Protein AF-A0A9X2G2I6-F1 (afdb_monomer)

Sequence (1192 aa):
MQPGVAALAVATLLAAPLLAAPSAAAADGDVVPGGAVDPVPTPVYAAQGSGDVAALTFDDGPNPGTTPALLDFLAEHDLTAVFCVIGQNIEADGGAEILRRIVDDGHVLCNHSTSYADMGSWTAEQVRADLVENLGIIRDALGDPGYPVPFWRAPNGSWGMTPQVAVELGMQPLAVRNTIADWETQDVPTLTANLRAAMVPGELVLAHDGGGDRAGTLAAVRTVVTERLAAGWQFTLPVGTPAPSTGAVISTDFEDGTLGGWVPRYGSGSSGFSLAVTDADAHESTYSAALTGRETTGDGIGRDVTGVLRAGVTYDVSAWIRFPAGQTPGDVWLSLASTVGDAQTFSTLAQFTGLTSTGWTRVQGSFTMPEHDSALLYLETAYNGGNTSDLLVDDVVVSEPEPPLIEDLPPLRDTVDFPVGVAIDSRETTGAAAQLLDRHFGRITPENHMKPEAWYDEDRTLRRHPEATALMDFAQENDLGVYGHVLVWHSQTPEWFFQDDAGEPLTADEASRTVLRERLRDHVFGVAENLAADYGPFGSDTNPLVAFDVVNEVVSDGGENPDGLRRSEWFRILGEEFIDLAFAYADEAFNETYAAPGSARPVTLFINDYNTEQGGKQDRYRALVERLLERGVPVDGVGHQFHVSLAMPVNALEGALERFADLPVTQAVTELDVTTGTPVTQARLIDQGYYYRDAFEVFRAHAEDLFSVTVWGLTDGRSWRVDSGAPLLFDDRFQAKPAYFGAAGAELPARLRTANVFAGDVPLDGPATSSPVWDRLPLHAFAAPDGGEAGFQLRWAPDHLTAYVTVDDAAAGAGDGVTLALDDAELTVDRAGGAEGALVTEREGGYDVVAHLPATLEQGATADLDVRVTSGGETTGWNSPGALGTLTLVEELSYVEVAQAGEAPVVDGAVDDVWETAGPAVTTEKEVEGSGGAVATVRTLWADDTLYVLADVADPVVDVSGSDPWIQDSLEVYVDGGNAKNGGYRADDTQIRVSAQNAVSFGTGDEAAQRARVTSAATPTDGGYRVELAVDLLEYGGQGTFHGLDFQVNDATDGARTAVRNWADPTGAGYQSTARWGVGQLVGPTAPPVPAWSASTVYTAGDQVSHAGAVFSAMWWTRGQVPGASPWGPWAEVGAPQVCAAGTYPAWTASAVYEGGETVVHEGRRWTAQWYSRNQEPSGAPWGPWRDLGVC

Organism: NCBI:txid765201

pLDDT: mean 89.29, std 12.25, range [27.47, 98.88]

InterPro domains:
  IPR001000 Glycoside hydrolase family 10 domain [PF00331] (418-743)
  IPR001000 Glycoside hydrolase family 10 domain [PR00134] (482-494)
  IPR001000 Glycoside hydrolase family 10 domain [PR00134] (545-556)
  IPR001000 Glycoside hydrolase family 10 domain [PR00134] (603-614)
  IPR001000 Glycoside hydrolase family 10 domain [PR00134] (631-643)
  IPR001000 Glycoside hydrolase family 10 domain [PS51760] (406-746)
  IPR001000 Glycoside hydrolase family 10 domain [SM00633] (450-747)
  IPR002509 NodB homology domain [PF01522] (50-172)
  IPR002509 NodB homology domain [PS51677] (52-236)
  IPR003305 Carbohydrate-binding, CenC-like [PF02018] (249-381)
  IPR003610 Carbohydrate binding module family 5/12 [PF02839] (1092-1128)
  IPR003610 Carbohydrate binding module family 5/12 [SM00495] (1090-1134)
  IPR003610 Carbohydrate binding module family 5/12 [SM00495] (1145-1189)
  IPR008979 Galactose-binding-like domain superfamily [SSF49785] (246-403)
  IPR010502 Carbohydrate-binding domain, family 9 [PF06452] (907-1084)
  IPR011330 Glycoside hydrolase/deacetylase, beta/alpha-barrel [SSF88713] (53-235)
  IPR017853 Glycoside hydrolase superfamily [SSF51445] (417-743)
  IPR036573 Carbohydrate-binding module superfamily 5/12 [SSF51055] (1087-1135)
  IPR036573 Carbohydrate-binding module superfamily 5/12 [SSF51055] (1142-1192)
  IPR044846 Glycoside hydrolase family 10 [PTHR31490] (417-736)

Nearest PDB structures (foldseek):
  3w29-assembly1_A  TM=9.344E-01  e=1.073E-29  Thermoanaerobacterium saccharolyticum JW/SL-YS485
  3w24-assembly1_A  TM=9.362E-01  e=2.747E-29  Thermoanaerobacterium saccharolyticum JW/SL-YS485
  3w26-assembly1_A  TM=9.236E-01  e=1.322E-29  Thermoanaerobacterium saccharolyticum JW/SL-YS485
  2wze-assembly2_B  TM=6.034E-01  e=9.426E-38  Acetivibrio thermocellus
  4xx6-assembly1_A  TM=8.892E-01  e=1.741E-18  Gloeophyllum trabeum ATCC 11539

Secondary structure (DSSP, 8-state):
----------------------------TT------SS--SSPB-BBSSSSSEEEEEEEEE--TTTHHHHHHHHHHTT---EEEE-HHHHSSTTHHHHHHHHHHTTPEEEE--SSS---TT--HHHHHHHHHHHHHHHHHHHT-TT----EE--GGG--TTHHHHHHHTT-EEBP--SB--TTT---HHHHHHHHHHH--TTEEEEEESSSS--HHHHHHHHHHHHHHHHTT-EEEPBTTPPPSGGGEEEEE--TTSS-TTEEEE-SSS----EEEEESSS-SSSS-EEEEES--STT-EEEEE-TTTSPTT-EEEEEEEEEPPTTSPPEEEEEEEEEEETTEEEEEEEEEEEEE-SSS-EEEEEEEEPPP-SEEEEEEEE-TTS-----EEEEEEEEEPPPPPPPP-PPPGGGSSSS-EEEEE-GGGGSHHHHHHHHHH-SEEEESSTTSGGGGB-TT--B---HHHHHHHHHHHHTTPEEEEEEEE-SSSS-GGGGB-TTSPBP-SSHHHHHHHHHHHHHHHHHHHHHHHHHH-SBTSTT--EEEEEEEES-B-SSS-STT-B---HHHHHHTTHHHHHHHHHHIIIIIIISBPTT-SS-SEEEEEES-TTSHHHHHHHHHHHHHHHHHT----EEEE--EEETTS-HHHHHHHHHHHTTSS-EEEEEEEEEE--SS--HHHHHHHHHHHHHHHHHHHHTGGGEEEEEES-SBGGGSTTGGG---SSB-TTSPBPHHHHHHHT-PPPPPPPEEEEEE----SSTTGGG-TTGGGS--EEEE-TTS-EEEEEEEEETTEEEEEEEEE-SS--TT-EEEEEETTEEEEEETT---TTEEEEEETTEEEEEEEEE----TT-EEEEEEEEEETTEEEESSPTT--EEEEEEEE--EEEEEEPSS----SSS--GGGGGS---EE--EEEESSS--EEEEEEEEETTEEEEEEEEE-SS----SSSGGGSSEEEEEEETT----SSPPTT-EEEEEETT--EEE-SS-HHHHHHTEEEEEEEETTEEEEEEEEE-GGG-STT-EEEEEEEEEEEETTEEEEEEESS-TTS-TTT-GGG-EEEEEEPPPPPPPPBP-TTSEE-TT-EEEETTEEEEESS-EESPPTTS-TTSSEEEEPPEEEETTEEEEBP-SS--B-SS-EEEETTEEEEE-S-BSS------TTSSEEEEEE-

Foldseek 3Di:
DDDDDDDDDDDDDDDDDPPPDPPPPDDPPPAQFQAFDQADLDAFWFFPDFDQEEAEEAEADDDPVFLVVLLVLCLVVVHEHEYAYALCRCPPDCRLVSLLSNVVSPYAYEHAWNDLDQCLPPDLVVLLVGSRVSLVSSCVSNVHNNDHRAAYEYRVNRPHCNSVSSVVRNHHYHDPALEQPVVVDLAQVSSLVSNLVSSDTRTYHYDYNHDDDCPSVSSSCSVNVVVSVVVVYHYGHTPRPPCSVLPLLDWFQCQVQDPSQKDWFAPDPDDDWDWGWDQPDGDVGRIWIKTPRFDAQRTWIKHKCQVSADAQAKKKKKKKKAFAPPADWWKKFKKKWFDDDHDIDIDTQDIGTGHYNPDIDMDMGMDGHHDHNIMMIIMGGDHVPPRRGMMIMGGITMGRDDQQDADPDQALCVLFLAFEEAEDWLVLLDGPSVVLDLRHHQAYEDLQCLAQLNQADPVRDGDRHVRVVSVFVSCLVSVHAYEYDALAELPPHPQCLQADPVRHGQAQDPVSLVSNLVVSLCSLQSSLCVQCVPQNFFPDSRRRYQEYQLYEAQAFPWPPDVLRGFPGSQCRRHNPCSQLSSQVSNCCRRQNPRHDPPDHRRYAYEHEYEPCLFPVRVVSVLSSVVVCVVVVRRHAAYEYQAPEELQRDLVSVLVSLVSCVVPNHAYEHAEHWYFLFPPADLLSLLSLLQSLLSNLVSCNVCNVRYNYHYYHHQELVPDPCVNRHGTGQAHPSRHGTSNSCSSSVHDGDDRFAEAEAAADDQDQDPCRLVDCVCVQADWLWDAAPVRWIKTKHWHDDQFWIKIKIWDQAQDDDDPWWKWKDKAPDIDIAHLVGDGDQKDKDDDHRTIMMIGIDTDRDDAQDKIWIKMWTDDPNDIDISDDPPGTHMYHYHYHFAEDEAEEFPDDDDFAQDDDPSLLQFDQWFKLAFFAFADDFKMWTWTWHDYDQKIKIKIDIQAQDQAPQARHQLFGWWKKKWKAQQNNQPWHDDQLTWIWIQHLQRDITTFGHDGVVQVVQKDKDKAADDRGIMIIMMGGSDPRDDAFGKIFIKMKTFGHDPNGTRTITIRWDNHPCSSGGSNTGHMYHHHYGHDRDQAADDQADWAAAQRWHDDPRWIWGFNGIDHNDHPPPDLQDRIATFADWDQDPVGIAGADDQNHWDAWQHWHDDPQWIKTFHGIDHNFDDDPPPPDRIDTPGGD

Solvent-accessible surface area (backbone atoms only — not comparable to full-atom values): 62397 Å² total; per-residue (Å²): 133,89,88,89,89,87,85,85,87,83,83,91,74,93,74,79,86,81,79,73,72,80,77,80,72,80,77,70,93,83,71,78,54,17,56,23,60,87,42,47,60,67,53,44,49,41,15,49,72,75,62,59,20,28,9,49,34,31,34,50,16,44,23,89,90,38,34,64,66,45,51,55,52,30,60,76,66,78,45,47,38,37,41,25,32,19,29,59,32,33,75,35,94,65,12,34,62,47,49,41,46,45,48,75,67,63,33,45,46,20,44,24,36,40,52,92,60,79,46,40,84,47,53,63,68,62,45,44,53,38,49,54,49,22,52,47,48,54,21,64,52,65,73,35,86,75,62,65,30,29,26,28,40,52,39,95,67,31,48,59,49,48,33,58,46,33,28,77,41,24,10,26,27,47,47,89,45,40,60,39,61,60,91,82,47,57,54,42,73,59,33,34,54,32,43,58,69,22,65,41,66,28,22,34,29,34,50,53,38,24,89,64,89,30,68,23,46,51,54,17,50,60,53,46,53,54,54,36,49,76,71,68,37,48,68,31,51,46,57,65,56,54,66,70,70,49,54,52,80,39,72,38,53,30,72,89,70,42,60,80,72,51,40,77,31,68,54,53,104,78,69,86,47,45,70,45,61,37,71,86,65,43,78,98,56,65,22,11,39,34,39,44,66,38,79,40,22,45,35,32,50,24,32,80,34,56,92,70,62,54,60,78,42,55,34,38,38,36,32,33,36,29,26,49,79,91,42,72,57,46,39,40,26,38,33,36,41,35,25,49,90,94,47,76,47,77,46,81,62,37,78,45,73,76,41,37,42,87,50,78,38,82,46,75,43,61,47,66,37,62,82,58,77,38,35,36,40,31,42,26,31,38,76,90,66,76,52,35,53,39,41,37,42,28,55,37,35,31,24,48,65,77,81,57,70,69,70,97,62,82,36,48,42,76,58,50,89,39,50,25,29,32,26,45,62,50,77,45,69,43,74,58,51,25,54,47,44,66,53,31,36,50,27,39,26,47,70,59,42,47,25,50,44,31,37,40,47,99,85,70,45,82,41,80,32,70,50,39,50,48,46,53,52,49,23,51,76,68,77,22,38,31,40,42,37,31,69,36,52,82,60,69,48,57,69,65,72,51,27,48,99,86,67,48,74,54,46,66,47,72,67,41,33,50,54,42,52,49,51,52,45,53,49,48,41,48,55,41,50,58,51,27,72,79,31,39,34,28,53,35,102,56,23,37,52,45,30,30,30,41,38,39,60,55,56,26,81,41,82,86,39,95,83,24,50,42,86,35,73,63,36,65,33,55,34,80,55,50,58,50,49,46,33,50,42,42,46,46,25,38,40,55,72,37,29,26,93,88,48,78,61,33,44,44,35,24,42,31,33,65,59,39,50,30,57,66,32,26,53,37,46,49,56,46,52,53,53,38,53,76,70,65,38,67,62,40,25,44,33,34,25,51,77,43,37,80,41,57,62,61,67,33,55,48,50,37,54,62,71,47,66,90,48,94,46,42,32,27,39,57,32,36,34,41,26,49,35,74,79,76,43,76,40,41,45,38,51,39,7,52,47,32,25,56,44,40,51,47,49,60,76,39,27,94,50,35,71,27,45,16,31,51,29,68,24,17,82,70,26,96,54,34,92,41,20,55,31,43,39,18,38,83,63,58,41,78,36,43,25,36,30,13,50,46,71,48,88,68,78,80,81,42,52,74,44,82,26,32,34,44,83,78,65,94,50,95,56,46,81,72,41,75,74,61,75,71,51,68,63,59,70,36,64,28,59,87,76,36,51,25,31,33,46,60,25,33,40,59,61,26,38,37,38,39,39,40,38,43,50,73,71,92,53,87,75,24,28,41,38,42,33,49,67,96,45,76,49,68,38,43,68,90,44,85,39,88,59,49,47,61,46,83,51,93,51,20,40,32,36,34,34,57,46,81,40,87,48,56,77,72,40,71,49,39,37,35,48,33,39,30,37,87,87,36,74,28,41,72,38,60,94,94,49,62,18,45,35,37,31,38,63,61,72,39,72,45,61,26,12,33,47,96,57,79,83,72,70,68,37,66,87,60,78,64,67,69,40,33,40,84,66,48,53,20,74,39,67,50,34,61,79,78,67,33,35,33,44,34,36,37,32,27,43,81,39,31,44,34,40,41,32,46,34,45,28,88,61,89,30,68,73,18,87,39,72,82,28,13,23,22,46,33,44,36,41,28,64,58,28,68,57,71,32,32,74,54,95,72,36,42,42,41,36,36,28,62,83,48,52,77,49,66,58,70,54,63,54,70,66,55,52,75,38,52,49,71,21,38,32,78,49,100,48,29,31,27,42,20,37,39,36,60,38,62,93,45,44,43,79,74,34,46,25,24,30,34,41,33,25,33,18,19,54,97,43,34,59,55,16,30,17,15,50,34,39,58,76,71,49,62,82,47,26,45,62,52,42,13,32,34,35,31,37,68,62,51,78,67,75,62,47,70,70,54,62,87,47,80,42,41,61,68,45,58,25,27,54,97,93,41,43,28,29,23,72,36,77,45,61,59,72,66,73,85,77,38,55,83,51,58,30,23,41,58,37,60,78,40,82,26,92,93,49,74,30,31,30,68,46,49,28,24,80,39,74,42,69,53,58,27,33,54,94,65,23,30,32,30,30,73,32,72,40,59,63,66,79,84,49,92,47,96,85,48,53,32,42,81,74,47,80,70

Structure (mmCIF, N/CA/C/O backbone):
data_AF-A0A9X2G2I6-F1
#
_entry.id   AF-A0A9X2G2I6-F1
#
loop_
_atom_site.group_PDB
_atom_site.id
_atom_site.type_symbol
_atom_site.label_atom_id
_atom_site.label_alt_id
_atom_site.label_comp_id
_atom_site.label_asym_id
_atom_site.label_entity_id
_atom_site.label_seq_id
_atom_site.pdbx_PDB_ins_code
_atom_site.Cartn_x
_atom_site.Cartn_y
_atom_site.Cartn_z
_atom_site.occupancy
_atom_site.B_iso_or_equiv
_atom_site.auth_seq_id
_atom_site.auth_comp_id
_atom_site.auth_asym_id
_atom_site.auth_atom_id
_atom_site.pdbx_PDB_model_num
ATOM 1 N N . MET A 1 1 ? -34.660 -64.743 -18.675 1.00 32.78 1 MET A N 1
ATOM 2 C CA . MET A 1 1 ? -33.408 -65.139 -19.355 1.00 32.78 1 MET A CA 1
ATOM 3 C C . MET A 1 1 ? -32.428 -63.985 -19.175 1.00 32.78 1 MET A C 1
ATOM 5 O O . MET A 1 1 ? -32.859 -62.854 -19.329 1.00 32.78 1 MET A O 1
ATOM 9 N N . GLN A 1 2 ? -31.208 -64.301 -18.725 1.00 29.88 2 GLN A N 1
ATOM 10 C CA . GLN A 1 2 ? -30.022 -63.449 -18.449 1.00 29.88 2 GLN A CA 1
ATOM 11 C C . GLN A 1 2 ? -29.591 -62.512 -19.606 1.00 29.88 2 GLN A C 1
ATOM 13 O O . GLN A 1 2 ? -30.124 -62.710 -20.700 1.00 29.88 2 GLN A O 1
ATOM 18 N N . PRO A 1 3 ? -28.507 -61.690 -19.485 1.00 50.88 3 PRO A N 1
ATOM 19 C CA . PRO A 1 3 ? -27.774 -61.075 -18.330 1.00 50.88 3 PRO A CA 1
ATOM 20 C C . PRO A 1 3 ? -27.571 -59.533 -18.544 1.00 50.88 3 PRO A C 1
ATOM 22 O O . PRO A 1 3 ? -28.019 -59.023 -19.560 1.00 50.88 3 PRO A O 1
ATOM 25 N N . GLY A 1 4 ? -26.936 -58.667 -17.733 1.00 27.47 4 GLY A N 1
ATOM 26 C CA . GLY A 1 4 ? -26.185 -58.709 -16.467 1.00 27.47 4 GLY A CA 1
ATOM 27 C C . GLY A 1 4 ? -24.984 -57.734 -16.521 1.00 27.47 4 GLY A C 1
ATOM 28 O O . GLY A 1 4 ? -24.166 -57.931 -17.403 1.00 27.47 4 GLY A O 1
ATOM 29 N N . VAL A 1 5 ? -24.872 -56.748 -15.608 1.00 30.56 5 VAL A N 1
ATOM 30 C CA . VAL A 1 5 ? -23.635 -56.208 -14.965 1.00 30.56 5 VAL A CA 1
ATOM 31 C C . VAL A 1 5 ? -24.074 -55.470 -13.684 1.00 30.56 5 VAL A C 1
ATOM 33 O O . VAL A 1 5 ? -25.059 -54.737 -13.707 1.00 30.56 5 VAL A O 1
ATOM 36 N N . ALA A 1 6 ? -23.386 -55.713 -12.566 1.00 30.20 6 ALA A N 1
ATOM 37 C CA . ALA A 1 6 ? -23.692 -55.204 -11.230 1.00 30.20 6 ALA A CA 1
ATOM 38 C C . ALA A 1 6 ? -22.758 -54.046 -10.835 1.00 30.20 6 ALA A C 1
ATOM 40 O O . ALA A 1 6 ? -21.548 -54.163 -11.009 1.00 30.20 6 ALA A O 1
ATOM 41 N N . ALA A 1 7 ? -23.315 -52.984 -10.246 1.00 29.38 7 ALA A N 1
ATOM 42 C CA . ALA A 1 7 ? -22.596 -51.989 -9.451 1.00 29.38 7 ALA A CA 1
ATOM 43 C C . ALA A 1 7 ? -23.057 -52.140 -7.992 1.00 29.38 7 ALA A C 1
ATOM 45 O O . ALA A 1 7 ? -24.260 -52.182 -7.724 1.00 29.38 7 ALA A O 1
ATOM 46 N N . LEU A 1 8 ? -22.106 -52.326 -7.075 1.00 28.69 8 LEU A N 1
ATOM 47 C CA . LEU A 1 8 ? -22.362 -52.605 -5.664 1.00 28.69 8 LEU A CA 1
ATOM 48 C C . LEU A 1 8 ? -22.384 -51.302 -4.856 1.00 28.69 8 LEU A C 1
ATOM 50 O O . LEU A 1 8 ? -21.482 -50.479 -4.969 1.00 28.69 8 LEU A O 1
ATOM 54 N N . ALA A 1 9 ? -23.419 -51.169 -4.031 1.00 28.55 9 ALA A N 1
ATOM 55 C CA . ALA A 1 9 ? -23.618 -50.114 -3.051 1.00 28.55 9 ALA A CA 1
ATOM 56 C C . ALA A 1 9 ? -22.670 -50.255 -1.847 1.00 28.55 9 ALA A C 1
ATOM 58 O O . ALA A 1 9 ? -22.435 -51.369 -1.374 1.00 28.55 9 ALA A O 1
ATOM 59 N N . VAL A 1 10 ? -22.217 -49.124 -1.300 1.00 28.05 10 VAL A N 1
ATOM 60 C CA . VAL A 1 10 ? -21.641 -49.027 0.048 1.00 28.05 10 VAL A CA 1
ATOM 61 C C . VAL A 1 10 ? -22.595 -48.195 0.897 1.00 28.05 10 VAL A C 1
ATOM 63 O O . VAL A 1 10 ? -22.953 -47.076 0.538 1.00 28.05 10 VAL A O 1
ATOM 66 N N . ALA A 1 11 ? -23.061 -48.806 1.983 1.00 29.92 11 ALA A N 1
ATOM 67 C CA . ALA A 1 11 ? -23.980 -48.232 2.946 1.00 29.92 11 ALA A CA 1
ATOM 68 C C . ALA A 1 11 ? -23.220 -47.426 4.006 1.00 29.92 11 ALA A C 1
ATOM 70 O O . ALA A 1 11 ? -22.232 -47.890 4.573 1.00 29.92 11 ALA A O 1
ATOM 71 N N . THR A 1 12 ? -23.747 -46.240 4.272 1.00 31.75 12 THR A N 1
ATOM 72 C CA . THR A 1 12 ? -23.424 -45.314 5.353 1.00 31.75 12 THR A CA 1
ATOM 73 C C . THR A 1 12 ? -23.688 -45.949 6.719 1.00 31.75 12 THR A C 1
ATOM 75 O O . THR A 1 12 ? -24.797 -46.404 7.003 1.00 31.75 12 THR A O 1
ATOM 78 N N . LEU A 1 13 ? -22.676 -45.939 7.588 1.00 27.59 13 LEU A N 1
ATOM 79 C CA . LEU A 1 13 ? -22.808 -46.235 9.012 1.00 27.59 13 LEU A CA 1
ATOM 80 C C . LEU A 1 13 ? -22.096 -45.129 9.795 1.00 27.59 13 LEU A C 1
ATOM 82 O O . LEU 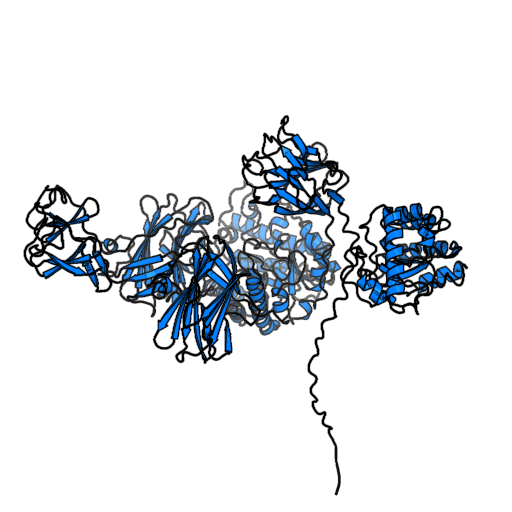A 1 13 ? -20.914 -44.872 9.595 1.00 27.59 13 LEU A O 1
ATOM 86 N N . LEU A 1 14 ? -22.888 -44.462 10.631 1.00 36.06 14 LEU A N 1
ATOM 87 C CA . LEU A 1 14 ? -22.534 -43.380 11.543 1.00 36.06 14 LEU A CA 1
ATOM 88 C C . LEU A 1 14 ? -21.298 -43.717 12.391 1.00 36.06 14 LEU A C 1
ATOM 90 O O . LEU A 1 14 ? -21.312 -44.702 13.130 1.00 36.06 14 LEU A O 1
ATOM 94 N N . ALA A 1 15 ? -20.294 -42.843 12.358 1.00 27.66 15 ALA A N 1
ATOM 95 C CA . ALA A 1 15 ? -19.270 -42.733 13.389 1.00 27.66 15 ALA A CA 1
ATOM 96 C C . ALA A 1 15 ? -19.232 -41.271 13.852 1.00 27.66 15 ALA A C 1
ATOM 98 O O . ALA A 1 15 ? -18.863 -40.379 13.095 1.00 27.66 15 ALA A O 1
ATOM 99 N N . ALA A 1 16 ? -19.687 -41.032 15.081 1.00 30.44 16 ALA A N 1
ATOM 100 C CA . ALA A 1 16 ? -19.456 -39.781 15.788 1.00 30.44 16 ALA A CA 1
ATOM 101 C C . ALA A 1 16 ? -17.945 -39.613 16.040 1.00 30.44 16 ALA A C 1
ATOM 103 O O . ALA A 1 16 ? -17.292 -40.617 16.350 1.00 30.44 16 ALA A O 1
ATOM 104 N N . PRO A 1 17 ? -17.375 -38.398 15.971 1.00 32.31 17 PRO A N 1
ATOM 105 C CA . PRO A 1 17 ? -16.013 -38.194 16.423 1.00 32.31 17 PRO A CA 1
ATOM 106 C C . PRO A 1 17 ? -16.026 -38.190 17.956 1.00 32.31 17 PRO A C 1
ATOM 108 O O . PRO A 1 17 ? -16.465 -37.236 18.594 1.00 32.31 17 PRO A O 1
ATOM 111 N N . LEU A 1 18 ? -15.567 -39.285 18.568 1.00 28.94 18 LEU A N 1
ATOM 112 C CA . LEU A 1 18 ? -15.053 -39.232 19.934 1.00 28.94 18 LEU A CA 1
ATOM 113 C C . LEU A 1 18 ? -13.739 -38.442 19.893 1.00 28.94 18 LEU A C 1
ATOM 115 O O . LEU A 1 18 ? -12.669 -39.019 19.721 1.00 28.94 18 LEU A O 1
ATOM 119 N N . LEU A 1 19 ? -13.821 -37.125 20.064 1.00 31.62 19 LEU A N 1
ATOM 120 C CA . LEU A 1 19 ? -12.707 -36.332 20.576 1.00 31.62 19 LEU A CA 1
ATOM 121 C C . LEU A 1 19 ? -12.653 -36.562 22.089 1.00 31.62 19 LEU A C 1
ATOM 123 O O . LEU A 1 19 ? -13.204 -35.804 22.883 1.00 31.62 19 LEU A O 1
ATOM 127 N N . ALA A 1 20 ? -12.039 -37.673 22.493 1.00 29.33 20 ALA A N 1
ATOM 128 C CA . ALA A 1 20 ? -11.466 -37.751 23.825 1.00 29.33 20 ALA A CA 1
ATOM 129 C C . ALA A 1 20 ? -10.162 -36.952 23.767 1.00 29.33 20 ALA A C 1
ATOM 131 O O . ALA A 1 20 ? -9.204 -37.387 23.129 1.00 29.33 20 ALA A O 1
ATOM 132 N N . ALA A 1 21 ? -10.155 -35.774 24.392 1.00 31.09 21 ALA A N 1
ATOM 133 C CA . ALA A 1 21 ? -8.928 -35.053 24.695 1.00 31.09 21 ALA A CA 1
ATOM 134 C C . ALA A 1 21 ? -7.912 -36.027 25.324 1.00 31.09 21 ALA A C 1
ATOM 136 O O . ALA A 1 21 ? -8.318 -36.859 26.150 1.00 31.09 21 ALA A O 1
ATOM 137 N N . PRO A 1 22 ? -6.617 -35.964 24.967 1.00 31.75 22 PRO A N 1
ATOM 138 C CA . PRO A 1 22 ? -5.616 -36.684 25.728 1.00 31.75 22 PRO A CA 1
ATOM 139 C C . PRO A 1 22 ? -5.694 -36.156 27.160 1.00 31.75 22 PRO A C 1
ATOM 141 O O . PRO A 1 22 ? -5.549 -34.965 27.421 1.00 31.75 22 PRO A O 1
ATOM 144 N N . SER A 1 23 ? -6.015 -37.054 28.087 1.00 28.05 23 SER A N 1
ATOM 145 C CA . SER A 1 23 ? -5.884 -36.812 29.516 1.00 28.05 23 SER A CA 1
ATOM 146 C C . SER A 1 23 ? -4.467 -36.308 29.760 1.00 28.05 23 SER A C 1
ATOM 148 O O . SER A 1 23 ? -3.531 -37.096 29.640 1.00 28.05 23 SER A O 1
ATOM 150 N N . ALA A 1 24 ? -4.325 -35.031 30.114 1.00 34.59 24 ALA A N 1
ATOM 151 C CA . ALA A 1 24 ? -3.117 -34.489 30.710 1.00 34.59 24 ALA A CA 1
ATOM 152 C C . ALA A 1 24 ? -2.786 -35.333 31.950 1.00 34.59 24 ALA A C 1
ATOM 154 O O . ALA A 1 24 ? -3.367 -35.160 33.024 1.00 34.59 24 ALA A O 1
ATOM 155 N N . ALA A 1 25 ? -1.901 -36.315 31.781 1.00 32.19 25 ALA A N 1
ATOM 156 C CA . ALA A 1 25 ? -1.144 -36.844 32.895 1.00 32.19 25 ALA A CA 1
ATOM 157 C C . ALA A 1 25 ? -0.290 -35.673 33.385 1.00 32.19 25 ALA A C 1
ATOM 159 O O . ALA A 1 25 ? 0.420 -35.056 32.596 1.00 32.19 25 ALA A O 1
ATOM 160 N N . ALA A 1 26 ? -0.478 -35.311 34.652 1.00 31.06 26 ALA A N 1
ATOM 161 C CA . ALA A 1 26 ? 0.146 -34.162 35.283 1.00 31.06 26 ALA A CA 1
ATOM 162 C C . ALA A 1 26 ? 1.643 -34.091 34.945 1.00 31.06 26 ALA A C 1
ATOM 164 O O . ALA A 1 26 ? 2.389 -35.025 35.238 1.00 31.06 26 ALA A O 1
ATOM 165 N N . ALA A 1 27 ? 2.061 -32.987 34.328 1.00 35.72 27 ALA A N 1
ATOM 166 C CA . ALA A 1 27 ? 3.461 -32.618 34.281 1.00 35.72 27 ALA A CA 1
ATOM 167 C C . ALA A 1 27 ? 3.921 -32.401 35.730 1.00 35.72 27 ALA A C 1
ATOM 169 O O . ALA A 1 27 ? 3.407 -31.519 36.420 1.00 35.72 27 ALA A O 1
ATOM 170 N N . ASP A 1 28 ? 4.846 -33.231 36.210 1.00 42.06 28 ASP A N 1
ATOM 171 C CA . ASP A 1 28 ? 5.681 -32.855 37.349 1.00 42.06 28 ASP A CA 1
ATOM 172 C C . ASP A 1 28 ? 6.414 -31.570 36.943 1.00 42.06 28 ASP A C 1
ATOM 174 O O . ASP A 1 28 ? 7.209 -31.585 36.004 1.00 42.06 28 ASP A O 1
ATOM 178 N N . GLY A 1 29 ? 6.121 -30.456 37.616 1.00 43.88 29 GLY A N 1
ATOM 179 C CA . GLY A 1 29 ? 6.652 -29.122 37.304 1.00 43.88 29 GLY A CA 1
ATOM 180 C C . GLY A 1 29 ? 8.154 -28.929 37.556 1.00 43.88 29 GLY A C 1
ATOM 181 O O . GLY A 1 29 ? 8.604 -27.792 37.577 1.00 43.88 29 GLY A O 1
ATOM 182 N N . ASP A 1 30 ? 8.913 -30.013 37.742 1.00 61.09 30 ASP A N 1
ATOM 183 C CA . ASP A 1 30 ? 10.327 -30.001 38.141 1.00 61.09 30 ASP A CA 1
ATOM 184 C C . ASP A 1 30 ? 11.298 -30.428 37.011 1.00 61.09 30 ASP A C 1
ATOM 186 O O . ASP A 1 30 ? 12.511 -30.419 37.219 1.00 61.09 30 ASP A O 1
ATOM 190 N N . VAL A 1 31 ? 10.821 -30.821 35.816 1.00 78.06 31 VAL A N 1
ATOM 191 C CA . VAL A 1 31 ? 11.689 -31.288 34.708 1.00 78.06 31 VAL A CA 1
ATOM 192 C C . VAL A 1 31 ? 11.793 -30.244 33.595 1.00 78.06 31 VAL A C 1
ATOM 194 O O . VAL A 1 31 ? 10.814 -29.977 32.903 1.00 78.06 31 VAL A O 1
ATOM 197 N N . VAL A 1 32 ? 13.000 -29.714 33.372 1.00 82.94 32 VAL A N 1
ATOM 198 C CA . VAL A 1 32 ? 13.308 -28.805 32.254 1.00 82.94 32 VAL A CA 1
ATOM 199 C C . VAL A 1 32 ? 13.330 -29.593 30.928 1.00 82.94 32 VAL A C 1
ATOM 201 O O . VAL A 1 32 ? 14.137 -30.525 30.812 1.00 82.94 32 VAL A O 1
ATOM 204 N N . PRO A 1 33 ? 12.493 -29.250 29.926 1.00 86.81 33 PRO A N 1
ATOM 205 C CA . PRO A 1 33 ? 12.449 -29.939 28.631 1.00 86.81 33 PRO A CA 1
ATOM 206 C C . PRO A 1 33 ? 13.780 -29.901 27.862 1.00 86.81 33 PRO A C 1
ATOM 208 O O . PRO A 1 33 ? 14.630 -29.054 28.117 1.00 86.81 33 PRO A O 1
ATOM 211 N N . GLY A 1 34 ? 13.964 -30.813 26.905 1.00 77.31 34 GLY A N 1
ATOM 212 C CA . GLY A 1 34 ? 15.165 -30.933 26.069 1.00 77.31 34 GLY A CA 1
ATOM 213 C C . GLY A 1 34 ? 15.338 -29.830 25.019 1.00 77.31 34 GLY A C 1
ATOM 214 O O . GLY A 1 34 ? 16.429 -29.682 24.483 1.00 77.31 34 GLY A O 1
ATOM 215 N N . GLY A 1 35 ? 14.312 -29.016 24.757 1.00 79.25 35 GLY A N 1
ATOM 216 C CA . GLY A 1 35 ? 14.417 -27.836 23.891 1.00 79.25 35 GLY A CA 1
ATOM 217 C C . GLY A 1 35 ? 14.197 -28.082 22.394 1.00 79.25 35 GLY A C 1
ATOM 218 O O . GLY A 1 35 ? 14.535 -27.216 21.598 1.00 79.25 35 GLY A O 1
ATOM 219 N N . ALA A 1 36 ? 13.644 -29.230 21.986 1.00 76.44 36 ALA A N 1
ATOM 220 C CA . ALA A 1 36 ? 13.186 -29.444 20.611 1.00 76.44 36 ALA A CA 1
ATOM 221 C C . ALA A 1 36 ? 11.945 -28.596 20.280 1.00 76.44 36 ALA A C 1
ATOM 223 O O . ALA A 1 36 ? 11.052 -28.459 21.118 1.00 76.44 36 ALA A O 1
ATOM 224 N N . VAL A 1 37 ? 11.857 -28.105 19.041 1.00 67.38 37 VAL A N 1
ATOM 225 C CA . VAL A 1 37 ? 10.676 -27.403 18.510 1.00 67.38 37 VAL A CA 1
ATOM 226 C C . VAL A 1 37 ? 9.703 -28.431 17.930 1.00 67.38 37 VAL A C 1
ATOM 228 O O . VAL A 1 37 ? 10.102 -29.240 17.094 1.00 67.38 37 VAL A O 1
ATOM 231 N N . ASP A 1 38 ? 8.456 -28.426 18.409 1.00 67.44 38 ASP A N 1
ATOM 232 C CA . ASP A 1 38 ? 7.363 -29.320 17.987 1.00 67.44 38 ASP A CA 1
ATOM 233 C C . ASP A 1 38 ? 7.767 -30.795 17.768 1.00 67.44 38 ASP A C 1
ATOM 235 O O . ASP A 1 38 ? 7.520 -31.368 16.700 1.00 67.44 38 ASP A O 1
ATOM 239 N N . PRO A 1 39 ? 8.395 -31.453 18.765 1.00 81.19 39 PRO A N 1
ATOM 240 C CA . PRO A 1 39 ? 8.918 -32.795 18.574 1.00 81.19 39 PRO A CA 1
ATOM 241 C C . PRO A 1 39 ? 7.793 -33.799 18.302 1.00 81.19 39 PRO A C 1
ATOM 243 O O . PRO A 1 39 ? 6.770 -33.836 18.989 1.00 81.19 39 PRO A O 1
ATOM 246 N N . VAL A 1 40 ? 8.013 -34.685 17.330 1.00 83.38 40 VAL A N 1
ATOM 247 C CA . VAL A 1 40 ? 7.081 -35.767 16.981 1.00 83.38 40 VAL A CA 1
ATOM 248 C C . VAL A 1 40 ? 7.700 -37.145 17.225 1.00 83.38 40 VAL A C 1
ATOM 250 O O . VAL A 1 40 ? 8.907 -37.317 17.055 1.00 83.38 40 VAL A O 1
ATOM 253 N N . PRO A 1 41 ? 6.906 -38.191 17.541 1.00 87.19 41 PRO A N 1
ATOM 254 C CA . PRO A 1 41 ? 7.452 -39.526 17.818 1.00 87.19 41 PRO A CA 1
ATOM 255 C C . PRO A 1 41 ? 8.116 -40.211 16.612 1.00 87.19 41 PRO A C 1
ATOM 257 O O . PRO A 1 41 ? 8.683 -41.293 16.755 1.00 87.19 41 PRO A O 1
ATOM 260 N N . THR A 1 42 ? 8.009 -39.635 15.413 1.00 88.69 42 THR A N 1
ATOM 261 C CA . THR A 1 42 ? 8.632 -40.159 14.194 1.00 88.69 42 THR A CA 1
ATOM 262 C C . THR A 1 42 ? 10.113 -39.775 14.163 1.00 88.69 42 THR A C 1
ATOM 264 O O . THR A 1 42 ? 10.406 -38.582 14.146 1.00 88.69 42 THR A O 1
ATOM 267 N N . PRO A 1 43 ? 11.056 -40.737 14.104 1.00 90.25 43 PRO A N 1
ATOM 268 C CA . PRO A 1 43 ? 12.475 -40.405 14.055 1.00 90.25 43 PRO A CA 1
ATOM 269 C C . PRO A 1 43 ? 12.876 -39.653 12.781 1.00 90.25 43 PRO A C 1
ATOM 271 O O . PRO A 1 43 ? 12.618 -40.123 11.669 1.00 90.25 43 PRO A O 1
ATOM 274 N N . VAL A 1 44 ? 13.551 -38.514 12.944 1.00 90.00 44 VAL A N 1
ATOM 275 C CA . VAL A 1 44 ? 14.059 -37.697 11.833 1.00 90.00 44 VAL A CA 1
ATOM 276 C C . VAL A 1 44 ? 15.288 -38.356 11.223 1.00 90.00 44 VAL A C 1
ATOM 278 O O . VAL A 1 44 ? 16.180 -38.811 11.936 1.00 90.00 44 VAL A O 1
ATOM 281 N N . TYR A 1 45 ? 15.347 -38.390 9.893 1.00 91.38 45 TYR A N 1
ATOM 282 C CA . TYR A 1 45 ? 16.509 -38.861 9.136 1.00 91.38 45 TYR A CA 1
ATOM 283 C C . TYR A 1 45 ? 17.028 -37.852 8.102 1.00 91.38 45 TYR A C 1
ATOM 285 O O . TYR A 1 45 ? 18.038 -38.128 7.460 1.00 91.38 45 TYR A O 1
ATOM 293 N N . ALA A 1 46 ? 16.340 -36.724 7.916 1.00 84.81 46 ALA A N 1
ATOM 294 C CA . ALA A 1 46 ? 16.701 -35.701 6.941 1.00 84.81 46 ALA A CA 1
ATOM 295 C C . ALA A 1 46 ? 17.697 -34.692 7.535 1.00 84.81 46 ALA A C 1
ATOM 297 O O . ALA A 1 46 ? 17.605 -34.358 8.719 1.00 84.81 46 ALA A O 1
ATOM 298 N N . ALA A 1 47 ? 18.623 -34.211 6.708 1.00 86.75 47 ALA A N 1
ATOM 299 C CA . ALA A 1 47 ? 19.484 -33.065 6.986 1.00 86.75 47 ALA A CA 1
ATOM 300 C C . ALA A 1 47 ? 18.792 -31.760 6.547 1.00 86.75 47 ALA A C 1
ATOM 302 O O . ALA A 1 47 ? 17.924 -31.785 5.677 1.00 86.75 47 ALA A O 1
ATOM 303 N N . GLN A 1 48 ? 19.156 -30.626 7.145 1.00 79.75 48 GLN A N 1
ATOM 304 C CA . GLN A 1 48 ? 18.703 -29.300 6.716 1.00 79.75 48 GLN A CA 1
ATOM 305 C C . GLN A 1 48 ? 19.328 -28.935 5.364 1.00 79.75 48 GLN A C 1
ATOM 307 O O . GLN A 1 48 ? 20.519 -29.158 5.170 1.00 79.75 48 GLN A O 1
ATOM 312 N N . GLY A 1 49 ? 18.557 -28.333 4.456 1.00 72.12 49 GLY A N 1
ATOM 313 C CA . GLY A 1 49 ? 19.014 -27.949 3.115 1.00 72.12 49 GLY A CA 1
ATOM 314 C C . GLY A 1 49 ? 18.670 -28.970 2.023 1.00 72.12 49 GLY A C 1
ATOM 315 O O . GLY A 1 49 ? 18.078 -30.018 2.277 1.00 72.12 49 GLY A O 1
ATOM 316 N N . SER A 1 50 ? 19.018 -28.643 0.778 1.00 72.56 50 SER A N 1
ATOM 317 C CA . SER A 1 50 ? 18.777 -29.483 -0.402 1.00 72.56 50 SER A CA 1
ATOM 318 C C . SER A 1 50 ? 20.041 -29.594 -1.264 1.00 72.56 50 SER A C 1
ATOM 320 O O . SER A 1 50 ? 20.966 -28.798 -1.125 1.00 72.56 50 SER A O 1
ATOM 322 N N . GLY A 1 51 ? 20.109 -30.605 -2.135 1.00 81.06 51 GLY A N 1
ATOM 323 C CA . GLY A 1 51 ? 21.309 -30.909 -2.924 1.00 81.06 51 GLY A CA 1
ATOM 324 C C . GLY A 1 51 ? 22.273 -31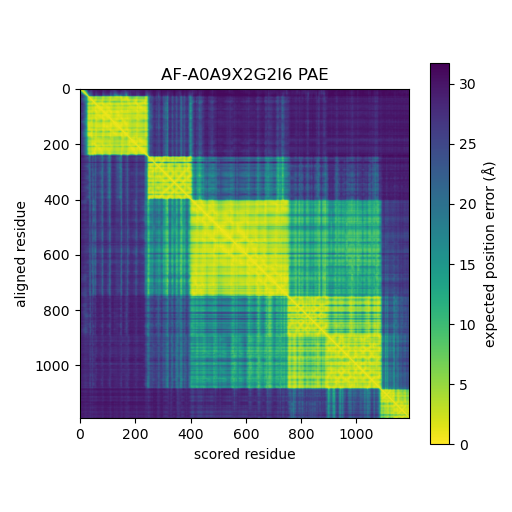.856 -2.202 1.00 81.06 51 GLY A C 1
ATOM 325 O O . GLY A 1 51 ? 21.840 -32.696 -1.414 1.00 81.06 51 GLY A O 1
ATOM 326 N N . ASP A 1 52 ? 23.572 -31.739 -2.489 1.00 89.94 52 ASP A N 1
ATOM 327 C CA . ASP A 1 52 ? 24.654 -32.567 -1.928 1.00 89.94 52 ASP A CA 1
ATOM 328 C C . ASP A 1 52 ? 24.956 -32.192 -0.458 1.00 89.94 52 ASP A C 1
ATOM 330 O O . ASP A 1 52 ? 26.044 -31.747 -0.096 1.00 89.94 52 ASP A O 1
ATOM 334 N N . VAL A 1 53 ? 23.953 -32.357 0.403 1.00 88.88 53 VAL A N 1
ATOM 335 C CA . VAL A 1 53 ? 23.991 -32.005 1.828 1.00 88.88 53 VAL A CA 1
ATOM 336 C C . VAL A 1 53 ? 23.924 -33.262 2.699 1.00 88.88 53 VAL A C 1
ATOM 338 O O . VAL A 1 53 ? 23.247 -34.219 2.333 1.00 88.88 53 VAL A O 1
ATOM 341 N N . ALA A 1 54 ? 24.589 -33.295 3.855 1.00 92.00 54 ALA A N 1
ATOM 342 C CA . ALA A 1 54 ? 24.432 -34.380 4.832 1.00 92.00 54 ALA A CA 1
ATOM 343 C C . ALA A 1 54 ? 24.610 -33.906 6.279 1.00 92.00 54 ALA A C 1
ATOM 345 O O . ALA A 1 54 ? 25.383 -32.991 6.537 1.00 92.00 54 ALA A O 1
ATOM 346 N N . ALA A 1 55 ? 23.970 -34.582 7.239 1.00 94.56 55 ALA A N 1
ATOM 347 C CA . ALA A 1 55 ? 24.157 -34.300 8.666 1.00 94.56 55 ALA A CA 1
ATOM 348 C C . ALA A 1 55 ? 25.022 -35.363 9.353 1.00 94.56 55 ALA A C 1
ATOM 350 O O . ALA A 1 55 ? 24.693 -36.551 9.329 1.00 94.56 55 ALA A O 1
ATOM 351 N N . LEU A 1 56 ? 26.126 -34.953 9.983 1.00 96.88 56 LEU A N 1
ATOM 352 C CA . LEU A 1 56 ? 27.006 -35.863 10.723 1.00 96.88 56 LEU A CA 1
ATOM 353 C C . LEU A 1 56 ? 26.462 -36.096 12.134 1.00 96.88 56 LEU A C 1
ATOM 355 O O . LEU A 1 56 ? 26.234 -35.147 12.883 1.00 96.88 56 LEU A O 1
ATOM 359 N N . THR A 1 57 ? 26.280 -37.363 12.509 1.00 96.94 57 THR A N 1
ATOM 360 C CA . THR A 1 57 ? 25.854 -37.742 13.861 1.00 96.94 57 THR A CA 1
ATOM 361 C C . THR A 1 57 ? 26.765 -38.821 14.447 1.00 96.94 57 THR A C 1
ATOM 363 O O . THR A 1 57 ? 27.121 -39.778 13.749 1.00 96.94 57 THR A O 1
ATOM 366 N N . PHE A 1 58 ? 27.136 -38.657 15.717 1.00 97.38 58 PHE A N 1
ATOM 367 C CA . PHE A 1 58 ? 28.084 -39.512 16.429 1.00 97.38 58 PHE A CA 1
ATOM 368 C C . PHE A 1 58 ? 27.476 -40.088 17.706 1.00 97.38 58 PHE A C 1
ATOM 370 O O . PHE A 1 58 ? 27.034 -39.328 18.564 1.00 97.38 58 PHE A O 1
ATOM 377 N N . ASP A 1 59 ? 27.468 -41.416 17.824 1.00 95.94 59 ASP A N 1
ATOM 378 C CA . ASP A 1 59 ? 26.903 -42.136 18.971 1.00 95.94 59 ASP A CA 1
ATOM 379 C C . ASP A 1 59 ? 27.977 -42.638 19.944 1.00 95.94 59 ASP A C 1
ATOM 381 O O . ASP A 1 59 ? 29.130 -42.896 19.577 1.00 95.94 59 ASP A O 1
ATOM 385 N N . ASP A 1 60 ? 27.531 -42.867 21.179 1.00 94.25 60 ASP A N 1
ATOM 386 C CA . ASP A 1 60 ? 28.254 -43.467 22.302 1.00 94.25 60 ASP A CA 1
ATOM 387 C C . ASP A 1 60 ? 29.325 -42.582 22.961 1.00 94.25 60 ASP A C 1
ATOM 389 O O . ASP A 1 60 ? 30.004 -43.045 23.875 1.00 94.25 60 ASP A O 1
ATOM 393 N N . GLY A 1 61 ? 29.525 -41.334 22.543 1.00 91.62 61 GLY A N 1
ATOM 394 C CA . GLY A 1 61 ? 30.493 -40.417 23.156 1.00 91.62 61 GLY A CA 1
ATOM 395 C C . GLY A 1 61 ? 30.113 -39.941 24.573 1.00 91.62 61 GLY A C 1
ATOM 396 O O . GLY A 1 61 ? 29.042 -40.278 25.089 1.00 91.62 61 GLY A O 1
ATOM 397 N N . PRO A 1 62 ? 30.967 -39.137 25.236 1.00 95.25 62 PRO A N 1
ATOM 398 C CA . PRO A 1 62 ? 32.322 -38.753 24.825 1.00 95.25 62 PRO A CA 1
ATOM 399 C C . PRO A 1 62 ? 33.385 -39.829 25.139 1.00 95.25 62 PRO A C 1
ATOM 401 O O . PRO A 1 62 ? 33.403 -40.420 26.215 1.00 95.25 62 PRO A O 1
ATOM 404 N N . ASN A 1 63 ? 34.333 -40.054 24.223 1.00 92.50 63 ASN A N 1
ATOM 405 C CA . ASN A 1 63 ? 35.434 -41.017 24.353 1.00 92.50 63 ASN A CA 1
ATOM 406 C C . ASN A 1 63 ? 36.807 -40.316 24.401 1.00 92.50 63 ASN A C 1
ATOM 408 O O . ASN A 1 63 ? 37.251 -39.774 23.382 1.00 92.50 63 ASN A O 1
ATOM 412 N N . PRO A 1 64 ? 37.557 -40.397 25.520 1.00 88.50 64 PRO A N 1
ATOM 413 C CA . PRO A 1 64 ? 38.862 -39.742 25.654 1.00 88.50 64 PRO A CA 1
ATOM 414 C C . PRO A 1 64 ? 39.923 -40.153 24.627 1.00 88.50 64 PRO A C 1
ATOM 416 O O . PRO A 1 64 ? 40.872 -39.407 24.398 1.00 88.50 64 PRO A O 1
ATOM 419 N N . GLY A 1 65 ? 39.798 -41.335 24.015 1.00 86.69 65 GLY A N 1
ATOM 420 C CA . GLY A 1 65 ? 40.761 -41.820 23.027 1.00 86.69 65 GLY A CA 1
ATOM 421 C C . GLY A 1 65 ? 40.593 -41.210 21.634 1.00 86.69 65 GLY A C 1
ATOM 422 O O . GLY A 1 65 ? 41.583 -41.076 20.914 1.00 86.69 65 GLY A O 1
ATOM 423 N N . THR A 1 66 ? 39.364 -40.866 21.237 1.00 91.12 66 THR A N 1
ATOM 424 C CA . THR A 1 66 ? 39.023 -40.559 19.834 1.00 91.12 66 THR A CA 1
ATOM 425 C C . THR A 1 66 ? 38.186 -39.302 19.648 1.00 91.12 66 THR A C 1
ATOM 427 O O . THR A 1 66 ? 38.418 -38.603 18.663 1.00 91.12 66 THR A O 1
ATOM 430 N N . THR A 1 67 ? 37.284 -38.962 20.575 1.00 96.25 67 THR A N 1
ATOM 431 C CA . THR A 1 67 ? 36.420 -37.774 20.460 1.00 96.25 67 THR A CA 1
ATOM 432 C C . THR A 1 67 ? 37.230 -36.475 20.349 1.00 96.25 67 THR A C 1
ATOM 434 O O . THR A 1 67 ? 36.969 -35.730 19.412 1.00 96.25 67 THR A O 1
ATOM 437 N N . PRO A 1 68 ? 38.289 -36.210 21.148 1.00 96.50 68 PRO A N 1
ATOM 438 C CA . PRO A 1 68 ? 39.081 -34.983 20.984 1.00 96.50 68 PRO A CA 1
ATOM 439 C C . PRO A 1 68 ? 39.709 -34.830 19.593 1.00 96.50 68 PRO A C 1
ATOM 441 O O . PRO A 1 68 ? 39.709 -33.743 19.030 1.00 96.50 68 PRO A O 1
ATOM 444 N N . ALA A 1 69 ? 40.206 -35.925 19.010 1.00 95.62 69 ALA A N 1
ATOM 445 C CA . ALA A 1 69 ? 40.815 -35.905 17.681 1.00 95.62 69 ALA A CA 1
ATOM 446 C C . ALA A 1 69 ? 39.775 -35.828 16.546 1.00 95.62 69 ALA A C 1
ATOM 448 O O . ALA A 1 69 ? 40.124 -35.460 15.420 1.00 95.62 69 ALA A O 1
ATOM 449 N N . LEU A 1 70 ? 38.526 -36.218 16.816 1.00 97.69 70 LEU A N 1
ATOM 450 C CA . LEU A 1 70 ? 37.390 -35.970 15.933 1.00 97.69 70 LEU A CA 1
ATOM 451 C C . LEU A 1 70 ? 37.001 -34.490 15.973 1.00 97.69 70 LEU A C 1
ATOM 453 O O . LEU A 1 70 ? 36.906 -33.888 14.912 1.00 97.69 70 LEU A O 1
ATOM 457 N N . LEU A 1 71 ? 36.878 -33.903 17.167 1.00 96.69 71 LEU A N 1
ATOM 458 C CA . LEU A 1 71 ? 36.606 -32.473 17.359 1.00 96.69 71 LEU A CA 1
ATOM 459 C C . LEU A 1 71 ? 37.667 -31.598 16.683 1.00 96.69 71 LEU A C 1
ATOM 461 O O . LEU A 1 71 ? 37.319 -30.702 15.926 1.00 96.69 71 LEU A O 1
ATOM 465 N N . ASP A 1 72 ? 38.958 -31.925 16.845 1.00 95.44 72 ASP A N 1
ATOM 466 C CA . ASP A 1 72 ? 40.051 -31.232 16.142 1.00 95.44 72 ASP A CA 1
ATOM 467 C C . ASP A 1 72 ? 39.845 -31.224 14.614 1.00 95.44 72 ASP A C 1
ATOM 469 O O . ASP A 1 72 ? 40.122 -30.229 13.953 1.00 95.44 72 ASP A O 1
ATOM 473 N N . PHE A 1 73 ? 39.371 -32.340 14.048 1.00 97.25 73 PHE A N 1
ATOM 474 C CA . PHE A 1 73 ? 39.131 -32.463 12.609 1.00 97.25 73 PHE A CA 1
ATOM 475 C C . PHE A 1 73 ? 37.883 -31.697 12.156 1.00 97.25 73 PHE A C 1
ATOM 477 O O . PHE A 1 73 ? 37.906 -31.093 11.089 1.00 97.25 73 PHE A O 1
ATOM 484 N N . LEU A 1 74 ? 36.801 -31.729 12.939 1.00 95.75 74 LEU A N 1
ATOM 485 C CA . LEU A 1 74 ? 35.589 -30.969 12.631 1.00 95.75 74 LEU A CA 1
ATOM 486 C C . LEU A 1 74 ? 35.874 -29.462 12.674 1.00 95.75 74 LEU A C 1
ATOM 488 O O . LEU A 1 74 ? 35.525 -28.760 11.730 1.00 95.75 74 LEU A O 1
ATOM 492 N N . ALA A 1 75 ? 36.603 -29.000 13.692 1.00 88.19 75 ALA A N 1
ATOM 493 C CA . ALA A 1 75 ? 37.025 -27.609 13.825 1.00 88.19 75 ALA A CA 1
ATOM 494 C C . ALA A 1 75 ? 37.976 -27.159 12.698 1.00 88.19 75 ALA A C 1
ATOM 496 O O . ALA A 1 75 ? 37.841 -26.050 12.199 1.00 88.19 75 ALA A O 1
ATOM 497 N N . GLU A 1 76 ? 38.910 -28.009 12.244 1.00 89.62 76 GLU A N 1
ATOM 498 C CA . GLU A 1 76 ? 39.799 -27.702 11.101 1.00 89.62 76 GLU A CA 1
ATOM 499 C C . GLU A 1 76 ? 39.029 -27.441 9.791 1.00 89.62 76 GLU A C 1
ATOM 501 O O . GLU A 1 76 ? 39.546 -26.786 8.885 1.00 89.62 76 GLU A O 1
ATOM 506 N N . HIS A 1 77 ? 37.805 -27.956 9.688 1.00 87.56 77 HIS A N 1
ATOM 507 C CA . HIS A 1 77 ? 36.963 -27.862 8.501 1.00 87.56 77 HIS A CA 1
ATOM 508 C C . HIS A 1 77 ? 35.695 -27.022 8.706 1.00 87.56 77 HIS A C 1
ATOM 510 O O . HIS A 1 77 ? 34.817 -27.073 7.846 1.00 87.56 77 HIS A O 1
ATOM 516 N N . ASP A 1 78 ? 35.599 -26.274 9.811 1.00 84.19 78 ASP A N 1
ATOM 517 C CA . ASP A 1 78 ? 34.436 -25.449 10.163 1.00 84.19 78 ASP A CA 1
ATOM 518 C C . ASP A 1 78 ? 33.107 -26.241 10.141 1.00 84.19 78 ASP A C 1
ATOM 520 O O . ASP A 1 78 ? 32.077 -25.763 9.667 1.00 84.19 78 ASP A O 1
ATOM 524 N N . LEU A 1 79 ? 33.130 -27.494 10.616 1.00 87.75 79 LEU A N 1
ATOM 525 C CA . LEU A 1 79 ? 31.974 -28.396 10.589 1.00 87.75 79 LEU A CA 1
ATOM 526 C C . LEU A 1 79 ? 31.306 -28.515 11.953 1.00 87.75 79 LEU A C 1
ATOM 528 O O . LEU A 1 79 ? 31.971 -28.747 12.961 1.00 87.75 79 LEU A O 1
ATOM 532 N N . THR A 1 80 ? 29.976 -28.507 11.960 1.00 89.69 80 THR A N 1
ATOM 533 C CA . THR A 1 80 ? 29.161 -28.865 13.125 1.00 89.69 80 THR A CA 1
ATOM 534 C C . THR A 1 80 ? 28.522 -30.246 12.954 1.00 89.69 80 THR A C 1
ATOM 536 O O . THR A 1 80 ? 28.316 -30.736 11.843 1.00 89.69 80 THR A O 1
ATOM 539 N N . ALA A 1 81 ? 28.261 -30.927 14.072 1.00 95.31 81 ALA A N 1
ATOM 540 C CA . ALA A 1 81 ? 27.694 -32.274 14.099 1.00 95.31 81 ALA A CA 1
ATOM 541 C C . ALA A 1 81 ? 26.782 -32.461 15.322 1.00 95.31 81 ALA A C 1
ATOM 543 O O . ALA A 1 81 ? 26.768 -31.628 16.229 1.00 95.31 81 ALA A O 1
ATOM 544 N N . VAL A 1 82 ? 26.041 -33.572 15.358 1.00 96.69 82 VAL A N 1
ATOM 545 C CA . VAL A 1 82 ? 25.263 -33.984 16.537 1.00 96.69 82 VAL A CA 1
ATOM 546 C C . VAL A 1 82 ? 25.990 -35.094 17.290 1.00 96.69 82 VAL A C 1
ATOM 548 O O . VAL A 1 82 ? 26.325 -36.118 16.695 1.00 96.69 82 VAL A O 1
ATOM 551 N N . PHE A 1 83 ? 26.176 -34.934 18.598 1.00 97.81 83 PHE A N 1
ATOM 552 C CA . PHE A 1 83 ? 26.767 -35.950 19.473 1.00 97.81 83 PHE A CA 1
ATOM 553 C C . PHE A 1 83 ? 25.704 -36.541 20.402 1.00 97.81 83 PHE A C 1
ATOM 555 O O . PHE A 1 83 ? 25.198 -35.865 21.298 1.00 97.81 83 PHE A O 1
ATOM 562 N N . CYS A 1 84 ? 25.367 -37.811 20.188 1.00 97.12 84 CYS A N 1
ATOM 563 C CA . CYS A 1 84 ? 24.483 -38.599 21.037 1.00 97.12 84 CYS A CA 1
ATOM 564 C C . CYS A 1 84 ? 25.289 -39.215 22.189 1.00 97.12 84 CYS A C 1
ATOM 566 O O . CYS A 1 84 ? 25.967 -40.232 22.030 1.00 97.12 84 CYS A O 1
ATOM 568 N N . VAL A 1 85 ? 25.222 -38.568 23.356 1.00 97.81 85 VAL A N 1
ATOM 569 C CA . VAL A 1 85 ? 26.110 -38.819 24.499 1.00 97.81 85 VAL A CA 1
ATOM 570 C C . VAL A 1 85 ? 25.477 -39.702 25.576 1.00 97.81 85 VAL A C 1
ATOM 572 O O . VAL A 1 85 ? 24.291 -39.578 25.903 1.00 97.81 85 VAL A O 1
ATOM 575 N N . ILE A 1 86 ? 26.299 -40.578 26.158 1.00 97.12 86 ILE A N 1
ATOM 576 C CA . ILE A 1 86 ? 25.914 -41.510 27.226 1.00 97.12 86 ILE A CA 1
ATOM 577 C C . ILE A 1 86 ? 26.395 -40.992 28.584 1.00 97.12 86 ILE A C 1
ATOM 579 O O . ILE A 1 86 ? 27.582 -40.701 28.754 1.00 97.12 86 ILE A O 1
ATOM 583 N N . GLY A 1 87 ? 25.507 -40.981 29.582 1.00 96.94 87 GLY A N 1
ATOM 584 C CA . GLY A 1 87 ? 25.791 -40.489 30.939 1.00 96.94 87 GLY A CA 1
ATOM 585 C C . GLY A 1 87 ? 27.033 -41.107 31.579 1.00 96.94 87 GLY A C 1
ATOM 586 O O . GLY A 1 87 ? 27.939 -40.390 31.998 1.00 96.94 87 GLY A O 1
ATOM 587 N N . GLN A 1 88 ? 27.154 -42.438 31.544 1.00 97.12 88 GLN A N 1
ATOM 588 C CA . GLN A 1 88 ? 28.332 -43.161 32.048 1.00 97.12 88 GLN A CA 1
ATOM 589 C C . GLN A 1 88 ? 29.664 -42.704 31.430 1.00 97.12 88 GLN A C 1
ATOM 591 O O . GLN A 1 88 ? 30.700 -42.799 32.088 1.00 97.12 88 GLN A O 1
ATOM 596 N N . ASN A 1 89 ? 29.663 -42.233 30.179 1.00 96.75 89 ASN A N 1
ATOM 597 C CA . ASN A 1 89 ? 30.872 -41.740 29.519 1.00 96.75 89 ASN A CA 1
ATOM 598 C C . ASN A 1 89 ? 31.164 -40.279 29.882 1.00 96.75 89 ASN A C 1
ATOM 600 O O . ASN A 1 89 ? 32.330 -39.908 29.979 1.00 96.75 89 ASN A O 1
ATOM 604 N N . ILE A 1 90 ? 30.131 -39.468 30.134 1.00 97.62 90 ILE A N 1
ATOM 605 C CA . ILE A 1 90 ? 30.273 -38.101 30.658 1.00 97.62 90 ILE A CA 1
ATOM 606 C C . ILE A 1 90 ? 30.883 -38.135 32.069 1.00 97.62 90 ILE A C 1
ATOM 608 O O . ILE A 1 90 ? 31.792 -37.362 32.373 1.00 97.62 90 ILE A O 1
ATOM 612 N N . GLU A 1 91 ? 30.424 -39.060 32.915 1.00 96.38 91 GLU A N 1
ATOM 613 C CA . GLU A 1 91 ? 30.900 -39.228 34.295 1.00 96.38 91 GLU A CA 1
ATOM 614 C C . GLU A 1 91 ? 32.276 -39.909 34.404 1.00 96.38 91 GLU A C 1
ATOM 616 O O . GLU A 1 91 ? 32.906 -39.877 35.466 1.00 96.38 91 GLU A O 1
ATOM 621 N N . ALA A 1 92 ? 32.759 -40.536 33.329 1.00 93.44 92 ALA A N 1
ATOM 622 C CA . ALA A 1 92 ? 34.088 -41.134 33.293 1.00 93.44 92 ALA A CA 1
ATOM 623 C C . ALA A 1 92 ? 35.196 -40.063 33.343 1.00 93.44 92 ALA A C 1
ATOM 625 O O . ALA A 1 92 ? 34.994 -38.904 32.976 1.00 93.44 92 ALA A O 1
ATOM 626 N N . ASP A 1 93 ? 36.403 -40.455 33.768 1.00 92.38 93 ASP A N 1
ATOM 627 C CA . ASP A 1 93 ? 37.555 -39.548 33.862 1.00 92.38 93 ASP A CA 1
ATOM 628 C C . ASP A 1 93 ? 37.801 -38.811 32.526 1.00 92.38 93 ASP A C 1
ATOM 630 O O . ASP A 1 93 ? 38.153 -39.422 31.515 1.00 92.38 93 ASP A O 1
ATOM 634 N N . GLY A 1 94 ? 37.633 -37.483 32.533 1.00 90.94 94 GLY A N 1
ATOM 635 C CA . GLY A 1 94 ? 37.795 -36.607 31.363 1.00 90.94 94 GLY A CA 1
ATOM 636 C C . GLY A 1 94 ? 36.542 -36.431 30.491 1.00 90.94 94 GLY A C 1
ATOM 637 O O . GLY A 1 94 ? 36.536 -35.553 29.633 1.00 90.94 94 GLY A O 1
ATOM 638 N N . GLY A 1 95 ? 35.469 -37.191 30.724 1.00 94.38 95 GLY A N 1
ATOM 639 C CA . GLY A 1 95 ? 34.230 -37.138 29.939 1.00 94.38 95 GLY A CA 1
ATOM 640 C C . GLY A 1 95 ? 33.549 -35.771 29.967 1.00 94.38 95 GLY A C 1
ATOM 641 O O . GLY A 1 95 ? 33.279 -35.196 28.916 1.00 94.38 95 GLY A O 1
ATOM 642 N N . ALA A 1 96 ? 33.356 -35.197 31.157 1.00 95.44 96 ALA A N 1
ATOM 643 C CA . ALA A 1 96 ? 32.754 -33.872 31.320 1.00 95.44 96 ALA A CA 1
ATOM 644 C C . ALA A 1 96 ? 33.569 -32.736 30.667 1.00 95.44 96 ALA A C 1
ATOM 646 O O . ALA A 1 96 ? 32.995 -31.756 30.205 1.00 95.44 96 ALA A O 1
ATOM 647 N N . GLU A 1 97 ? 34.903 -32.843 30.616 1.00 93.69 97 GLU A N 1
ATOM 648 C CA . GLU A 1 97 ? 35.753 -31.867 29.910 1.00 93.69 97 GLU A CA 1
ATOM 649 C C . GLU A 1 97 ? 35.547 -31.954 28.395 1.00 93.69 97 GLU A C 1
ATOM 651 O O . GLU A 1 97 ? 35.421 -30.932 27.727 1.00 93.69 97 GLU A O 1
ATOM 656 N N . ILE A 1 98 ? 35.434 -33.172 27.863 1.00 96.69 98 ILE A N 1
ATOM 657 C CA . ILE A 1 98 ? 35.167 -33.396 26.442 1.00 96.69 98 ILE A CA 1
ATOM 658 C C . ILE A 1 98 ? 33.745 -32.960 26.082 1.00 96.69 98 ILE A C 1
ATOM 660 O O . ILE A 1 98 ? 33.566 -32.368 25.028 1.00 96.69 98 ILE A O 1
ATOM 664 N N . LEU A 1 99 ? 32.750 -33.190 26.945 1.00 96.19 99 LEU A N 1
ATOM 665 C CA . LEU A 1 99 ? 31.381 -32.717 26.719 1.00 96.19 99 LEU A CA 1
ATOM 666 C C . LEU A 1 99 ? 31.310 -31.188 26.623 1.00 96.19 99 LEU A C 1
ATOM 668 O O . LEU A 1 99 ? 30.685 -30.677 25.700 1.00 96.19 99 LEU A O 1
ATOM 672 N N . ARG A 1 100 ? 31.980 -30.461 27.530 1.00 92.06 100 ARG A N 1
ATOM 673 C CA . ARG A 1 100 ? 32.081 -28.993 27.429 1.00 92.06 100 ARG A CA 1
ATOM 674 C C . ARG A 1 100 ? 32.728 -28.582 26.120 1.00 92.06 100 ARG A C 1
ATOM 676 O O . ARG A 1 100 ? 32.200 -27.722 25.441 1.00 92.06 100 ARG A O 1
ATOM 683 N N . ARG A 1 101 ? 33.793 -29.273 25.714 1.00 93.06 101 ARG A N 1
ATOM 684 C CA . ARG A 1 101 ? 34.441 -29.011 24.431 1.00 93.06 101 ARG A CA 1
ATOM 685 C C . ARG A 1 101 ? 33.524 -29.274 23.226 1.00 93.06 101 ARG A C 1
ATOM 687 O O . ARG A 1 101 ? 33.545 -28.488 22.295 1.00 93.06 101 ARG A O 1
ATOM 694 N N . ILE A 1 102 ? 32.719 -30.344 23.238 1.00 93.12 102 ILE A N 1
ATOM 695 C CA . ILE A 1 102 ? 31.712 -30.606 22.190 1.00 93.12 102 ILE A CA 1
ATOM 696 C C . ILE A 1 102 ? 30.794 -29.383 22.036 1.00 93.12 102 ILE A C 1
ATOM 698 O O . ILE A 1 102 ? 30.527 -28.956 20.917 1.00 93.12 102 ILE A O 1
ATOM 702 N N . VAL A 1 103 ? 30.346 -28.814 23.158 1.00 89.06 103 VAL A N 1
ATOM 703 C CA . VAL A 1 103 ? 29.493 -27.619 23.190 1.00 89.06 103 VAL A CA 1
ATOM 704 C C . VAL A 1 103 ? 30.245 -26.352 22.767 1.00 89.06 103 VAL A C 1
ATOM 706 O O . VAL A 1 103 ? 29.742 -25.613 21.925 1.00 89.06 103 VAL A O 1
ATOM 709 N N . ASP A 1 104 ? 31.444 -26.117 23.302 1.00 78.00 104 ASP A N 1
ATOM 710 C CA . ASP A 1 104 ? 32.274 -24.940 23.009 1.00 78.00 104 ASP A CA 1
ATOM 711 C C . ASP A 1 104 ? 32.672 -24.872 21.521 1.00 78.00 104 ASP A C 1
ATOM 713 O O . ASP A 1 104 ? 32.749 -23.786 20.951 1.00 78.00 104 ASP A O 1
ATOM 717 N N . ASP A 1 105 ? 32.870 -26.030 20.878 1.00 79.88 105 ASP A N 1
ATOM 718 C CA . ASP A 1 105 ? 33.161 -26.160 19.443 1.00 79.88 105 ASP A CA 1
ATOM 719 C C . ASP A 1 105 ? 31.875 -26.040 18.572 1.00 79.88 105 ASP A C 1
ATOM 721 O O . ASP A 1 105 ? 31.915 -26.215 17.352 1.00 79.88 105 ASP A O 1
ATOM 725 N N . GLY A 1 106 ? 30.719 -25.719 19.174 1.00 78.75 106 GLY A N 1
ATOM 726 C CA . GLY A 1 106 ? 29.468 -25.387 18.478 1.00 78.75 106 GLY A CA 1
ATOM 727 C C . GLY A 1 106 ? 28.638 -26.588 18.012 1.00 78.75 106 GLY A C 1
ATOM 728 O O . GLY A 1 106 ? 27.815 -26.460 17.103 1.00 78.75 106 GLY A O 1
ATOM 729 N N . HIS A 1 107 ? 28.856 -27.777 18.576 1.00 92.12 107 HIS A N 1
ATOM 730 C CA . HIS A 1 107 ? 28.106 -28.980 18.212 1.00 92.12 107 HIS A CA 1
ATOM 731 C C . HIS A 1 107 ? 26.812 -29.140 19.018 1.00 92.12 107 HIS A C 1
ATOM 733 O O . HIS A 1 107 ? 26.677 -28.650 20.136 1.00 92.12 107 HIS A O 1
ATOM 739 N N . VAL A 1 108 ? 25.855 -29.885 18.460 1.00 93.25 108 VAL A N 1
ATOM 740 C CA . VAL A 1 108 ? 24.539 -30.096 19.080 1.00 93.25 108 VAL A CA 1
ATOM 741 C C . VAL A 1 108 ? 24.523 -31.389 19.885 1.00 93.25 108 VAL A C 1
ATOM 743 O O . VAL A 1 108 ? 25.016 -32.428 19.439 1.00 93.25 108 VAL A O 1
ATOM 746 N N . LEU A 1 109 ? 23.913 -31.348 21.070 1.00 95.88 109 LEU A N 1
ATOM 747 C CA . LEU A 1 109 ? 23.792 -32.515 21.935 1.00 95.88 109 LEU A CA 1
ATOM 748 C C . LEU A 1 109 ? 22.531 -33.333 21.650 1.00 95.88 109 LEU A C 1
ATOM 750 O O . LEU A 1 109 ? 21.448 -32.822 21.365 1.00 95.88 109 LEU A O 1
ATOM 754 N N . CYS A 1 110 ? 22.688 -34.639 21.791 1.00 96.31 110 CYS A N 1
ATOM 755 C CA . CYS A 1 110 ? 21.640 -35.636 21.728 1.00 96.31 110 CYS A CA 1
ATOM 756 C C . CYS A 1 110 ? 21.744 -36.515 22.979 1.00 96.31 110 CYS A C 1
ATOM 758 O O . CYS A 1 110 ? 22.821 -36.979 23.353 1.00 96.31 110 CYS A O 1
ATOM 760 N N . ASN A 1 111 ? 20.624 -36.748 23.650 1.00 97.44 111 ASN A N 1
ATOM 761 C CA . ASN A 1 111 ? 20.556 -37.678 24.763 1.00 97.44 111 ASN A CA 1
ATOM 762 C C . ASN A 1 111 ? 20.601 -39.115 24.214 1.00 97.44 111 ASN A C 1
ATOM 764 O O . ASN A 1 111 ? 19.788 -39.487 23.362 1.00 97.44 111 ASN A O 1
ATOM 768 N N . HIS A 1 112 ? 21.552 -39.916 24.701 1.00 96.88 112 HIS A N 1
ATOM 769 C CA . HIS A 1 112 ? 21.717 -41.322 24.330 1.00 96.88 112 HIS A CA 1
ATOM 770 C C . HIS A 1 112 ? 21.663 -42.259 25.540 1.00 96.88 112 HIS A C 1
ATOM 772 O O . HIS A 1 112 ? 22.323 -43.293 25.547 1.00 96.88 112 HIS A O 1
ATOM 778 N N . SER A 1 113 ? 20.843 -41.913 26.541 1.00 96.00 113 SER A N 1
ATOM 779 C CA . SER A 1 113 ? 20.601 -42.628 27.809 1.00 96.00 113 SER A CA 1
ATOM 780 C C . SER A 1 113 ? 21.751 -42.566 28.817 1.00 96.00 113 SER A C 1
ATOM 782 O O . SER A 1 113 ? 22.873 -42.165 28.503 1.00 96.00 113 SER A O 1
ATOM 784 N N . THR A 1 114 ? 21.492 -42.999 30.051 1.00 96.62 114 THR A N 1
ATOM 785 C CA . THR A 1 114 ? 22.547 -43.074 31.075 1.00 96.62 114 THR A CA 1
ATOM 786 C C . THR A 1 114 ? 23.592 -44.158 30.775 1.00 96.62 114 THR A C 1
ATOM 788 O O . THR A 1 114 ? 24.729 -44.061 31.239 1.00 96.62 114 THR A O 1
ATOM 791 N N . SER A 1 115 ? 23.249 -45.205 30.008 1.00 93.31 115 SER A N 1
ATOM 792 C CA . SER A 1 115 ? 24.092 -46.392 29.786 1.00 93.31 115 SER A CA 1
ATOM 793 C C . SER A 1 115 ? 23.723 -47.167 28.515 1.00 93.31 115 SER A C 1
ATOM 795 O O . SER A 1 115 ? 22.632 -47.034 28.000 1.00 93.31 115 SER A O 1
ATOM 797 N N . TYR A 1 116 ? 24.545 -48.114 28.059 1.00 90.56 116 TYR A N 1
ATOM 798 C CA . TYR A 1 116 ? 24.275 -48.924 26.849 1.00 90.56 116 TYR A CA 1
ATOM 799 C C . TYR A 1 116 ? 23.092 -49.927 26.943 1.00 90.56 116 TYR A C 1
ATOM 801 O O . TYR A 1 116 ? 23.043 -50.914 26.201 1.00 90.56 116 TYR A O 1
ATOM 809 N N . ALA A 1 117 ? 22.170 -49.760 27.893 1.00 89.88 117 ALA A N 1
ATOM 810 C CA . ALA A 1 117 ? 21.075 -50.689 28.133 1.00 89.88 117 ALA A CA 1
ATOM 811 C C . ALA A 1 117 ? 20.084 -50.759 26.953 1.00 89.88 117 ALA A C 1
ATOM 813 O O . ALA A 1 117 ? 19.752 -49.761 26.321 1.00 89.88 117 ALA A O 1
ATOM 814 N N . ASP A 1 118 ? 19.564 -51.958 26.677 1.00 89.06 118 ASP A N 1
ATOM 815 C CA . ASP A 1 118 ? 18.480 -52.148 25.708 1.00 89.06 118 ASP A CA 1
ATOM 816 C C . ASP A 1 118 ? 17.136 -51.758 26.346 1.00 89.06 118 ASP A C 1
ATOM 818 O O . ASP A 1 118 ? 16.637 -52.442 27.250 1.00 89.06 118 ASP A O 1
ATOM 822 N N . MET A 1 119 ? 16.566 -50.647 25.870 1.00 90.38 119 MET A N 1
ATOM 823 C CA . MET A 1 119 ? 15.334 -50.044 26.389 1.00 90.38 119 MET A CA 1
ATOM 824 C C . MET A 1 119 ? 14.066 -50.496 25.647 1.00 90.38 119 MET A C 1
ATOM 826 O O . MET A 1 119 ? 12.961 -50.088 26.007 1.00 90.38 119 MET A O 1
ATOM 830 N N . GLY A 1 120 ? 14.172 -51.366 24.635 1.00 86.88 120 GLY A N 1
ATOM 831 C CA . GLY A 1 120 ? 13.046 -51.700 23.752 1.00 86.88 120 GLY A CA 1
ATOM 832 C C . GLY A 1 120 ? 11.864 -52.383 24.444 1.00 86.88 120 GLY A C 1
ATOM 833 O O . GLY A 1 120 ? 10.742 -52.340 23.939 1.00 86.88 120 GLY A O 1
ATOM 834 N N . SER A 1 121 ? 12.099 -53.000 25.606 1.00 90.69 121 SER A N 1
ATOM 835 C CA . SER A 1 121 ? 11.066 -53.635 26.436 1.00 90.69 121 SER A CA 1
ATOM 836 C C . SER A 1 121 ? 10.764 -52.891 27.741 1.00 90.69 121 SER A C 1
ATOM 838 O O . SER A 1 121 ? 10.095 -53.459 28.608 1.00 90.69 121 SER A O 1
ATOM 840 N N . TRP A 1 122 ? 11.308 -51.689 27.937 1.00 94.56 122 TRP A N 1
ATOM 841 C CA . TRP A 1 122 ? 11.109 -50.906 29.159 1.00 94.56 122 TRP A CA 1
ATOM 842 C C . TRP A 1 122 ? 9.717 -50.263 29.184 1.00 94.56 122 TRP A C 1
ATOM 844 O O . TRP A 1 122 ? 9.118 -50.000 28.139 1.00 94.56 122 TRP A O 1
ATOM 854 N N . THR A 1 123 ? 9.185 -50.017 30.385 1.00 93.75 123 THR A N 1
ATOM 855 C CA . THR A 1 123 ? 7.950 -49.230 30.549 1.00 93.75 123 THR A CA 1
ATOM 856 C C . THR A 1 123 ? 8.228 -47.739 30.358 1.00 93.75 123 THR A C 1
ATOM 858 O O . THR A 1 123 ? 9.369 -47.298 30.494 1.00 93.75 123 THR A O 1
ATOM 861 N N . ALA A 1 124 ? 7.190 -46.944 30.080 1.00 90.44 124 ALA A N 1
ATOM 862 C CA . ALA A 1 124 ? 7.326 -45.497 29.905 1.00 90.44 124 ALA A CA 1
ATOM 863 C C . ALA A 1 124 ? 7.967 -44.818 31.131 1.00 90.44 124 ALA A C 1
ATOM 865 O O . ALA A 1 124 ? 8.816 -43.950 30.968 1.00 90.44 124 ALA A O 1
ATOM 866 N N . GLU A 1 125 ? 7.650 -45.264 32.352 1.00 91.94 125 GLU A N 1
ATOM 867 C CA . GLU A 1 125 ? 8.252 -44.731 33.581 1.00 91.94 125 GLU A CA 1
ATOM 868 C C . GLU A 1 125 ? 9.746 -45.053 33.694 1.00 91.94 125 GLU A C 1
ATOM 870 O O . GLU A 1 125 ? 10.520 -44.212 34.142 1.00 91.94 125 GLU A O 1
ATOM 875 N N . GLN A 1 126 ? 10.161 -46.257 33.285 1.00 93.69 126 GLN A N 1
ATOM 876 C CA . GLN A 1 126 ? 11.574 -46.650 33.291 1.00 93.69 126 GLN A CA 1
ATOM 877 C C . GLN A 1 126 ? 12.376 -45.841 32.273 1.00 93.69 126 GLN A C 1
ATOM 879 O O . GLN A 1 126 ? 13.478 -45.399 32.576 1.00 93.69 126 GLN A O 1
ATOM 884 N N . VAL A 1 127 ? 11.805 -45.630 31.084 1.00 95.75 127 VAL A N 1
ATOM 885 C CA . VAL A 1 127 ? 12.404 -44.772 30.060 1.00 95.75 127 VAL A CA 1
ATOM 886 C C . VAL A 1 127 ? 12.490 -43.334 30.571 1.00 95.75 127 VAL A C 1
ATOM 888 O O . VAL A 1 127 ? 13.563 -42.748 30.554 1.00 95.75 127 VAL A O 1
ATOM 891 N N . ARG A 1 128 ? 11.393 -42.770 31.090 1.00 95.62 128 ARG A N 1
ATOM 892 C CA . ARG A 1 128 ? 11.359 -41.380 31.569 1.00 95.62 128 ARG A CA 1
ATOM 893 C C . ARG A 1 128 ? 12.399 -41.131 32.657 1.00 95.62 128 ARG A C 1
ATOM 895 O O . ARG A 1 128 ? 13.081 -40.117 32.599 1.00 95.62 128 ARG A O 1
ATOM 902 N N . ALA A 1 129 ? 12.531 -42.051 33.614 1.00 95.06 129 ALA A N 1
ATOM 903 C CA . ALA A 1 129 ? 13.517 -41.938 34.685 1.00 95.06 129 ALA A CA 1
ATOM 904 C C . ALA A 1 129 ? 14.953 -41.840 34.143 1.00 95.06 129 ALA A C 1
ATOM 906 O O . ALA A 1 129 ? 15.691 -40.958 34.564 1.00 95.06 129 ALA A O 1
ATOM 907 N N . ASP A 1 130 ? 15.316 -42.689 33.179 1.00 97.31 130 ASP A N 1
ATOM 908 C CA . ASP A 1 130 ? 16.657 -42.703 32.585 1.00 97.31 130 ASP A CA 1
ATOM 909 C C . ASP A 1 130 ? 16.940 -41.455 31.735 1.00 97.31 130 ASP A C 1
ATOM 911 O O . ASP A 1 130 ? 17.976 -40.813 31.890 1.00 97.31 130 ASP A O 1
ATOM 915 N N . LEU A 1 131 ? 15.992 -41.055 30.881 1.00 96.81 131 LEU A N 1
ATOM 916 C CA . LEU A 1 131 ? 16.156 -39.879 30.024 1.00 96.81 131 LEU A CA 1
ATOM 917 C C . LEU A 1 131 ? 16.312 -38.600 30.857 1.00 96.81 131 LEU A C 1
ATOM 919 O O . LEU A 1 131 ? 17.165 -37.773 30.539 1.00 96.81 131 LEU A O 1
ATOM 923 N N . VAL A 1 132 ? 15.519 -38.454 31.925 1.00 96.62 132 VAL A N 1
ATOM 924 C CA . VAL A 1 132 ? 15.619 -37.326 32.865 1.00 96.62 132 VAL A CA 1
ATOM 925 C C . VAL A 1 132 ? 16.942 -37.358 33.631 1.00 96.62 132 VAL A C 1
ATOM 927 O O . VAL A 1 132 ? 17.578 -36.316 33.771 1.00 96.62 132 VAL A O 1
ATOM 930 N N . GLU A 1 133 ? 17.385 -38.531 34.088 1.00 97.06 133 GLU A N 1
ATOM 931 C CA . GLU A 1 133 ? 18.682 -38.689 34.756 1.00 97.06 133 GLU A CA 1
ATOM 932 C C . GLU A 1 133 ? 19.834 -38.269 33.834 1.00 97.06 133 GLU A C 1
ATOM 934 O O . GLU A 1 133 ? 20.686 -37.481 34.240 1.00 97.06 133 GLU A O 1
ATOM 939 N N . ASN A 1 134 ? 19.823 -38.697 32.568 1.00 97.75 134 ASN A N 1
ATOM 940 C CA . ASN A 1 134 ? 20.878 -38.329 31.628 1.00 97.75 134 ASN A CA 1
ATOM 941 C C . ASN A 1 134 ? 20.847 -36.841 31.233 1.00 97.75 134 ASN A C 1
ATOM 943 O O . ASN A 1 134 ? 21.906 -36.236 31.078 1.00 97.75 134 ASN A O 1
ATOM 947 N N . LEU A 1 135 ? 19.663 -36.220 31.122 1.00 96.69 135 LEU A N 1
ATOM 948 C CA . LEU A 1 135 ? 19.555 -34.761 30.966 1.00 96.69 135 LEU A CA 1
ATOM 949 C C . LEU A 1 135 ? 20.214 -34.031 32.144 1.00 96.69 135 LEU A C 1
ATOM 951 O O . LEU A 1 135 ? 20.936 -33.060 31.929 1.00 96.69 135 LEU A O 1
ATOM 955 N N . GLY A 1 136 ? 20.004 -34.521 33.371 1.00 92.56 136 GLY A N 1
ATOM 956 C CA . GLY A 1 136 ? 20.670 -34.011 34.570 1.00 92.56 136 GLY A CA 1
ATOM 957 C C . GLY A 1 136 ? 22.192 -34.138 34.490 1.00 92.56 136 GLY A C 1
ATOM 958 O O . GLY A 1 136 ? 22.888 -33.145 34.664 1.00 92.56 136 GLY A O 1
ATOM 959 N N . ILE A 1 137 ? 22.709 -35.319 34.133 1.00 97.50 137 ILE A N 1
ATOM 960 C CA . ILE A 1 137 ? 24.157 -35.564 33.987 1.00 97.50 137 ILE A CA 1
ATOM 961 C C . ILE A 1 137 ? 24.790 -34.613 32.959 1.00 97.50 137 ILE A C 1
ATOM 963 O O . ILE A 1 137 ? 25.849 -34.039 33.221 1.00 97.50 137 ILE A O 1
ATOM 967 N N . ILE A 1 138 ? 24.151 -34.428 31.797 1.00 97.25 138 ILE A N 1
ATOM 968 C CA . ILE A 1 138 ? 24.625 -33.514 30.746 1.00 97.25 138 ILE A CA 1
ATOM 969 C C . ILE A 1 138 ? 24.706 -32.080 31.285 1.00 97.25 138 ILE A C 1
ATOM 971 O O . ILE A 1 138 ? 25.750 -31.437 31.190 1.00 97.25 138 ILE A O 1
ATOM 975 N N . ARG A 1 139 ? 23.620 -31.592 31.885 1.00 93.75 139 ARG A N 1
ATOM 976 C CA . ARG A 1 139 ? 23.495 -30.213 32.376 1.00 93.75 139 ARG A CA 1
ATOM 977 C C . ARG A 1 139 ? 24.421 -29.916 33.550 1.00 93.75 139 ARG A C 1
ATOM 979 O O . ARG A 1 139 ? 25.079 -28.878 33.561 1.00 93.75 139 ARG A O 1
ATOM 986 N N . ASP A 1 140 ? 24.564 -30.857 34.478 1.00 91.88 140 ASP A N 1
ATOM 987 C CA . ASP A 1 140 ? 25.510 -30.762 35.593 1.00 91.88 140 ASP A CA 1
ATOM 988 C C . ASP A 1 140 ? 26.960 -30.709 35.095 1.00 91.88 140 ASP A C 1
ATOM 990 O O . ASP A 1 140 ? 27.782 -29.947 35.613 1.00 91.88 140 ASP A O 1
ATOM 994 N N . ALA A 1 141 ? 27.290 -31.493 34.064 1.00 90.62 141 ALA A N 1
ATOM 995 C CA . ALA A 1 141 ? 28.609 -31.450 33.451 1.00 90.62 141 ALA A CA 1
ATOM 996 C C . ALA A 1 141 ? 28.871 -30.104 32.755 1.00 90.62 141 ALA A C 1
ATOM 998 O O . ALA A 1 141 ? 29.990 -29.596 32.852 1.00 90.62 141 ALA A O 1
ATOM 999 N N . LEU A 1 142 ? 27.871 -29.490 32.123 1.00 87.12 142 LEU A N 1
ATOM 1000 C CA . LEU A 1 142 ? 27.996 -28.169 31.495 1.00 87.12 142 LEU A CA 1
ATOM 1001 C C . LEU A 1 142 ? 27.962 -27.009 32.502 1.00 87.12 142 LEU A C 1
ATOM 1003 O O . LEU A 1 142 ? 28.552 -25.965 32.243 1.00 87.12 142 LEU A O 1
ATOM 1007 N N . GLY A 1 143 ? 27.355 -27.205 33.674 1.00 82.62 143 GLY A N 1
ATOM 1008 C CA . GLY A 1 143 ? 27.103 -26.133 34.638 1.00 82.62 143 GLY A CA 1
ATOM 1009 C C . GLY A 1 143 ? 25.922 -25.237 34.252 1.00 82.62 143 GLY A C 1
ATOM 1010 O O . GLY A 1 143 ? 25.807 -24.139 34.790 1.00 82.62 143 GLY A O 1
ATOM 1011 N N . ASP A 1 144 ? 25.061 -25.708 33.348 1.00 79.81 144 ASP A N 1
ATOM 1012 C CA . ASP A 1 144 ? 23.887 -24.994 32.846 1.00 79.81 144 ASP A CA 1
ATOM 1013 C C . ASP A 1 144 ? 22.638 -25.896 32.964 1.00 79.81 144 ASP A C 1
ATOM 1015 O O . ASP A 1 144 ? 22.487 -26.847 32.190 1.00 79.81 144 ASP A O 1
ATOM 1019 N N . PRO A 1 145 ? 21.728 -25.625 33.924 1.00 75.62 145 PRO A N 1
ATOM 1020 C CA . PRO A 1 145 ? 20.516 -26.417 34.136 1.00 75.62 145 PRO A CA 1
ATOM 1021 C C . PRO A 1 145 ? 19.468 -26.252 33.021 1.00 75.62 145 PRO A C 1
ATOM 1023 O O . PRO A 1 145 ? 18.532 -27.052 32.952 1.00 75.62 145 PRO A O 1
ATOM 1026 N N . GLY A 1 146 ? 19.604 -25.230 32.172 1.00 78.50 146 GLY A N 1
ATOM 1027 C CA . GLY A 1 146 ? 18.714 -24.928 31.054 1.00 78.50 146 GLY A CA 1
ATOM 1028 C C . GLY A 1 146 ? 19.224 -25.419 29.701 1.00 78.50 146 GLY A C 1
ATOM 1029 O O . GLY A 1 146 ? 18.477 -25.336 28.728 1.00 78.50 146 GLY A O 1
ATOM 1030 N N . TYR A 1 147 ? 20.449 -25.957 29.630 1.00 82.50 147 TYR A N 1
ATOM 1031 C CA . TYR A 1 147 ? 21.103 -26.226 28.349 1.00 82.50 147 TYR A CA 1
ATOM 1032 C C . TYR A 1 147 ? 20.241 -27.118 27.429 1.00 82.50 147 TYR A C 1
ATOM 1034 O O . TYR A 1 147 ? 19.727 -28.158 27.890 1.00 82.50 147 TYR A O 1
ATOM 1042 N N . PRO A 1 148 ? 20.067 -26.739 26.145 1.00 84.81 148 PRO A N 1
ATOM 1043 C CA . PRO A 1 148 ? 19.247 -27.486 25.202 1.00 84.81 148 PRO A CA 1
ATOM 1044 C C . PRO A 1 148 ? 19.925 -28.798 24.786 1.00 84.81 148 PRO A C 1
ATOM 1046 O O . PRO A 1 148 ? 21.076 -28.843 24.358 1.00 84.81 148 PRO A O 1
ATOM 1049 N N . VAL A 1 149 ? 19.170 -29.889 24.870 1.00 94.19 149 VAL A N 1
ATOM 1050 C CA . VAL A 1 149 ? 19.541 -31.226 24.389 1.00 94.19 149 VAL A CA 1
ATOM 1051 C C . VAL A 1 149 ? 18.393 -31.711 23.500 1.00 94.19 149 VAL A C 1
ATOM 1053 O O . VAL A 1 149 ? 17.587 -32.540 23.922 1.00 94.19 149 VAL A O 1
ATOM 1056 N N . PRO A 1 150 ? 18.243 -31.144 22.291 1.00 92.50 150 PRO A N 1
ATOM 1057 C CA . PRO A 1 150 ? 16.999 -31.235 21.530 1.00 92.50 150 PRO A CA 1
ATOM 1058 C C . PRO A 1 150 ? 16.752 -32.604 20.912 1.00 92.50 150 PRO A C 1
ATOM 1060 O O . PRO A 1 150 ? 15.660 -32.873 20.422 1.00 92.50 150 PRO A O 1
ATOM 1063 N N . PHE A 1 151 ? 17.742 -33.488 20.915 1.00 95.75 151 PHE A N 1
ATOM 1064 C CA . PHE A 1 151 ? 17.634 -34.783 20.269 1.00 95.75 151 PHE A CA 1
ATOM 1065 C C . PHE A 1 151 ? 17.687 -35.938 21.254 1.00 95.75 151 PHE A C 1
ATOM 1067 O O . PHE A 1 151 ? 18.354 -35.887 22.284 1.00 95.75 151 PHE A O 1
ATOM 1074 N N . TRP A 1 152 ? 17.016 -37.021 20.881 1.00 95.69 152 TRP A N 1
ATOM 1075 C CA . TRP A 1 152 ? 17.117 -38.321 21.529 1.00 95.69 152 TRP A CA 1
ATOM 1076 C C . TRP A 1 152 ? 17.432 -39.389 20.485 1.00 95.69 152 TRP A C 1
ATOM 1078 O O . TRP A 1 152 ? 16.826 -39.421 19.412 1.00 95.69 152 TRP A O 1
ATOM 1088 N N . ARG A 1 153 ? 18.315 -40.332 20.814 1.00 94.94 153 ARG A N 1
ATOM 1089 C CA . ARG A 1 153 ? 18.506 -41.545 20.011 1.00 94.94 153 ARG A CA 1
ATOM 1090 C C . ARG A 1 153 ? 18.490 -42.766 20.913 1.00 94.94 153 ARG A C 1
ATOM 1092 O O . ARG A 1 153 ? 19.175 -42.790 21.926 1.00 94.94 153 ARG A O 1
ATOM 1099 N N . ALA A 1 154 ? 17.730 -43.793 20.537 1.00 91.38 154 ALA A N 1
ATOM 1100 C CA . ALA A 1 154 ? 17.645 -45.020 21.322 1.00 91.38 154 ALA A CA 1
ATOM 1101 C C . ALA A 1 154 ? 18.932 -45.860 21.188 1.00 91.38 154 ALA A C 1
ATOM 1103 O O . ALA A 1 154 ? 19.280 -46.236 20.059 1.00 91.38 154 ALA A O 1
ATOM 1104 N N . PRO A 1 155 ? 19.602 -46.233 22.298 1.00 87.94 155 PRO A N 1
ATOM 1105 C CA . PRO A 1 155 ? 20.704 -47.190 22.266 1.00 87.94 155 PRO A CA 1
ATOM 1106 C C . PRO A 1 155 ? 20.309 -48.488 21.555 1.00 87.94 155 PRO A C 1
ATOM 1108 O O . PRO A 1 155 ? 19.179 -48.976 21.681 1.00 87.94 155 PRO A O 1
ATOM 1111 N N . ASN A 1 156 ? 21.242 -49.067 20.797 1.00 83.25 156 ASN A N 1
ATOM 1112 C CA . ASN A 1 156 ? 21.039 -50.283 19.994 1.00 83.25 156 ASN A CA 1
ATOM 1113 C C . ASN A 1 156 ? 19.944 -50.176 18.902 1.00 83.25 156 ASN A C 1
ATOM 1115 O O . ASN A 1 156 ? 19.568 -51.192 18.314 1.00 83.25 156 ASN A O 1
ATOM 1119 N N . GLY A 1 157 ? 19.385 -48.985 18.645 1.00 82.25 157 GLY A N 1
ATOM 1120 C CA . GLY A 1 157 ? 18.214 -48.811 17.776 1.00 82.25 157 GLY A CA 1
ATOM 1121 C C . GLY A 1 157 ? 16.941 -49.480 18.315 1.00 82.25 157 GLY A C 1
ATOM 1122 O O . GLY A 1 157 ? 16.033 -49.806 17.546 1.00 82.25 157 GLY A O 1
ATOM 1123 N N . SER A 1 158 ? 16.876 -49.720 19.628 1.00 85.38 158 SER A N 1
ATOM 1124 C CA . SER A 1 158 ? 15.790 -50.453 20.280 1.00 85.38 158 SER A CA 1
ATOM 1125 C C . SER A 1 158 ? 14.707 -49.498 20.791 1.00 85.38 158 SER A C 1
ATOM 1127 O O . SER A 1 158 ? 14.732 -49.028 21.926 1.00 85.38 158 SER A O 1
ATOM 1129 N N . TRP A 1 159 ? 13.760 -49.168 19.911 1.00 84.19 159 TRP A N 1
ATOM 1130 C CA . TRP A 1 159 ? 12.881 -48.010 20.092 1.00 84.19 159 TRP A CA 1
ATOM 1131 C C . TRP A 1 159 ? 11.811 -48.148 21.184 1.00 84.19 159 TRP A C 1
ATOM 1133 O O . TRP A 1 159 ? 11.610 -47.192 21.922 1.00 84.19 159 TRP A O 1
ATOM 1143 N N . GLY A 1 160 ? 11.131 -49.290 21.334 1.00 88.81 160 GLY A N 1
ATOM 1144 C CA . GLY A 1 160 ? 10.105 -49.472 22.380 1.00 88.81 160 GLY A CA 1
ATOM 1145 C C . GLY A 1 160 ? 9.118 -48.292 22.497 1.00 88.81 160 GLY A C 1
ATOM 1146 O O . GLY A 1 160 ? 8.578 -47.837 21.492 1.00 88.81 160 GLY A O 1
ATOM 1147 N N . MET A 1 161 ? 8.919 -47.789 23.723 1.00 89.19 161 MET A N 1
ATOM 1148 C CA . MET A 1 161 ? 8.150 -46.562 24.022 1.00 89.19 161 MET A CA 1
ATOM 1149 C C . MET A 1 161 ? 9.022 -45.287 24.064 1.00 89.19 161 MET A C 1
ATOM 1151 O O . MET A 1 161 ? 8.552 -44.224 24.467 1.00 89.19 161 MET A O 1
ATOM 1155 N N . THR A 1 162 ? 10.307 -45.379 23.703 1.00 92.00 162 THR A N 1
ATOM 1156 C CA . THR A 1 162 ? 11.258 -44.265 23.847 1.00 92.00 162 THR A CA 1
ATOM 1157 C C . THR A 1 162 ? 10.944 -43.042 22.984 1.00 92.00 162 THR A C 1
ATOM 1159 O O . THR A 1 162 ? 11.128 -41.944 23.502 1.00 92.00 162 THR A O 1
ATOM 1162 N N . PRO A 1 163 ? 10.401 -43.148 21.749 1.00 92.31 163 PRO A N 1
ATOM 1163 C CA . PRO A 1 163 ? 10.043 -41.958 20.985 1.00 92.31 163 PRO A CA 1
ATOM 1164 C C . PRO A 1 163 ? 8.947 -41.121 21.647 1.00 92.31 163 PRO A C 1
ATOM 1166 O O . PRO A 1 163 ? 9.031 -39.900 21.643 1.00 92.31 163 PRO A O 1
ATOM 1169 N N . GLN A 1 164 ? 7.932 -41.765 22.235 1.00 91.00 164 GLN A N 1
ATOM 1170 C CA . GLN A 1 164 ? 6.838 -41.058 22.907 1.00 91.00 164 GLN A CA 1
ATOM 1171 C C . GLN A 1 164 ? 7.344 -40.329 24.154 1.00 91.00 164 GLN A C 1
ATOM 1173 O O . GLN A 1 164 ? 7.032 -39.161 24.350 1.00 91.00 164 GLN A O 1
ATOM 1178 N N . VAL A 1 165 ? 8.175 -40.996 24.957 1.00 94.75 165 VAL A N 1
ATOM 1179 C CA . VAL A 1 165 ? 8.735 -40.400 26.178 1.00 94.75 165 VAL A CA 1
ATOM 1180 C C . VAL A 1 165 ? 9.740 -39.289 25.861 1.00 94.75 165 VAL A C 1
ATOM 1182 O O . VAL A 1 165 ? 9.778 -38.288 26.567 1.00 94.75 165 VAL A O 1
ATOM 1185 N N . ALA A 1 166 ? 10.535 -39.424 24.797 1.00 92.38 166 ALA A N 1
ATOM 1186 C CA . ALA A 1 166 ? 11.439 -38.366 24.353 1.00 92.38 166 ALA A CA 1
ATOM 1187 C C . ALA A 1 166 ? 10.674 -37.090 23.970 1.00 92.38 166 ALA A C 1
ATOM 1189 O O . ALA A 1 166 ? 11.033 -36.008 24.428 1.00 92.38 166 ALA A O 1
ATOM 1190 N N . VAL A 1 167 ? 9.572 -37.228 23.226 1.00 88.75 167 VAL A N 1
ATOM 1191 C CA . VAL A 1 167 ? 8.684 -36.110 22.864 1.00 88.75 167 VAL A CA 1
ATOM 1192 C C . VAL A 1 167 ? 8.063 -35.462 24.102 1.00 88.75 167 VAL A C 1
ATOM 1194 O O . VAL A 1 167 ? 8.088 -34.242 24.224 1.00 88.75 167 VAL A O 1
ATOM 1197 N N . GLU A 1 168 ? 7.580 -36.257 25.064 1.00 89.31 168 GLU A N 1
ATOM 1198 C CA . GLU A 1 168 ? 7.067 -35.750 26.352 1.00 89.31 168 GLU A CA 1
ATOM 1199 C C . GLU A 1 168 ? 8.116 -34.974 27.163 1.00 89.31 168 GLU A C 1
ATOM 1201 O O . GLU A 1 168 ? 7.764 -34.163 28.019 1.00 89.31 168 GLU A O 1
ATOM 1206 N N . LEU A 1 169 ? 9.400 -35.248 26.933 1.00 90.25 169 LEU A N 1
ATOM 1207 C CA . LEU A 1 169 ? 10.529 -34.566 27.560 1.00 90.25 169 LEU A CA 1
ATOM 1208 C C . LEU A 1 169 ? 11.112 -33.457 26.673 1.00 90.25 169 LEU A C 1
ATOM 1210 O O . LEU A 1 169 ? 12.155 -32.910 27.014 1.00 90.25 169 LEU A O 1
ATOM 1214 N N . GLY A 1 170 ? 10.460 -33.102 25.562 1.00 86.94 170 GLY A N 1
ATOM 1215 C CA . GLY A 1 170 ? 10.897 -32.028 24.669 1.00 86.94 170 GLY A CA 1
ATOM 1216 C C . GLY A 1 170 ? 12.127 -32.377 23.829 1.00 86.94 170 GLY A C 1
ATOM 1217 O O . GLY A 1 170 ? 12.961 -31.507 23.606 1.00 86.94 170 GLY A O 1
ATOM 1218 N N . MET A 1 171 ? 12.276 -33.635 23.405 1.00 94.06 171 MET A N 1
ATOM 1219 C CA . MET A 1 171 ? 13.366 -34.106 22.542 1.00 94.06 171 MET A CA 1
ATOM 1220 C C . MET A 1 171 ? 12.817 -34.769 21.273 1.00 94.06 171 MET A C 1
ATOM 1222 O O . MET A 1 171 ? 11.914 -35.604 21.342 1.00 94.06 171 MET A O 1
ATOM 1226 N N . GLN A 1 172 ? 13.402 -34.459 20.118 1.00 94.62 172 GLN A N 1
ATOM 1227 C CA . GLN A 1 172 ? 13.086 -35.065 18.827 1.00 94.62 172 GLN A CA 1
ATOM 1228 C C . GLN A 1 172 ? 13.869 -36.383 18.645 1.00 94.62 172 GLN A C 1
ATOM 1230 O O . GLN A 1 172 ? 15.101 -36.392 18.706 1.00 94.62 172 GLN A O 1
ATOM 1235 N N . PRO A 1 173 ? 13.205 -37.527 18.398 1.00 94.94 173 PRO A N 1
ATOM 1236 C CA . PRO A 1 173 ? 13.897 -38.768 18.060 1.00 94.94 173 PRO A CA 1
ATOM 1237 C C . PRO A 1 173 ? 14.706 -38.664 16.750 1.00 94.94 173 PRO A C 1
ATOM 1239 O O . PRO A 1 173 ? 14.182 -38.199 15.735 1.00 94.94 173 PRO A O 1
ATOM 1242 N N . LEU A 1 174 ? 15.952 -39.156 16.743 1.00 93.75 174 LEU A N 1
ATOM 1243 C CA . LEU A 1 174 ? 16.834 -39.256 15.567 1.00 93.75 174 LEU A CA 1
ATOM 1244 C C . LEU A 1 174 ? 16.918 -40.687 15.035 1.00 93.75 174 LEU A C 1
ATOM 1246 O O . LEU A 1 174 ? 17.302 -41.604 15.755 1.00 93.75 174 LEU A O 1
ATOM 1250 N N . ALA A 1 175 ? 16.645 -40.892 13.751 1.00 88.81 175 ALA A N 1
ATOM 1251 C CA . ALA A 1 175 ? 16.665 -42.214 13.141 1.00 88.81 175 ALA A CA 1
ATOM 1252 C C . ALA A 1 175 ? 18.054 -42.875 13.198 1.00 88.81 175 ALA A C 1
ATOM 1254 O O . ALA A 1 175 ? 19.078 -42.242 12.945 1.00 88.81 175 ALA A O 1
ATOM 1255 N N . VAL A 1 176 ? 18.075 -44.189 13.435 1.00 86.56 176 VAL A N 1
ATOM 1256 C CA . VAL A 1 176 ? 19.259 -45.033 13.214 1.00 86.56 176 VAL A CA 1
ATOM 1257 C C . VAL A 1 176 ? 19.258 -45.444 11.743 1.00 86.56 176 VAL A C 1
ATOM 1259 O O . VAL A 1 176 ? 18.639 -46.437 11.355 1.00 86.56 176 VAL A O 1
ATOM 1262 N N . ARG A 1 177 ? 19.887 -44.622 10.900 1.00 82.06 177 ARG A N 1
ATOM 1263 C CA . ARG A 1 177 ? 19.937 -44.791 9.442 1.00 82.06 177 ARG A CA 1
ATOM 1264 C C . ARG A 1 177 ? 21.330 -44.436 8.924 1.00 82.06 177 ARG A C 1
ATOM 1266 O O . ARG A 1 177 ? 22.079 -43.749 9.608 1.00 82.06 177 ARG A O 1
ATOM 1273 N N . ASN A 1 178 ? 21.678 -44.937 7.735 1.00 88.75 178 ASN A N 1
ATOM 1274 C CA . ASN A 1 178 ? 22.948 -44.636 7.064 1.00 88.75 178 ASN A CA 1
ATOM 1275 C C . ASN A 1 178 ? 24.162 -44.892 7.976 1.00 88.75 178 ASN A C 1
ATOM 1277 O O . ASN A 1 178 ? 25.034 -44.049 8.168 1.00 88.75 178 ASN A O 1
ATOM 1281 N N . THR A 1 179 ? 24.174 -46.079 8.583 1.00 88.50 179 THR A N 1
ATOM 1282 C CA . THR A 1 179 ? 25.199 -46.509 9.535 1.00 88.50 179 THR A CA 1
ATOM 1283 C C . THR A 1 179 ? 26.395 -47.137 8.829 1.00 88.50 179 THR A C 1
ATOM 1285 O O . THR A 1 179 ? 26.214 -47.864 7.849 1.00 88.50 179 THR A O 1
ATOM 1288 N N . ILE A 1 180 ? 27.598 -46.996 9.388 1.00 94.25 180 ILE A N 1
ATOM 1289 C CA . ILE A 1 180 ? 28.821 -47.557 8.784 1.00 94.25 180 ILE A CA 1
ATOM 1290 C C . ILE A 1 180 ? 29.243 -48.943 9.308 1.00 94.25 180 ILE A C 1
ATOM 1292 O O . ILE A 1 180 ? 30.252 -49.481 8.845 1.00 94.25 180 ILE A O 1
ATOM 1296 N N . ALA A 1 181 ? 28.463 -49.533 10.223 1.00 90.12 181 ALA A N 1
ATOM 1297 C CA . ALA A 1 181 ? 28.727 -50.825 10.874 1.00 90.12 181 ALA A CA 1
ATOM 1298 C C . ALA A 1 181 ? 30.079 -50.894 11.618 1.00 90.12 181 ALA A C 1
ATOM 1300 O O . ALA A 1 181 ? 30.725 -51.940 11.705 1.00 90.12 181 ALA A O 1
ATOM 1301 N N . ASP A 1 182 ? 30.514 -49.772 12.183 1.00 90.06 182 ASP A N 1
ATOM 1302 C CA . ASP A 1 182 ? 31.766 -49.635 12.931 1.00 90.06 182 ASP A CA 1
ATOM 1303 C C . ASP A 1 182 ? 31.762 -50.304 14.314 1.00 90.06 182 ASP A C 1
ATOM 1305 O O . ASP A 1 182 ? 32.817 -50.502 14.925 1.00 90.06 182 ASP A O 1
ATOM 1309 N N . TRP A 1 183 ? 30.600 -50.761 14.777 1.00 87.44 183 TRP A N 1
ATOM 1310 C CA . TRP A 1 183 ? 30.491 -51.685 15.907 1.00 87.44 183 TRP A CA 1
ATOM 1311 C C . TRP A 1 183 ? 30.902 -53.128 15.556 1.00 87.44 183 TRP A C 1
ATOM 1313 O O . TRP A 1 183 ? 31.244 -53.892 16.457 1.00 87.44 183 TRP A O 1
ATOM 1323 N N . GLU A 1 184 ? 30.910 -53.520 14.273 1.00 90.00 184 GLU A N 1
ATOM 1324 C CA . GLU A 1 184 ? 31.312 -54.870 13.836 1.00 90.00 184 GLU A CA 1
ATOM 1325 C C . GLU A 1 184 ? 32.798 -54.960 13.463 1.00 90.00 184 GLU A C 1
ATOM 1327 O O . GLU A 1 184 ? 33.416 -56.021 13.590 1.00 90.00 184 GLU A O 1
ATOM 1332 N N . THR A 1 185 ? 33.384 -53.860 12.982 1.00 91.75 185 THR A N 1
ATOM 1333 C CA . THR A 1 185 ? 34.766 -53.810 12.494 1.00 91.75 185 THR A CA 1
ATOM 1334 C C . THR A 1 185 ? 35.380 -52.421 12.645 1.00 91.75 185 THR A C 1
ATOM 1336 O O . THR A 1 185 ? 34.689 -51.412 12.598 1.00 91.75 185 THR A O 1
ATOM 1339 N N . GLN A 1 186 ? 36.706 -52.372 12.772 1.00 94.81 186 GLN A N 1
ATOM 1340 C CA . GLN A 1 186 ? 37.511 -51.144 12.717 1.00 94.81 186 GLN A CA 1
ATOM 1341 C C . GLN A 1 186 ? 38.501 -51.164 11.530 1.00 94.81 186 GLN A C 1
ATOM 1343 O O . GLN A 1 186 ? 39.498 -50.444 11.515 1.00 94.81 186 GLN A O 1
ATOM 1348 N N . ASP A 1 187 ? 38.245 -52.009 10.521 1.00 96.12 187 ASP A N 1
ATOM 1349 C CA . ASP A 1 187 ? 39.015 -52.058 9.272 1.00 96.12 187 ASP A CA 1
ATOM 1350 C C . ASP A 1 187 ? 38.744 -50.816 8.404 1.00 96.12 187 ASP A C 1
ATOM 1352 O O . ASP A 1 187 ? 37.670 -50.672 7.819 1.00 96.12 187 ASP A O 1
ATOM 1356 N N . VAL A 1 188 ? 39.736 -49.922 8.309 1.00 96.50 188 VAL A N 1
ATOM 1357 C CA . VAL A 1 188 ? 39.609 -48.611 7.642 1.00 96.50 188 VAL A CA 1
ATOM 1358 C C . VAL A 1 188 ? 39.097 -48.712 6.197 1.00 96.50 188 VAL A C 1
ATOM 1360 O O . VAL A 1 188 ? 38.149 -47.999 5.883 1.00 96.50 188 VAL A O 1
ATOM 1363 N N . PRO A 1 189 ? 39.623 -49.583 5.307 1.00 96.38 189 PRO A N 1
ATOM 1364 C CA . PRO A 1 189 ? 39.097 -49.694 3.944 1.00 96.38 189 PRO A CA 1
ATOM 1365 C C . PRO A 1 189 ? 37.605 -50.039 3.888 1.00 96.38 189 PRO A C 1
ATOM 1367 O O . PRO A 1 189 ? 36.880 -49.480 3.062 1.00 96.38 189 PRO A O 1
ATOM 1370 N N . THR A 1 190 ? 37.148 -50.934 4.768 1.00 96.31 190 THR A N 1
ATOM 1371 C CA . THR A 1 190 ? 35.734 -51.310 4.872 1.00 96.31 190 THR A CA 1
ATOM 1372 C C . THR A 1 190 ? 34.891 -50.137 5.371 1.00 96.31 190 THR A C 1
ATOM 1374 O O . THR A 1 190 ? 33.891 -49.797 4.743 1.00 96.31 190 THR A O 1
ATOM 1377 N N . LEU A 1 191 ? 35.320 -49.459 6.440 1.00 97.44 191 LEU A N 1
ATOM 1378 C CA . LEU A 1 191 ? 34.592 -48.318 7.005 1.00 97.44 191 LEU A CA 1
ATOM 1379 C C . LEU A 1 191 ? 34.536 -47.121 6.054 1.00 97.44 191 LEU A C 1
ATOM 1381 O O . LEU A 1 191 ? 33.482 -46.517 5.895 1.00 97.44 191 LEU A O 1
ATOM 1385 N N . THR A 1 192 ? 35.627 -46.813 5.354 1.00 97.62 192 THR A N 1
ATOM 1386 C CA . THR A 1 192 ? 35.656 -45.773 4.319 1.00 97.62 192 THR A CA 1
ATOM 1387 C C . THR A 1 192 ? 34.685 -46.096 3.176 1.00 97.62 192 THR A C 1
ATOM 1389 O O . THR A 1 192 ? 34.001 -45.204 2.677 1.00 97.62 192 THR A O 1
ATOM 1392 N N . ALA A 1 193 ? 34.590 -47.362 2.751 1.00 96.19 193 ALA A N 1
ATOM 1393 C CA . ALA A 1 193 ? 33.627 -47.769 1.727 1.00 96.19 193 ALA A CA 1
ATOM 1394 C C . ALA A 1 193 ? 32.175 -47.647 2.218 1.00 96.19 193 ALA A C 1
ATOM 1396 O O . ALA A 1 193 ? 31.333 -47.115 1.494 1.00 96.19 193 ALA A O 1
ATOM 1397 N N . ASN A 1 194 ? 31.904 -48.080 3.451 1.00 97.31 194 ASN A N 1
ATOM 1398 C CA . ASN A 1 194 ? 30.582 -47.975 4.062 1.00 97.31 194 ASN A CA 1
ATOM 1399 C C . ASN A 1 194 ? 30.165 -46.513 4.250 1.00 97.31 194 ASN A C 1
ATOM 1401 O O . ASN A 1 194 ? 29.047 -46.159 3.899 1.00 97.31 194 ASN A O 1
ATOM 1405 N N . LEU A 1 195 ? 31.068 -45.648 4.721 1.00 97.06 195 LEU A N 1
ATOM 1406 C CA . LEU A 1 195 ? 30.782 -44.230 4.935 1.00 97.06 195 LEU A CA 1
ATOM 1407 C C . LEU A 1 195 ? 30.471 -43.494 3.625 1.00 97.06 195 LEU A C 1
ATOM 1409 O O . LEU A 1 195 ? 29.525 -42.713 3.573 1.00 97.06 195 LEU A O 1
ATOM 1413 N N . ARG A 1 196 ? 31.186 -43.795 2.531 1.00 97.00 196 ARG A N 1
ATOM 1414 C CA . ARG A 1 196 ? 30.844 -43.240 1.207 1.00 97.00 196 ARG A CA 1
ATOM 1415 C C . ARG A 1 196 ? 29.443 -43.629 0.750 1.00 97.00 196 ARG A C 1
ATOM 1417 O O . ARG A 1 196 ? 28.793 -42.809 0.110 1.00 97.00 196 ARG A O 1
ATOM 1424 N N . ALA A 1 197 ? 29.029 -44.865 1.029 1.00 95.25 197 ALA A N 1
ATOM 1425 C CA . ALA A 1 197 ? 27.706 -45.375 0.679 1.00 95.25 197 ALA A CA 1
ATOM 1426 C C . ALA A 1 197 ? 26.607 -44.843 1.611 1.00 95.25 197 ALA A C 1
ATOM 1428 O O . ALA A 1 197 ? 25.471 -44.691 1.178 1.00 95.25 197 ALA A O 1
ATOM 1429 N N . ALA A 1 198 ? 26.951 -44.566 2.869 1.00 93.56 198 ALA A N 1
ATOM 1430 C CA . ALA A 1 198 ? 26.052 -44.007 3.867 1.00 93.56 198 ALA A CA 1
ATOM 1431 C C . ALA A 1 198 ? 25.738 -42.522 3.624 1.00 93.56 198 ALA A C 1
ATOM 1433 O O . ALA A 1 198 ? 24.646 -42.081 3.954 1.00 93.56 198 ALA A O 1
ATOM 1434 N N . MET A 1 199 ? 26.655 -41.753 3.027 1.00 94.12 199 MET A N 1
ATOM 1435 C CA . MET A 1 199 ? 26.409 -40.356 2.648 1.00 94.12 199 MET A CA 1
ATOM 1436 C C . MET A 1 199 ? 25.443 -40.265 1.460 1.00 94.12 199 MET A C 1
ATOM 1438 O O . MET A 1 199 ? 25.859 -40.270 0.299 1.00 94.12 199 MET A O 1
ATOM 1442 N N . VAL A 1 200 ? 24.151 -40.205 1.781 1.00 93.50 200 VAL A N 1
ATOM 1443 C CA . VAL A 1 200 ? 23.038 -39.965 0.858 1.00 93.50 200 VAL A CA 1
ATOM 1444 C C . VAL A 1 200 ? 22.681 -38.471 0.907 1.00 93.50 200 VAL A C 1
ATOM 1446 O O . VAL A 1 200 ? 22.509 -37.956 2.013 1.00 93.50 200 VAL A O 1
ATOM 1449 N N . PRO A 1 201 ? 22.565 -37.773 -0.242 1.00 92.38 201 PRO A N 1
ATOM 1450 C CA . PRO A 1 201 ? 22.189 -36.358 -0.271 1.00 92.38 201 PRO A CA 1
ATOM 1451 C C . PRO A 1 201 ? 20.867 -36.090 0.466 1.00 92.38 201 PRO A C 1
ATOM 1453 O O . PRO A 1 201 ? 19.880 -36.794 0.248 1.00 92.38 201 PRO A O 1
ATOM 1456 N N . GLY A 1 202 ? 20.859 -35.085 1.338 1.00 86.31 202 GLY A N 1
ATOM 1457 C CA . GLY A 1 202 ? 19.724 -34.669 2.162 1.00 86.31 202 GLY A CA 1
ATOM 1458 C C . GLY A 1 202 ? 19.456 -35.528 3.404 1.00 86.31 202 GLY A C 1
ATOM 1459 O O . GLY A 1 202 ? 18.454 -35.303 4.079 1.00 86.31 202 GLY A O 1
ATOM 1460 N N . GLU A 1 203 ? 20.299 -36.511 3.739 1.00 93.38 203 GLU A N 1
ATOM 1461 C CA . GLU A 1 203 ? 20.075 -37.409 4.885 1.00 93.38 203 GLU A CA 1
ATOM 1462 C C . GLU A 1 203 ? 21.179 -37.311 5.956 1.00 93.38 203 GLU A C 1
ATOM 1464 O O . GLU A 1 203 ? 22.306 -36.876 5.708 1.00 93.38 203 GLU A O 1
ATOM 1469 N N . LEU A 1 204 ? 20.861 -37.745 7.181 1.00 93.69 204 LEU A N 1
ATOM 1470 C CA . LEU A 1 204 ? 21.853 -37.919 8.241 1.00 93.69 204 LEU A CA 1
ATOM 1471 C C . LEU A 1 204 ? 22.723 -39.156 8.002 1.00 93.69 204 LEU A C 1
ATOM 1473 O O . LEU A 1 204 ? 22.304 -40.120 7.357 1.00 93.69 204 LEU A O 1
ATOM 1477 N N . VAL A 1 205 ? 23.921 -39.141 8.578 1.00 95.38 205 VAL A N 1
ATOM 1478 C CA . VAL A 1 205 ? 24.881 -40.246 8.602 1.00 95.38 205 VAL A CA 1
ATOM 1479 C C . VAL A 1 205 ? 25.250 -40.552 10.044 1.00 95.38 205 VAL A C 1
ATOM 1481 O O . VAL A 1 205 ? 25.484 -39.641 10.842 1.00 95.38 205 VAL A O 1
ATOM 1484 N N . LEU A 1 206 ? 25.311 -41.841 10.376 1.00 95.12 206 LEU A N 1
ATOM 1485 C CA . LEU A 1 206 ? 25.605 -42.313 11.726 1.00 95.12 206 LEU A CA 1
ATOM 1486 C C . LEU A 1 206 ? 26.943 -43.056 11.767 1.00 95.12 206 LEU A C 1
ATOM 1488 O O . LEU A 1 206 ? 27.138 -44.078 11.096 1.00 95.12 206 LEU A O 1
ATOM 1492 N N . ALA A 1 207 ? 27.842 -42.553 12.609 1.00 96.44 207 ALA A N 1
ATOM 1493 C CA . ALA A 1 207 ? 29.075 -43.211 13.032 1.00 96.44 207 ALA A CA 1
ATOM 1494 C C . ALA A 1 207 ? 29.173 -43.198 14.568 1.00 96.44 207 ALA A C 1
ATOM 1496 O O . ALA A 1 207 ? 28.404 -42.506 15.224 1.00 96.44 207 ALA A O 1
ATOM 1497 N N . HIS A 1 208 ? 30.105 -43.946 15.154 1.00 96.12 208 HIS A N 1
ATOM 1498 C CA . HIS A 1 208 ? 30.309 -43.960 16.605 1.00 96.12 208 HIS A CA 1
ATOM 1499 C C . HIS A 1 208 ? 31.630 -43.287 16.976 1.00 96.12 208 HIS A C 1
ATOM 1501 O O . HIS A 1 208 ? 32.687 -43.637 16.440 1.00 96.12 208 HIS A O 1
ATOM 1507 N N . ASP A 1 209 ? 31.597 -42.361 17.933 1.00 94.06 209 ASP A N 1
ATOM 1508 C CA . ASP A 1 209 ? 32.806 -41.801 18.544 1.00 94.06 209 ASP A CA 1
ATOM 1509 C C . ASP A 1 209 ? 33.156 -42.495 19.876 1.00 94.06 209 ASP A C 1
ATOM 1511 O O . ASP A 1 209 ? 34.328 -42.498 20.270 1.00 94.06 209 ASP A O 1
ATOM 1515 N N . GLY A 1 210 ? 32.198 -43.191 20.506 1.00 87.44 210 GLY A N 1
ATOM 1516 C CA . GLY A 1 210 ? 32.390 -44.023 21.703 1.00 87.44 210 GLY A CA 1
ATOM 1517 C C . GLY A 1 210 ? 32.054 -45.512 21.542 1.00 87.44 210 GLY A C 1
ATOM 1518 O O . GLY A 1 210 ? 31.947 -46.029 20.432 1.00 87.44 210 GLY A O 1
ATOM 1519 N N . GLY A 1 211 ? 31.977 -46.257 22.653 1.00 82.38 211 GLY A N 1
ATOM 1520 C CA . GLY A 1 211 ? 31.666 -47.699 22.640 1.00 82.38 211 GLY A CA 1
ATOM 1521 C C . GLY A 1 211 ? 32.843 -48.647 22.327 1.00 82.38 211 GLY A C 1
ATOM 1522 O O . GLY A 1 211 ? 32.631 -49.813 21.983 1.00 82.38 211 GLY A O 1
ATOM 1523 N N . GLY A 1 212 ? 34.095 -48.182 22.432 1.00 86.00 212 GLY A N 1
ATOM 1524 C CA . GLY A 1 212 ? 35.304 -48.993 22.217 1.00 86.00 212 GLY A CA 1
ATOM 1525 C C . GLY A 1 212 ? 36.441 -48.230 21.531 1.00 86.00 212 GLY A C 1
ATOM 1526 O O . GLY A 1 212 ? 36.502 -47.004 21.584 1.00 86.00 212 GLY A O 1
ATOM 1527 N N . ASP A 1 213 ? 37.359 -48.958 20.887 1.00 89.00 213 ASP A N 1
ATOM 1528 C CA . ASP A 1 213 ? 38.362 -48.356 19.996 1.00 89.00 213 ASP A CA 1
ATOM 1529 C C . ASP A 1 213 ? 37.682 -47.877 18.701 1.00 89.00 213 ASP A C 1
ATOM 1531 O O . ASP A 1 213 ? 37.092 -48.684 17.979 1.00 89.00 213 ASP A O 1
ATOM 1535 N N . ARG A 1 214 ? 37.761 -46.567 18.430 1.00 95.19 214 ARG A N 1
ATOM 1536 C CA . ARG A 1 214 ? 37.175 -45.896 17.255 1.00 95.19 214 ARG A CA 1
ATOM 1537 C C . ARG A 1 214 ? 38.213 -45.277 16.323 1.00 95.19 214 ARG A C 1
ATOM 1539 O O . ARG A 1 214 ? 37.886 -44.427 15.495 1.00 95.19 214 ARG A O 1
ATOM 1546 N N . ALA A 1 215 ? 39.477 -45.699 16.419 1.00 93.88 215 ALA A N 1
ATOM 1547 C CA . ALA A 1 215 ? 40.532 -45.189 15.544 1.00 93.88 215 ALA A CA 1
ATOM 1548 C C . ALA A 1 215 ? 40.238 -45.453 14.053 1.00 93.88 215 ALA A C 1
ATOM 1550 O O . ALA A 1 215 ? 40.569 -44.627 13.199 1.00 93.88 215 ALA A O 1
ATOM 1551 N N . GLY A 1 216 ? 39.589 -46.582 13.738 1.00 95.62 216 GLY A N 1
ATOM 1552 C CA . GLY A 1 216 ? 39.157 -46.919 12.384 1.00 95.62 216 GLY A CA 1
ATOM 1553 C C . GLY A 1 216 ? 38.039 -46.004 11.881 1.00 95.62 216 GLY A C 1
ATOM 1554 O O . GLY A 1 216 ? 38.129 -45.496 10.761 1.00 95.62 216 GLY A O 1
ATOM 1555 N N . THR A 1 217 ? 37.034 -45.743 12.723 1.00 97.00 217 THR A N 1
ATOM 1556 C CA . THR A 1 217 ? 35.943 -44.795 12.440 1.00 97.00 217 THR A CA 1
ATOM 1557 C C . THR A 1 217 ? 36.480 -43.393 12.165 1.00 97.00 217 THR A C 1
ATOM 1559 O O . THR A 1 217 ? 36.181 -42.822 11.117 1.00 97.00 217 THR A O 1
ATOM 1562 N N . LEU A 1 218 ? 37.345 -42.864 13.037 1.00 97.19 218 LEU A N 1
ATOM 1563 C CA . LEU A 1 218 ? 37.952 -41.541 12.861 1.00 97.19 218 LEU A CA 1
ATOM 1564 C C . LEU A 1 218 ? 38.731 -41.436 11.540 1.00 97.19 218 LEU A C 1
ATOM 1566 O O . LEU A 1 218 ? 38.602 -40.450 10.818 1.00 97.19 218 LEU A O 1
ATOM 1570 N N . ALA A 1 219 ? 39.519 -42.458 11.188 1.00 96.94 219 ALA A N 1
ATOM 1571 C CA . ALA A 1 219 ? 40.255 -42.474 9.924 1.00 96.94 219 ALA A CA 1
ATOM 1572 C C . ALA A 1 219 ? 39.322 -42.487 8.698 1.00 96.94 219 ALA A C 1
ATOM 1574 O O . ALA A 1 219 ? 39.608 -41.824 7.695 1.00 96.94 219 ALA A O 1
ATOM 1575 N N . ALA A 1 220 ? 38.201 -43.212 8.776 1.00 97.75 220 ALA A N 1
ATOM 1576 C CA . ALA A 1 220 ? 37.193 -43.228 7.724 1.00 97.75 220 ALA A CA 1
ATOM 1577 C C . ALA A 1 220 ? 36.498 -41.866 7.578 1.00 97.75 220 ALA A C 1
ATOM 1579 O O . ALA A 1 220 ? 36.431 -41.362 6.457 1.00 97.75 220 ALA A O 1
ATOM 1580 N N . VAL A 1 221 ? 36.066 -41.250 8.688 1.00 97.94 221 VAL A N 1
ATOM 1581 C CA . VAL A 1 221 ? 35.452 -39.909 8.719 1.00 97.94 221 VAL A CA 1
ATOM 1582 C C . VAL A 1 221 ? 36.382 -38.879 8.090 1.00 97.94 221 VAL A C 1
ATOM 1584 O O . VAL A 1 221 ? 35.990 -38.235 7.121 1.00 97.94 221 VAL A O 1
ATOM 1587 N N . ARG A 1 222 ? 37.643 -38.817 8.538 1.00 97.88 222 ARG A N 1
ATOM 1588 C CA . ARG A 1 222 ? 38.657 -37.912 7.972 1.00 97.88 222 ARG A CA 1
ATOM 1589 C C . ARG A 1 222 ? 38.823 -38.078 6.466 1.00 97.88 222 ARG A C 1
ATOM 1591 O O . ARG A 1 222 ? 38.950 -37.105 5.743 1.00 97.88 222 ARG A O 1
ATOM 1598 N N . THR A 1 223 ? 38.816 -39.316 5.979 1.00 97.62 223 THR A N 1
ATOM 1599 C CA . THR A 1 223 ? 38.989 -39.578 4.546 1.00 97.62 223 THR A CA 1
ATOM 1600 C C . THR A 1 223 ? 37.768 -39.130 3.746 1.00 97.62 223 THR A C 1
ATOM 1602 O O . THR A 1 223 ? 37.901 -38.405 2.766 1.00 97.62 223 THR A O 1
ATOM 1605 N N . VAL A 1 224 ? 36.573 -39.574 4.141 1.00 97.81 224 VAL A N 1
ATOM 1606 C CA . VAL A 1 224 ? 35.371 -39.389 3.319 1.00 97.81 224 VAL A CA 1
ATOM 1607 C C . VAL A 1 224 ? 34.824 -37.970 3.425 1.00 97.81 224 VAL A C 1
ATOM 1609 O O . VAL A 1 224 ? 34.425 -37.414 2.409 1.00 97.81 224 VAL A O 1
ATOM 1612 N N . VAL A 1 225 ? 34.832 -37.358 4.611 1.00 97.31 225 VAL A N 1
ATOM 1613 C CA . VAL A 1 225 ? 34.352 -35.977 4.782 1.00 97.31 225 VAL A CA 1
ATOM 1614 C C . VAL A 1 225 ? 35.201 -35.012 3.953 1.00 97.31 225 VAL A C 1
ATOM 1616 O O . VAL A 1 225 ? 34.644 -34.231 3.190 1.00 97.31 225 VAL A O 1
ATOM 1619 N N . THR A 1 226 ? 36.534 -35.134 3.977 1.00 97.00 226 THR A N 1
ATOM 1620 C CA . THR A 1 226 ? 37.414 -34.314 3.126 1.00 97.00 226 THR A CA 1
ATOM 1621 C C . THR A 1 226 ? 37.164 -34.548 1.629 1.00 97.00 226 THR A C 1
ATOM 1623 O O . THR A 1 226 ? 37.167 -33.593 0.854 1.00 97.00 226 THR A O 1
ATOM 1626 N N . GLU A 1 227 ? 36.910 -35.792 1.201 1.00 97.19 227 GLU A N 1
ATOM 1627 C CA . GLU A 1 227 ? 36.532 -36.092 -0.192 1.00 97.19 227 GLU A CA 1
ATOM 1628 C C . GLU A 1 227 ? 35.215 -35.415 -0.599 1.00 97.19 227 GLU A C 1
ATOM 1630 O O . GLU A 1 227 ? 35.109 -34.914 -1.718 1.00 97.19 227 GLU A O 1
ATOM 1635 N N . ARG A 1 228 ? 34.217 -35.396 0.292 1.00 96.38 228 ARG A N 1
ATOM 1636 C CA . ARG A 1 228 ? 32.910 -34.777 0.038 1.00 96.38 228 ARG A CA 1
ATOM 1637 C C . ARG A 1 228 ? 32.977 -33.256 0.025 1.00 96.38 228 ARG A C 1
ATOM 1639 O O . ARG A 1 228 ? 32.453 -32.660 -0.910 1.00 96.38 228 ARG A O 1
ATOM 1646 N N . LEU A 1 229 ? 33.696 -32.645 0.965 1.00 91.81 229 LEU A N 1
ATOM 1647 C CA . LEU A 1 229 ? 33.958 -31.202 0.950 1.00 91.81 229 LEU A CA 1
ATOM 1648 C C . LEU A 1 229 ? 34.630 -30.772 -0.361 1.00 91.81 229 LEU A C 1
ATOM 1650 O O . LEU A 1 229 ? 34.200 -29.817 -1.000 1.00 91.81 229 LEU A O 1
ATOM 1654 N N . ALA A 1 230 ? 35.631 -31.526 -0.831 1.00 91.88 230 ALA A N 1
ATOM 1655 C CA . ALA A 1 230 ? 36.283 -31.258 -2.115 1.00 91.88 230 ALA A CA 1
ATOM 1656 C C . ALA A 1 230 ? 35.352 -31.436 -3.332 1.00 91.88 230 ALA A C 1
ATOM 1658 O O . ALA A 1 230 ? 35.635 -30.899 -4.403 1.00 91.88 230 ALA A O 1
ATOM 1659 N N . ALA A 1 231 ? 34.261 -32.190 -3.178 1.00 89.06 231 ALA A N 1
ATOM 1660 C CA . ALA A 1 231 ? 33.217 -32.368 -4.182 1.00 89.06 231 ALA A CA 1
ATOM 1661 C C . ALA A 1 231 ? 32.071 -31.343 -4.057 1.00 89.06 231 ALA A C 1
ATOM 1663 O O . ALA A 1 231 ? 31.095 -31.460 -4.791 1.00 89.06 231 ALA A O 1
ATOM 1664 N N . GLY A 1 232 ? 32.183 -30.358 -3.158 1.00 88.75 232 GLY A N 1
ATOM 1665 C CA . GLY A 1 232 ? 31.177 -29.313 -2.956 1.00 88.75 232 GLY A CA 1
ATOM 1666 C C . GLY A 1 232 ? 30.027 -29.707 -2.031 1.00 88.75 232 GLY A C 1
ATOM 1667 O O . GLY A 1 232 ? 29.027 -28.997 -1.991 1.00 88.75 232 GLY A O 1
ATOM 1668 N N . TRP A 1 233 ? 30.146 -30.817 -1.294 1.00 94.31 233 TRP A N 1
ATOM 1669 C CA . TRP A 1 233 ? 29.127 -31.184 -0.313 1.00 94.31 233 TRP A CA 1
ATOM 1670 C C . TRP A 1 233 ? 29.121 -30.201 0.851 1.00 94.31 233 TRP A C 1
ATOM 1672 O O . TRP A 1 233 ? 30.183 -29.782 1.317 1.00 94.31 233 TRP A O 1
ATOM 1682 N N . GLN A 1 234 ? 27.933 -29.916 1.368 1.00 88.50 234 GLN A N 1
ATOM 1683 C CA . GLN A 1 234 ? 27.759 -29.160 2.603 1.00 88.50 234 GLN A CA 1
ATOM 1684 C C . GLN A 1 234 ? 27.371 -30.111 3.734 1.00 88.50 234 GLN A C 1
ATOM 1686 O O . GLN A 1 234 ? 26.603 -31.054 3.536 1.00 88.50 234 GLN A O 1
ATOM 1691 N N . PHE A 1 235 ? 27.899 -29.873 4.932 1.00 89.62 235 PHE A N 1
ATOM 1692 C CA . PHE A 1 235 ? 27.485 -30.610 6.120 1.00 89.62 235 PHE A CA 1
ATOM 1693 C C . PHE A 1 235 ? 26.651 -29.698 7.013 1.00 89.62 235 PHE A C 1
ATOM 1695 O O . PHE A 1 235 ? 27.121 -28.641 7.422 1.00 89.62 235 PHE A O 1
ATOM 1702 N N . THR A 1 236 ? 25.410 -30.100 7.270 1.00 86.94 236 THR A N 1
ATOM 1703 C CA . THR A 1 236 ? 24.418 -29.341 8.047 1.00 86.94 236 THR A CA 1
ATOM 1704 C C . THR A 1 236 ? 23.943 -30.168 9.247 1.00 86.94 236 THR A C 1
ATOM 1706 O O . THR A 1 236 ? 24.505 -31.221 9.555 1.00 86.94 236 THR A O 1
ATOM 1709 N N . LEU A 1 237 ? 22.913 -29.708 9.958 1.00 89.94 237 LEU A N 1
ATOM 1710 C CA . LEU A 1 237 ? 22.324 -30.410 11.100 1.00 89.94 237 LEU A CA 1
ATOM 1711 C C . LEU A 1 237 ? 21.013 -31.118 10.692 1.00 89.94 237 LEU A C 1
ATOM 1713 O O . LEU A 1 237 ? 20.464 -30.832 9.626 1.00 89.94 237 LEU A O 1
ATOM 1717 N N . PRO A 1 238 ? 20.492 -32.080 11.477 1.00 88.88 238 PRO A N 1
ATOM 1718 C CA . PRO A 1 238 ? 19.207 -32.721 11.187 1.00 88.88 238 PRO A CA 1
ATOM 1719 C C . PRO A 1 238 ? 18.026 -31.733 11.130 1.00 88.88 238 PRO A C 1
ATOM 1721 O O . PRO A 1 238 ? 18.024 -30.702 11.800 1.00 88.88 238 PRO A O 1
ATOM 1724 N N . VAL A 1 239 ? 16.974 -32.058 10.376 1.00 74.56 239 VAL A N 1
ATOM 1725 C CA . VAL A 1 239 ? 15.712 -31.290 10.398 1.00 74.56 239 VAL A CA 1
ATOM 1726 C C . VAL A 1 239 ? 15.119 -31.285 11.813 1.00 74.56 239 VAL A C 1
ATOM 1728 O O . VAL A 1 239 ? 15.170 -32.290 12.520 1.00 74.56 239 VAL A O 1
ATOM 1731 N N . GLY A 1 240 ? 14.567 -30.150 12.242 1.00 63.16 240 GLY A N 1
ATOM 1732 C CA . GLY A 1 240 ? 14.073 -29.990 13.612 1.00 63.16 240 GLY A CA 1
ATOM 1733 C C . GLY A 1 240 ? 15.182 -29.827 14.654 1.00 63.16 240 GLY A C 1
ATOM 1734 O O . GLY A 1 240 ? 14.884 -29.828 15.845 1.00 63.16 240 GLY A O 1
ATOM 1735 N N . THR A 1 241 ? 16.446 -29.662 14.232 1.00 65.19 241 THR A N 1
ATOM 1736 C CA . THR A 1 241 ? 17.448 -29.031 15.098 1.00 65.19 241 THR A CA 1
ATOM 1737 C C . THR A 1 241 ? 16.912 -27.637 15.383 1.00 65.19 241 THR A C 1
ATOM 1739 O O . THR A 1 241 ? 16.724 -26.898 14.412 1.00 65.19 241 THR A O 1
ATOM 1742 N N . PRO A 1 242 ? 16.620 -27.275 16.650 1.00 52.12 242 PRO A N 1
ATOM 1743 C CA . PRO A 1 242 ? 16.419 -25.874 16.983 1.00 52.12 242 PRO A CA 1
ATOM 1744 C C . PRO A 1 242 ? 17.616 -25.151 16.399 1.00 52.12 242 PRO A C 1
ATOM 1746 O O . PRO A 1 242 ? 18.739 -25.650 16.563 1.00 52.12 242 PRO A O 1
ATOM 1749 N N . ALA A 1 243 ? 17.403 -24.057 15.666 1.00 43.16 243 ALA A N 1
ATOM 1750 C CA . ALA A 1 243 ? 18.547 -23.283 15.221 1.00 43.16 243 ALA A CA 1
ATOM 1751 C C . ALA A 1 243 ? 19.444 -23.059 16.440 1.00 43.16 243 ALA A C 1
ATOM 1753 O O . ALA A 1 243 ? 18.901 -22.831 17.526 1.00 43.16 243 ALA A O 1
ATOM 1754 N N . PRO A 1 244 ? 20.767 -23.260 16.311 1.00 38.69 244 PRO A N 1
ATOM 1755 C CA . PRO A 1 244 ? 21.687 -23.202 17.438 1.00 38.69 244 PRO A CA 1
ATOM 1756 C C . PRO A 1 244 ? 21.477 -21.870 18.133 1.00 38.69 244 PRO A C 1
ATOM 1758 O O . PRO A 1 244 ? 21.958 -20.883 17.593 1.00 38.69 244 PRO A O 1
ATOM 1761 N N . SER A 1 245 ? 20.694 -21.871 19.225 1.00 40.22 245 SER A N 1
ATOM 1762 C CA . SER A 1 245 ? 19.988 -20.719 19.809 1.00 40.22 245 SER A CA 1
ATOM 1763 C C . SER A 1 245 ? 20.383 -19.419 19.123 1.00 40.22 245 SER A C 1
ATOM 1765 O O . SER A 1 245 ? 21.287 -18.806 19.673 1.00 40.22 245 SER A O 1
ATOM 1767 N N . THR A 1 246 ? 19.877 -19.122 17.908 1.00 43.00 246 THR A N 1
ATOM 1768 C CA . THR A 1 246 ? 20.549 -18.262 16.897 1.00 43.00 246 THR A CA 1
ATOM 1769 C C . THR A 1 246 ? 21.463 -17.255 17.561 1.00 43.00 246 THR A C 1
ATOM 1771 O O . THR A 1 246 ? 20.980 -16.240 18.062 1.00 43.00 246 THR A O 1
ATOM 1774 N N . GLY A 1 247 ? 22.736 -17.673 17.704 1.00 46.97 247 GLY A N 1
ATOM 1775 C CA . GLY A 1 247 ? 23.607 -17.295 18.822 1.00 46.97 247 GLY A CA 1
ATOM 1776 C C . GLY A 1 247 ? 23.346 -15.869 19.232 1.00 46.97 247 GLY A C 1
ATOM 1777 O O . GLY A 1 247 ? 23.709 -14.984 18.463 1.00 46.97 247 GLY A O 1
ATOM 1778 N N . ALA A 1 248 ? 22.687 -15.637 20.371 1.00 50.62 248 ALA A N 1
ATOM 1779 C CA . ALA A 1 248 ? 22.652 -14.303 20.938 1.00 50.62 248 ALA A CA 1
ATOM 1780 C C . ALA A 1 248 ? 24.117 -13.871 21.056 1.00 50.62 248 ALA A C 1
ATOM 1782 O O . ALA A 1 248 ? 24.855 -14.328 21.928 1.00 50.62 248 ALA A O 1
ATOM 1783 N N . VAL A 1 249 ? 24.571 -13.067 20.098 1.00 72.88 249 VAL A N 1
ATOM 1784 C CA . VAL A 1 249 ? 25.945 -12.589 20.002 1.00 72.88 249 VAL A CA 1
ATOM 1785 C C . VAL A 1 249 ? 26.206 -11.689 21.204 1.00 72.88 249 VAL A C 1
ATOM 1787 O O . VAL A 1 249 ? 27.313 -11.628 21.739 1.00 72.88 249 VAL A O 1
ATOM 1790 N N . ILE A 1 250 ? 25.140 -11.037 21.674 1.00 80.19 250 ILE A N 1
ATOM 1791 C CA . ILE A 1 250 ? 25.041 -10.413 22.983 1.00 80.19 250 ILE A CA 1
ATOM 1792 C C . ILE A 1 250 ? 23.738 -10.896 23.623 1.00 80.19 250 ILE A C 1
ATOM 1794 O O . ILE A 1 250 ? 22.678 -10.764 23.025 1.00 80.19 250 ILE A O 1
ATOM 1798 N N . SER A 1 251 ? 23.818 -11.415 24.846 1.00 86.88 251 SER A N 1
ATOM 1799 C CA . SER A 1 251 ? 22.670 -11.625 25.734 1.00 86.88 251 SER A CA 1
ATOM 1800 C C . SER A 1 251 ? 23.037 -11.058 27.096 1.00 86.88 251 SER A C 1
ATOM 1802 O O . SER A 1 251 ? 24.104 -11.373 27.630 1.00 86.88 251 SER A O 1
ATOM 1804 N N . THR A 1 252 ? 22.228 -10.158 27.642 1.00 87.25 252 THR A N 1
ATOM 1805 C CA . THR A 1 252 ? 22.470 -9.561 28.958 1.00 87.25 252 THR A CA 1
ATOM 1806 C C . THR A 1 252 ? 21.152 -9.324 29.681 1.00 87.25 252 THR A C 1
ATOM 1808 O O . THR A 1 252 ? 20.410 -8.420 29.314 1.00 87.25 252 THR A O 1
ATOM 1811 N N . ASP A 1 253 ? 20.921 -10.116 30.724 1.00 86.00 253 ASP A N 1
ATOM 1812 C CA . ASP A 1 253 ? 19.789 -10.045 31.661 1.00 86.00 253 ASP A CA 1
ATOM 1813 C C . ASP A 1 253 ? 20.172 -9.377 32.999 1.00 86.00 253 ASP A C 1
ATOM 1815 O O . ASP A 1 253 ? 19.349 -9.219 33.884 1.00 86.00 253 ASP A O 1
ATOM 1819 N N . PHE A 1 254 ? 21.450 -9.012 33.178 1.00 90.12 254 PHE A N 1
ATOM 1820 C CA . PHE A 1 254 ? 22.015 -8.383 34.383 1.00 90.12 254 PHE A CA 1
ATOM 1821 C C . PHE A 1 254 ? 21.895 -9.202 35.689 1.00 90.12 254 PHE A C 1
ATOM 1823 O O . PHE A 1 254 ? 22.336 -8.732 36.746 1.00 90.12 254 PHE A O 1
ATOM 1830 N N . GLU A 1 255 ? 21.408 -10.447 35.632 1.00 88.12 255 GLU A N 1
ATOM 1831 C CA . GLU A 1 255 ? 21.118 -11.281 36.809 1.00 88.12 255 GLU A CA 1
ATOM 1832 C C . GLU A 1 255 ? 22.381 -11.745 37.554 1.00 88.12 255 GLU A C 1
ATOM 1834 O O . GLU A 1 255 ? 22.344 -12.058 38.748 1.00 88.12 255 GLU A O 1
ATOM 1839 N N . ASP A 1 256 ? 23.537 -11.731 36.886 1.00 83.19 256 ASP A N 1
ATOM 1840 C CA . ASP A 1 256 ? 24.838 -11.998 37.510 1.00 83.19 256 ASP A CA 1
ATOM 1841 C C . ASP A 1 256 ? 25.358 -10.827 38.374 1.00 83.19 256 ASP A C 1
ATOM 1843 O O . ASP A 1 256 ? 26.422 -10.921 39.003 1.00 83.19 256 ASP A O 1
ATOM 1847 N N . GLY A 1 257 ? 24.601 -9.725 38.438 1.00 85.50 257 GLY A N 1
ATOM 1848 C CA . GLY A 1 257 ? 24.932 -8.513 39.181 1.00 85.50 257 GLY A CA 1
ATOM 1849 C C . GLY A 1 257 ? 25.987 -7.641 38.496 1.00 85.50 257 GLY A C 1
ATOM 1850 O O . GLY A 1 257 ? 26.552 -6.740 39.130 1.00 85.50 257 GLY A O 1
ATOM 1851 N N . THR A 1 258 ? 26.294 -7.899 37.224 1.00 89.94 258 THR A N 1
ATOM 1852 C CA . THR A 1 258 ? 27.259 -7.145 36.423 1.00 89.94 258 THR A CA 1
ATOM 1853 C C . THR A 1 258 ? 26.586 -6.473 35.230 1.00 89.94 258 THR A C 1
ATOM 1855 O O . THR A 1 258 ? 25.511 -6.853 34.790 1.00 89.94 258 THR A O 1
ATOM 1858 N N . LEU A 1 259 ? 27.234 -5.451 34.664 1.00 90.62 259 LEU A N 1
ATOM 1859 C CA . LEU A 1 259 ? 26.726 -4.777 33.465 1.00 90.62 259 LEU A CA 1
ATOM 1860 C C . LEU A 1 259 ? 26.917 -5.605 32.184 1.00 90.62 259 LEU A C 1
ATOM 1862 O O . LEU A 1 259 ? 26.765 -5.044 31.110 1.00 90.62 259 LEU A O 1
ATOM 1866 N N . GLY A 1 260 ? 27.370 -6.865 32.236 1.00 82.25 260 GLY A N 1
ATOM 1867 C CA . GLY A 1 260 ? 27.599 -7.678 31.029 1.00 82.25 260 GLY A CA 1
ATOM 1868 C C . GLY A 1 260 ? 28.586 -7.065 30.021 1.00 82.25 260 GLY A C 1
ATOM 1869 O O . GLY A 1 260 ? 28.619 -7.451 28.857 1.00 82.25 260 GLY A O 1
ATOM 1870 N N . GLY A 1 261 ? 29.394 -6.082 30.448 1.00 87.56 261 GLY A N 1
ATOM 1871 C CA . GLY A 1 261 ? 30.295 -5.250 29.639 1.00 87.56 261 GLY A CA 1
ATOM 1872 C C . GLY A 1 261 ? 29.608 -4.161 28.797 1.00 87.56 261 GLY A C 1
ATOM 1873 O O . GLY A 1 261 ? 30.193 -3.683 27.823 1.00 87.56 261 GLY A O 1
ATOM 1874 N N . TRP A 1 262 ? 28.390 -3.773 29.165 1.00 95.38 262 TRP A N 1
ATOM 1875 C CA . TRP A 1 262 ? 27.815 -2.478 28.825 1.00 95.38 262 TRP A CA 1
ATOM 1876 C C . TRP A 1 262 ? 28.500 -1.363 29.631 1.00 95.38 262 TRP A C 1
ATOM 1878 O O . TRP A 1 262 ? 28.893 -1.544 30.787 1.00 95.38 262 TRP A O 1
ATOM 1888 N N . VAL A 1 263 ? 28.679 -0.201 29.008 1.00 95.12 263 VAL A N 1
ATOM 1889 C CA . VAL A 1 263 ? 29.433 0.945 29.527 1.00 95.12 263 VAL A CA 1
ATOM 1890 C C . VAL A 1 263 ? 28.639 2.246 29.373 1.00 95.12 263 VAL A C 1
ATOM 1892 O O . VAL A 1 263 ? 27.779 2.342 28.496 1.00 95.12 263 VAL A O 1
ATOM 1895 N N . PRO A 1 264 ? 28.920 3.281 30.187 1.00 93.81 264 PRO A N 1
ATOM 1896 C CA . PRO A 1 264 ? 28.336 4.599 29.975 1.00 93.81 264 PRO A CA 1
ATOM 1897 C C . PRO A 1 264 ? 28.715 5.162 28.600 1.00 93.81 264 PRO A C 1
ATOM 1899 O O . PRO A 1 264 ? 29.896 5.223 28.244 1.00 93.81 264 PRO A O 1
ATOM 1902 N N . ARG A 1 265 ? 27.719 5.639 27.856 1.00 92.81 265 ARG A N 1
ATOM 1903 C CA . ARG A 1 265 ? 27.895 6.423 26.632 1.00 92.81 265 ARG A CA 1
ATOM 1904 C C . ARG A 1 265 ? 27.604 7.892 26.947 1.00 92.81 265 ARG A C 1
ATOM 1906 O O . ARG A 1 265 ? 26.537 8.203 27.450 1.00 92.81 265 ARG A O 1
ATOM 1913 N N . TYR A 1 266 ? 28.541 8.798 26.667 1.00 90.25 266 TYR A N 1
ATOM 1914 C CA . TYR A 1 266 ? 28.433 10.225 27.012 1.00 90.25 266 TYR A CA 1
ATOM 1915 C C . TYR A 1 266 ? 28.113 11.090 25.787 1.00 90.25 266 TYR A C 1
ATOM 1917 O O . TYR A 1 266 ? 28.885 11.088 24.828 1.00 90.25 266 TYR A O 1
ATOM 1925 N N . GLY A 1 267 ? 27.016 11.858 25.829 1.00 77.56 267 GLY A N 1
ATOM 1926 C CA . GLY A 1 267 ? 26.531 12.664 24.695 1.00 77.56 267 GLY A CA 1
ATOM 1927 C C . GLY A 1 267 ? 27.423 13.850 24.324 1.00 77.56 267 GLY A C 1
ATOM 1928 O O . GLY A 1 267 ? 27.513 14.235 23.160 1.00 77.56 267 GLY A O 1
ATOM 1929 N N . SER A 1 268 ? 28.119 14.417 25.309 1.00 66.69 268 SER A N 1
ATOM 1930 C CA . SER A 1 268 ? 29.144 15.448 25.127 1.00 66.69 268 SER A CA 1
ATOM 1931 C C . SER A 1 268 ? 30.288 15.218 26.121 1.00 66.69 268 SER A C 1
ATOM 1933 O O . SER A 1 268 ? 30.112 14.506 27.106 1.00 66.69 268 SER A O 1
ATOM 1935 N N . GLY A 1 269 ? 31.475 15.782 25.861 1.00 70.75 269 GLY A N 1
ATOM 1936 C CA . GLY A 1 269 ? 32.754 15.403 26.493 1.00 70.75 269 GLY A CA 1
ATOM 1937 C C . GLY A 1 269 ? 32.862 15.402 28.033 1.00 70.75 269 GLY A C 1
ATOM 1938 O O . GLY A 1 269 ? 33.904 14.997 28.541 1.00 70.75 269 GLY A O 1
ATOM 1939 N N . SER A 1 270 ? 31.844 15.807 28.795 1.00 62.91 270 SER A N 1
ATOM 1940 C CA . SER A 1 270 ? 31.727 15.469 30.221 1.00 62.91 270 SER A CA 1
ATOM 1941 C C . SER A 1 270 ? 30.263 15.490 30.676 1.00 62.91 270 SER A C 1
ATOM 1943 O O . SER A 1 270 ? 29.646 16.550 30.605 1.00 62.91 270 SER A O 1
ATOM 1945 N N . SER A 1 271 ? 29.757 14.367 31.194 1.00 78.75 271 SER A N 1
ATOM 1946 C CA . SER A 1 271 ? 28.483 14.254 31.925 1.00 78.75 271 SER A CA 1
ATOM 1947 C C . SER A 1 271 ? 28.704 13.459 33.218 1.00 78.75 271 SER A C 1
ATOM 1949 O O . SER A 1 271 ? 29.566 12.575 33.272 1.00 78.75 271 SER A O 1
ATOM 1951 N N . GLY A 1 272 ? 27.983 13.826 34.280 1.00 83.00 272 GLY A N 1
ATOM 1952 C CA . GLY A 1 272 ? 28.088 13.228 35.613 1.00 83.00 272 GLY A CA 1
ATOM 1953 C C . GLY A 1 272 ? 27.189 12.014 35.874 1.00 83.00 272 GLY A C 1
ATOM 1954 O O . GLY A 1 272 ? 27.185 11.533 37.010 1.00 83.00 272 GLY A O 1
ATOM 1955 N N . PHE A 1 273 ? 26.428 11.537 34.883 1.00 93.81 273 PHE A N 1
ATOM 1956 C CA . PHE A 1 273 ? 25.460 10.453 35.084 1.00 93.81 273 PHE A CA 1
ATOM 1957 C C . PHE A 1 273 ? 26.128 9.115 35.443 1.00 93.81 273 PHE A C 1
ATOM 1959 O O . PHE A 1 273 ? 27.282 8.846 35.091 1.00 93.81 273 PHE A O 1
ATOM 1966 N N . SER A 1 274 ? 25.391 8.261 36.152 1.00 93.12 274 SER A N 1
ATOM 1967 C CA . SER A 1 274 ? 25.854 6.934 36.565 1.00 93.12 274 SER A CA 1
ATOM 1968 C C . SER A 1 274 ? 25.105 5.824 35.837 1.00 93.12 274 SER A C 1
ATOM 1970 O O . SER A 1 274 ? 23.878 5.858 35.802 1.00 93.12 274 SER A O 1
ATOM 1972 N N . LEU A 1 275 ? 25.840 4.816 35.359 1.00 96.50 275 LEU A N 1
ATOM 1973 C CA . LEU A 1 275 ? 25.307 3.529 34.905 1.00 96.50 275 LEU A CA 1
ATOM 1974 C C . LEU A 1 275 ? 25.671 2.449 35.933 1.00 96.50 275 LEU A C 1
ATOM 1976 O O . LEU A 1 275 ? 26.854 2.287 36.248 1.00 96.50 275 LEU A O 1
ATOM 1980 N N . ALA A 1 276 ? 24.684 1.722 36.451 1.00 96.38 276 ALA A N 1
ATOM 1981 C CA . ALA A 1 276 ? 24.900 0.626 37.395 1.00 96.38 276 ALA A CA 1
ATOM 1982 C C . ALA A 1 276 ? 23.766 -0.404 37.335 1.00 96.38 276 ALA A C 1
ATOM 1984 O O . ALA A 1 276 ? 22.644 -0.060 36.980 1.00 96.38 276 ALA A O 1
ATOM 1985 N N . VAL A 1 277 ? 24.055 -1.642 37.740 1.00 96.25 277 VAL A N 1
ATOM 1986 C CA . VAL A 1 277 ? 23.016 -2.654 37.982 1.00 96.25 277 VAL A CA 1
ATOM 1987 C C . VAL A 1 277 ? 22.212 -2.275 39.230 1.00 96.25 277 VAL A C 1
ATOM 1989 O O . VAL A 1 277 ? 22.789 -1.819 40.225 1.00 96.25 277 VAL A O 1
ATOM 1992 N N . THR A 1 278 ? 20.892 -2.446 39.189 1.00 95.06 278 THR A N 1
ATOM 1993 C CA . THR A 1 278 ? 19.969 -2.142 40.287 1.00 95.06 278 THR A CA 1
ATOM 1994 C C . THR A 1 278 ? 18.953 -3.260 40.495 1.00 95.06 278 THR A C 1
ATOM 1996 O O . THR A 1 278 ? 18.543 -3.898 39.540 1.00 95.06 278 THR A O 1
ATOM 1999 N N . ASP A 1 279 ? 18.529 -3.459 41.742 1.00 93.44 279 ASP A N 1
ATOM 2000 C CA . ASP A 1 279 ? 17.412 -4.323 42.156 1.00 93.44 279 ASP A CA 1
ATOM 2001 C C . ASP A 1 279 ? 16.129 -3.523 42.462 1.00 93.44 279 ASP A C 1
ATOM 2003 O O . ASP A 1 279 ? 15.209 -4.013 43.119 1.00 93.44 279 ASP A O 1
ATOM 2007 N N . ALA A 1 280 ? 16.083 -2.245 42.065 1.00 88.69 280 ALA A N 1
ATOM 2008 C CA . ALA A 1 280 ? 14.963 -1.364 42.381 1.00 88.69 280 ALA A CA 1
ATOM 2009 C C . ALA A 1 280 ? 13.713 -1.667 41.540 1.00 88.69 280 ALA A C 1
ATOM 2011 O O . ALA A 1 280 ? 12.597 -1.486 42.031 1.00 88.69 280 ALA A O 1
ATOM 2012 N N . ASP A 1 281 ? 13.910 -2.072 40.284 1.00 91.50 281 ASP A N 1
ATOM 2013 C CA . ASP A 1 281 ? 12.875 -2.399 39.300 1.00 91.50 281 ASP A CA 1
ATOM 2014 C C . ASP A 1 281 ? 13.550 -3.148 38.134 1.00 91.50 281 ASP A C 1
ATOM 2016 O O . ASP A 1 281 ? 14.604 -2.710 37.666 1.00 91.50 281 ASP A O 1
ATOM 2020 N N . ALA A 1 282 ? 12.980 -4.269 37.697 1.00 91.56 282 ALA A N 1
ATOM 2021 C CA . ALA A 1 282 ? 13.525 -5.162 36.669 1.00 91.56 282 ALA A CA 1
ATOM 2022 C C . ALA A 1 282 ? 12.373 -5.853 35.917 1.00 91.56 282 ALA A C 1
ATOM 2024 O O . ALA A 1 282 ? 11.245 -5.911 36.428 1.00 91.56 282 ALA A O 1
ATOM 2025 N N . HIS A 1 283 ? 12.621 -6.318 34.696 1.00 90.31 283 HIS A N 1
ATOM 2026 C CA . HIS A 1 283 ? 11.609 -6.942 33.849 1.00 90.31 283 HIS A CA 1
ATOM 2027 C C . HIS A 1 283 ? 11.544 -8.452 34.111 1.00 90.31 283 HIS A C 1
ATOM 2029 O O . HIS A 1 283 ? 12.401 -9.203 33.676 1.00 90.31 283 HIS A O 1
ATOM 2035 N N . GLU A 1 284 ? 10.530 -8.906 34.858 1.00 83.75 284 GLU A N 1
ATOM 2036 C CA . GLU A 1 284 ? 10.314 -10.333 35.194 1.00 83.75 284 GLU A CA 1
ATOM 2037 C C . GLU A 1 284 ? 11.518 -11.047 35.863 1.00 83.75 284 GLU A C 1
ATOM 2039 O O . GLU A 1 284 ? 11.491 -12.260 36.079 1.00 83.75 284 GLU A O 1
ATOM 2044 N N . SER A 1 285 ? 12.524 -10.275 36.280 1.00 83.19 285 SER A N 1
ATOM 2045 C CA . SER A 1 285 ? 13.820 -10.693 36.813 1.00 83.19 285 SER A CA 1
ATOM 2046 C C . SER A 1 285 ? 14.150 -9.933 38.117 1.00 83.19 285 SER A C 1
ATOM 2048 O O . SER A 1 285 ? 13.267 -9.325 38.740 1.00 83.19 285 SER A O 1
ATOM 2050 N N . THR A 1 286 ? 15.394 -10.012 38.603 1.00 90.25 286 THR A N 1
ATOM 2051 C CA . THR A 1 286 ? 15.832 -9.373 39.859 1.00 90.25 286 THR A CA 1
ATOM 2052 C C . THR A 1 286 ? 16.572 -8.062 39.621 1.00 90.25 286 THR A C 1
ATOM 2054 O O . THR A 1 286 ? 16.465 -7.142 40.436 1.00 90.25 286 THR A O 1
ATOM 2057 N N . TYR A 1 287 ? 17.360 -7.988 38.557 1.00 93.12 287 TYR A N 1
ATOM 2058 C CA . TYR A 1 287 ? 18.333 -6.946 38.297 1.00 93.12 287 TYR A CA 1
ATOM 2059 C C . TYR A 1 287 ? 18.120 -6.337 36.912 1.00 93.12 287 TYR A C 1
ATOM 2061 O O . TYR A 1 287 ? 17.872 -7.039 35.952 1.00 93.12 287 TYR A O 1
ATOM 2069 N N . SER A 1 288 ? 18.291 -5.020 36.803 1.00 96.94 288 SER A N 1
ATOM 2070 C CA . SER A 1 288 ? 18.328 -4.306 35.520 1.00 96.94 288 SER A CA 1
ATOM 2071 C C . SER A 1 288 ? 19.452 -3.266 35.508 1.00 96.94 288 SER A C 1
ATOM 2073 O O . SER A 1 288 ? 20.049 -2.955 36.548 1.00 96.94 288 SER A O 1
ATOM 2075 N N . ALA A 1 289 ? 19.767 -2.689 34.348 1.00 97.62 289 ALA A N 1
ATOM 2076 C CA . ALA A 1 289 ? 20.709 -1.579 34.242 1.00 97.62 289 ALA A CA 1
ATOM 2077 C C . ALA A 1 289 ? 20.002 -0.222 34.388 1.00 97.62 289 ALA A C 1
ATOM 2079 O O . ALA A 1 289 ? 19.122 0.126 33.604 1.00 97.62 289 ALA A O 1
ATOM 2080 N N . ALA A 1 290 ? 20.447 0.596 35.345 1.00 97.44 290 ALA A N 1
ATOM 2081 C CA . ALA A 1 290 ? 19.926 1.938 35.589 1.00 97.44 290 ALA A CA 1
ATO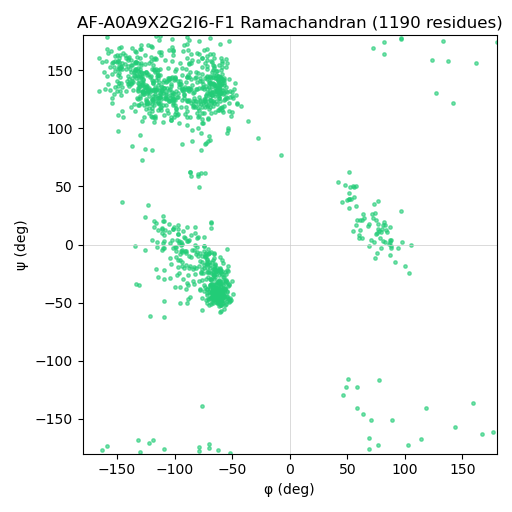M 2082 C C . ALA A 1 290 ? 20.896 3.038 35.151 1.00 97.44 290 ALA A C 1
ATOM 2084 O O . ALA A 1 290 ? 22.059 3.067 35.568 1.00 97.44 290 ALA A O 1
ATOM 2085 N N . LEU A 1 291 ? 20.382 3.988 34.369 1.00 97.25 291 LEU A N 1
ATOM 2086 C CA . LEU A 1 291 ? 21.039 5.234 33.993 1.00 97.25 291 LEU A CA 1
ATOM 2087 C C . LEU A 1 291 ? 20.432 6.370 34.820 1.00 97.25 291 LEU A C 1
ATOM 2089 O O . LEU A 1 291 ? 19.310 6.797 34.552 1.00 97.25 291 LEU A O 1
ATOM 2093 N N . THR A 1 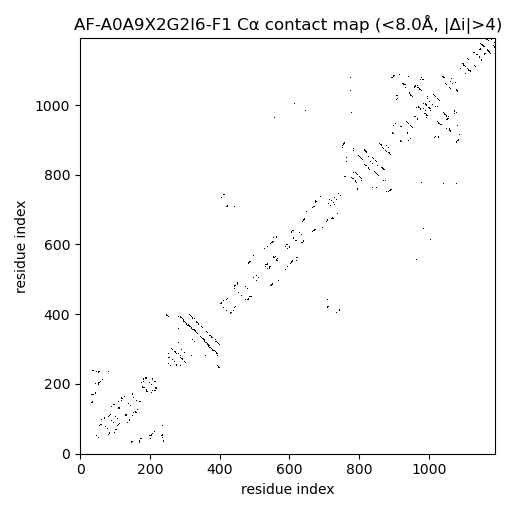292 ? 21.184 6.879 35.793 1.00 95.88 292 THR A N 1
ATOM 2094 C CA . THR A 1 292 ? 20.694 7.861 36.774 1.00 95.88 292 THR A CA 1
ATOM 2095 C C . THR A 1 292 ? 21.443 9.185 36.669 1.00 95.88 292 THR A C 1
ATOM 2097 O O . THR A 1 292 ? 22.676 9.209 36.646 1.00 95.88 292 THR A O 1
ATOM 2100 N N . GLY A 1 293 ? 20.705 10.295 36.674 1.00 93.88 293 GLY A N 1
ATOM 2101 C CA . GLY A 1 293 ? 21.242 11.654 36.649 1.00 93.88 293 GLY A CA 1
ATOM 2102 C C . GLY A 1 293 ? 21.740 12.086 35.271 1.00 93.88 293 GLY A C 1
ATOM 2103 O O . GLY A 1 293 ? 22.777 12.741 35.192 1.00 93.88 293 GLY A O 1
ATOM 2104 N N . ARG A 1 294 ? 21.044 11.690 34.197 1.00 94.12 294 ARG A N 1
ATOM 2105 C CA . ARG A 1 294 ? 21.406 12.051 32.814 1.00 94.12 294 ARG A CA 1
ATOM 2106 C C . ARG A 1 294 ? 21.358 13.574 32.614 1.00 94.12 294 ARG A C 1
ATOM 2108 O O . ARG A 1 294 ? 20.423 14.242 33.054 1.00 94.12 294 ARG A O 1
ATOM 2115 N N . GLU A 1 295 ? 22.378 14.132 31.958 1.00 92.56 295 GLU A N 1
ATOM 2116 C CA . GLU A 1 295 ? 22.543 15.584 31.754 1.00 92.56 295 GLU A CA 1
ATOM 2117 C C . GLU A 1 295 ? 22.314 15.999 30.294 1.00 92.56 295 GLU A C 1
ATOM 2119 O O . GLU A 1 295 ? 22.005 17.159 30.016 1.00 92.56 295 GLU A O 1
ATOM 2124 N N . THR A 1 296 ? 22.455 15.062 29.353 1.00 91.12 296 THR A N 1
ATOM 2125 C CA . THR A 1 296 ? 22.224 15.289 27.921 1.00 91.12 296 THR A CA 1
ATOM 2126 C C . THR A 1 296 ? 21.385 14.170 27.313 1.00 91.12 296 THR A C 1
ATOM 2128 O O . THR A 1 296 ? 21.379 13.050 27.821 1.00 91.12 296 THR A O 1
ATOM 2131 N N . THR A 1 297 ? 20.699 14.437 26.196 1.00 91.44 297 THR A N 1
ATOM 2132 C CA . THR A 1 297 ? 19.933 13.396 25.481 1.00 91.44 297 THR A CA 1
ATOM 2133 C C . THR A 1 297 ? 20.829 12.264 24.981 1.00 91.44 297 THR A C 1
ATOM 2135 O O . THR A 1 297 ? 20.362 11.144 24.860 1.00 91.44 297 THR A O 1
ATOM 2138 N N . GLY A 1 298 ? 22.118 12.542 24.739 1.00 88.31 298 GLY A N 1
ATOM 2139 C CA . GLY A 1 298 ? 23.083 11.543 24.278 1.00 88.31 298 GLY A CA 1
ATOM 2140 C C . GLY A 1 298 ? 23.785 10.751 25.386 1.00 88.31 298 GLY A C 1
ATOM 2141 O O . GLY A 1 298 ? 24.709 9.985 25.099 1.00 88.31 298 GLY A O 1
ATOM 2142 N N . ASP A 1 299 ? 23.420 10.973 26.653 1.00 93.88 299 ASP A N 1
ATOM 2143 C CA . ASP A 1 299 ? 23.865 10.110 27.746 1.00 93.88 299 ASP A CA 1
ATOM 2144 C C . ASP A 1 299 ? 23.113 8.779 27.653 1.00 93.88 299 ASP A C 1
ATOM 2146 O O . ASP A 1 299 ? 21.889 8.774 27.575 1.00 93.88 299 ASP A O 1
ATOM 2150 N N . GLY A 1 300 ? 23.806 7.650 27.651 1.00 95.00 300 GLY A N 1
ATOM 2151 C CA . GLY A 1 300 ? 23.210 6.366 27.294 1.00 95.00 300 GLY A CA 1
ATOM 2152 C C . GLY A 1 300 ? 23.979 5.164 27.827 1.00 95.00 300 GLY A C 1
ATOM 2153 O O . GLY A 1 300 ? 24.955 5.295 28.569 1.00 95.00 300 GLY A O 1
ATOM 2154 N N . ILE A 1 301 ? 23.547 3.977 27.418 1.00 97.06 301 ILE A N 1
ATOM 2155 C CA . ILE A 1 301 ? 24.206 2.701 27.714 1.00 97.06 301 ILE A CA 1
ATOM 2156 C C . ILE A 1 301 ? 24.723 2.120 26.400 1.00 97.06 301 ILE A C 1
ATOM 2158 O O . ILE A 1 301 ? 23.973 2.024 25.434 1.00 97.06 301 ILE A O 1
ATOM 2162 N N . GLY A 1 302 ? 26.015 1.798 26.335 1.00 96.50 302 GLY A N 1
ATOM 2163 C CA . GLY A 1 302 ? 26.672 1.343 25.110 1.00 96.50 302 GLY A CA 1
ATOM 2164 C C . GLY A 1 302 ? 27.466 0.054 25.277 1.00 96.50 302 GLY A C 1
ATOM 2165 O O . GLY A 1 302 ? 27.917 -0.270 26.370 1.00 96.50 302 GLY A O 1
ATOM 2166 N N . ARG A 1 303 ? 27.663 -0.670 24.182 1.00 96.25 303 ARG A N 1
ATOM 2167 C CA . ARG A 1 303 ? 28.403 -1.925 24.087 1.00 96.25 303 ARG A CA 1
ATOM 2168 C C . ARG A 1 303 ? 29.398 -1.822 22.941 1.00 96.25 303 ARG A C 1
ATOM 2170 O O . ARG A 1 303 ? 29.021 -1.490 21.819 1.00 96.25 303 ARG A O 1
ATOM 2177 N N . ASP A 1 304 ? 30.671 -2.084 23.230 1.00 95.00 304 ASP A N 1
ATOM 2178 C CA . ASP A 1 304 ? 31.680 -2.233 22.179 1.00 95.00 304 ASP A CA 1
ATOM 2179 C C . ASP A 1 304 ? 31.390 -3.530 21.425 1.00 95.00 304 ASP A C 1
ATOM 2181 O O . ASP A 1 304 ? 31.352 -4.610 22.020 1.00 95.00 304 ASP A O 1
ATOM 2185 N N . VAL A 1 305 ? 31.117 -3.392 20.132 1.00 93.75 305 VAL A N 1
ATOM 2186 C CA . VAL A 1 305 ? 30.765 -4.494 19.233 1.00 93.75 305 VAL A CA 1
ATOM 2187 C C . VAL A 1 305 ? 31.870 -4.770 18.213 1.00 93.75 305 VAL A C 1
ATOM 2189 O O . VAL A 1 305 ? 31.685 -5.563 17.290 1.00 93.75 305 VAL A O 1
ATOM 2192 N N . THR A 1 306 ? 33.039 -4.148 18.389 1.00 87.62 306 THR A N 1
ATOM 2193 C CA . THR A 1 306 ? 34.206 -4.325 17.523 1.00 87.62 306 THR A CA 1
ATOM 2194 C C . THR A 1 306 ? 34.657 -5.783 17.523 1.00 87.62 306 THR A C 1
ATOM 2196 O O . THR A 1 306 ? 35.047 -6.328 18.555 1.00 87.62 306 THR A O 1
ATOM 2199 N N . GLY A 1 307 ? 34.610 -6.425 16.353 1.00 74.44 307 GLY A N 1
ATOM 2200 C CA . GLY A 1 307 ? 34.950 -7.845 16.205 1.00 74.44 307 GLY A CA 1
ATOM 2201 C C . GLY A 1 307 ? 33.930 -8.814 16.814 1.00 74.44 307 GLY A C 1
ATOM 2202 O O . GLY A 1 307 ? 34.172 -10.017 16.796 1.00 74.44 307 GLY A O 1
ATOM 2203 N N . VAL A 1 308 ? 32.811 -8.300 17.334 1.00 79.19 308 VAL A N 1
ATOM 2204 C CA . VAL A 1 308 ? 31.662 -9.076 17.820 1.00 79.19 308 VAL A CA 1
ATOM 2205 C C . VAL A 1 308 ? 30.616 -9.172 16.713 1.00 79.19 308 VAL A C 1
ATOM 2207 O O . VAL A 1 308 ? 30.199 -10.268 16.359 1.00 79.19 308 VAL A O 1
ATOM 2210 N N . LEU A 1 309 ? 30.246 -8.033 16.117 1.00 83.19 309 LEU A N 1
ATOM 2211 C CA . LEU A 1 309 ? 29.311 -7.973 14.994 1.00 83.19 309 LEU A CA 1
ATOM 2212 C C . LEU A 1 309 ? 30.077 -7.790 13.682 1.00 83.19 309 LEU A C 1
ATOM 2214 O O . LEU A 1 309 ? 30.856 -6.852 13.518 1.00 83.19 309 LEU A O 1
ATOM 2218 N N . ARG A 1 310 ? 29.868 -8.704 12.737 1.00 79.69 310 ARG A N 1
ATOM 2219 C CA . ARG A 1 310 ? 30.559 -8.747 11.439 1.00 79.69 310 ARG A CA 1
ATOM 2220 C C . ARG A 1 310 ? 29.934 -7.775 10.442 1.00 79.69 310 ARG A C 1
ATOM 2222 O O . ARG A 1 310 ? 28.718 -7.769 10.284 1.00 79.69 310 ARG A O 1
ATOM 2229 N N . ALA A 1 311 ? 30.766 -7.002 9.740 1.00 67.00 311 ALA A N 1
ATOM 2230 C CA . ALA A 1 311 ? 30.317 -6.125 8.658 1.00 67.00 311 ALA A CA 1
ATOM 2231 C C . ALA A 1 311 ? 29.582 -6.921 7.562 1.00 67.00 311 ALA A C 1
ATOM 2233 O O . ALA A 1 311 ? 29.997 -8.026 7.212 1.00 67.00 311 ALA A O 1
ATOM 2234 N N . GLY A 1 312 ? 28.494 -6.357 7.038 1.00 53.59 312 GLY A N 1
ATOM 2235 C CA . GLY A 1 312 ? 27.640 -6.980 6.023 1.00 53.59 312 GLY A CA 1
ATOM 2236 C C . GLY A 1 312 ? 26.643 -8.016 6.555 1.00 53.59 312 GLY A C 1
ATOM 2237 O O . GLY A 1 312 ? 25.843 -8.516 5.773 1.00 53.59 312 GLY A O 1
ATOM 2238 N N . VAL A 1 313 ? 26.655 -8.327 7.856 1.00 64.31 313 VAL A N 1
ATOM 2239 C CA . VAL A 1 313 ? 25.682 -9.233 8.489 1.00 64.31 313 VAL A CA 1
ATOM 2240 C C . VAL A 1 313 ? 24.551 -8.425 9.128 1.00 64.31 313 VAL A C 1
ATOM 2242 O O . VAL A 1 313 ? 24.797 -7.385 9.747 1.00 64.31 313 VAL A O 1
ATOM 2245 N N . THR A 1 314 ? 23.316 -8.899 8.962 1.00 72.81 314 THR A N 1
ATOM 2246 C CA . THR A 1 314 ? 22.123 -8.358 9.624 1.00 72.81 314 THR A CA 1
ATOM 2247 C C . THR A 1 314 ? 21.970 -8.971 11.010 1.00 72.81 314 THR A C 1
ATOM 2249 O O . THR A 1 314 ? 22.161 -10.171 11.171 1.00 72.81 314 THR A O 1
ATOM 2252 N N . TYR A 1 315 ? 21.627 -8.151 12.000 1.00 80.12 315 TYR A N 1
ATOM 2253 C CA . TYR A 1 315 ? 21.350 -8.576 13.369 1.00 80.12 315 TYR A CA 1
ATOM 2254 C C . TYR A 1 315 ? 19.998 -8.036 13.825 1.00 80.12 315 TYR A C 1
ATOM 2256 O O . TYR A 1 315 ? 19.664 -6.884 13.540 1.00 80.12 315 TYR A O 1
ATOM 2264 N N . ASP A 1 316 ? 19.277 -8.848 14.586 1.00 82.12 316 ASP A N 1
ATOM 2265 C CA . ASP A 1 316 ? 18.109 -8.448 15.359 1.00 82.12 316 ASP A CA 1
ATOM 2266 C C . ASP A 1 316 ? 18.547 -8.016 16.755 1.00 82.12 316 ASP A C 1
ATOM 2268 O O . ASP A 1 316 ? 19.411 -8.639 17.371 1.00 82.12 316 ASP A O 1
ATOM 2272 N N . VAL A 1 317 ? 17.935 -6.955 17.268 1.00 90.12 317 VAL A N 1
ATOM 2273 C CA . VAL A 1 317 ? 18.112 -6.456 18.631 1.00 90.12 317 VAL A CA 1
ATOM 2274 C C . VAL A 1 317 ? 16.766 -6.429 19.322 1.00 90.12 317 VAL A C 1
ATOM 2276 O O . VAL A 1 317 ? 15.799 -5.900 18.776 1.00 90.12 317 VAL A O 1
ATOM 2279 N N . SER A 1 318 ? 16.714 -6.918 20.556 1.00 90.19 318 SER A N 1
ATOM 2280 C CA . SER A 1 318 ? 15.612 -6.647 21.472 1.00 90.19 318 SER A CA 1
ATOM 2281 C C . SER A 1 318 ? 16.115 -6.203 22.836 1.00 90.19 318 SER A C 1
ATOM 2283 O O . SER A 1 318 ? 17.169 -6.648 23.277 1.00 90.19 318 SER A O 1
ATOM 2285 N N . ALA A 1 319 ? 15.352 -5.349 23.507 1.00 94.88 319 ALA A N 1
ATOM 2286 C CA . ALA A 1 319 ? 15.581 -4.972 24.898 1.00 94.88 319 ALA A CA 1
ATOM 2287 C C . ALA A 1 319 ? 14.248 -4.645 25.569 1.00 94.88 319 ALA A C 1
ATOM 2289 O O . ALA A 1 319 ? 13.285 -4.270 24.897 1.00 94.88 319 ALA A O 1
ATOM 2290 N N . TRP A 1 320 ? 14.199 -4.720 26.890 1.00 96.69 320 TRP A N 1
ATOM 2291 C CA . TRP A 1 320 ? 13.114 -4.150 27.676 1.00 96.69 320 TRP A CA 1
ATOM 2292 C C . TRP A 1 320 ? 13.571 -2.824 28.263 1.00 96.69 320 TRP A C 1
ATOM 2294 O O . TRP A 1 320 ? 14.657 -2.714 28.823 1.00 96.69 320 TRP A O 1
ATOM 2304 N N . ILE A 1 321 ? 12.767 -1.778 28.082 1.00 97.56 321 ILE A N 1
ATOM 2305 C CA . ILE A 1 321 ? 13.129 -0.418 28.491 1.00 97.56 321 ILE A CA 1
ATOM 2306 C C . ILE A 1 321 ? 11.966 0.226 29.235 1.00 97.56 321 ILE A C 1
ATOM 2308 O O . ILE A 1 321 ? 10.794 0.024 28.902 1.00 97.56 321 ILE A O 1
ATOM 2312 N N . ARG A 1 322 ? 12.292 1.027 30.250 1.00 94.44 322 ARG A N 1
ATOM 2313 C CA . ARG A 1 322 ? 11.313 1.781 31.030 1.00 94.44 322 ARG A CA 1
ATOM 2314 C C . ARG A 1 322 ? 11.885 3.093 31.559 1.00 94.44 322 ARG A C 1
ATOM 2316 O O . ARG A 1 322 ? 13.042 3.162 31.971 1.00 94.44 322 ARG A O 1
ATOM 2323 N N . PHE A 1 323 ? 11.043 4.122 31.648 1.00 96.62 323 PHE A N 1
ATOM 2324 C CA . PHE A 1 323 ? 11.344 5.304 32.461 1.00 96.62 323 PHE A CA 1
ATOM 2325 C C . PHE A 1 323 ? 10.977 5.057 33.939 1.00 96.62 323 PHE A C 1
ATOM 2327 O O . PHE A 1 323 ? 9.852 4.638 34.223 1.00 96.62 323 PHE A O 1
ATOM 2334 N N . PRO A 1 324 ? 11.853 5.348 34.919 1.00 94.44 324 PRO A N 1
ATOM 2335 C CA . PRO A 1 324 ? 11.502 5.242 36.334 1.00 94.44 324 PRO A CA 1
ATOM 2336 C C . PRO A 1 324 ? 10.264 6.068 36.716 1.00 94.44 324 PRO A C 1
ATOM 2338 O O . PRO A 1 324 ? 9.978 7.116 36.133 1.00 94.44 324 PRO A O 1
ATOM 2341 N N . ALA A 1 325 ? 9.541 5.639 37.753 1.00 89.12 325 ALA A N 1
ATOM 2342 C CA . ALA A 1 325 ? 8.374 6.370 38.242 1.00 89.12 325 ALA A CA 1
ATOM 2343 C C . ALA A 1 325 ? 8.719 7.836 38.587 1.00 89.12 325 ALA A C 1
ATOM 2345 O O . ALA A 1 325 ? 9.634 8.112 39.363 1.00 89.12 325 ALA A O 1
ATOM 2346 N N . GLY A 1 326 ? 7.957 8.781 38.027 1.00 88.06 326 GLY A N 1
ATOM 2347 C CA . GLY A 1 326 ? 8.172 10.223 38.206 1.00 88.06 326 GLY A CA 1
ATOM 2348 C C . GLY A 1 326 ? 9.132 10.871 37.201 1.00 88.06 326 GLY A C 1
ATOM 2349 O O . GLY A 1 326 ? 9.295 12.089 37.246 1.00 88.06 326 GLY A O 1
ATOM 2350 N N . GLN A 1 327 ? 9.730 10.093 36.295 1.00 92.56 327 GLN A N 1
ATOM 2351 C CA . GLN A 1 327 ? 10.460 10.595 35.130 1.00 92.56 327 GLN A CA 1
ATOM 2352 C C . GLN A 1 327 ? 9.513 10.865 33.950 1.00 92.56 327 GLN A C 1
ATOM 2354 O O . GLN A 1 327 ? 8.406 10.325 33.903 1.00 92.56 327 GLN A O 1
ATOM 2359 N N . THR A 1 328 ? 9.942 11.713 33.011 1.00 92.88 328 THR A N 1
ATOM 2360 C CA . THR A 1 328 ? 9.157 12.106 31.833 1.00 92.88 328 THR A CA 1
ATOM 2361 C C . THR A 1 328 ? 9.241 11.008 30.763 1.00 92.88 328 THR A C 1
ATOM 2363 O O . THR A 1 328 ? 10.344 10.767 30.265 1.00 92.88 328 THR A O 1
ATOM 2366 N N . PRO A 1 329 ? 8.116 10.364 30.389 1.00 92.19 329 PRO A N 1
ATOM 2367 C CA . PRO A 1 329 ? 8.053 9.430 29.261 1.00 92.19 329 PRO A CA 1
ATOM 2368 C C . PRO A 1 329 ? 8.545 10.056 27.952 1.00 92.19 329 PRO A C 1
ATOM 2370 O O . PRO A 1 329 ? 8.549 11.280 27.802 1.00 92.19 329 PRO A O 1
ATOM 2373 N N . GLY A 1 330 ? 8.931 9.229 26.988 1.00 91.06 330 GLY A N 1
ATOM 2374 C CA . GLY A 1 330 ? 9.353 9.708 25.677 1.00 91.06 330 GLY A CA 1
ATOM 2375 C C . GLY A 1 330 ? 10.039 8.635 24.850 1.00 91.06 330 GLY A C 1
ATOM 2376 O O . GLY A 1 330 ? 9.940 7.449 25.144 1.00 91.06 330 GLY A O 1
ATOM 2377 N N . ASP A 1 331 ? 10.751 9.072 23.821 1.00 94.38 331 ASP A N 1
ATOM 2378 C CA . ASP A 1 331 ? 11.301 8.167 22.818 1.00 94.38 331 ASP A CA 1
ATOM 2379 C C . ASP A 1 331 ? 12.740 7.756 23.152 1.00 94.38 331 ASP A C 1
ATOM 2381 O O . ASP A 1 331 ? 13.534 8.550 23.681 1.00 94.38 331 ASP A O 1
ATOM 2385 N N . VAL A 1 332 ? 13.085 6.517 22.805 1.00 95.62 332 VAL A N 1
ATOM 2386 C CA . VAL A 1 332 ? 14.419 5.926 22.972 1.00 95.62 332 VAL A CA 1
ATOM 2387 C C . VAL A 1 332 ? 14.900 5.401 21.628 1.00 95.62 332 VAL A C 1
ATOM 2389 O O . VAL A 1 332 ? 14.141 4.795 20.880 1.00 95.62 332 VAL A O 1
ATOM 2392 N N . TRP A 1 333 ? 16.156 5.660 21.293 1.00 95.56 333 TRP A N 1
ATOM 2393 C CA . TRP A 1 333 ? 16.766 5.280 20.025 1.00 95.56 333 TRP A CA 1
ATOM 2394 C C . TRP A 1 333 ? 17.855 4.235 20.249 1.00 95.56 333 TRP A C 1
ATOM 2396 O O . TRP A 1 333 ? 18.648 4.345 21.187 1.00 95.56 333 TRP A O 1
ATOM 2406 N N . LEU A 1 334 ? 17.908 3.251 19.353 1.00 96.12 334 LEU A N 1
ATOM 2407 C CA . LEU A 1 334 ? 19.060 2.381 19.153 1.00 96.12 334 LEU A CA 1
ATOM 2408 C C . LEU A 1 334 ? 19.975 3.039 18.122 1.00 96.12 334 LEU A C 1
ATOM 2410 O O . LEU A 1 334 ? 19.547 3.329 17.005 1.00 96.12 334 LEU A O 1
ATOM 2414 N N . SER A 1 335 ? 21.233 3.249 18.480 1.00 95.94 335 SER A N 1
ATOM 2415 C CA . SER A 1 335 ? 22.201 3.984 17.671 1.00 95.94 335 SER A CA 1
ATOM 2416 C C . SER A 1 335 ? 23.540 3.247 17.591 1.00 95.94 335 SER A C 1
ATOM 2418 O O . SER A 1 335 ? 23.894 2.448 18.460 1.00 95.94 335 SER A O 1
ATOM 2420 N N . LEU A 1 336 ? 24.311 3.542 16.546 1.00 96.31 336 LEU A N 1
ATOM 2421 C CA . LEU A 1 336 ? 25.643 2.997 16.298 1.00 96.31 336 LEU A CA 1
ATOM 2422 C C . LEU A 1 336 ? 26.638 4.128 16.050 1.00 96.31 336 LEU A C 1
ATOM 2424 O O . LEU A 1 336 ? 26.396 5.004 15.221 1.00 96.31 336 LEU A O 1
ATOM 2428 N N . ALA A 1 337 ? 27.782 4.077 16.726 1.00 95.12 337 ALA A N 1
ATOM 2429 C CA . ALA A 1 337 ? 28.953 4.876 16.388 1.00 95.12 337 ALA A CA 1
ATOM 2430 C C . ALA A 1 337 ? 29.989 3.957 15.745 1.00 95.12 337 ALA A C 1
ATOM 2432 O O . ALA A 1 337 ? 30.528 3.089 16.428 1.00 95.12 337 ALA A O 1
ATOM 2433 N N . SER A 1 338 ? 30.277 4.142 14.461 1.00 93.94 338 SER A N 1
ATOM 2434 C CA . SER A 1 338 ? 31.256 3.353 13.704 1.00 93.94 338 SER A CA 1
ATOM 2435 C C . SER A 1 338 ? 32.421 4.232 13.256 1.00 93.94 338 SER A C 1
ATOM 2437 O O . SER A 1 338 ? 32.245 5.417 12.979 1.00 93.94 338 SER A O 1
ATOM 2439 N N . THR A 1 339 ? 33.632 3.678 13.218 1.00 93.06 339 THR A N 1
ATOM 2440 C CA . THR A 1 339 ? 34.839 4.388 12.762 1.00 93.06 339 THR A CA 1
ATOM 2441 C C . THR A 1 339 ? 35.499 3.612 11.634 1.00 93.06 339 THR A C 1
ATOM 2443 O O . THR A 1 339 ? 35.741 2.420 11.801 1.00 93.06 339 THR A O 1
ATOM 2446 N N . VAL A 1 340 ? 35.824 4.280 10.526 1.00 90.06 340 VAL A N 1
ATOM 2447 C CA . VAL A 1 340 ? 36.649 3.745 9.429 1.00 90.06 340 VAL A CA 1
ATOM 2448 C C . VAL A 1 340 ? 37.785 4.731 9.168 1.00 90.06 340 VAL A C 1
ATOM 2450 O O . VAL A 1 340 ? 37.557 5.905 8.858 1.00 90.06 340 VAL A O 1
ATOM 2453 N N . GLY A 1 341 ? 39.028 4.281 9.322 1.00 90.12 341 GLY A N 1
ATOM 2454 C CA . GLY A 1 341 ? 40.194 5.157 9.335 1.00 90.12 341 GLY A CA 1
ATOM 2455 C C . GLY A 1 341 ? 40.094 6.215 10.441 1.00 90.12 341 GLY A C 1
ATOM 2456 O O . GLY A 1 341 ? 39.952 5.887 11.615 1.00 90.12 341 GLY A O 1
ATOM 2457 N N . ASP A 1 342 ? 40.163 7.495 10.062 1.00 88.06 342 ASP A N 1
ATOM 2458 C CA . ASP A 1 342 ? 40.044 8.635 10.988 1.00 88.06 342 ASP A CA 1
ATOM 2459 C C . ASP A 1 342 ? 38.612 9.220 11.055 1.00 88.06 342 ASP A C 1
ATOM 2461 O O . ASP A 1 342 ? 38.384 10.215 11.749 1.00 88.06 342 ASP A O 1
ATOM 2465 N N . ALA A 1 343 ? 37.647 8.652 10.317 1.00 88.06 343 ALA A N 1
ATOM 2466 C CA . ALA A 1 343 ? 36.280 9.164 10.223 1.00 88.06 343 ALA A CA 1
ATOM 2467 C C . ALA A 1 343 ? 35.321 8.359 11.110 1.00 88.06 343 ALA A C 1
ATOM 2469 O O . ALA A 1 343 ? 35.222 7.142 10.973 1.00 88.06 343 ALA A O 1
ATOM 2470 N N . GLN A 1 344 ? 34.596 9.054 11.993 1.00 92.62 344 GLN A N 1
ATOM 2471 C CA . GLN A 1 344 ? 33.551 8.475 12.836 1.00 92.62 344 GLN A CA 1
ATOM 2472 C C . GLN A 1 344 ? 32.166 8.907 12.346 1.00 92.62 344 GLN A C 1
ATOM 2474 O O . GLN A 1 344 ? 31.916 10.100 12.161 1.00 92.62 344 GLN A O 1
ATOM 2479 N N . THR A 1 345 ? 31.268 7.938 12.199 1.00 91.00 345 THR A N 1
ATOM 2480 C CA . THR A 1 345 ? 29.881 8.113 11.764 1.00 91.00 345 THR A CA 1
ATOM 2481 C C . THR A 1 345 ? 28.938 7.692 12.884 1.00 91.00 345 THR A C 1
ATOM 2483 O O . THR A 1 345 ? 29.192 6.713 13.584 1.00 91.00 345 THR A O 1
ATOM 2486 N N . PHE A 1 346 ? 27.838 8.426 13.048 1.00 91.38 346 PHE A N 1
ATOM 2487 C CA . PHE A 1 346 ? 26.760 8.096 13.979 1.00 91.38 346 PHE A CA 1
ATOM 2488 C C . PHE A 1 346 ? 25.498 7.799 13.177 1.00 91.38 346 PHE A C 1
ATOM 2490 O O . PHE A 1 346 ? 25.105 8.610 12.341 1.00 91.38 346 PHE A O 1
ATOM 2497 N N . SER A 1 347 ? 24.893 6.638 13.402 1.00 89.38 347 SER A N 1
ATOM 2498 C CA . SER A 1 347 ? 23.682 6.192 12.708 1.00 89.38 347 SER A CA 1
ATOM 2499 C C . SER A 1 347 ? 22.612 5.831 13.725 1.00 89.38 347 SER A C 1
ATOM 2501 O O . SER A 1 347 ? 22.896 5.112 14.682 1.00 89.38 347 SER A O 1
ATOM 2503 N N . THR A 1 348 ? 21.388 6.305 13.518 1.00 93.19 348 THR A N 1
ATOM 2504 C CA . THR A 1 348 ? 20.220 5.802 14.245 1.00 93.19 348 THR A CA 1
ATOM 2505 C C . THR A 1 348 ? 19.744 4.539 13.540 1.00 93.19 348 THR A C 1
ATOM 2507 O O . THR A 1 348 ? 19.424 4.585 12.357 1.00 93.19 348 THR A O 1
ATOM 2510 N N . LEU A 1 349 ? 19.755 3.417 14.254 1.00 89.38 349 LEU A N 1
ATOM 2511 C CA . LEU A 1 349 ? 19.395 2.099 13.734 1.00 89.38 349 LEU A CA 1
ATOM 2512 C C . LEU A 1 349 ? 17.902 1.809 13.904 1.00 89.38 349 LEU A C 1
ATOM 2514 O O . LEU A 1 349 ? 17.290 1.226 13.020 1.00 89.38 349 LEU A O 1
ATOM 2518 N N . ALA A 1 350 ? 17.319 2.224 15.031 1.00 89.06 350 ALA A N 1
ATOM 2519 C CA . ALA A 1 350 ? 15.889 2.106 15.295 1.00 89.06 350 ALA A CA 1
ATOM 2520 C C . ALA A 1 350 ? 15.420 3.216 16.245 1.00 89.06 350 ALA A C 1
ATOM 2522 O O . ALA A 1 350 ? 16.177 3.671 17.108 1.00 89.06 350 ALA A O 1
ATOM 2523 N N . GLN A 1 351 ? 14.168 3.644 16.092 1.00 92.31 351 GLN A N 1
ATOM 2524 C CA . GLN A 1 351 ? 13.522 4.637 16.948 1.00 92.31 351 GLN A CA 1
ATOM 2525 C C . GLN A 1 351 ? 12.299 4.002 17.600 1.00 92.31 351 GLN A C 1
ATOM 2527 O O . GLN A 1 351 ? 11.423 3.486 16.913 1.00 92.31 351 GLN A O 1
ATOM 2532 N N . PHE A 1 352 ? 12.240 4.048 18.925 1.00 92.00 352 PHE A N 1
ATOM 2533 C CA . PHE A 1 352 ? 11.142 3.498 19.703 1.00 92.00 352 PHE A CA 1
ATOM 2534 C C . PHE A 1 352 ? 10.379 4.653 20.337 1.00 92.00 352 PHE A C 1
ATOM 2536 O O . PHE A 1 352 ? 10.943 5.411 21.133 1.00 92.00 352 PHE A O 1
ATOM 2543 N N . THR A 1 353 ? 9.119 4.814 19.949 1.00 88.31 353 THR A N 1
ATOM 2544 C CA . THR A 1 353 ? 8.289 5.944 20.362 1.00 88.31 353 THR A CA 1
ATOM 2545 C C . THR A 1 353 ? 7.365 5.575 21.518 1.00 88.31 353 THR A C 1
ATOM 2547 O O . THR A 1 353 ? 6.975 4.421 21.682 1.00 88.31 353 THR A O 1
ATOM 2550 N N . GLY A 1 354 ? 7.023 6.559 22.354 1.00 83.31 354 GLY A N 1
ATOM 2551 C CA . GLY A 1 354 ? 5.960 6.405 23.356 1.00 83.31 354 GLY A CA 1
ATOM 2552 C C . GLY A 1 354 ? 6.281 5.500 24.556 1.00 83.31 354 GLY A C 1
ATOM 2553 O O . GLY A 1 354 ? 5.358 5.009 25.208 1.00 83.31 354 GLY A O 1
ATOM 2554 N N . LEU A 1 355 ? 7.558 5.285 24.897 1.00 90.94 355 LEU A N 1
ATOM 2555 C CA . LEU A 1 355 ? 7.923 4.468 26.061 1.00 90.94 355 LEU A CA 1
ATOM 2556 C C . LEU A 1 355 ? 7.444 5.128 27.356 1.00 90.94 355 LEU A C 1
ATOM 2558 O O . LEU A 1 355 ? 7.640 6.325 27.586 1.00 90.94 355 LEU A O 1
ATOM 2562 N N . THR A 1 356 ? 6.845 4.324 28.233 1.00 86.38 356 THR A N 1
ATOM 2563 C CA . THR A 1 356 ? 6.131 4.815 29.418 1.00 86.38 356 THR A CA 1
ATOM 2564 C C . THR A 1 356 ? 6.939 4.670 30.710 1.00 86.38 356 THR A C 1
ATOM 2566 O O . THR A 1 356 ? 7.984 4.018 30.764 1.00 86.38 356 THR A O 1
ATOM 2569 N N . SER A 1 357 ? 6.437 5.283 31.789 1.00 90.25 357 SER A N 1
ATOM 2570 C CA . SER A 1 357 ? 6.923 5.038 33.155 1.00 90.25 357 SER A CA 1
ATOM 2571 C C . SER A 1 357 ? 6.049 4.072 33.962 1.00 90.25 357 SER A C 1
ATOM 2573 O O . SER A 1 357 ? 6.383 3.729 35.101 1.00 90.25 357 SER A O 1
ATOM 2575 N N . THR A 1 358 ? 4.941 3.599 33.384 1.00 85.50 358 THR A N 1
ATOM 2576 C CA . THR A 1 358 ? 3.958 2.722 34.039 1.00 85.50 358 THR A CA 1
ATOM 2577 C C . THR A 1 358 ? 4.233 1.236 33.840 1.00 85.50 358 THR A C 1
ATOM 2579 O O . THR A 1 358 ? 3.767 0.442 34.651 1.00 85.50 358 THR A O 1
ATOM 2582 N N . GLY A 1 359 ? 5.008 0.859 32.822 1.00 85.19 359 GLY A N 1
ATOM 2583 C CA . GLY A 1 359 ? 5.375 -0.530 32.550 1.00 85.19 359 GLY A CA 1
ATOM 2584 C C . GLY A 1 359 ? 6.641 -0.641 31.707 1.00 85.19 359 GLY A C 1
ATOM 2585 O O . GLY A 1 359 ? 7.101 0.342 31.126 1.00 85.19 359 GLY A O 1
ATOM 2586 N N . TRP A 1 360 ? 7.213 -1.842 31.679 1.00 92.50 360 TRP A N 1
ATOM 2587 C CA . TRP A 1 360 ? 8.321 -2.182 30.794 1.00 92.50 360 TRP A CA 1
ATOM 2588 C C . TRP A 1 360 ? 7.814 -2.319 29.362 1.00 92.50 360 TRP A C 1
ATOM 2590 O O . TRP A 1 360 ? 6.749 -2.881 29.126 1.00 92.50 360 TRP A O 1
ATOM 2600 N N . THR A 1 361 ? 8.558 -1.760 28.413 1.00 90.94 361 THR A N 1
ATOM 2601 C CA . THR A 1 361 ? 8.226 -1.810 26.986 1.00 90.94 361 THR A CA 1
ATOM 2602 C C . THR A 1 361 ? 9.292 -2.623 26.273 1.00 90.94 361 THR A C 1
ATOM 2604 O O . THR A 1 361 ? 10.473 -2.280 26.351 1.00 90.94 361 THR A O 1
ATOM 2607 N N . ARG A 1 362 ? 8.887 -3.691 25.583 1.00 92.62 362 ARG A N 1
ATOM 2608 C CA . ARG A 1 362 ? 9.791 -4.435 24.708 1.00 92.62 362 ARG A CA 1
ATOM 2609 C C . ARG A 1 362 ? 10.028 -3.616 23.451 1.00 92.62 362 ARG A C 1
ATOM 2611 O O . ARG A 1 362 ? 9.081 -3.274 22.749 1.00 92.62 362 ARG A O 1
ATOM 2618 N N . VAL A 1 363 ? 11.286 -3.326 23.165 1.00 86.69 363 VAL A N 1
ATOM 2619 C CA . VAL A 1 363 ? 11.712 -2.680 21.927 1.00 86.69 363 VAL A CA 1
ATOM 2620 C C . VAL A 1 363 ? 12.449 -3.687 21.060 1.00 86.69 363 VAL A C 1
ATOM 2622 O O . VAL A 1 363 ? 13.181 -4.533 21.578 1.00 86.69 363 VAL A O 1
ATOM 2625 N N . GLN A 1 364 ? 12.234 -3.624 19.748 1.00 87.31 364 GLN A N 1
ATOM 2626 C CA . GLN A 1 364 ? 12.855 -4.526 18.781 1.00 87.31 364 GLN A CA 1
ATOM 2627 C C . GLN A 1 364 ? 13.234 -3.772 17.510 1.00 87.31 364 GLN A C 1
ATOM 2629 O O . GLN A 1 364 ? 12.467 -2.935 17.043 1.00 87.31 364 GLN A O 1
ATOM 2634 N N . GLY A 1 365 ? 14.390 -4.084 16.936 1.00 79.00 365 GLY A N 1
ATOM 2635 C CA . GLY A 1 365 ? 14.806 -3.550 15.643 1.00 79.00 365 GLY A CA 1
ATOM 2636 C C . GLY A 1 365 ? 15.882 -4.414 15.003 1.00 79.00 365 GLY A C 1
ATOM 2637 O O . GLY A 1 365 ? 16.590 -5.129 15.704 1.00 79.00 365 GLY A O 1
ATOM 2638 N N . SER A 1 366 ? 16.024 -4.319 13.686 1.00 80.88 366 SER A N 1
ATOM 2639 C CA . SER A 1 366 ? 17.030 -5.062 12.924 1.00 80.88 366 SER A CA 1
ATOM 2640 C C . SER A 1 366 ? 17.948 -4.089 12.198 1.00 80.88 366 SER A C 1
ATOM 2642 O O . SER A 1 366 ? 17.509 -3.030 11.750 1.00 80.88 366 SER A O 1
ATOM 2644 N N . PHE A 1 367 ? 19.230 -4.424 12.073 1.00 81.19 367 PHE A N 1
ATOM 2645 C CA . PHE A 1 367 ? 20.181 -3.591 11.344 1.00 81.19 367 PHE A CA 1
ATOM 2646 C C . PHE A 1 367 ? 21.280 -4.414 10.679 1.00 81.19 367 PHE A C 1
ATOM 2648 O O . PHE A 1 367 ? 21.734 -5.423 11.212 1.00 81.19 367 PHE A O 1
ATOM 2655 N N . THR A 1 368 ? 21.753 -3.945 9.526 1.00 78.94 368 THR A N 1
ATOM 2656 C CA . THR A 1 368 ? 22.936 -4.504 8.863 1.00 78.94 368 THR A CA 1
ATOM 2657 C C . THR A 1 368 ? 24.173 -3.752 9.317 1.00 78.94 368 THR A C 1
ATOM 2659 O O . THR A 1 368 ? 24.237 -2.525 9.227 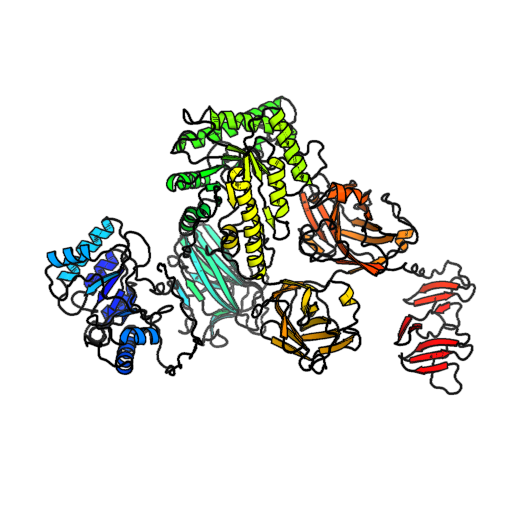1.00 78.94 368 THR A O 1
ATOM 2662 N N . MET A 1 369 ? 25.166 -4.483 9.815 1.00 82.44 369 MET A N 1
ATOM 2663 C CA . MET A 1 369 ? 26.385 -3.883 10.340 1.00 82.44 369 MET A CA 1
ATOM 2664 C C . MET A 1 369 ? 27.210 -3.252 9.199 1.00 82.44 369 MET A C 1
ATOM 2666 O O . MET A 1 369 ? 27.602 -3.970 8.275 1.00 82.44 369 MET A O 1
ATOM 2670 N N . PRO A 1 370 ? 27.516 -1.940 9.237 1.00 79.25 370 PRO A N 1
ATOM 2671 C CA . PRO A 1 370 ? 28.335 -1.297 8.211 1.00 79.25 370 PRO A CA 1
ATOM 2672 C C . PRO A 1 370 ? 29.808 -1.725 8.311 1.00 79.25 370 PRO A C 1
ATOM 2674 O O . PRO A 1 370 ? 30.239 -2.305 9.313 1.00 79.25 370 PRO A O 1
ATOM 2677 N N . GLU A 1 371 ? 30.611 -1.399 7.295 1.00 80.69 371 GLU A N 1
ATOM 2678 C CA . GLU A 1 371 ? 32.073 -1.502 7.396 1.00 80.69 371 GLU A CA 1
ATOM 2679 C C . GLU A 1 371 ? 32.600 -0.656 8.567 1.00 80.69 371 GLU A C 1
ATOM 2681 O O . GLU A 1 371 ? 32.147 0.469 8.795 1.00 80.69 371 GLU A O 1
ATOM 2686 N N . HIS A 1 372 ? 33.543 -1.207 9.336 1.00 89.00 372 HIS A N 1
ATOM 2687 C CA . HIS A 1 372 ? 34.089 -0.556 10.526 1.00 89.00 372 HIS A CA 1
ATOM 2688 C C . HIS A 1 372 ? 35.466 -1.121 10.915 1.00 89.00 372 HIS A C 1
ATOM 2690 O O . HIS A 1 372 ? 35.709 -2.320 10.813 1.00 89.00 372 HIS A O 1
ATOM 2696 N N . ASP A 1 373 ? 36.337 -0.254 11.436 1.00 89.56 373 ASP A N 1
ATOM 2697 C CA . ASP A 1 373 ? 37.532 -0.620 12.211 1.00 89.56 373 ASP A CA 1
ATOM 2698 C C . ASP A 1 373 ? 37.205 -0.736 13.711 1.00 89.56 373 ASP A C 1
ATOM 2700 O O . ASP A 1 373 ? 37.798 -1.539 14.430 1.00 89.56 373 ASP A O 1
ATOM 2704 N N . SER A 1 374 ? 36.265 0.086 14.197 1.00 93.69 374 SER A N 1
ATOM 2705 C CA . SER A 1 374 ? 35.687 -0.012 15.543 1.00 93.69 374 SER A CA 1
ATOM 2706 C C . SER A 1 374 ? 34.229 0.438 15.561 1.00 93.69 374 SER A C 1
ATOM 2708 O O . SER A 1 374 ? 33.827 1.274 14.745 1.00 93.69 374 SER A O 1
ATOM 2710 N N . ALA A 1 375 ? 33.434 -0.116 16.479 1.00 95.25 375 ALA A N 1
ATOM 2711 C CA . ALA A 1 375 ? 32.015 0.196 16.581 1.00 95.25 375 ALA A CA 1
ATOM 2712 C C . ALA A 1 375 ? 31.454 0.080 18.010 1.00 95.25 375 ALA A C 1
ATOM 2714 O O . ALA A 1 375 ? 31.779 -0.842 18.755 1.00 95.25 375 ALA A O 1
ATOM 2715 N N . LEU A 1 376 ? 30.566 1.010 18.369 1.00 96.62 376 LEU A N 1
ATOM 2716 C CA . LEU A 1 376 ? 29.844 1.053 19.642 1.00 96.62 376 LEU A CA 1
ATOM 2717 C C . LEU A 1 376 ? 28.334 1.102 19.373 1.00 96.62 376 LEU A C 1
ATOM 2719 O O . LEU A 1 376 ? 27.853 2.086 18.810 1.00 96.62 376 LEU A O 1
ATOM 2723 N N . LEU A 1 377 ? 27.603 0.072 19.799 1.00 97.00 377 LEU A N 1
ATOM 2724 C CA . LEU A 1 377 ? 26.137 0.005 19.774 1.00 97.00 377 LEU A CA 1
ATOM 2725 C C . LEU A 1 377 ? 25.587 0.603 21.073 1.00 97.00 377 LEU A C 1
ATOM 2727 O O . LEU A 1 377 ? 26.122 0.294 22.134 1.00 97.00 377 LEU A O 1
ATOM 2731 N N . TYR A 1 378 ? 24.568 1.460 21.043 1.00 96.62 378 TYR A N 1
ATOM 2732 C CA . TYR A 1 378 ? 24.073 2.102 22.266 1.00 96.62 378 TYR A CA 1
ATOM 2733 C C . TYR A 1 378 ? 22.600 2.517 22.216 1.00 96.62 378 TYR A C 1
ATOM 2735 O O . TYR A 1 378 ? 22.039 2.736 21.147 1.00 96.62 378 TYR A O 1
ATOM 2743 N N . LEU A 1 379 ? 22.001 2.646 23.404 1.00 97.12 379 LEU A N 1
ATOM 2744 C CA . LEU A 1 379 ? 20.651 3.166 23.630 1.00 97.12 379 LEU A CA 1
ATOM 2745 C C . LEU A 1 379 ? 20.714 4.548 24.292 1.00 97.12 379 LEU A C 1
ATOM 2747 O O . LEU A 1 379 ? 21.454 4.746 25.263 1.00 97.12 379 LEU A O 1
ATOM 2751 N N . GLU A 1 380 ? 19.923 5.491 23.787 1.00 95.00 380 GLU A N 1
ATOM 2752 C CA . GLU A 1 380 ? 19.808 6.866 24.294 1.00 95.00 380 GLU A CA 1
ATOM 2753 C C . GLU A 1 380 ? 18.380 7.408 24.108 1.00 95.00 380 GLU A C 1
ATOM 2755 O O . GLU A 1 380 ? 17.604 6.852 23.338 1.00 95.00 380 GLU A O 1
ATOM 2760 N N . THR A 1 381 ? 17.995 8.490 24.793 1.00 94.38 381 THR A N 1
ATOM 2761 C CA . THR A 1 381 ? 16.725 9.172 24.459 1.00 94.38 381 THR A CA 1
ATOM 2762 C C . THR A 1 381 ? 16.852 9.923 23.139 1.00 94.38 381 THR A C 1
ATOM 2764 O O . THR A 1 381 ? 17.964 10.275 22.745 1.00 94.38 381 THR A O 1
ATOM 2767 N N . ALA A 1 382 ? 15.722 10.215 22.483 1.00 90.56 382 ALA A N 1
ATOM 2768 C CA . ALA A 1 382 ? 15.707 10.916 21.198 1.00 90.56 382 ALA A CA 1
ATOM 2769 C C . ALA A 1 382 ? 16.692 12.093 21.151 1.00 90.56 382 ALA A C 1
ATOM 2771 O O . ALA A 1 382 ? 16.610 13.047 21.942 1.00 90.56 382 ALA A O 1
ATOM 2772 N N . TYR A 1 383 ? 17.643 12.015 20.220 1.00 81.62 383 TYR A N 1
ATOM 2773 C CA . TYR A 1 383 ? 18.710 12.998 20.110 1.00 81.62 383 TYR A CA 1
ATOM 2774 C C . TYR A 1 383 ? 18.115 14.368 19.767 1.00 81.62 383 TYR A C 1
ATOM 2776 O O . TYR A 1 383 ? 17.278 14.483 18.877 1.00 81.62 383 TYR A O 1
ATOM 2784 N N . ASN A 1 384 ? 18.519 15.417 20.490 1.00 78.62 384 ASN A N 1
ATOM 2785 C CA . ASN A 1 384 ? 17.929 16.765 20.419 1.00 78.62 384 ASN A CA 1
ATOM 2786 C C . ASN A 1 384 ? 16.446 16.872 20.836 1.00 78.62 384 ASN A C 1
ATOM 2788 O O . ASN A 1 384 ? 15.894 17.970 20.789 1.00 78.62 384 ASN A O 1
ATOM 2792 N N . GLY A 1 385 ? 15.817 15.800 21.332 1.00 76.38 385 GLY A N 1
ATOM 2793 C CA . GLY A 1 385 ? 14.435 15.819 21.834 1.00 76.38 385 GLY A CA 1
ATOM 2794 C C . GLY A 1 385 ? 14.264 16.492 23.205 1.00 76.38 385 GLY A C 1
ATOM 2795 O O . GLY A 1 385 ? 13.152 16.646 23.696 1.00 76.38 385 GLY A O 1
ATOM 2796 N N . GLY A 1 386 ? 15.363 16.881 23.861 1.00 85.38 386 GLY A N 1
ATOM 2797 C CA . GLY A 1 386 ? 15.368 17.567 25.160 1.00 85.38 386 GLY A CA 1
ATOM 2798 C C . GLY A 1 386 ? 15.078 16.686 26.383 1.00 85.38 386 GLY A C 1
ATOM 2799 O O . GLY A 1 386 ? 15.232 17.162 27.507 1.00 85.38 386 GLY A O 1
ATOM 2800 N N . ASN A 1 387 ? 14.704 15.415 26.203 1.00 91.81 387 ASN A N 1
ATOM 2801 C CA . ASN A 1 387 ? 14.433 14.498 27.308 1.00 91.81 387 ASN A CA 1
ATOM 2802 C C . ASN A 1 387 ? 15.738 13.935 27.904 1.00 91.81 387 ASN A C 1
ATOM 2804 O O . ASN A 1 387 ? 16.406 13.108 27.285 1.00 91.81 387 ASN A O 1
ATOM 2808 N N . THR A 1 388 ? 16.086 14.358 29.119 1.00 93.69 388 THR A N 1
ATOM 2809 C CA . THR A 1 388 ? 17.242 13.861 29.888 1.00 93.69 388 THR A CA 1
ATOM 2810 C C . THR A 1 388 ? 16.817 13.027 31.100 1.00 93.69 388 THR A C 1
ATOM 2812 O O . THR A 1 388 ? 17.535 12.975 32.095 1.00 93.69 388 THR A O 1
ATOM 2815 N N . SER A 1 389 ? 15.627 12.427 31.069 1.00 95.44 389 SER A N 1
ATOM 2816 C CA . SER A 1 389 ? 15.144 11.568 32.150 1.00 95.44 389 SER A CA 1
ATOM 2817 C C . SER A 1 389 ? 15.976 10.295 32.298 1.00 95.44 389 SER A C 1
ATOM 2819 O O . SER A 1 389 ? 16.549 9.802 31.326 1.00 95.44 389 SER A O 1
ATOM 2821 N N . ASP A 1 390 ? 16.022 9.768 33.521 1.00 96.56 390 ASP A N 1
ATOM 2822 C CA . ASP A 1 390 ? 16.651 8.481 33.843 1.00 96.56 390 ASP A CA 1
ATOM 2823 C C . ASP A 1 390 ? 16.006 7.327 33.054 1.00 96.56 390 ASP A C 1
ATOM 2825 O O . ASP A 1 390 ? 14.844 7.418 32.654 1.00 96.56 390 ASP A O 1
ATOM 2829 N N . LEU A 1 391 ? 16.746 6.233 32.862 1.00 96.62 391 LEU A N 1
ATOM 2830 C CA . LEU A 1 391 ? 16.300 5.057 32.105 1.00 96.62 391 LEU A CA 1
ATOM 2831 C C . LEU A 1 391 ? 16.652 3.760 32.832 1.00 96.62 391 LEU A C 1
ATOM 2833 O O . LEU A 1 391 ? 17.712 3.667 33.453 1.00 96.62 391 LEU A O 1
ATOM 2837 N N . LEU A 1 392 ? 15.784 2.761 32.696 1.00 97.75 392 LEU A N 1
ATOM 2838 C CA . LEU A 1 392 ? 16.058 1.366 33.024 1.00 97.75 392 LEU A CA 1
ATOM 2839 C C . LEU A 1 392 ? 16.080 0.547 31.733 1.00 97.75 392 LEU A C 1
ATOM 2841 O O . LEU A 1 392 ? 15.225 0.750 30.867 1.00 97.75 392 LEU A O 1
ATOM 2845 N N . VAL A 1 393 ? 17.058 -0.346 31.614 1.00 97.62 393 VAL A N 1
ATOM 2846 C CA . VAL A 1 393 ? 17.241 -1.250 30.473 1.00 97.62 393 VAL A CA 1
ATOM 2847 C C . VAL A 1 393 ? 17.473 -2.657 31.003 1.00 97.62 393 VAL A C 1
ATOM 2849 O O . VAL A 1 393 ? 18.263 -2.837 31.929 1.00 97.62 393 VAL A O 1
ATOM 2852 N N . ASP A 1 394 ? 16.801 -3.630 30.407 1.00 95.81 394 ASP A N 1
ATOM 2853 C CA . ASP A 1 394 ? 16.842 -5.031 30.805 1.00 95.81 394 ASP A CA 1
ATOM 2854 C C . ASP A 1 394 ? 16.786 -5.960 29.583 1.00 95.81 394 ASP A C 1
ATOM 2856 O O . ASP A 1 394 ? 16.420 -5.513 28.489 1.00 95.81 394 ASP A O 1
ATOM 2860 N N . ASP A 1 395 ? 17.153 -7.231 29.769 1.00 91.75 395 ASP A N 1
ATOM 2861 C CA . ASP A 1 395 ? 16.984 -8.315 28.788 1.00 91.75 395 ASP A CA 1
ATOM 2862 C C . ASP A 1 395 ? 17.460 -7.951 27.364 1.00 91.75 395 ASP A C 1
ATOM 2864 O O . ASP A 1 395 ? 16.731 -8.074 26.371 1.00 91.75 395 ASP A O 1
ATOM 2868 N N . VAL A 1 396 ? 18.695 -7.450 27.248 1.00 92.62 396 VAL A N 1
ATOM 2869 C CA . VAL A 1 396 ? 19.243 -7.021 25.956 1.00 92.62 396 VAL A CA 1
ATOM 2870 C C . VAL A 1 396 ? 19.784 -8.215 25.184 1.00 92.62 396 VAL A C 1
ATOM 2872 O O . VAL A 1 396 ? 20.757 -8.847 25.599 1.00 92.62 396 VAL A O 1
ATOM 2875 N N . VAL A 1 397 ? 19.201 -8.470 24.018 1.00 88.62 397 VAL A N 1
ATOM 2876 C CA . VAL A 1 397 ? 19.574 -9.557 23.111 1.00 88.62 397 VAL A CA 1
ATOM 2877 C C . VAL A 1 397 ? 19.933 -8.979 21.748 1.00 88.62 397 VAL A C 1
ATOM 2879 O O . VAL A 1 397 ? 19.187 -8.170 21.205 1.00 88.62 397 VAL A O 1
ATOM 2882 N N . VAL A 1 398 ? 21.072 -9.396 21.196 1.00 85.06 398 VAL A N 1
ATOM 2883 C CA . VAL A 1 398 ? 21.479 -9.159 19.806 1.00 85.06 398 VAL A CA 1
ATOM 2884 C C . VAL A 1 398 ? 21.756 -10.512 19.168 1.00 85.06 398 VAL A C 1
ATOM 2886 O O . VAL A 1 398 ? 22.624 -11.228 19.658 1.00 85.06 398 VAL A O 1
ATOM 2889 N N . SER A 1 399 ? 21.064 -10.865 18.091 1.00 77.31 399 SER A N 1
ATOM 2890 C CA . SER A 1 399 ? 21.164 -12.177 17.435 1.00 77.31 399 SER A CA 1
ATOM 2891 C C . SER A 1 399 ? 21.275 -12.040 15.922 1.00 77.31 399 SER A C 1
ATOM 2893 O O . SER A 1 399 ? 20.747 -11.098 15.341 1.00 77.31 399 SER A O 1
ATOM 2895 N N . GLU A 1 400 ? 21.937 -12.988 15.263 1.00 70.06 400 GLU A N 1
ATOM 2896 C CA . GLU A 1 400 ? 21.804 -13.135 13.807 1.00 70.06 400 GLU A CA 1
ATOM 2897 C C . GLU A 1 400 ? 20.420 -13.749 13.515 1.00 70.06 400 GLU A C 1
ATOM 2899 O O . GLU A 1 400 ? 20.119 -14.805 14.080 1.00 70.06 400 GLU A O 1
ATOM 2904 N N . PRO A 1 401 ? 19.553 -13.118 12.697 1.00 56.06 401 PRO A N 1
ATOM 2905 C CA . PRO A 1 401 ? 18.263 -13.697 12.355 1.00 56.06 401 PRO A CA 1
ATOM 2906 C C . PRO A 1 401 ? 18.471 -14.993 11.569 1.00 56.06 401 PRO A C 1
ATOM 2908 O O . PRO A 1 401 ? 19.404 -15.112 10.768 1.00 56.06 401 PRO A O 1
ATOM 2911 N N . GLU A 1 402 ? 17.586 -15.971 11.770 1.00 50.53 402 GLU A N 1
ATOM 2912 C CA . GLU A 1 402 ? 17.556 -17.129 10.879 1.00 50.53 402 GLU A CA 1
ATOM 2913 C C . GLU A 1 402 ? 17.295 -16.656 9.443 1.00 50.53 402 GLU A C 1
ATOM 2915 O O . GLU A 1 402 ? 16.447 -15.780 9.235 1.00 50.53 402 GLU A O 1
ATOM 2920 N N . PRO A 1 403 ? 17.980 -17.227 8.435 1.00 51.19 403 PRO A N 1
ATOM 2921 C CA . PRO A 1 403 ? 17.623 -16.973 7.053 1.00 51.19 403 PRO A CA 1
ATOM 2922 C C . PRO A 1 403 ? 16.140 -17.311 6.854 1.00 51.19 403 PRO A C 1
ATOM 2924 O O . PRO A 1 403 ? 15.727 -18.425 7.193 1.00 51.19 403 PRO A O 1
ATOM 2927 N N . PRO A 1 404 ? 15.331 -16.384 6.323 1.00 59.19 404 PRO A N 1
ATOM 2928 C CA . PRO A 1 404 ? 13.913 -16.634 6.134 1.00 59.19 404 PRO A CA 1
ATOM 2929 C C . PRO A 1 404 ? 13.714 -17.819 5.188 1.00 59.19 404 PRO A C 1
ATOM 2931 O O . PRO A 1 404 ? 14.336 -17.908 4.126 1.00 59.19 404 PRO A O 1
ATOM 2934 N N . LEU A 1 405 ? 12.859 -18.753 5.603 1.00 69.12 405 LEU A N 1
ATOM 2935 C CA . LEU A 1 405 ? 12.528 -19.932 4.816 1.00 69.12 405 LEU A CA 1
ATOM 2936 C C . LEU A 1 405 ? 11.531 -19.547 3.725 1.00 69.12 405 LEU A C 1
ATOM 2938 O O . LEU A 1 405 ? 10.453 -19.032 4.017 1.00 69.12 405 LEU A O 1
ATOM 2942 N N . ILE A 1 406 ? 11.884 -19.834 2.473 1.00 80.50 406 ILE A N 1
ATOM 2943 C CA . ILE A 1 406 ? 10.973 -19.659 1.343 1.00 80.50 406 ILE A CA 1
ATOM 2944 C C . ILE A 1 406 ? 9.973 -20.812 1.334 1.00 80.50 406 ILE A C 1
ATOM 2946 O O . ILE A 1 406 ? 10.361 -21.982 1.263 1.00 80.50 406 ILE A O 1
ATOM 2950 N N . GLU A 1 407 ? 8.687 -20.481 1.426 1.00 81.62 407 GLU A N 1
ATOM 2951 C CA . GLU A 1 407 ? 7.613 -21.469 1.458 1.00 81.62 407 GLU A CA 1
ATOM 2952 C C . GLU A 1 407 ? 7.576 -22.298 0.163 1.00 81.62 407 GLU A C 1
ATOM 2954 O O . GLU A 1 407 ? 7.744 -21.791 -0.949 1.00 81.62 407 GLU A O 1
ATOM 2959 N N . ASP A 1 408 ? 7.309 -23.600 0.290 1.00 87.44 408 ASP A N 1
ATOM 2960 C CA . ASP A 1 408 ? 7.207 -24.519 -0.850 1.00 87.44 408 ASP A CA 1
ATOM 2961 C C . ASP A 1 408 ? 5.834 -24.402 -1.545 1.00 87.44 408 ASP A C 1
ATOM 2963 O O . ASP A 1 408 ? 5.059 -25.355 -1.627 1.00 87.44 408 ASP A O 1
ATOM 2967 N N . LEU A 1 409 ? 5.508 -23.203 -2.034 1.00 91.69 409 LEU A N 1
ATOM 2968 C CA . LEU A 1 409 ? 4.244 -22.880 -2.705 1.00 91.69 409 LEU A CA 1
ATOM 2969 C C . LEU A 1 409 ? 4.363 -23.019 -4.229 1.00 91.69 409 LEU A C 1
ATOM 2971 O O . LEU A 1 409 ? 5.457 -22.818 -4.759 1.00 91.69 409 LEU A O 1
ATOM 2975 N N . PRO A 1 410 ? 3.290 -23.333 -4.980 1.00 95.62 410 PRO A N 1
ATOM 2976 C CA . PRO A 1 410 ? 3.353 -23.374 -6.441 1.00 95.62 410 PRO A CA 1
ATOM 2977 C C . PRO A 1 410 ? 3.988 -22.096 -7.037 1.00 95.62 410 PRO A C 1
ATOM 2979 O O . PRO A 1 410 ? 3.561 -20.989 -6.699 1.00 95.62 410 PRO A O 1
ATOM 2982 N N . PRO A 1 411 ? 5.006 -22.199 -7.908 1.00 96.56 411 PRO A N 1
ATOM 2983 C CA . PRO A 1 411 ? 5.534 -21.048 -8.643 1.00 96.56 411 PRO A CA 1
ATOM 2984 C C . PRO A 1 411 ? 4.408 -20.214 -9.256 1.00 96.56 411 PRO A C 1
ATOM 2986 O O . PRO A 1 411 ? 3.555 -20.767 -9.946 1.00 96.56 411 PRO A O 1
ATOM 2989 N N . LEU A 1 412 ? 4.382 -18.895 -9.032 1.00 97.44 412 LEU A N 1
ATOM 2990 C CA . LEU A 1 412 ? 3.279 -18.060 -9.530 1.00 97.44 412 LEU A CA 1
ATOM 2991 C C . LEU A 1 412 ? 3.215 -18.114 -11.063 1.00 97.44 412 LEU A C 1
ATOM 2993 O O . LEU A 1 412 ? 2.135 -18.299 -11.624 1.00 97.44 412 LEU A O 1
ATOM 2997 N N . ARG A 1 413 ? 4.383 -18.077 -11.716 1.00 96.06 413 ARG A N 1
ATOM 2998 C CA . ARG A 1 413 ? 4.564 -18.288 -13.160 1.00 96.06 413 ARG A CA 1
ATOM 2999 C C . ARG A 1 413 ? 3.965 -19.590 -13.709 1.00 96.06 413 ARG A C 1
ATOM 3001 O O . ARG A 1 413 ? 3.656 -19.633 -14.891 1.00 96.06 413 ARG A O 1
ATOM 3008 N N . ASP A 1 414 ? 3.764 -20.614 -12.876 1.00 96.75 414 ASP A N 1
ATOM 3009 C CA . ASP A 1 414 ? 3.175 -21.899 -13.285 1.00 96.75 414 ASP A CA 1
ATOM 3010 C C . ASP A 1 414 ? 1.649 -21.954 -13.059 1.00 96.75 414 ASP A C 1
ATOM 3012 O O . ASP A 1 414 ? 1.000 -22.938 -13.417 1.00 96.75 414 ASP A O 1
ATOM 3016 N N . THR A 1 415 ? 1.056 -20.923 -12.445 1.00 96.62 415 THR A N 1
ATOM 3017 C CA . THR A 1 415 ? -0.391 -20.851 -12.140 1.00 96.62 415 THR A CA 1
ATOM 3018 C C . THR A 1 415 ? -1.199 -20.032 -13.152 1.00 96.62 415 THR A C 1
ATOM 3020 O O . THR A 1 415 ? -2.424 -19.919 -13.029 1.00 96.62 415 THR A O 1
ATOM 3023 N N . VAL A 1 416 ? -0.529 -19.447 -14.144 1.00 95.94 416 VAL A N 1
ATOM 3024 C CA . VAL A 1 416 ? -1.112 -18.568 -15.165 1.00 95.94 416 VAL A CA 1
ATOM 3025 C C . VAL A 1 416 ? -0.539 -18.883 -16.548 1.00 95.94 416 VAL A C 1
ATOM 3027 O O . VAL A 1 416 ? 0.543 -19.450 -16.662 1.00 95.94 416 VAL A O 1
ATOM 3030 N N . ASP A 1 417 ? -1.260 -18.490 -17.600 1.00 95.62 417 ASP A N 1
ATOM 3031 C CA . ASP A 1 417 ? -0.898 -18.764 -19.001 1.00 95.62 417 ASP A CA 1
ATOM 3032 C C . ASP A 1 417 ? -0.168 -17.588 -19.690 1.00 95.62 417 ASP A C 1
ATOM 3034 O O . ASP A 1 417 ? -0.013 -17.571 -20.910 1.00 95.62 417 ASP A O 1
ATOM 3038 N N . PHE A 1 418 ? 0.296 -16.604 -18.916 1.00 96.50 418 PHE A N 1
ATOM 3039 C CA . PHE A 1 418 ? 1.078 -15.452 -19.379 1.00 96.50 418 PHE A CA 1
ATOM 3040 C C . PHE A 1 418 ? 2.359 -15.290 -18.537 1.00 96.50 418 PHE A C 1
ATOM 3042 O O . PHE A 1 418 ? 2.388 -15.709 -17.378 1.00 96.50 418 PHE A O 1
ATOM 3049 N N . PRO A 1 419 ? 3.433 -14.673 -19.068 1.00 97.56 419 PRO A N 1
ATOM 3050 C CA . PRO A 1 419 ? 4.653 -14.434 -18.300 1.00 97.56 419 PRO A CA 1
ATOM 3051 C C . PRO A 1 419 ? 4.416 -13.528 -17.088 1.00 97.56 419 PRO A C 1
ATOM 3053 O O . PRO A 1 419 ? 3.806 -12.465 -17.216 1.00 97.56 419 PRO A O 1
ATOM 3056 N N . VAL A 1 420 ? 4.965 -13.914 -15.935 1.00 98.06 420 VAL A N 1
ATOM 3057 C CA . VAL A 1 420 ? 4.899 -13.120 -14.701 1.00 98.06 420 VAL A CA 1
ATOM 3058 C C . VAL A 1 420 ? 6.264 -12.518 -14.390 1.00 98.06 420 VAL A C 1
ATOM 3060 O O . VAL A 1 420 ? 7.265 -13.244 -14.340 1.00 98.06 420 VAL A O 1
ATOM 3063 N N . GLY A 1 421 ? 6.296 -11.201 -14.202 1.00 98.25 421 GLY A N 1
ATOM 3064 C CA . GLY A 1 421 ? 7.495 -10.440 -13.865 1.00 98.25 421 GLY A CA 1
ATOM 3065 C C . GLY A 1 421 ? 7.476 -9.858 -12.454 1.00 98.25 421 GLY A C 1
ATOM 3066 O O . GLY A 1 421 ? 6.429 -9.789 -11.809 1.00 98.25 421 GLY A O 1
ATOM 3067 N N . VAL A 1 422 ? 8.643 -9.410 -11.995 1.00 98.50 422 VAL A N 1
ATOM 3068 C CA . VAL A 1 422 ? 8.803 -8.653 -10.748 1.00 98.50 422 VAL A CA 1
ATOM 3069 C C . VAL A 1 422 ? 9.828 -7.530 -10.916 1.00 98.50 422 VAL A C 1
ATOM 3071 O O . VAL A 1 422 ? 10.868 -7.730 -11.546 1.00 98.50 422 VAL A O 1
ATOM 3074 N N . ALA A 1 423 ? 9.549 -6.349 -10.369 1.00 98.38 423 ALA A N 1
ATOM 3075 C CA . ALA A 1 423 ? 10.529 -5.267 -10.310 1.00 98.38 423 ALA A CA 1
ATOM 3076 C C . ALA A 1 423 ? 11.506 -5.455 -9.140 1.00 98.38 423 ALA A C 1
ATOM 3078 O O . ALA A 1 423 ? 11.073 -5.773 -8.031 1.00 98.38 423 ALA A O 1
ATOM 3079 N N . ILE A 1 424 ? 12.810 -5.290 -9.389 1.00 96.50 424 ILE A N 1
ATOM 3080 C CA . ILE A 1 424 ? 13.876 -5.516 -8.396 1.00 96.50 424 ILE A CA 1
ATOM 3081 C C . ILE A 1 424 ? 15.105 -4.608 -8.586 1.00 96.50 424 ILE A C 1
ATOM 3083 O O . ILE A 1 424 ? 15.290 -3.995 -9.642 1.00 96.50 424 ILE A O 1
ATOM 3087 N N . ASP A 1 425 ? 15.984 -4.614 -7.578 1.00 90.88 425 ASP A N 1
ATOM 3088 C CA . ASP A 1 425 ? 17.369 -4.131 -7.589 1.00 90.88 425 ASP A CA 1
ATOM 3089 C C . ASP A 1 425 ? 18.362 -5.298 -7.346 1.00 90.88 425 ASP A C 1
ATOM 3091 O O . ASP A 1 425 ? 17.974 -6.452 -7.152 1.00 90.88 425 ASP A O 1
ATOM 3095 N N . SER A 1 426 ? 19.680 -5.035 -7.336 1.00 84.88 426 SER A N 1
ATOM 3096 C CA . SER A 1 426 ? 20.672 -6.109 -7.135 1.00 84.88 426 SER A CA 1
ATOM 3097 C C . SER A 1 426 ? 20.575 -6.796 -5.771 1.00 84.88 426 SER A C 1
ATOM 3099 O O . SER A 1 426 ? 20.996 -7.943 -5.624 1.00 84.88 426 SER A O 1
ATOM 3101 N N . ARG A 1 427 ? 20.000 -6.148 -4.756 1.00 79.94 427 ARG A N 1
ATOM 3102 C CA . ARG A 1 427 ? 19.873 -6.741 -3.417 1.00 79.94 427 ARG A CA 1
ATOM 3103 C C . ARG A 1 427 ? 18.946 -7.958 -3.393 1.00 79.94 427 ARG A C 1
ATOM 3105 O O . ARG A 1 427 ? 19.149 -8.846 -2.571 1.00 79.94 427 ARG A O 1
ATOM 3112 N N . GLU A 1 428 ? 17.987 -8.039 -4.315 1.00 89.38 428 GLU A N 1
ATOM 3113 C CA . GLU A 1 428 ? 17.118 -9.204 -4.475 1.00 89.38 428 GLU A CA 1
ATOM 3114 C C . GLU A 1 428 ? 17.764 -10.338 -5.309 1.00 89.38 428 GLU A C 1
ATOM 3116 O O . GLU A 1 428 ? 17.168 -11.400 -5.459 1.00 89.38 428 GLU A O 1
ATOM 3121 N N . THR A 1 429 ? 19.001 -10.169 -5.804 1.00 82.50 429 THR A N 1
ATOM 3122 C CA . THR A 1 429 ? 19.725 -11.179 -6.618 1.00 82.50 429 THR A CA 1
ATOM 3123 C C . THR A 1 429 ? 20.554 -12.174 -5.800 1.00 82.50 429 THR A C 1
ATOM 3125 O O . THR A 1 429 ? 21.219 -13.049 -6.354 1.00 82.50 429 THR A O 1
ATOM 3128 N N . THR A 1 430 ? 20.504 -12.094 -4.465 1.00 71.19 430 THR A N 1
ATOM 3129 C CA . THR A 1 430 ? 21.202 -13.034 -3.573 1.00 71.19 430 THR A CA 1
ATOM 3130 C C . THR A 1 430 ? 20.308 -13.541 -2.436 1.00 71.19 430 THR A C 1
ATOM 3132 O O . THR A 1 430 ? 19.233 -13.003 -2.167 1.00 71.19 430 THR A O 1
ATOM 3135 N N . GLY A 1 431 ? 20.745 -14.603 -1.751 1.00 70.88 431 GLY A N 1
ATOM 3136 C CA . GLY A 1 431 ? 20.103 -15.091 -0.527 1.00 70.88 431 GLY A CA 1
ATOM 3137 C C . GLY A 1 431 ? 18.665 -15.591 -0.718 1.00 70.88 431 GLY A C 1
ATOM 3138 O O . GLY A 1 431 ? 18.334 -16.197 -1.735 1.00 70.88 431 GLY A O 1
ATOM 3139 N N . ALA A 1 432 ? 17.822 -15.373 0.295 1.00 75.12 432 ALA A N 1
ATOM 3140 C CA . ALA A 1 432 ? 16.422 -15.803 0.292 1.00 75.12 432 ALA A CA 1
ATOM 3141 C C . ALA A 1 432 ? 15.572 -15.036 -0.736 1.00 75.12 432 ALA A C 1
ATOM 3143 O O . ALA A 1 432 ? 14.706 -15.629 -1.374 1.00 75.12 432 ALA A O 1
ATOM 3144 N N . ALA A 1 433 ? 15.868 -13.753 -0.965 1.00 81.62 433 ALA A N 1
ATOM 3145 C CA . ALA A 1 433 ? 15.189 -12.950 -1.978 1.00 81.62 433 ALA A CA 1
ATOM 3146 C C . ALA A 1 433 ? 15.361 -13.551 -3.384 1.00 81.62 433 ALA A C 1
ATOM 3148 O O . ALA A 1 433 ? 14.372 -13.740 -4.089 1.00 81.62 433 ALA A O 1
ATOM 3149 N N . ALA A 1 434 ? 16.585 -13.959 -3.743 1.00 84.50 434 ALA A N 1
ATOM 3150 C CA . ALA A 1 434 ? 16.847 -14.627 -5.020 1.00 84.50 434 ALA A CA 1
ATOM 3151 C C . ALA A 1 434 ? 16.112 -15.963 -5.149 1.00 84.50 434 ALA A C 1
ATOM 3153 O O . ALA A 1 434 ? 15.582 -16.272 -6.211 1.00 84.50 434 ALA A O 1
ATOM 3154 N N . GLN A 1 435 ? 16.054 -16.742 -4.064 1.00 86.62 435 GLN A N 1
ATOM 3155 C CA . GLN A 1 435 ? 15.334 -18.017 -4.043 1.00 86.62 435 GLN A CA 1
ATOM 3156 C C . GLN A 1 435 ? 13.830 -17.821 -4.251 1.00 86.62 435 GLN A C 1
ATOM 3158 O O . GLN A 1 435 ? 13.218 -18.564 -5.016 1.00 86.62 435 GLN A O 1
ATOM 3163 N N . LEU A 1 436 ? 13.231 -16.821 -3.596 1.00 91.50 436 LEU A N 1
ATOM 3164 C CA . LEU A 1 436 ? 11.823 -16.477 -3.788 1.00 91.50 436 LEU A CA 1
ATOM 3165 C C . LEU A 1 436 ? 11.563 -16.010 -5.224 1.00 91.50 436 LEU A C 1
ATOM 3167 O O . LEU A 1 436 ? 10.603 -16.451 -5.861 1.00 91.50 436 LEU A O 1
ATOM 3171 N N . LEU A 1 437 ? 12.433 -15.138 -5.736 1.00 95.06 437 LEU A N 1
ATOM 3172 C CA . LEU A 1 437 ? 12.327 -14.588 -7.078 1.00 95.06 437 LEU A CA 1
ATOM 3173 C C . LEU A 1 437 ? 12.362 -15.692 -8.136 1.00 95.06 437 LEU A C 1
ATOM 3175 O O . LEU A 1 437 ? 11.409 -15.827 -8.906 1.00 95.06 437 LEU A O 1
ATOM 3179 N N . ASP A 1 438 ? 13.425 -16.499 -8.138 1.00 91.81 438 ASP A N 1
ATOM 3180 C CA . ASP A 1 438 ? 13.619 -17.590 -9.099 1.00 91.81 438 ASP A CA 1
ATOM 3181 C C . ASP A 1 438 ? 12.504 -18.639 -9.001 1.00 91.81 438 ASP A C 1
ATOM 3183 O O . ASP A 1 438 ? 12.095 -19.238 -9.999 1.00 91.81 438 ASP A O 1
ATOM 3187 N N . ARG A 1 439 ? 11.937 -18.824 -7.803 1.00 94.31 439 ARG A N 1
ATOM 3188 C CA . ARG A 1 439 ? 10.789 -19.705 -7.617 1.00 94.31 439 ARG A CA 1
ATOM 3189 C C . ARG A 1 439 ? 9.544 -19.181 -8.321 1.00 94.31 439 ARG A C 1
ATOM 3191 O O . ARG A 1 439 ? 8.884 -19.964 -8.997 1.00 94.31 439 ARG A O 1
ATOM 3198 N N . HIS A 1 440 ? 9.169 -17.917 -8.132 1.00 97.44 440 HIS A N 1
ATOM 3199 C CA . HIS A 1 440 ? 7.836 -17.440 -8.519 1.00 97.44 440 HIS A CA 1
ATOM 3200 C C . HIS A 1 440 ? 7.768 -16.733 -9.873 1.00 97.44 440 HIS A C 1
ATOM 3202 O O . HIS A 1 440 ? 6.700 -16.764 -10.491 1.00 97.44 440 HIS A O 1
ATOM 3208 N N . PHE A 1 441 ? 8.859 -16.137 -10.352 1.00 98.31 441 PHE A N 1
ATOM 3209 C CA . PHE A 1 441 ? 8.840 -15.223 -11.495 1.00 98.31 441 PHE A CA 1
ATOM 3210 C C . PHE A 1 441 ? 9.680 -15.742 -12.661 1.00 98.31 441 PHE A C 1
ATOM 3212 O O . PHE A 1 441 ? 10.626 -16.502 -12.483 1.00 98.31 441 PHE A O 1
ATOM 3219 N N . GLY A 1 442 ? 9.296 -15.379 -13.885 1.00 97.38 442 GLY A N 1
ATOM 3220 C CA . GLY A 1 442 ? 10.048 -15.715 -15.104 1.00 97.38 442 GLY A CA 1
ATOM 3221 C C . GLY A 1 442 ? 10.715 -14.504 -15.751 1.00 97.38 442 GLY A C 1
ATOM 3222 O O . GLY A 1 442 ? 11.367 -14.634 -16.789 1.00 97.38 442 GLY A O 1
ATOM 3223 N N . ARG A 1 443 ? 10.494 -13.309 -15.192 1.00 97.56 443 ARG A N 1
ATOM 3224 C CA . ARG A 1 443 ? 11.003 -12.045 -15.717 1.00 97.56 443 ARG A CA 1
ATOM 3225 C C . ARG A 1 443 ? 11.329 -11.067 -14.601 1.00 97.56 443 ARG A C 1
ATOM 3227 O O . ARG A 1 443 ? 10.688 -11.097 -13.552 1.00 97.56 443 ARG A O 1
ATOM 3234 N N . ILE A 1 444 ? 12.271 -10.174 -14.872 1.00 98.56 444 ILE A N 1
ATOM 3235 C CA . ILE A 1 444 ? 12.608 -9.059 -13.991 1.00 98.56 444 ILE A CA 1
ATOM 3236 C C . ILE A 1 444 ? 12.522 -7.724 -14.730 1.00 98.56 444 ILE A C 1
ATOM 3238 O O . ILE A 1 444 ? 12.828 -7.645 -15.923 1.00 98.56 444 ILE A O 1
ATOM 3242 N N . THR A 1 445 ? 12.159 -6.679 -13.995 1.00 98.69 445 THR A N 1
ATOM 3243 C CA . THR A 1 445 ? 12.257 -5.284 -14.438 1.00 98.69 445 THR A CA 1
ATOM 3244 C C . THR A 1 445 ? 13.206 -4.535 -13.499 1.00 98.69 445 THR A C 1
ATOM 3246 O O . THR A 1 445 ? 12.989 -4.556 -12.288 1.00 98.69 445 THR A O 1
ATOM 3249 N N . PRO A 1 446 ? 14.267 -3.878 -13.995 1.00 97.69 446 PRO A N 1
ATOM 3250 C CA . PRO A 1 446 ? 15.091 -3.009 -13.158 1.00 97.69 446 PRO A CA 1
ATOM 3251 C C . PRO A 1 446 ? 14.284 -1.801 -12.666 1.00 97.69 446 PRO A C 1
ATOM 3253 O O . PRO A 1 446 ? 13.913 -0.953 -13.473 1.00 97.69 446 PRO A O 1
ATOM 3256 N N . GLU A 1 447 ? 14.042 -1.701 -11.355 1.00 94.81 447 GLU A N 1
ATOM 3257 C CA . GLU A 1 447 ? 13.146 -0.681 -10.772 1.00 94.81 447 GLU A CA 1
ATOM 3258 C C . GLU A 1 447 ? 13.619 0.755 -11.074 1.00 94.81 447 GLU A C 1
ATOM 3260 O O . GLU A 1 447 ? 12.836 1.647 -11.405 1.00 94.81 447 GLU A O 1
ATOM 3265 N N . ASN A 1 448 ? 14.935 0.984 -10.991 1.00 93.00 448 ASN A N 1
ATOM 3266 C CA . ASN A 1 448 ? 15.537 2.302 -11.218 1.00 93.00 448 ASN A CA 1
ATOM 3267 C C . ASN A 1 448 ? 16.722 2.282 -12.182 1.00 93.00 448 ASN A C 1
ATOM 3269 O O . ASN A 1 448 ? 16.943 3.224 -12.942 1.00 93.00 448 ASN A O 1
ATOM 3273 N N . HIS A 1 449 ? 17.509 1.212 -12.164 1.00 94.38 449 HIS A N 1
ATOM 3274 C CA . HIS A 1 449 ? 18.872 1.244 -12.683 1.00 94.38 449 HIS A CA 1
ATOM 3275 C C . HIS A 1 449 ? 18.996 1.077 -14.209 1.00 94.38 449 HIS A C 1
ATOM 3277 O O . HIS A 1 449 ? 20.111 0.973 -14.716 1.00 94.38 449 HIS A O 1
ATOM 3283 N N . MET A 1 450 ? 17.879 1.115 -14.945 1.00 97.25 450 MET A N 1
ATOM 3284 C CA . MET A 1 450 ? 17.834 1.265 -16.408 1.00 97.25 450 MET A CA 1
ATOM 3285 C C . MET A 1 450 ? 17.175 2.572 -16.888 1.00 97.25 450 MET A C 1
ATOM 3287 O O . MET A 1 450 ? 17.114 2.794 -18.099 1.00 97.25 450 MET A O 1
ATOM 3291 N N . LYS A 1 451 ? 16.747 3.458 -15.976 1.00 98.12 451 LYS A N 1
ATOM 3292 C CA . LYS A 1 451 ? 16.231 4.801 -16.298 1.00 98.12 451 LYS A CA 1
ATOM 3293 C C . LYS A 1 451 ? 17.331 5.695 -16.899 1.00 98.12 451 LYS A C 1
ATOM 3295 O O . LYS A 1 451 ? 18.515 5.408 -16.699 1.00 98.12 451 LYS A O 1
ATOM 3300 N N . PRO A 1 452 ? 17.001 6.794 -17.607 1.00 97.75 452 PRO A N 1
ATOM 3301 C CA . PRO A 1 452 ? 17.987 7.541 -18.395 1.00 97.75 452 PRO A CA 1
ATOM 3302 C C . PRO A 1 452 ? 19.207 8.035 -17.603 1.00 97.75 452 PRO A C 1
ATOM 3304 O O . PRO A 1 452 ? 20.329 7.960 -18.103 1.00 97.75 452 PRO A O 1
ATOM 3307 N N . GLU A 1 453 ? 19.033 8.490 -16.359 1.00 95.38 453 GLU A N 1
ATOM 3308 C CA . GLU A 1 453 ? 20.148 8.933 -15.507 1.00 95.38 453 GLU A CA 1
ATOM 3309 C C . GLU A 1 453 ? 21.132 7.819 -15.115 1.00 95.38 453 GLU A C 1
ATOM 3311 O O . GLU A 1 453 ? 22.319 8.091 -14.943 1.00 95.38 453 GLU A O 1
ATOM 3316 N N . ALA A 1 454 ? 20.688 6.559 -15.070 1.00 96.06 454 ALA A N 1
ATOM 3317 C CA . ALA A 1 454 ? 21.528 5.407 -14.737 1.00 96.06 454 ALA A CA 1
ATOM 3318 C C . ALA A 1 454 ? 22.523 5.028 -15.854 1.00 96.06 454 ALA A C 1
ATOM 3320 O O . ALA A 1 454 ? 23.398 4.181 -15.653 1.00 96.06 454 ALA A O 1
ATOM 3321 N N . TRP A 1 455 ? 22.416 5.656 -17.027 1.00 97.12 455 TRP A N 1
ATOM 3322 C CA . TRP A 1 455 ? 23.287 5.411 -18.176 1.00 97.12 455 TRP A CA 1
ATOM 3323 C C . TRP A 1 455 ? 24.429 6.411 -18.320 1.00 97.12 455 TRP A C 1
ATOM 3325 O O . TRP A 1 455 ? 25.174 6.317 -19.295 1.00 97.12 455 TRP A O 1
ATOM 3335 N N . TYR A 1 456 ? 24.593 7.355 -17.390 1.00 95.81 456 TYR A N 1
ATOM 3336 C CA . TYR A 1 456 ? 25.634 8.379 -17.467 1.00 95.81 456 TYR A CA 1
ATOM 3337 C C . TYR A 1 456 ? 26.390 8.526 -16.147 1.00 95.81 456 TYR A C 1
ATOM 3339 O O . TYR A 1 456 ? 25.830 8.371 -15.066 1.00 95.81 456 TYR A O 1
ATOM 3347 N N . ASP A 1 457 ? 27.684 8.831 -16.231 1.00 91.25 457 ASP A N 1
ATOM 3348 C CA . ASP A 1 457 ? 28.465 9.300 -15.084 1.00 91.25 457 ASP A CA 1
ATOM 3349 C C . ASP A 1 457 ? 28.421 10.834 -14.936 1.00 91.25 457 ASP A C 1
ATOM 3351 O O . ASP A 1 457 ? 27.817 11.548 -15.742 1.00 91.25 457 ASP A O 1
ATOM 3355 N N . GLU A 1 458 ? 29.075 11.352 -13.892 1.00 87.75 458 GLU A N 1
ATOM 3356 C CA . GLU A 1 458 ? 29.162 12.794 -13.611 1.00 87.75 458 GLU A CA 1
ATOM 3357 C C . GLU A 1 458 ? 29.805 13.592 -14.764 1.00 87.75 458 GLU A C 1
ATOM 3359 O O . GLU A 1 458 ? 29.503 14.773 -14.949 1.00 87.75 458 GLU A O 1
ATOM 3364 N N . ASP A 1 459 ? 30.639 12.939 -15.582 1.00 90.75 459 ASP A N 1
ATOM 3365 C CA . ASP A 1 459 ? 31.302 13.517 -16.753 1.00 90.75 459 ASP A CA 1
ATOM 3366 C C . ASP A 1 459 ? 30.427 13.450 -18.025 1.00 90.75 459 ASP A C 1
ATOM 3368 O O . ASP A 1 459 ? 30.890 13.790 -19.119 1.00 90.75 459 ASP A O 1
ATOM 3372 N N . ARG A 1 460 ? 29.150 13.054 -17.898 1.00 92.06 460 ARG A N 1
ATOM 3373 C CA . ARG A 1 460 ? 28.176 12.873 -18.995 1.00 92.06 460 ARG A CA 1
ATOM 3374 C C . ARG A 1 460 ? 28.584 11.785 -19.992 1.00 92.06 460 ARG A C 1
ATOM 3376 O O . ARG A 1 460 ? 28.120 11.782 -21.135 1.00 92.06 460 ARG A O 1
ATOM 3383 N N . THR A 1 461 ? 29.450 10.861 -19.587 1.00 92.31 461 THR A N 1
ATOM 3384 C CA . THR A 1 461 ? 29.880 9.744 -20.430 1.00 92.31 461 THR A CA 1
ATOM 3385 C C . THR A 1 461 ? 28.917 8.580 -20.265 1.00 92.31 461 THR A C 1
ATOM 3387 O O . THR A 1 461 ? 28.546 8.231 -19.145 1.00 92.31 461 THR A O 1
ATOM 3390 N N . LEU A 1 462 ? 28.516 7.967 -21.384 1.00 94.38 462 LEU A N 1
ATOM 3391 C CA . LEU A 1 462 ? 27.620 6.817 -21.352 1.00 94.38 462 LEU A CA 1
ATOM 3392 C C . LEU A 1 462 ? 28.303 5.623 -20.677 1.00 94.38 462 LEU A C 1
ATOM 3394 O O . LEU A 1 462 ? 29.356 5.158 -21.122 1.00 94.38 462 LEU A O 1
ATOM 3398 N N . ARG A 1 463 ? 27.687 5.120 -19.611 1.00 92.19 463 ARG A N 1
ATOM 3399 C CA . ARG A 1 463 ? 28.165 3.996 -18.810 1.00 92.19 463 ARG A CA 1
ATOM 3400 C C . ARG A 1 463 ? 26.984 3.312 -18.128 1.00 92.19 463 ARG A C 1
ATOM 3402 O O . ARG A 1 463 ? 26.263 3.949 -17.371 1.00 92.19 463 ARG A O 1
ATOM 3409 N N . ARG A 1 464 ? 26.849 1.997 -18.317 1.00 93.81 464 ARG A N 1
ATOM 3410 C CA . ARG A 1 464 ? 25.863 1.184 -17.589 1.00 93.81 464 ARG A CA 1
ATOM 3411 C C . ARG A 1 464 ? 26.130 1.213 -16.083 1.00 93.81 464 ARG A C 1
ATOM 3413 O O . ARG A 1 464 ? 27.271 1.010 -15.646 1.00 93.81 464 ARG A O 1
ATOM 3420 N N . HIS A 1 465 ? 25.085 1.450 -15.293 1.00 94.50 465 HIS A N 1
ATOM 3421 C CA . HIS A 1 465 ? 25.161 1.369 -13.837 1.00 94.50 465 HIS A CA 1
ATOM 3422 C C . HIS A 1 465 ? 25.526 -0.060 -13.379 1.00 94.50 465 HIS A C 1
ATOM 3424 O O . HIS A 1 465 ? 25.038 -1.018 -13.981 1.00 94.50 465 HIS A O 1
ATOM 3430 N N . PRO A 1 466 ? 26.346 -0.255 -12.323 1.00 91.75 466 PRO A N 1
ATOM 3431 C CA . PRO A 1 466 ? 26.719 -1.598 -11.866 1.00 91.75 466 PRO A CA 1
ATOM 3432 C C . PRO A 1 466 ? 25.517 -2.447 -11.433 1.00 91.75 466 PRO A C 1
ATOM 3434 O O . PRO A 1 466 ? 25.520 -3.652 -11.649 1.00 91.75 466 PRO A O 1
ATOM 3437 N N . GLU A 1 467 ? 24.469 -1.814 -10.905 1.00 92.88 467 GLU A N 1
ATOM 3438 C CA . GLU A 1 467 ? 23.197 -2.474 -10.570 1.00 92.88 467 GLU A CA 1
ATOM 3439 C C . GLU A 1 467 ? 22.531 -3.098 -11.804 1.00 92.88 467 GLU A C 1
ATOM 3441 O O . GLU A 1 467 ? 22.145 -4.259 -11.769 1.00 92.88 467 GLU A O 1
ATOM 3446 N N . ALA A 1 468 ? 22.472 -2.388 -12.938 1.00 95.00 468 ALA A N 1
ATOM 3447 C CA . ALA A 1 468 ? 21.937 -2.957 -14.177 1.00 95.00 468 ALA A CA 1
ATOM 3448 C C . ALA A 1 468 ? 22.785 -4.124 -14.694 1.00 95.00 468 ALA A C 1
ATOM 3450 O O . ALA A 1 468 ? 22.236 -5.073 -15.245 1.00 95.00 468 ALA A O 1
ATOM 3451 N N . THR A 1 469 ? 24.107 -4.081 -14.501 1.00 95.38 469 THR A N 1
ATOM 3452 C CA . THR A 1 469 ? 24.974 -5.234 -14.785 1.00 95.38 469 THR A CA 1
ATOM 3453 C C . THR A 1 469 ? 24.602 -6.424 -13.904 1.00 95.38 469 THR A C 1
ATOM 3455 O O . THR A 1 469 ? 24.363 -7.497 -14.438 1.00 95.38 469 THR A O 1
ATOM 3458 N N . ALA A 1 470 ? 24.476 -6.233 -12.587 1.00 91.88 470 ALA A N 1
ATOM 3459 C CA . ALA A 1 470 ? 24.114 -7.309 -11.662 1.00 91.88 470 ALA A CA 1
ATOM 3460 C C . ALA A 1 470 ? 22.758 -7.949 -12.010 1.00 91.88 470 ALA A C 1
ATOM 3462 O O . ALA A 1 470 ? 22.626 -9.168 -11.981 1.00 91.88 470 ALA A O 1
ATOM 3463 N N . LEU A 1 471 ? 21.772 -7.136 -12.397 1.00 96.81 471 LEU A N 1
ATOM 3464 C CA . LEU A 1 471 ? 20.452 -7.612 -12.815 1.00 96.81 471 LEU A CA 1
ATOM 3465 C C . LEU A 1 471 ? 20.499 -8.402 -14.130 1.00 96.81 471 LEU A C 1
ATOM 3467 O O . LEU A 1 471 ? 19.896 -9.467 -14.229 1.00 96.81 471 LEU A O 1
ATOM 3471 N N . MET A 1 472 ? 21.225 -7.905 -15.134 1.00 97.88 472 MET A N 1
ATOM 3472 C CA . MET A 1 472 ? 21.385 -8.601 -16.415 1.00 97.88 472 MET A CA 1
ATOM 3473 C C . MET A 1 472 ? 22.177 -9.909 -16.264 1.00 97.88 472 MET A C 1
ATOM 3475 O O . MET A 1 472 ? 21.810 -10.909 -16.881 1.00 97.88 472 MET A O 1
ATOM 3479 N N . ASP A 1 473 ? 23.227 -9.917 -15.435 1.00 95.88 473 ASP A N 1
ATOM 3480 C CA . ASP A 1 473 ? 24.012 -11.114 -15.109 1.00 95.88 473 ASP A CA 1
ATOM 3481 C C . ASP A 1 473 ? 23.124 -12.153 -14.412 1.00 95.88 473 ASP A C 1
ATOM 3483 O O . ASP A 1 473 ? 23.024 -13.288 -14.872 1.00 95.88 473 ASP A O 1
ATOM 3487 N N . PHE A 1 474 ? 22.394 -11.742 -13.371 1.00 94.38 474 PHE A N 1
ATOM 3488 C CA . PHE A 1 474 ? 21.459 -12.608 -12.656 1.00 94.38 474 PHE A CA 1
ATOM 3489 C C . PHE A 1 474 ? 20.380 -13.185 -13.583 1.00 94.38 474 PHE A C 1
ATOM 3491 O O . PHE A 1 474 ? 20.082 -14.378 -13.515 1.00 94.38 474 PHE A O 1
ATOM 3498 N N . ALA A 1 475 ? 19.822 -12.371 -14.485 1.00 97.31 475 ALA A N 1
ATOM 3499 C CA . ALA A 1 475 ? 18.835 -12.837 -15.451 1.00 97.31 475 ALA A CA 1
ATOM 3500 C C . ALA A 1 475 ? 19.414 -13.866 -16.432 1.00 97.31 475 ALA A C 1
ATOM 3502 O O . ALA A 1 475 ? 18.781 -14.890 -16.684 1.00 97.31 475 ALA A O 1
ATOM 3503 N N . GLN A 1 476 ? 20.626 -13.637 -16.948 1.00 95.50 476 GLN A N 1
ATOM 3504 C CA . GLN A 1 476 ? 21.309 -14.596 -17.819 1.00 95.50 476 GLN A CA 1
ATOM 3505 C C . GLN A 1 476 ? 21.625 -15.911 -17.083 1.00 95.50 476 GLN A C 1
ATOM 3507 O O . GLN A 1 476 ? 21.468 -16.987 -17.657 1.00 95.50 476 GLN A O 1
ATOM 3512 N N . GLU A 1 477 ? 22.065 -15.839 -15.825 1.00 93.06 477 GLU A N 1
ATOM 3513 C CA . GLU A 1 477 ? 22.430 -17.009 -15.015 1.00 93.06 477 GLU A CA 1
ATOM 3514 C C . GLU A 1 477 ? 21.225 -17.879 -14.627 1.00 93.06 477 GLU A C 1
ATOM 3516 O O . GLU A 1 477 ? 21.378 -19.096 -14.497 1.00 93.06 477 GLU A O 1
ATOM 3521 N N . ASN A 1 478 ? 20.040 -17.276 -14.481 1.00 92.75 478 ASN A N 1
ATOM 3522 C CA . ASN A 1 478 ? 18.816 -17.944 -14.023 1.00 92.75 478 ASN A CA 1
ATOM 3523 C C . ASN A 1 478 ? 17.744 -18.096 -15.121 1.00 92.75 478 ASN A C 1
ATOM 3525 O O . ASN A 1 478 ? 16.604 -18.431 -14.818 1.00 92.75 478 ASN A O 1
ATOM 3529 N N . ASP A 1 479 ? 18.099 -17.877 -16.394 1.00 94.31 479 ASP A N 1
ATOM 3530 C CA . ASP A 1 479 ? 17.188 -18.013 -17.548 1.00 94.31 479 ASP A CA 1
ATOM 3531 C C . ASP A 1 479 ? 15.910 -17.152 -17.419 1.00 94.31 479 ASP A C 1
ATOM 3533 O O . ASP A 1 479 ? 14.795 -17.577 -17.729 1.00 94.31 479 ASP A O 1
ATOM 3537 N N . LEU A 1 480 ? 16.073 -15.918 -16.928 1.00 96.94 480 LEU A N 1
ATOM 3538 C CA . LEU A 1 480 ? 14.991 -14.948 -16.753 1.00 96.94 480 LEU A CA 1
ATOM 3539 C C . LEU A 1 480 ? 14.971 -13.942 -17.906 1.00 96.94 480 LEU A C 1
ATOM 3541 O O . LEU A 1 480 ? 16.011 -13.476 -18.369 1.00 96.94 480 LEU A O 1
ATOM 3545 N N . GLY A 1 481 ? 13.774 -13.537 -18.332 1.00 98.19 481 GLY A N 1
ATOM 3546 C CA . GLY A 1 481 ? 13.625 -12.419 -19.266 1.00 98.19 481 GLY A CA 1
ATOM 3547 C C . GLY A 1 481 ? 13.781 -11.065 -18.567 1.00 98.19 481 GLY A C 1
ATOM 3548 O O . GLY A 1 481 ? 13.258 -10.869 -17.475 1.00 98.19 481 GLY A O 1
ATOM 3549 N N . VAL A 1 482 ? 14.432 -10.099 -19.211 1.00 98.69 482 VAL A N 1
ATOM 3550 C CA . VAL A 1 482 ? 14.507 -8.710 -18.737 1.00 98.69 482 VAL A CA 1
ATOM 3551 C C . VAL A 1 482 ? 13.525 -7.848 -19.521 1.00 98.69 482 VAL A C 1
ATOM 3553 O O . VAL A 1 482 ? 13.553 -7.809 -20.755 1.00 98.69 482 VAL A O 1
ATOM 3556 N N . TYR A 1 483 ? 12.661 -7.148 -18.793 1.00 98.69 483 TYR A N 1
ATOM 3557 C CA . TYR A 1 483 ? 11.828 -6.075 -19.315 1.00 98.69 483 TYR A CA 1
ATOM 3558 C C . TYR A 1 483 ? 12.540 -4.746 -19.011 1.00 98.69 483 TYR A C 1
ATOM 3560 O O . TYR A 1 483 ? 12.724 -4.382 -17.853 1.00 98.69 483 TYR A O 1
ATOM 3568 N N . GLY A 1 484 ? 13.018 -4.049 -20.041 1.00 98.44 484 GLY A N 1
ATOM 3569 C CA . GLY A 1 484 ? 13.763 -2.800 -19.893 1.00 98.44 484 GLY A CA 1
ATOM 3570 C C . GLY A 1 484 ? 12.856 -1.616 -19.561 1.00 98.44 484 GLY A C 1
ATOM 3571 O O . GLY A 1 484 ? 11.825 -1.421 -20.198 1.00 98.44 484 GLY A O 1
ATOM 3572 N N . HIS A 1 485 ? 13.265 -0.797 -18.597 1.00 98.44 485 HIS A N 1
ATOM 3573 C CA . HIS A 1 485 ? 12.520 0.379 -18.155 1.00 98.44 485 HIS A CA 1
ATOM 3574 C C . HIS A 1 485 ? 13.515 1.480 -17.751 1.00 98.44 485 HIS A C 1
ATOM 3576 O O . HIS A 1 485 ? 14.313 1.290 -16.838 1.00 98.44 485 HIS A O 1
ATOM 3582 N N . VAL A 1 486 ? 13.599 2.632 -18.416 1.00 98.62 486 VAL A N 1
ATOM 3583 C CA . VAL A 1 486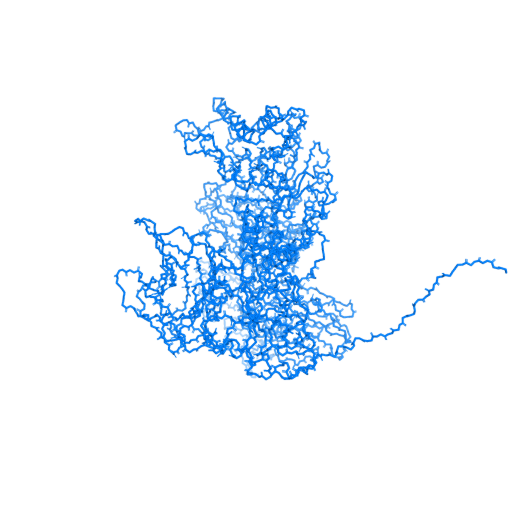 ? 12.878 3.157 -19.596 1.00 98.62 486 VAL A CA 1
ATOM 3584 C C . VAL A 1 486 ? 13.868 4.020 -20.401 1.00 98.62 486 VAL A C 1
ATOM 3586 O O . VAL A 1 486 ? 14.778 4.609 -19.818 1.00 98.62 486 VAL A O 1
ATOM 3589 N N . LEU A 1 487 ? 13.714 4.121 -21.728 1.00 98.69 487 LEU A N 1
ATOM 3590 C CA . LEU A 1 487 ? 14.588 4.951 -22.582 1.00 98.69 487 LEU A CA 1
ATOM 3591 C C . LEU A 1 487 ? 14.282 6.457 -22.526 1.00 98.69 487 LEU A C 1
ATOM 3593 O O . LEU A 1 487 ? 15.193 7.279 -22.596 1.00 98.69 487 LEU A O 1
ATOM 3597 N N . VAL A 1 488 ? 13.006 6.843 -22.453 1.00 98.69 488 VAL A N 1
ATOM 3598 C CA . VAL A 1 488 ? 12.585 8.250 -22.430 1.00 98.69 488 VAL A CA 1
ATOM 3599 C C . VAL A 1 488 ? 11.526 8.453 -21.362 1.00 98.69 488 VAL A C 1
ATOM 3601 O O . VAL A 1 488 ? 10.437 7.887 -21.428 1.00 98.69 488 VAL A O 1
ATOM 3604 N N . TRP A 1 489 ? 11.816 9.334 -20.413 1.00 98.25 489 TRP A N 1
ATOM 3605 C CA . TRP A 1 489 ? 10.868 9.723 -19.381 1.00 98.25 489 TRP A CA 1
ATOM 3606 C C . TRP A 1 489 ? 11.013 11.208 -19.059 1.00 98.25 489 TRP A C 1
ATOM 3608 O O . TRP A 1 489 ? 12.045 11.824 -19.328 1.00 98.25 489 TRP A O 1
ATOM 3618 N N . HIS A 1 490 ? 9.949 11.820 -18.548 1.00 94.94 490 HIS A N 1
ATOM 3619 C CA . HIS A 1 490 ? 9.991 13.216 -18.120 1.00 94.94 490 HIS A CA 1
ATOM 3620 C C . HIS A 1 490 ? 10.696 13.373 -16.762 1.00 94.94 490 HIS A C 1
ATOM 3622 O O . HIS A 1 490 ? 11.215 14.449 -16.475 1.00 94.94 490 HIS A O 1
ATOM 3628 N N . SER A 1 491 ? 10.725 12.302 -15.963 1.00 92.69 491 SER A N 1
ATOM 3629 C CA . SER A 1 491 ? 11.453 12.197 -14.699 1.00 92.69 491 SER A CA 1
ATOM 3630 C C . SER A 1 491 ? 12.756 11.403 -14.879 1.00 92.69 491 SER A C 1
ATOM 3632 O O . SER A 1 491 ? 12.975 10.783 -15.925 1.00 92.69 491 SER A O 1
ATOM 3634 N N . GLN A 1 492 ? 13.648 11.475 -13.883 1.00 92.00 492 GLN A N 1
ATOM 3635 C CA . GLN A 1 492 ? 14.934 10.750 -13.808 1.00 92.00 492 GLN A CA 1
ATOM 3636 C C . GLN A 1 492 ? 15.753 10.775 -15.115 1.00 92.00 492 GLN A C 1
ATOM 3638 O O . GLN A 1 492 ? 16.407 9.806 -15.514 1.00 92.00 492 GLN A O 1
ATOM 3643 N N . THR A 1 493 ? 15.693 11.917 -15.806 1.00 95.50 493 THR A N 1
ATOM 3644 C CA . THR A 1 493 ? 16.499 12.236 -16.984 1.00 95.50 493 THR A CA 1
ATOM 3645 C C . THR A 1 493 ? 17.453 13.366 -16.618 1.00 95.50 493 THR A C 1
ATOM 3647 O O . THR A 1 493 ? 16.985 14.399 -16.134 1.00 95.50 493 THR A O 1
ATOM 3650 N N . PRO A 1 494 ? 18.774 13.226 -16.850 1.00 94.88 494 PRO A N 1
ATOM 3651 C CA . PRO A 1 494 ? 19.730 14.248 -16.449 1.00 94.88 494 PRO A CA 1
ATOM 3652 C C . PRO A 1 494 ? 19.402 15.609 -17.063 1.00 94.88 494 PRO A C 1
ATOM 3654 O O . PRO A 1 494 ? 19.263 15.724 -18.279 1.00 94.88 494 PRO A O 1
ATOM 3657 N N . GLU A 1 495 ? 19.360 16.656 -16.238 1.00 94.00 495 GLU A N 1
ATOM 3658 C CA . GLU A 1 495 ? 18.959 18.010 -16.653 1.00 94.00 495 GLU A CA 1
ATOM 3659 C C . GLU A 1 495 ? 19.748 18.521 -17.873 1.00 94.00 495 GLU A C 1
ATOM 3661 O O . GLU A 1 495 ? 19.207 19.191 -18.756 1.00 94.00 495 GLU A O 1
ATOM 3666 N N . TRP A 1 496 ? 21.026 18.134 -17.982 1.00 95.56 496 TRP A N 1
ATOM 3667 C CA . TRP A 1 496 ? 21.898 18.543 -19.081 1.00 95.56 496 TRP A CA 1
ATOM 3668 C C . TRP A 1 496 ? 21.395 18.100 -20.462 1.00 95.56 496 TRP A C 1
ATOM 3670 O O . TRP A 1 496 ? 21.762 18.740 -21.449 1.00 95.56 496 TRP A O 1
ATOM 3680 N N . PHE A 1 497 ? 20.536 17.073 -20.562 1.00 96.62 497 PHE A N 1
ATOM 3681 C CA . PHE A 1 497 ? 19.881 16.691 -21.823 1.00 96.62 497 PHE A CA 1
ATOM 3682 C C . PHE A 1 497 ? 19.136 17.866 -22.452 1.00 96.62 497 PHE A C 1
ATOM 3684 O O . PHE A 1 497 ? 19.112 17.990 -23.679 1.00 96.62 497 PHE A O 1
ATOM 3691 N N . PHE A 1 498 ? 18.602 18.756 -21.619 1.00 97.56 498 PHE A N 1
ATOM 3692 C CA . PHE A 1 498 ? 17.789 19.896 -22.019 1.00 97.56 498 PHE A CA 1
ATOM 3693 C C . PHE A 1 498 ? 18.538 21.223 -21.926 1.00 97.56 498 PHE A C 1
ATOM 3695 O O . PHE A 1 498 ? 17.919 22.269 -22.089 1.00 97.56 498 PHE A O 1
ATOM 3702 N N . GLN A 1 499 ? 19.857 21.200 -21.716 1.00 96.69 499 GLN A N 1
ATOM 3703 C CA . GLN A 1 499 ? 20.698 22.396 -21.625 1.00 96.69 499 GLN A CA 1
ATOM 3704 C C . GLN A 1 499 ? 21.779 22.436 -22.713 1.00 96.69 499 GLN A C 1
ATOM 3706 O O . GLN A 1 499 ? 22.221 21.404 -23.232 1.00 96.69 499 GLN A O 1
ATOM 3711 N N . ASP A 1 500 ? 22.234 23.635 -23.060 1.00 93.38 500 ASP A N 1
ATOM 3712 C CA . ASP A 1 500 ? 23.421 23.836 -23.889 1.00 93.38 500 ASP A CA 1
ATOM 3713 C C . ASP A 1 500 ? 24.735 23.668 -23.091 1.00 93.38 500 ASP A C 1
ATOM 3715 O O . ASP A 1 500 ? 24.743 23.345 -21.901 1.00 93.38 500 ASP A O 1
ATOM 3719 N N . ASP A 1 501 ? 25.881 23.871 -23.749 1.00 89.44 501 ASP A N 1
ATOM 3720 C CA . ASP A 1 501 ? 27.205 23.745 -23.116 1.00 89.44 501 ASP A CA 1
ATOM 3721 C C . ASP A 1 501 ? 27.464 24.794 -22.016 1.00 89.44 501 ASP A C 1
ATOM 3723 O O . ASP A 1 501 ? 28.393 24.635 -21.221 1.00 89.44 501 ASP A O 1
ATOM 3727 N N . ALA A 1 502 ? 26.677 25.875 -21.971 1.00 91.50 502 ALA A N 1
ATOM 3728 C CA . ALA A 1 502 ? 26.739 26.897 -20.932 1.00 91.50 502 ALA A CA 1
ATOM 3729 C C . ALA A 1 502 ? 25.802 26.599 -19.746 1.00 91.50 502 ALA A C 1
ATOM 3731 O O . ALA A 1 502 ? 25.871 27.314 -18.747 1.00 91.50 502 ALA A O 1
ATOM 3732 N N . GLY A 1 503 ? 24.983 25.543 -19.831 1.00 91.50 503 GLY A N 1
ATOM 3733 C CA . GLY A 1 503 ? 23.972 25.198 -18.831 1.00 91.50 503 GLY A CA 1
ATOM 3734 C C . GLY A 1 503 ? 22.649 25.945 -19.015 1.00 91.50 503 GLY A C 1
ATOM 3735 O O . GLY A 1 503 ? 21.802 25.899 -18.129 1.00 91.50 503 GLY A O 1
ATOM 3736 N N . GLU A 1 504 ? 22.453 26.641 -20.138 1.00 94.62 504 GLU A N 1
ATOM 3737 C CA . GLU A 1 504 ? 21.209 27.361 -20.413 1.00 94.62 504 GLU A CA 1
ATOM 3738 C C . GLU A 1 504 ? 20.170 26.422 -21.052 1.00 94.62 504 GLU A C 1
ATOM 3740 O O . GLU A 1 504 ? 20.540 25.593 -21.891 1.00 94.62 504 GLU A O 1
ATOM 3745 N N . PRO A 1 505 ? 18.868 26.547 -20.724 1.00 95.56 505 PRO A N 1
ATOM 3746 C CA . PRO A 1 505 ? 17.830 25.702 -21.307 1.00 95.56 505 PRO A CA 1
ATOM 3747 C C . PRO A 1 505 ? 17.773 25.791 -22.838 1.00 95.56 505 PRO A C 1
ATOM 3749 O O . PRO A 1 505 ? 17.712 26.873 -23.428 1.00 95.56 505 PRO A O 1
ATOM 3752 N N . LEU A 1 506 ? 17.705 24.634 -23.494 1.00 95.69 506 LEU A N 1
ATOM 3753 C CA . LEU A 1 506 ? 17.458 24.512 -24.926 1.00 95.69 506 LEU A CA 1
ATOM 3754 C C . LEU A 1 506 ? 16.096 25.123 -25.282 1.00 95.69 506 LEU A C 1
ATOM 3756 O O . LEU A 1 506 ? 15.120 25.015 -24.536 1.00 95.69 506 LEU A O 1
ATOM 3760 N N . THR A 1 507 ? 16.001 25.753 -26.451 1.00 94.44 507 THR A N 1
ATOM 3761 C CA . THR A 1 507 ? 14.762 26.394 -26.921 1.00 94.44 507 THR A CA 1
ATOM 3762 C C . THR A 1 507 ? 14.039 25.536 -27.962 1.00 94.44 507 THR A C 1
ATOM 3764 O O . THR A 1 507 ? 14.529 24.489 -28.371 1.00 94.44 507 THR A O 1
ATOM 3767 N N . ALA A 1 508 ? 12.868 25.978 -28.428 1.00 93.75 508 ALA A N 1
ATOM 3768 C CA . ALA A 1 508 ? 12.138 25.320 -29.516 1.00 93.75 508 ALA A CA 1
ATOM 3769 C C . ALA A 1 508 ? 12.641 25.721 -30.924 1.00 93.75 508 ALA A C 1
ATOM 3771 O O . ALA A 1 508 ? 11.941 25.515 -31.918 1.00 93.75 508 ALA A O 1
ATOM 3772 N N . ASP A 1 509 ? 13.822 26.342 -31.033 1.00 95.81 509 ASP A N 1
ATOM 3773 C CA . ASP A 1 509 ? 14.435 26.630 -32.329 1.00 95.81 509 ASP A CA 1
ATOM 3774 C C . ASP A 1 509 ? 15.067 25.376 -32.962 1.00 95.81 509 ASP A C 1
ATOM 3776 O O . ASP A 1 509 ? 15.325 24.368 -32.307 1.00 95.81 509 ASP A O 1
ATOM 3780 N N . GLU A 1 510 ? 15.298 25.408 -34.275 1.00 96.88 510 GLU A N 1
ATOM 3781 C CA . GLU A 1 510 ? 15.767 24.218 -34.997 1.00 96.88 510 GLU A CA 1
ATOM 3782 C C . GLU A 1 510 ? 17.186 23.779 -34.591 1.00 96.88 510 GLU A C 1
ATOM 3784 O O . GLU A 1 510 ? 17.529 22.605 -34.733 1.00 96.88 510 GLU A O 1
ATOM 3789 N N . ALA A 1 511 ? 18.012 24.690 -34.064 1.00 95.44 511 ALA A N 1
ATOM 3790 C CA . ALA A 1 511 ? 19.353 24.348 -33.602 1.00 95.44 511 ALA A CA 1
ATOM 3791 C C . ALA A 1 511 ? 19.281 23.526 -32.308 1.00 95.44 511 ALA A C 1
ATOM 3793 O O . ALA A 1 511 ? 19.846 22.435 -32.247 1.00 95.44 511 ALA A O 1
ATOM 3794 N N . SER A 1 512 ? 18.522 23.997 -31.316 1.00 96.31 512 SER A N 1
ATOM 3795 C CA . SER A 1 512 ? 18.246 23.270 -30.076 1.00 96.31 512 SER A CA 1
ATOM 3796 C C . SER A 1 512 ? 17.524 21.944 -30.332 1.00 96.31 512 SER A C 1
ATOM 3798 O O . SER A 1 512 ? 17.894 20.922 -29.755 1.00 96.31 512 SER A O 1
ATOM 3800 N N . ARG A 1 513 ? 16.551 21.922 -31.253 1.00 97.81 513 ARG A N 1
ATOM 3801 C CA . ARG A 1 513 ? 15.866 20.688 -31.673 1.00 97.81 513 ARG A CA 1
ATOM 3802 C C . ARG A 1 513 ? 16.837 19.677 -32.274 1.00 97.81 513 ARG A C 1
ATOM 3804 O O . ARG A 1 513 ? 16.771 18.504 -31.931 1.00 97.81 513 ARG A O 1
ATOM 3811 N N . THR A 1 514 ? 17.763 20.115 -33.129 1.00 97.75 514 THR A N 1
ATOM 3812 C CA . THR A 1 514 ? 18.793 19.231 -33.704 1.00 97.75 514 THR A CA 1
ATOM 3813 C C . THR A 1 514 ? 19.657 18.603 -32.612 1.00 97.75 514 THR A C 1
ATOM 3815 O O . THR A 1 514 ? 19.817 17.386 -32.611 1.00 97.75 514 THR A O 1
ATOM 3818 N N . VAL A 1 515 ? 20.123 19.401 -31.644 1.00 97.50 515 VAL A N 1
ATOM 3819 C CA . VAL A 1 515 ? 20.910 18.905 -30.501 1.00 97.50 515 VAL A CA 1
ATOM 3820 C C . VAL A 1 515 ? 20.145 17.836 -29.721 1.00 97.50 515 VAL A C 1
ATOM 3822 O O . VAL A 1 515 ? 20.695 16.775 -29.437 1.00 97.50 515 VAL A O 1
ATOM 3825 N N . LEU A 1 516 ? 18.871 18.076 -29.398 1.00 98.06 516 LEU A N 1
ATOM 3826 C CA . LEU A 1 516 ? 18.095 17.108 -28.622 1.00 98.06 516 LEU A CA 1
ATOM 3827 C C . LEU A 1 516 ? 17.777 15.831 -29.419 1.00 98.06 516 LEU A C 1
ATOM 3829 O O . LEU A 1 516 ? 17.798 14.746 -28.846 1.00 98.06 516 LEU A O 1
ATOM 3833 N N . ARG A 1 517 ? 17.551 15.921 -30.739 1.00 98.50 517 ARG A N 1
ATOM 3834 C CA . ARG A 1 517 ? 17.388 14.729 -31.596 1.00 98.50 517 ARG A CA 1
ATOM 3835 C C . ARG A 1 517 ? 18.657 13.883 -31.658 1.00 98.50 517 ARG A C 1
ATOM 3837 O O . ARG A 1 517 ? 18.549 12.659 -31.648 1.00 98.50 517 ARG A O 1
ATOM 3844 N N . GLU A 1 518 ? 19.825 14.520 -31.738 1.00 98.00 518 GLU A N 1
ATOM 3845 C CA . GLU A 1 518 ? 21.123 13.835 -31.704 1.00 98.00 518 GLU A CA 1
ATOM 3846 C C . GLU A 1 518 ? 21.333 13.148 -30.351 1.00 98.00 518 GLU A C 1
ATOM 3848 O O . GLU A 1 518 ? 21.586 11.950 -30.323 1.00 98.00 518 GLU A O 1
ATOM 3853 N N . ARG A 1 519 ? 21.094 13.849 -29.233 1.00 97.81 519 ARG A N 1
ATOM 3854 C CA . ARG A 1 519 ? 21.190 13.267 -27.881 1.00 97.81 519 ARG A CA 1
ATOM 3855 C C . ARG A 1 519 ? 20.237 12.093 -27.668 1.00 97.81 519 ARG A C 1
ATOM 3857 O O . ARG A 1 519 ? 20.652 11.077 -27.125 1.00 97.81 519 ARG A O 1
ATOM 3864 N N . LEU A 1 520 ? 18.985 12.210 -28.117 1.00 98.69 520 LEU A N 1
ATOM 3865 C CA . LEU A 1 520 ? 18.008 11.120 -28.048 1.00 98.69 520 LEU A CA 1
ATOM 3866 C C . LEU A 1 520 ? 18.486 9.898 -28.841 1.00 98.69 520 LEU A C 1
ATOM 3868 O O . LEU A 1 520 ? 18.419 8.776 -28.345 1.00 98.69 520 LEU A O 1
ATOM 3872 N N . ARG A 1 521 ? 18.996 10.108 -30.061 1.00 98.62 521 ARG A N 1
ATOM 3873 C CA . ARG A 1 521 ? 19.524 9.017 -30.886 1.00 98.62 521 ARG A CA 1
ATOM 3874 C C . ARG A 1 521 ? 20.741 8.364 -30.236 1.00 98.62 521 ARG A C 1
ATOM 3876 O O . ARG A 1 521 ? 20.769 7.144 -30.119 1.00 98.62 521 ARG A O 1
ATOM 3883 N N . ASP A 1 522 ? 21.714 9.161 -29.810 1.00 98.44 522 ASP A N 1
ATOM 3884 C CA . ASP A 1 522 ? 22.949 8.677 -29.191 1.00 98.44 522 ASP A CA 1
ATOM 3885 C C . ASP A 1 522 ? 22.665 7.925 -27.885 1.00 98.44 522 ASP A C 1
ATOM 3887 O O . ASP A 1 522 ? 23.290 6.899 -27.625 1.00 98.44 522 ASP A O 1
ATOM 3891 N N . HIS A 1 523 ? 21.688 8.385 -27.096 1.00 98.56 523 HIS A N 1
ATOM 3892 C CA . HIS A 1 523 ? 21.225 7.686 -25.901 1.00 98.56 523 HIS A CA 1
ATOM 3893 C C . HIS A 1 523 ? 20.676 6.296 -26.240 1.00 98.56 523 HIS A C 1
ATOM 3895 O O . HIS A 1 523 ? 21.211 5.296 -25.766 1.00 98.56 523 HIS A O 1
ATOM 3901 N N . VAL A 1 524 ? 19.666 6.216 -27.113 1.00 98.81 524 VAL A N 1
ATOM 3902 C CA . VAL A 1 524 ? 19.006 4.947 -27.465 1.00 98.81 524 VAL A CA 1
ATOM 3903 C C . VAL A 1 524 ? 19.991 3.949 -28.084 1.00 98.81 524 VAL A C 1
ATOM 3905 O O . VAL A 1 524 ? 20.031 2.784 -27.685 1.00 98.81 524 VAL A O 1
ATOM 3908 N N . PHE A 1 525 ? 20.833 4.401 -29.019 1.00 98.81 525 PHE A N 1
ATOM 3909 C CA . PHE A 1 525 ? 21.850 3.543 -29.630 1.00 98.81 525 PHE A CA 1
ATOM 3910 C C . PHE A 1 525 ? 22.930 3.123 -28.638 1.00 98.81 525 PHE A C 1
ATOM 3912 O O . PHE A 1 525 ? 23.356 1.973 -28.672 1.00 98.81 525 PHE A O 1
ATOM 3919 N N . GLY A 1 526 ? 23.359 4.019 -27.752 1.00 98.44 526 GLY A N 1
ATOM 3920 C CA . GLY A 1 526 ? 24.371 3.711 -26.751 1.00 98.44 526 GLY A CA 1
ATOM 3921 C C . GLY A 1 526 ? 23.894 2.695 -25.713 1.00 98.44 526 GLY A C 1
ATOM 3922 O O . GLY A 1 526 ? 24.663 1.809 -25.346 1.00 98.44 526 GLY A O 1
ATOM 3923 N N . VAL A 1 527 ? 22.624 2.759 -25.293 1.00 98.62 527 VAL A N 1
ATOM 3924 C CA . VAL A 1 527 ? 21.998 1.732 -24.438 1.00 98.62 527 VAL A CA 1
ATOM 3925 C C . VAL A 1 527 ? 22.002 0.375 -25.147 1.00 98.62 527 VAL A C 1
ATOM 3927 O O . VAL A 1 527 ? 22.494 -0.613 -24.596 1.00 98.62 527 VAL A O 1
ATOM 3930 N N . ALA A 1 528 ? 21.507 0.331 -26.388 1.00 98.69 528 ALA A N 1
ATOM 3931 C CA . ALA A 1 528 ? 21.437 -0.897 -27.174 1.00 98.69 528 ALA A CA 1
ATOM 3932 C C . ALA A 1 528 ? 22.827 -1.506 -27.431 1.00 98.69 528 ALA A C 1
ATOM 3934 O O . ALA A 1 528 ? 23.026 -2.704 -27.228 1.00 98.69 528 ALA A O 1
ATOM 3935 N N . GLU A 1 529 ? 23.800 -0.680 -27.824 1.00 98.38 529 GLU A N 1
ATOM 3936 C CA . GLU A 1 529 ? 25.185 -1.092 -28.049 1.00 98.38 529 GLU A CA 1
ATOM 3937 C C . GLU A 1 529 ? 25.817 -1.647 -26.774 1.00 98.38 529 GLU A C 1
ATOM 3939 O O . GLU A 1 529 ? 26.438 -2.709 -26.810 1.00 98.38 529 GLU A O 1
ATOM 3944 N N . ASN A 1 530 ? 25.649 -0.947 -25.649 1.00 97.12 530 ASN A N 1
ATOM 3945 C CA . ASN A 1 530 ? 26.242 -1.342 -24.380 1.00 97.12 530 ASN A CA 1
ATOM 3946 C C . ASN A 1 530 ? 25.731 -2.714 -23.915 1.00 97.12 530 ASN A C 1
ATOM 3948 O O . ASN A 1 530 ? 26.532 -3.563 -23.526 1.00 97.12 530 ASN A O 1
ATOM 3952 N N . LEU A 1 531 ? 24.419 -2.953 -23.993 1.00 98.06 531 LEU A N 1
ATOM 3953 C CA . LEU A 1 531 ? 23.833 -4.245 -23.630 1.00 98.06 531 LEU A CA 1
ATOM 3954 C C . LEU A 1 531 ? 24.252 -5.346 -24.611 1.00 98.06 531 LEU A C 1
ATOM 3956 O O . LEU A 1 531 ? 24.661 -6.428 -24.189 1.00 98.06 531 LEU A O 1
ATOM 3960 N N . ALA A 1 532 ? 24.215 -5.074 -25.918 1.00 98.06 532 ALA A N 1
ATOM 3961 C CA . ALA A 1 532 ? 24.576 -6.066 -26.924 1.00 98.06 532 ALA A CA 1
ATOM 3962 C C . ALA A 1 532 ? 26.067 -6.450 -26.900 1.00 98.06 532 ALA A C 1
ATOM 3964 O O . ALA A 1 532 ? 26.423 -7.568 -27.282 1.00 98.06 532 ALA A O 1
ATOM 3965 N N . ALA A 1 533 ? 26.945 -5.542 -26.462 1.00 97.19 533 ALA A N 1
ATOM 3966 C CA . ALA A 1 533 ? 28.380 -5.790 -26.365 1.00 97.19 533 ALA A CA 1
ATOM 3967 C C . ALA A 1 533 ? 28.729 -6.868 -25.326 1.00 97.19 533 ALA A C 1
ATOM 3969 O O . ALA A 1 533 ? 29.590 -7.707 -25.601 1.00 97.19 533 ALA A O 1
ATOM 3970 N N . ASP A 1 534 ? 28.049 -6.866 -24.176 1.00 95.62 534 ASP A N 1
ATOM 3971 C CA . ASP A 1 534 ? 28.350 -7.777 -23.065 1.00 95.62 534 ASP A CA 1
ATOM 3972 C C . ASP A 1 534 ? 27.478 -9.039 -23.082 1.00 95.62 534 ASP A C 1
ATOM 3974 O O . ASP A 1 534 ? 27.971 -10.130 -22.798 1.00 95.62 534 ASP A O 1
ATOM 3978 N N . TYR A 1 535 ? 26.207 -8.913 -23.478 1.00 97.38 535 TYR A N 1
ATOM 3979 C CA . TYR A 1 535 ? 25.233 -10.012 -23.442 1.00 97.38 535 TYR A CA 1
ATOM 3980 C C . TYR A 1 535 ? 24.949 -10.619 -24.823 1.00 97.38 535 TYR A C 1
ATOM 3982 O O . TYR A 1 535 ? 24.173 -11.562 -24.950 1.00 97.38 535 TYR A O 1
ATOM 3990 N N . GLY A 1 536 ? 25.599 -10.129 -25.881 1.00 97.56 536 GLY A N 1
ATOM 3991 C CA . GLY A 1 536 ? 25.368 -10.573 -27.256 1.00 97.56 536 GLY A CA 1
ATOM 3992 C C . GLY A 1 536 ? 24.151 -9.905 -27.911 1.00 97.56 536 GLY A C 1
ATOM 3993 O O . GLY A 1 536 ? 23.428 -9.141 -27.276 1.00 97.56 536 GLY A O 1
ATOM 3994 N N . PRO A 1 537 ? 23.911 -10.151 -29.210 1.00 98.12 537 PRO A N 1
ATOM 3995 C CA . PRO A 1 537 ? 22.856 -9.465 -29.951 1.00 98.12 537 PRO A CA 1
ATOM 3996 C C . PRO A 1 537 ? 21.450 -9.834 -29.445 1.00 98.12 537 PRO A C 1
ATOM 3998 O O . PRO A 1 537 ? 21.222 -10.957 -28.990 1.00 98.12 537 PRO A O 1
ATOM 4001 N N . PHE A 1 538 ? 20.491 -8.914 -29.559 1.00 98.50 538 PHE A N 1
ATOM 4002 C CA . PHE A 1 538 ? 19.125 -9.109 -29.059 1.00 98.50 538 PHE A CA 1
ATOM 4003 C C . PHE A 1 538 ? 18.410 -10.265 -29.774 1.00 98.50 538 PHE A C 1
ATOM 4005 O O . PHE A 1 538 ? 18.444 -10.379 -31.005 1.00 98.50 538 PHE A O 1
ATOM 4012 N N . GLY A 1 539 ? 17.763 -11.140 -28.999 1.00 96.75 539 GLY A N 1
ATOM 4013 C CA . GLY A 1 539 ? 17.151 -12.382 -29.489 1.00 96.75 539 GLY A CA 1
ATOM 4014 C C . GLY A 1 539 ? 18.131 -13.538 -29.707 1.00 96.75 539 GLY A C 1
ATOM 4015 O O . GLY A 1 539 ? 17.779 -14.511 -30.373 1.00 96.75 539 GLY A O 1
ATOM 4016 N N . SER A 1 540 ? 19.362 -13.427 -29.203 1.00 96.25 540 SER A N 1
ATOM 4017 C CA . SER A 1 540 ? 20.260 -14.574 -29.036 1.00 96.25 540 SER A CA 1
ATOM 4018 C C . SER A 1 540 ? 20.068 -15.225 -27.667 1.00 96.25 540 SER A C 1
ATOM 4020 O O . SER A 1 540 ? 19.600 -14.573 -26.740 1.00 96.25 540 SER A O 1
ATOM 4022 N N . ASP A 1 541 ? 20.505 -16.477 -27.526 1.00 92.12 541 ASP A N 1
ATOM 4023 C CA . ASP A 1 541 ? 20.399 -17.252 -26.278 1.00 92.12 541 ASP A CA 1
ATOM 4024 C C . ASP A 1 541 ? 21.151 -16.623 -25.083 1.00 92.12 541 ASP A C 1
ATOM 4026 O O . ASP A 1 541 ? 21.015 -17.094 -23.961 1.00 92.12 541 ASP A O 1
ATOM 4030 N N . THR A 1 542 ? 21.987 -15.602 -25.307 1.00 94.06 542 THR A N 1
ATOM 4031 C CA . THR A 1 542 ? 22.778 -14.945 -24.254 1.00 94.06 542 THR A CA 1
ATOM 4032 C C . THR A 1 542 ? 22.212 -13.601 -23.811 1.00 94.06 542 THR A C 1
ATOM 4034 O O . THR A 1 542 ? 22.615 -13.114 -22.757 1.00 94.06 542 THR A O 1
ATOM 4037 N N . ASN A 1 543 ? 21.314 -12.977 -24.580 1.00 97.81 543 ASN A N 1
ATOM 4038 C CA . ASN A 1 543 ? 20.779 -11.663 -24.231 1.00 97.81 543 ASN A CA 1
ATOM 4039 C C . ASN A 1 543 ? 19.363 -11.808 -23.655 1.00 97.81 543 ASN A C 1
ATOM 4041 O O . ASN A 1 543 ? 18.447 -12.118 -24.419 1.00 97.81 543 ASN A O 1
ATOM 4045 N N . PRO A 1 544 ? 19.166 -11.569 -22.344 1.00 98.00 544 PRO A N 1
ATOM 4046 C CA . PRO A 1 544 ? 17.881 -11.806 -21.697 1.00 98.00 544 PRO A CA 1
ATOM 4047 C C . PRO A 1 544 ? 16.837 -10.711 -21.971 1.00 98.00 544 PRO A C 1
ATOM 4049 O O . PRO A 1 544 ? 15.685 -10.867 -21.577 1.00 98.00 544 PRO A O 1
ATOM 4052 N N . LEU A 1 545 ? 17.188 -9.596 -22.625 1.00 98.56 545 LEU A N 1
ATOM 4053 C CA . LEU A 1 545 ? 16.262 -8.483 -22.861 1.00 98.56 545 LEU A CA 1
ATOM 4054 C C . LEU A 1 545 ? 15.186 -8.845 -23.902 1.00 98.56 545 LEU A C 1
ATOM 4056 O O . LEU A 1 545 ? 15.507 -9.115 -25.060 1.00 98.56 545 LEU A O 1
ATOM 4060 N N . VAL A 1 546 ? 13.909 -8.794 -23.500 1.00 98.25 546 VAL A N 1
ATOM 4061 C CA . VAL A 1 546 ? 12.753 -9.203 -24.333 1.00 98.25 546 VAL A CA 1
ATOM 4062 C C . VAL A 1 546 ? 11.780 -8.068 -24.669 1.00 98.25 546 VAL A C 1
ATOM 4064 O O . VAL A 1 546 ? 11.014 -8.165 -25.632 1.00 98.25 546 VAL A O 1
ATOM 4067 N N . ALA A 1 547 ? 11.790 -6.988 -23.892 1.00 98.62 547 ALA A N 1
ATOM 4068 C CA . ALA A 1 547 ? 10.943 -5.815 -24.093 1.00 98.62 547 ALA A CA 1
ATOM 4069 C C . ALA A 1 547 ? 11.613 -4.554 -23.547 1.00 98.62 547 ALA A C 1
ATOM 4071 O O . ALA A 1 547 ? 12.547 -4.652 -22.750 1.00 98.62 547 ALA A O 1
ATOM 4072 N N . PHE A 1 548 ? 11.134 -3.387 -23.976 1.00 98.75 548 PHE A N 1
ATOM 4073 C CA . PHE A 1 548 ? 11.543 -2.100 -23.420 1.00 98.75 548 PHE A CA 1
ATOM 4074 C C . PHE A 1 548 ? 10.383 -1.104 -23.425 1.00 98.75 548 PHE A C 1
ATOM 4076 O O . PHE A 1 548 ? 9.734 -0.923 -24.460 1.00 98.75 548 PHE A O 1
ATOM 4083 N N . ASP A 1 549 ? 10.199 -0.386 -22.318 1.00 98.88 549 ASP A N 1
ATOM 4084 C CA . ASP A 1 549 ? 9.439 0.862 -22.317 1.00 98.88 549 ASP A CA 1
ATOM 4085 C C . ASP A 1 549 ? 10.254 1.941 -23.037 1.00 98.88 549 ASP A C 1
ATOM 4087 O O . ASP A 1 549 ? 11.281 2.435 -22.554 1.00 98.88 549 ASP A O 1
ATOM 4091 N N . VAL A 1 550 ? 9.816 2.297 -24.241 1.00 98.88 550 VAL A N 1
ATOM 4092 C CA . VAL A 1 550 ? 10.500 3.292 -25.070 1.00 98.88 550 VAL A CA 1
ATOM 4093 C C . VAL A 1 550 ? 10.219 4.695 -24.556 1.00 98.88 550 VAL A C 1
ATOM 4095 O O . VAL A 1 550 ? 11.139 5.499 -24.422 1.00 98.88 550 VAL A O 1
ATOM 4098 N N . VAL A 1 551 ? 8.953 4.988 -24.264 1.00 98.69 551 VAL A N 1
ATOM 4099 C CA . VAL A 1 551 ? 8.538 6.241 -23.632 1.00 98.69 551 VAL A CA 1
ATOM 4100 C C . VAL A 1 551 ? 7.602 5.932 -22.468 1.00 98.69 551 VAL A C 1
ATOM 4102 O O . VAL A 1 551 ? 6.725 5.076 -22.597 1.00 98.69 551 VAL A O 1
ATOM 4105 N N . ASN A 1 552 ? 7.778 6.643 -21.357 1.00 98.62 552 ASN A N 1
ATOM 4106 C CA . ASN A 1 552 ? 6.963 6.495 -20.154 1.00 98.62 552 ASN A CA 1
ATOM 4107 C C . ASN A 1 552 ? 6.234 7.808 -19.821 1.00 98.62 552 ASN A C 1
ATOM 4109 O O . ASN A 1 552 ? 6.816 8.892 -19.938 1.00 98.62 552 ASN A O 1
ATOM 4113 N N . GLU A 1 553 ? 4.970 7.710 -19.405 1.00 97.44 553 GLU A N 1
ATOM 4114 C CA . GLU A 1 553 ? 4.180 8.786 -18.774 1.00 97.44 553 GLU A CA 1
ATOM 4115 C C . GLU A 1 553 ? 4.099 10.088 -19.581 1.00 97.44 553 GLU A C 1
ATOM 4117 O O . GLU A 1 553 ? 4.393 11.195 -19.105 1.00 97.44 553 GLU A O 1
ATOM 4122 N N . VAL A 1 554 ? 3.734 9.945 -20.853 1.00 96.94 554 VAL A N 1
ATOM 4123 C CA . VAL A 1 554 ? 3.650 11.056 -21.810 1.00 96.94 554 VAL A CA 1
ATOM 4124 C C . VAL A 1 554 ? 2.245 11.654 -21.900 1.00 96.94 554 VAL A C 1
ATOM 4126 O O . VAL A 1 554 ? 2.089 12.760 -22.428 1.00 96.94 554 VAL A O 1
ATOM 4129 N N . VAL A 1 555 ? 1.224 10.960 -21.390 1.00 96.00 555 VAL A N 1
ATOM 4130 C CA . VAL A 1 555 ? -0.166 11.430 -21.378 1.00 96.00 555 VAL A CA 1
ATOM 4131 C C . VAL A 1 555 ? -0.405 12.289 -20.136 1.00 96.00 555 VAL A C 1
ATOM 4133 O O . VAL A 1 555 ? -0.017 11.918 -19.031 1.00 96.00 555 VAL A O 1
ATOM 4136 N N . SER A 1 556 ? -1.057 13.445 -20.305 1.00 90.25 556 SER A N 1
ATOM 4137 C CA . SER A 1 556 ? -1.461 14.272 -19.159 1.00 90.25 556 SER A CA 1
ATOM 4138 C C . SER A 1 556 ? -2.586 13.594 -18.383 1.00 90.25 556 SER A C 1
ATOM 4140 O O . SER A 1 556 ? -3.525 13.033 -18.968 1.00 90.25 556 SER A O 1
ATOM 4142 N N . ASP A 1 557 ? -2.542 13.687 -17.061 1.00 80.69 557 ASP A N 1
ATOM 4143 C CA . ASP A 1 557 ? -3.612 13.180 -16.217 1.00 80.69 557 ASP A CA 1
ATOM 4144 C C . ASP A 1 557 ? -4.869 14.063 -16.235 1.00 80.69 557 ASP A C 1
ATOM 4146 O O . ASP A 1 557 ? -5.965 13.585 -15.932 1.00 80.69 557 ASP A O 1
ATOM 4150 N N . GLY A 1 558 ? -4.757 15.315 -16.682 1.00 74.62 558 GLY A N 1
ATOM 4151 C CA . GLY A 1 558 ? -5.896 16.191 -16.940 1.00 74.62 558 GLY A CA 1
ATOM 4152 C C . GLY A 1 558 ? -6.224 16.379 -18.430 1.00 74.62 558 GLY A C 1
ATOM 4153 O O . GLY A 1 558 ? -5.482 15.990 -19.335 1.00 74.62 558 GLY A O 1
ATOM 4154 N N . GLY A 1 559 ? -7.406 16.946 -18.695 1.00 75.31 559 GLY A N 1
ATOM 4155 C CA . GLY A 1 559 ? -7.912 17.261 -20.039 1.00 75.31 559 GLY A CA 1
ATOM 4156 C C . GLY A 1 559 ? -7.601 18.685 -20.519 1.00 75.31 559 GLY A C 1
ATOM 4157 O O . GLY A 1 559 ? -8.181 19.139 -21.505 1.00 75.31 559 GLY A O 1
ATOM 4158 N N . GLU A 1 560 ? -6.732 19.421 -19.823 1.00 74.56 560 GLU A N 1
ATOM 4159 C CA . GLU A 1 560 ? -6.391 20.821 -20.120 1.00 74.56 560 GLU A CA 1
ATOM 4160 C C . GLU A 1 560 ? -5.667 20.997 -21.460 1.00 74.56 560 GLU A C 1
ATOM 4162 O O . GLU A 1 560 ? -5.740 22.054 -22.091 1.00 74.56 560 GLU A O 1
ATOM 4167 N N . ASN A 1 561 ? -4.989 19.945 -21.911 1.00 84.88 561 ASN A N 1
ATOM 4168 C CA . ASN A 1 561 ? -4.192 19.929 -23.123 1.00 84.88 561 ASN A CA 1
ATOM 4169 C C . ASN A 1 561 ? -4.988 19.304 -24.284 1.00 84.88 561 ASN A C 1
ATOM 4171 O O . ASN A 1 561 ? -5.291 18.114 -24.230 1.00 84.88 561 ASN A O 1
ATOM 4175 N N . PRO A 1 562 ? -5.300 20.047 -25.371 1.00 85.81 562 PRO A N 1
ATOM 4176 C CA . PRO A 1 562 ? -6.115 19.522 -26.476 1.00 85.81 562 PRO A CA 1
ATOM 4177 C C . PRO A 1 562 ? -5.525 18.306 -27.206 1.00 85.81 562 PRO A C 1
ATOM 4179 O O . PRO A 1 562 ? -6.258 17.570 -27.859 1.00 85.81 562 PRO A O 1
ATOM 4182 N N . ASP A 1 563 ? -4.206 18.122 -27.138 1.00 90.69 563 ASP A N 1
ATOM 4183 C CA . ASP A 1 563 ? -3.482 16.964 -27.683 1.00 90.69 563 ASP A CA 1
ATOM 4184 C C . ASP A 1 563 ? -3.394 15.782 -26.696 1.00 90.69 563 ASP A C 1
ATOM 4186 O O . ASP A 1 563 ? -3.000 14.680 -27.089 1.00 90.69 563 ASP A O 1
ATOM 4190 N N . GLY A 1 564 ? -3.788 16.011 -25.440 1.00 90.81 564 GLY A N 1
ATOM 4191 C CA . GLY A 1 564 ? -3.772 15.063 -24.334 1.00 90.81 564 GLY A CA 1
ATOM 4192 C C . GLY A 1 564 ? -2.396 14.788 -23.728 1.00 90.81 564 GLY A C 1
ATOM 4193 O O . GLY A 1 564 ? -2.275 13.854 -22.940 1.00 90.81 564 GLY A O 1
ATOM 4194 N N . LEU A 1 565 ? -1.361 15.555 -24.086 1.00 94.81 565 LEU A N 1
ATOM 4195 C CA . LEU A 1 565 ? 0.028 15.254 -23.728 1.00 94.81 565 LEU A CA 1
ATOM 4196 C C . LEU A 1 565 ? 0.550 16.102 -22.568 1.00 94.81 565 LEU A C 1
ATOM 4198 O O . LEU A 1 565 ? 0.264 17.298 -22.469 1.00 94.81 565 LEU A O 1
ATOM 4202 N N . ARG A 1 566 ? 1.392 15.482 -21.737 1.00 92.44 566 ARG A N 1
ATOM 4203 C CA . ARG A 1 566 ? 2.156 16.141 -20.673 1.00 92.44 566 ARG A CA 1
ATOM 4204 C C . ARG A 1 566 ? 3.099 17.193 -21.269 1.00 92.44 566 ARG A C 1
ATOM 4206 O O . ARG A 1 566 ? 3.773 16.961 -22.276 1.00 92.44 566 ARG A O 1
ATOM 4213 N N . ARG A 1 567 ? 3.206 18.355 -20.617 1.00 92.50 567 ARG A N 1
ATOM 4214 C CA . ARG A 1 567 ? 4.104 19.458 -21.018 1.00 92.50 567 ARG A CA 1
ATOM 4215 C C . ARG A 1 567 ? 5.523 19.292 -20.460 1.00 92.50 567 ARG A C 1
ATOM 4217 O O . ARG A 1 567 ? 6.010 20.150 -19.738 1.00 92.50 567 ARG A O 1
ATOM 4224 N N . SER A 1 568 ? 6.177 18.184 -20.805 1.00 94.81 568 SER A N 1
ATOM 4225 C CA . SER A 1 568 ? 7.565 17.886 -20.412 1.00 94.81 568 SER A CA 1
ATOM 4226 C C . SER A 1 568 ? 8.600 18.707 -21.195 1.00 94.81 568 SER A C 1
ATOM 4228 O O . SER A 1 568 ? 8.288 19.274 -22.243 1.00 94.81 568 SER A O 1
ATOM 4230 N N . GLU A 1 569 ? 9.862 18.708 -20.750 1.00 95.31 569 GLU A N 1
ATOM 4231 C CA . GLU A 1 569 ? 10.974 19.341 -21.483 1.00 95.31 569 GLU A CA 1
ATOM 4232 C C . GLU A 1 569 ? 11.181 18.734 -22.880 1.00 95.31 569 GLU A C 1
ATOM 4234 O O . GLU A 1 569 ? 11.417 19.460 -23.853 1.00 95.31 569 GLU A O 1
ATOM 4239 N N . TRP A 1 570 ? 10.977 17.418 -23.014 1.00 97.44 570 TRP A N 1
ATOM 4240 C CA . TRP A 1 570 ? 10.920 16.735 -24.308 1.00 97.44 570 TRP A CA 1
ATOM 4241 C C . TRP A 1 570 ? 9.861 17.359 -25.222 1.00 97.44 570 TRP A C 1
ATOM 4243 O O . TRP A 1 570 ? 10.163 17.750 -26.354 1.00 97.44 570 TRP A O 1
ATOM 4253 N N . PHE A 1 571 ? 8.632 17.518 -24.719 1.00 96.81 571 PHE A N 1
ATOM 4254 C CA . PHE A 1 571 ? 7.537 18.111 -25.479 1.00 96.81 571 PHE A CA 1
ATOM 4255 C C . PHE A 1 571 ? 7.776 19.600 -25.769 1.00 96.81 571 PHE A C 1
ATOM 4257 O O . PHE A 1 571 ? 7.506 20.066 -26.874 1.00 96.81 571 PHE A O 1
ATOM 4264 N N . ARG A 1 572 ? 8.312 20.366 -24.814 1.00 96.38 572 ARG A N 1
ATOM 4265 C CA . ARG A 1 572 ? 8.573 21.805 -24.969 1.00 96.38 572 ARG A CA 1
ATOM 4266 C C . ARG A 1 572 ? 9.520 22.097 -26.135 1.00 96.38 572 ARG A C 1
ATOM 4268 O O . ARG A 1 572 ? 9.327 23.085 -26.844 1.00 96.38 572 ARG A O 1
ATOM 4275 N N . ILE A 1 573 ? 10.539 21.258 -26.326 1.00 97.50 573 ILE A N 1
ATOM 4276 C CA . ILE A 1 573 ? 11.576 21.448 -27.349 1.00 97.50 573 ILE A CA 1
ATOM 4277 C C . ILE A 1 573 ? 11.175 20.784 -28.673 1.00 97.50 573 ILE A C 1
ATOM 4279 O O . ILE A 1 573 ? 11.234 21.415 -29.736 1.00 97.50 573 ILE A O 1
ATOM 4283 N N . LEU A 1 574 ? 10.766 19.513 -28.634 1.00 97.81 574 LEU A N 1
ATOM 4284 C CA . LEU A 1 574 ? 10.512 18.715 -29.838 1.00 97.81 574 LEU A CA 1
ATOM 4285 C C . LEU A 1 574 ? 9.032 18.700 -30.260 1.00 97.81 574 LEU A C 1
ATOM 4287 O O . LEU A 1 574 ? 8.744 18.581 -31.452 1.00 97.81 574 LEU A O 1
ATOM 4291 N N . GLY A 1 575 ? 8.092 18.931 -29.346 1.00 96.62 575 GLY A N 1
ATOM 4292 C CA . GLY A 1 575 ? 6.669 18.642 -29.557 1.00 96.62 575 GLY A CA 1
ATOM 4293 C C . GLY A 1 575 ? 6.416 17.133 -29.609 1.00 96.62 575 GLY A C 1
ATOM 4294 O O . GLY A 1 575 ? 7.306 16.356 -29.294 1.00 96.62 575 GLY A O 1
ATOM 4295 N N . GLU A 1 576 ? 5.237 16.694 -30.060 1.00 96.44 576 GLU A N 1
ATOM 4296 C CA . GLU A 1 576 ? 4.864 15.260 -30.119 1.00 96.44 576 GLU A CA 1
ATOM 4297 C C . GLU A 1 576 ? 5.878 14.379 -30.892 1.00 96.44 576 GLU A C 1
ATOM 4299 O O . GLU A 1 576 ? 5.972 13.185 -30.632 1.00 96.44 576 GLU A O 1
ATOM 4304 N N . GLU A 1 577 ? 6.698 14.957 -31.782 1.00 96.75 577 GLU A N 1
ATOM 4305 C CA . GLU A 1 577 ? 7.669 14.212 -32.601 1.00 96.75 577 GLU A CA 1
ATOM 4306 C C . GLU A 1 577 ? 8.736 13.450 -31.793 1.00 96.75 577 GLU A C 1
ATOM 4308 O O . GLU A 1 577 ? 9.350 12.537 -32.341 1.00 96.75 577 GLU A O 1
ATOM 4313 N N . PHE A 1 578 ? 9.001 13.810 -30.527 1.00 98.44 578 PHE A N 1
ATOM 4314 C CA . PHE A 1 578 ? 9.993 13.072 -29.733 1.00 98.44 578 PHE A CA 1
ATOM 4315 C C . PHE A 1 578 ? 9.574 11.614 -29.524 1.00 98.44 578 PHE A C 1
ATOM 4317 O O . PHE A 1 578 ? 10.440 10.745 -29.472 1.00 98.44 578 PHE A O 1
ATOM 4324 N N . ILE A 1 579 ? 8.263 11.350 -29.456 1.00 98.75 579 ILE A N 1
ATOM 4325 C CA . ILE A 1 579 ? 7.707 10.005 -29.291 1.00 98.75 579 ILE A CA 1
ATOM 4326 C C . ILE A 1 579 ? 7.973 9.196 -30.563 1.00 98.75 579 ILE A C 1
ATOM 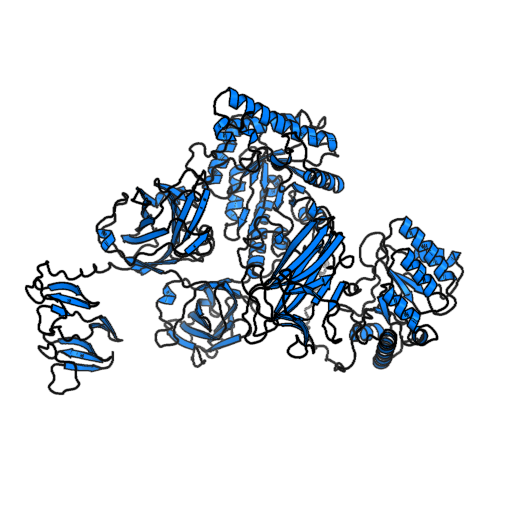4328 O O . ILE A 1 579 ? 8.569 8.123 -30.501 1.00 98.75 579 ILE A O 1
ATOM 4332 N N . ASP A 1 580 ? 7.625 9.753 -31.727 1.00 98.56 580 ASP A N 1
ATOM 4333 C CA . ASP A 1 580 ? 7.874 9.141 -33.035 1.00 98.56 580 ASP A CA 1
ATOM 4334 C C . ASP A 1 580 ? 9.363 8.785 -33.215 1.00 98.56 580 ASP A C 1
ATOM 4336 O O . ASP A 1 580 ? 9.701 7.685 -33.657 1.00 98.56 580 ASP A O 1
ATOM 4340 N N . LEU A 1 581 ? 10.259 9.711 -32.851 1.00 98.75 581 LEU A N 1
ATOM 4341 C CA . LEU A 1 581 ? 11.706 9.522 -32.959 1.00 98.75 581 LEU A CA 1
ATOM 4342 C C . LEU A 1 581 ? 12.237 8.471 -31.983 1.00 98.75 581 LEU A C 1
ATOM 4344 O O . LEU A 1 581 ? 13.066 7.660 -32.388 1.00 98.75 581 LEU A O 1
ATOM 4348 N N . ALA A 1 582 ? 11.768 8.460 -30.733 1.00 98.88 582 ALA A N 1
ATOM 4349 C CA . ALA A 1 582 ? 12.195 7.481 -29.736 1.00 98.88 582 ALA A CA 1
ATOM 4350 C C . ALA A 1 582 ? 11.890 6.050 -30.203 1.00 98.88 582 ALA A C 1
ATOM 4352 O O . ALA A 1 582 ? 12.785 5.208 -30.215 1.00 98.88 582 ALA A O 1
ATOM 4353 N N . PHE A 1 583 ? 10.671 5.802 -30.692 1.00 98.88 583 PHE A N 1
ATOM 4354 C CA . PHE A 1 583 ? 10.287 4.504 -31.254 1.00 98.88 583 PHE A CA 1
ATOM 4355 C C . PHE A 1 583 ? 11.056 4.157 -32.526 1.00 98.88 583 PHE A C 1
ATOM 4357 O O . PHE A 1 583 ? 11.522 3.029 -32.660 1.00 98.88 583 PHE A O 1
ATOM 4364 N N . ALA A 1 584 ? 11.237 5.108 -33.447 1.00 98.81 584 ALA A N 1
ATOM 4365 C CA . ALA A 1 584 ? 12.011 4.861 -34.662 1.00 98.81 584 ALA A CA 1
ATOM 4366 C C . ALA A 1 584 ? 13.468 4.477 -34.351 1.00 98.81 584 ALA A C 1
ATOM 4368 O O . ALA A 1 584 ? 14.011 3.562 -34.967 1.00 98.81 584 ALA A O 1
ATOM 4369 N N . TYR A 1 585 ? 14.101 5.151 -33.387 1.00 98.88 585 TYR A N 1
ATOM 4370 C CA . TYR A 1 585 ? 15.467 4.835 -32.973 1.00 98.88 585 TYR A CA 1
ATOM 4371 C C . TYR A 1 585 ? 15.549 3.533 -32.183 1.00 98.88 585 TYR A C 1
ATOM 4373 O O . TYR A 1 585 ? 16.501 2.784 -32.383 1.00 98.88 585 TYR A O 1
ATOM 4381 N N . ALA A 1 586 ? 14.570 3.240 -31.324 1.00 98.88 586 ALA A N 1
ATOM 4382 C CA . ALA A 1 586 ? 14.528 1.983 -30.589 1.00 98.88 586 ALA A CA 1
ATOM 4383 C C . ALA A 1 586 ? 14.365 0.793 -31.548 1.00 98.88 586 ALA A C 1
ATOM 4385 O O . ALA A 1 586 ? 15.100 -0.186 -31.440 1.00 98.88 586 ALA A O 1
ATOM 4386 N N . ASP A 1 587 ? 13.491 0.899 -32.549 1.00 98.69 587 ASP A N 1
ATOM 4387 C CA . ASP A 1 587 ? 13.319 -0.158 -33.548 1.00 98.69 587 ASP A CA 1
ATOM 4388 C C . ASP A 1 587 ? 14.604 -0.384 -34.360 1.00 98.69 587 ASP A C 1
ATOM 4390 O O . ASP A 1 587 ? 15.092 -1.509 -34.471 1.00 98.69 587 ASP A O 1
ATOM 4394 N N . GLU A 1 588 ? 15.233 0.696 -34.835 1.00 98.62 588 GLU A N 1
ATOM 4395 C CA . GLU A 1 588 ? 16.505 0.619 -35.561 1.00 98.62 588 GLU A CA 1
ATOM 4396 C C . GLU A 1 588 ? 17.637 0.033 -34.693 1.00 98.62 588 GLU A C 1
ATOM 4398 O O . GLU A 1 588 ? 18.466 -0.739 -35.179 1.00 98.62 588 GLU A O 1
ATOM 4403 N N . ALA A 1 589 ? 17.702 0.380 -33.408 1.00 98.75 589 ALA A N 1
ATOM 4404 C CA . ALA A 1 589 ? 18.768 -0.068 -32.520 1.00 98.75 589 ALA A CA 1
ATOM 4405 C C . ALA A 1 589 ? 18.576 -1.531 -32.083 1.00 98.75 589 ALA A C 1
ATOM 4407 O O . ALA A 1 589 ? 19.452 -2.368 -32.325 1.00 98.75 589 ALA A O 1
ATOM 4408 N N . PHE A 1 590 ? 17.432 -1.854 -31.477 1.00 98.69 590 PHE A N 1
ATOM 4409 C CA . PHE A 1 590 ? 17.181 -3.148 -30.837 1.00 98.69 590 PHE A CA 1
ATOM 4410 C C . PHE A 1 590 ? 16.727 -4.234 -31.819 1.00 98.69 590 PHE A C 1
ATOM 4412 O O . PHE A 1 590 ? 17.097 -5.397 -31.650 1.00 98.69 590 PHE A O 1
ATOM 4419 N N . ASN A 1 591 ? 15.969 -3.872 -32.861 1.00 98.38 591 ASN A N 1
ATOM 4420 C CA . ASN A 1 591 ? 15.365 -4.834 -33.787 1.00 98.38 591 ASN A CA 1
ATOM 4421 C C . ASN A 1 591 ? 16.075 -4.933 -35.147 1.00 98.38 591 ASN A C 1
ATOM 4423 O O . ASN A 1 591 ? 15.822 -5.889 -35.884 1.00 98.38 591 ASN A O 1
ATOM 4427 N N . GLU A 1 592 ? 17.000 -4.016 -35.465 1.00 97.44 592 GLU A N 1
ATOM 4428 C CA . GLU A 1 592 ? 17.795 -4.065 -36.702 1.00 97.44 592 GLU A CA 1
ATOM 4429 C C . GLU A 1 592 ? 19.312 -4.110 -36.456 1.00 97.44 592 GLU A C 1
ATOM 4431 O O . GLU A 1 592 ? 19.975 -5.070 -36.854 1.00 97.44 592 GLU A O 1
ATOM 4436 N N . THR A 1 593 ? 19.884 -3.082 -35.822 1.00 98.31 593 THR A N 1
ATOM 4437 C CA . THR A 1 593 ? 21.342 -2.866 -35.754 1.00 98.31 593 THR A CA 1
ATOM 4438 C C . THR A 1 593 ? 22.040 -3.875 -34.850 1.00 98.31 593 THR A C 1
ATOM 4440 O O . THR A 1 593 ? 23.061 -4.450 -35.237 1.00 98.31 593 THR A O 1
ATOM 4443 N N . TYR A 1 594 ? 21.486 -4.098 -33.657 1.00 98.44 594 TYR A N 1
ATOM 4444 C CA . TYR A 1 594 ? 22.048 -4.986 -32.639 1.00 98.44 594 TYR A CA 1
ATOM 4445 C C . TYR A 1 594 ? 21.240 -6.284 -32.469 1.00 98.44 594 TYR A C 1
ATOM 4447 O O . TYR A 1 594 ? 21.467 -7.039 -31.524 1.00 98.44 594 TYR A O 1
ATOM 4455 N N . ALA A 1 595 ? 20.321 -6.573 -33.394 1.00 98.06 595 ALA A N 1
ATOM 4456 C CA . ALA A 1 595 ? 19.528 -7.797 -33.404 1.00 98.06 595 ALA A CA 1
ATOM 4457 C C . ALA A 1 595 ? 20.330 -9.012 -33.897 1.00 98.06 595 ALA A C 1
ATOM 4459 O O . ALA A 1 595 ? 21.197 -8.926 -34.775 1.00 98.06 595 ALA A O 1
ATOM 4460 N N . ALA A 1 596 ? 20.018 -10.185 -33.351 1.00 97.38 596 ALA A N 1
ATOM 4461 C CA . ALA A 1 596 ? 20.619 -11.438 -33.778 1.00 97.38 596 ALA A CA 1
ATOM 4462 C C . ALA A 1 596 ? 20.210 -11.776 -35.229 1.00 97.38 596 ALA A C 1
ATOM 4464 O O . ALA A 1 596 ? 19.045 -11.636 -35.601 1.00 97.38 596 ALA A O 1
ATOM 4465 N N . PRO A 1 597 ? 21.123 -12.270 -36.088 1.00 93.31 597 PRO A N 1
ATOM 4466 C CA . PRO A 1 597 ? 20.770 -12.612 -37.461 1.00 93.31 597 PRO A CA 1
ATOM 4467 C C . PRO A 1 597 ? 19.631 -13.638 -37.541 1.00 93.31 597 PRO A C 1
ATOM 4469 O O . PRO A 1 597 ? 19.780 -14.782 -37.118 1.00 93.31 597 PRO A O 1
ATOM 4472 N N . GLY A 1 598 ? 18.516 -13.246 -38.159 1.00 88.81 598 GLY A N 1
ATOM 4473 C CA . GLY A 1 598 ? 17.348 -14.109 -38.337 1.00 88.81 598 GLY A CA 1
ATOM 4474 C C . GLY A 1 598 ? 16.341 -14.076 -37.187 1.00 88.81 598 GLY A C 1
ATOM 4475 O O . GLY A 1 598 ? 15.310 -14.736 -37.318 1.00 88.81 598 GLY A O 1
ATOM 4476 N N . SER A 1 599 ? 16.586 -13.305 -36.118 1.00 90.75 599 SER A N 1
ATOM 4477 C CA . SER A 1 599 ? 15.520 -12.945 -35.184 1.00 90.75 599 SER A CA 1
ATOM 4478 C C . SER A 1 599 ? 14.552 -11.986 -35.879 1.00 90.75 599 SER A C 1
ATOM 4480 O O . SER A 1 599 ? 14.941 -11.129 -36.677 1.00 90.75 599 SER A O 1
ATOM 4482 N N . ALA A 1 600 ? 13.259 -12.190 -35.650 1.00 87.12 600 ALA A N 1
ATOM 4483 C CA . ALA A 1 600 ? 12.225 -11.287 -36.122 1.00 87.12 600 ALA A CA 1
ATOM 4484 C C . ALA A 1 600 ? 11.778 -10.461 -34.921 1.00 87.12 600 ALA A C 1
ATOM 4486 O O . ALA A 1 600 ? 11.110 -11.006 -34.050 1.00 87.12 600 ALA A O 1
ATOM 4487 N N . ARG A 1 601 ? 12.175 -9.183 -34.894 1.00 93.69 601 ARG A N 1
ATOM 4488 C CA . ARG A 1 601 ? 11.748 -8.195 -33.892 1.00 93.69 601 ARG A CA 1
ATOM 4489 C C . ARG A 1 601 ? 11.943 -8.685 -32.436 1.00 93.69 601 ARG A C 1
ATOM 4491 O O . ARG A 1 601 ? 10.966 -8.902 -31.727 1.00 93.69 601 ARG A O 1
ATOM 4498 N N . PRO A 1 602 ? 13.200 -8.953 -32.027 1.00 96.62 602 PRO A N 1
ATOM 4499 C CA . PRO A 1 602 ? 13.528 -9.611 -30.759 1.00 96.62 602 PRO A CA 1
ATOM 4500 C C . PRO A 1 602 ? 13.153 -8.833 -29.491 1.00 96.62 602 PRO A C 1
ATOM 4502 O O . PRO A 1 602 ? 13.027 -9.460 -28.443 1.00 96.62 602 PRO A O 1
ATOM 4505 N N . VAL A 1 603 ? 12.999 -7.508 -29.568 1.00 98.56 603 VAL A N 1
ATOM 4506 C CA . VAL A 1 603 ? 12.613 -6.661 -28.433 1.00 98.56 603 VAL A CA 1
ATOM 4507 C C . VAL A 1 603 ? 11.277 -5.999 -28.744 1.00 98.56 603 VAL A C 1
ATOM 4509 O O . VAL A 1 603 ? 11.150 -5.259 -29.722 1.00 98.56 603 VAL A O 1
ATOM 4512 N N . THR A 1 604 ? 10.284 -6.264 -27.897 1.00 98.62 604 THR A N 1
ATOM 4513 C CA . THR A 1 604 ? 8.945 -5.665 -28.011 1.00 98.62 604 THR A CA 1
ATOM 4514 C C . THR A 1 604 ? 8.971 -4.238 -27.463 1.00 98.62 604 THR A C 1
ATOM 4516 O O . THR A 1 604 ? 9.424 -4.022 -26.338 1.00 98.62 604 THR A O 1
ATOM 4519 N N . LEU A 1 605 ? 8.517 -3.262 -28.252 1.00 98.81 605 LEU A N 1
ATOM 4520 C CA . LEU A 1 605 ? 8.596 -1.840 -27.910 1.00 98.81 605 LEU A CA 1
ATOM 4521 C C . LEU A 1 605 ? 7.271 -1.318 -27.345 1.00 98.81 605 LEU A C 1
ATOM 4523 O O . LEU A 1 605 ? 6.275 -1.225 -28.071 1.00 98.81 605 LEU A O 1
ATOM 4527 N N . PHE A 1 606 ? 7.281 -0.930 -26.071 1.00 98.88 606 PHE A N 1
ATOM 4528 C CA . PHE A 1 606 ? 6.105 -0.445 -25.355 1.00 98.88 606 PHE A CA 1
ATOM 4529 C C . PHE A 1 606 ? 6.104 1.077 -25.195 1.00 98.88 606 PHE A C 1
ATOM 4531 O O . PHE A 1 606 ? 7.141 1.709 -24.984 1.00 98.88 606 PHE A O 1
ATOM 4538 N N . ILE A 1 607 ? 4.914 1.667 -25.285 1.00 98.81 607 ILE A N 1
ATOM 4539 C CA . ILE A 1 607 ? 4.595 2.927 -24.604 1.00 98.81 607 ILE A CA 1
ATOM 4540 C C . ILE A 1 607 ? 3.964 2.548 -23.261 1.00 98.81 607 ILE A C 1
ATOM 4542 O O . ILE A 1 607 ? 3.145 1.637 -23.249 1.00 98.81 607 ILE A O 1
ATOM 4546 N N . ASN A 1 608 ? 4.350 3.181 -22.151 1.00 98.81 608 ASN A N 1
ATOM 4547 C CA . ASN A 1 608 ? 3.897 2.812 -20.800 1.00 98.81 608 ASN A CA 1
ATOM 4548 C C . ASN A 1 608 ? 3.344 4.033 -20.046 1.00 98.81 608 ASN A C 1
ATOM 4550 O O . ASN A 1 608 ? 3.880 5.136 -20.182 1.00 98.81 608 ASN A O 1
ATOM 4554 N N . ASP A 1 609 ? 2.254 3.866 -19.292 1.00 98.56 609 ASP A N 1
ATOM 4555 C CA . ASP A 1 609 ? 1.631 4.958 -18.526 1.00 98.56 609 ASP A CA 1
ATOM 4556 C C . ASP A 1 609 ? 0.796 4.427 -17.334 1.00 98.56 609 ASP A C 1
ATOM 4558 O O . ASP A 1 609 ? 0.264 3.310 -17.375 1.00 98.56 609 ASP A O 1
ATOM 4562 N N . TYR A 1 610 ? 0.647 5.238 -16.279 1.00 95.75 610 TYR A N 1
ATOM 4563 C CA . TYR A 1 610 ? -0.259 4.979 -15.143 1.00 95.75 610 TYR A CA 1
ATOM 4564 C C . TYR A 1 610 ? -1.637 5.611 -15.349 1.00 95.75 610 TYR A C 1
ATOM 4566 O O . TYR A 1 610 ? -1.838 6.402 -16.271 1.00 95.75 610 TYR A O 1
ATOM 4574 N N . ASN A 1 611 ? -2.598 5.300 -14.470 1.00 93.31 611 ASN A N 1
ATOM 4575 C CA . ASN A 1 611 ? -3.980 5.800 -14.522 1.00 93.31 611 ASN A CA 1
ATOM 4576 C C . ASN A 1 611 ? -4.717 5.454 -15.829 1.00 93.31 611 ASN A C 1
ATOM 4578 O O . ASN A 1 611 ? -5.700 6.100 -16.195 1.00 93.31 611 ASN A O 1
ATOM 4582 N N . THR A 1 612 ? -4.261 4.438 -16.556 1.00 94.44 612 THR A N 1
ATOM 4583 C CA . THR A 1 612 ? -4.892 3.980 -17.806 1.00 94.44 612 THR A CA 1
ATOM 4584 C C . THR A 1 612 ? -6.226 3.265 -17.561 1.00 94.44 612 THR A C 1
ATOM 4586 O O . THR A 1 612 ? -7.042 3.121 -18.469 1.00 94.44 612 THR A O 1
ATOM 4589 N N . GLU A 1 613 ? -6.477 2.875 -16.317 1.00 90.50 613 GLU A N 1
ATOM 4590 C CA . GLU A 1 613 ? -7.745 2.412 -15.763 1.00 90.50 613 GLU A CA 1
ATOM 4591 C C . GLU A 1 613 ? -8.739 3.554 -15.485 1.00 90.50 613 GLU A C 1
ATOM 4593 O O . GLU A 1 613 ? -9.920 3.308 -15.247 1.00 90.50 613 GLU A O 1
ATOM 4598 N N . GLN A 1 614 ? -8.309 4.819 -15.563 1.00 83.56 614 GLN A N 1
ATOM 4599 C CA . GLN A 1 614 ? -9.186 5.978 -15.402 1.00 83.56 614 GLN A CA 1
ATOM 4600 C C . GLN A 1 614 ? -9.680 6.472 -16.765 1.00 83.56 614 GLN A C 1
ATOM 4602 O O . GLN A 1 614 ? -8.888 6.923 -17.593 1.00 83.56 614 GLN A O 1
ATOM 4607 N N . GLY A 1 615 ? -11.000 6.443 -16.988 1.00 78.88 615 GLY A N 1
ATOM 4608 C CA . GLY A 1 615 ? -11.618 6.681 -18.303 1.00 78.88 615 GLY A CA 1
ATOM 4609 C C . GLY A 1 615 ? -11.135 7.943 -19.034 1.00 78.88 615 GLY A C 1
ATOM 4610 O O . GLY A 1 615 ? -10.827 7.888 -20.223 1.00 78.88 615 GLY A O 1
ATOM 4611 N N . GLY A 1 616 ? -10.978 9.067 -18.324 1.00 80.81 616 GLY A N 1
ATOM 4612 C CA . GLY A 1 616 ? -10.491 10.316 -18.922 1.00 80.81 616 GLY A CA 1
ATOM 4613 C C . GLY A 1 616 ? -9.078 10.202 -19.511 1.00 80.81 616 GLY A C 1
ATOM 4614 O O . GLY A 1 616 ? -8.848 10.597 -20.659 1.00 80.81 616 GLY A O 1
ATOM 4615 N N . LYS A 1 617 ? -8.121 9.647 -18.754 1.00 87.31 617 LYS A N 1
ATOM 4616 C CA . LYS A 1 617 ? -6.740 9.456 -19.231 1.00 87.31 617 LYS A CA 1
ATOM 4617 C C . LYS A 1 617 ? -6.648 8.312 -20.234 1.00 87.31 617 LYS A C 1
ATOM 4619 O O . LYS A 1 617 ? -5.947 8.444 -21.234 1.00 87.31 617 LYS A O 1
ATOM 4624 N N . GLN A 1 618 ? -7.418 7.249 -20.027 1.00 92.56 618 GLN A N 1
ATOM 4625 C CA . GLN A 1 618 ? -7.547 6.120 -20.941 1.00 92.56 618 GLN A CA 1
ATOM 4626 C C . GLN A 1 618 ? -7.903 6.562 -22.369 1.00 92.56 618 GLN A C 1
ATOM 4628 O O . GLN A 1 618 ? -7.256 6.142 -23.329 1.00 92.56 618 GLN A O 1
ATOM 4633 N N . ASP A 1 619 ? -8.885 7.456 -22.525 1.00 91.69 619 ASP A N 1
ATOM 4634 C CA . ASP A 1 619 ? -9.286 7.965 -23.839 1.00 91.69 619 ASP A CA 1
ATOM 4635 C C . ASP A 1 619 ? -8.185 8.794 -24.510 1.00 91.69 619 ASP A C 1
ATOM 4637 O O . ASP A 1 619 ? -7.955 8.664 -25.717 1.00 91.69 619 ASP A O 1
ATOM 4641 N N . ARG A 1 620 ? -7.458 9.615 -23.742 1.00 94.50 620 ARG A N 1
ATOM 4642 C CA . ARG A 1 620 ? -6.307 10.374 -24.259 1.00 94.50 620 ARG A CA 1
ATOM 4643 C C . ARG A 1 620 ? -5.164 9.450 -24.662 1.00 94.50 620 ARG A C 1
ATOM 4645 O O . ARG A 1 620 ? -4.557 9.664 -25.713 1.00 94.50 620 ARG A O 1
ATOM 4652 N N . TYR A 1 621 ? -4.911 8.413 -23.870 1.00 97.75 621 TYR A N 1
ATOM 4653 C CA . TYR A 1 621 ? -3.882 7.423 -24.147 1.00 97.75 621 TYR A CA 1
ATOM 4654 C C . TYR A 1 621 ? -4.188 6.640 -25.423 1.00 97.75 621 TYR A C 1
ATOM 4656 O O . TYR A 1 621 ? -3.354 6.581 -26.328 1.00 97.75 621 TYR A O 1
ATOM 4664 N N . ARG A 1 622 ? -5.427 6.160 -25.581 1.00 97.50 622 ARG A N 1
ATOM 4665 C CA . ARG A 1 622 ? -5.863 5.527 -26.829 1.00 97.50 622 ARG A CA 1
ATOM 4666 C C . ARG A 1 622 ? -5.751 6.471 -28.022 1.00 97.50 622 ARG A C 1
ATOM 4668 O O . ARG A 1 622 ? -5.215 6.077 -29.056 1.00 97.50 622 ARG A O 1
ATOM 4675 N N . ALA A 1 623 ? -6.207 7.715 -27.881 1.00 97.62 623 ALA A N 1
ATOM 4676 C CA . ALA A 1 623 ? -6.114 8.696 -28.955 1.00 97.62 623 ALA A CA 1
ATOM 4677 C C . ALA A 1 623 ? -4.657 8.977 -29.362 1.00 97.62 623 ALA A C 1
ATOM 4679 O O . ALA A 1 623 ? -4.401 9.279 -30.525 1.00 97.62 623 ALA A O 1
ATOM 4680 N N . LEU A 1 624 ? -3.694 8.911 -28.438 1.00 98.38 624 LEU A N 1
ATOM 4681 C CA . LEU A 1 624 ? -2.270 8.998 -28.767 1.00 98.38 624 LEU A CA 1
ATOM 4682 C C . LEU A 1 624 ? -1.808 7.769 -29.559 1.00 98.38 624 LEU A C 1
ATOM 4684 O O . LEU A 1 624 ? -1.208 7.928 -30.621 1.00 98.38 624 LEU A O 1
ATOM 4688 N N . VAL A 1 625 ? -2.119 6.561 -29.088 1.00 98.62 625 VAL A N 1
ATOM 4689 C CA . VAL A 1 625 ? -1.715 5.308 -29.748 1.00 98.62 625 VAL A CA 1
ATOM 4690 C C . VAL A 1 625 ? -2.277 5.218 -31.169 1.00 98.62 625 VAL A C 1
ATOM 4692 O O . VAL A 1 625 ? -1.535 4.920 -32.102 1.00 98.62 625 VAL A O 1
ATOM 4695 N N . GLU A 1 626 ? -3.547 5.573 -31.382 1.00 98.56 626 GLU A N 1
ATOM 4696 C CA . GLU A 1 626 ? -4.150 5.632 -32.721 1.00 98.56 626 GLU A CA 1
ATOM 4697 C C . GLU A 1 626 ? -3.386 6.592 -33.646 1.00 98.56 626 GLU A C 1
ATOM 4699 O O . GLU A 1 626 ? -3.057 6.232 -34.778 1.00 98.56 626 GLU A O 1
ATOM 4704 N N . ARG A 1 627 ? -3.015 7.783 -33.155 1.00 98.12 627 ARG A N 1
ATOM 4705 C CA . ARG A 1 627 ? -2.219 8.749 -33.927 1.00 98.12 627 ARG A CA 1
ATOM 4706 C C . ARG A 1 627 ? -0.817 8.231 -34.263 1.00 98.12 627 ARG A C 1
ATOM 4708 O O . ARG A 1 627 ? -0.328 8.506 -35.360 1.00 98.12 627 ARG A O 1
ATOM 4715 N N . LEU A 1 628 ? -0.167 7.506 -33.352 1.00 98.62 628 LEU A N 1
ATOM 4716 C CA . LEU A 1 628 ? 1.147 6.892 -33.584 1.00 98.62 628 LEU A CA 1
ATOM 4717 C C . LEU A 1 628 ? 1.059 5.810 -34.670 1.00 98.62 628 LEU A C 1
ATOM 4719 O O . LEU A 1 628 ? 1.843 5.819 -35.624 1.00 98.62 628 LEU A O 1
ATOM 4723 N N . LEU A 1 629 ? 0.049 4.942 -34.588 1.00 98.50 629 LEU A N 1
ATOM 4724 C CA . LEU A 1 629 ? -0.214 3.898 -35.581 1.00 98.50 629 LEU A CA 1
ATOM 4725 C C . LEU A 1 629 ? -0.559 4.485 -36.959 1.00 98.50 629 LEU A C 1
ATOM 4727 O O . LEU A 1 629 ? -0.042 4.021 -37.975 1.00 98.50 629 LEU A O 1
ATOM 4731 N N . GLU A 1 630 ? -1.372 5.546 -37.016 1.00 98.19 630 GLU A N 1
ATOM 4732 C CA . GLU A 1 630 ? -1.693 6.260 -38.261 1.00 98.19 630 GLU A CA 1
ATOM 4733 C C . GLU A 1 630 ? -0.451 6.853 -38.942 1.00 98.19 630 GLU A C 1
ATOM 4735 O O . GLU A 1 630 ? -0.374 6.894 -40.176 1.00 98.19 630 GLU A O 1
ATOM 4740 N N . ARG A 1 631 ? 0.534 7.300 -38.153 1.00 98.06 631 ARG A N 1
ATOM 4741 C CA . ARG A 1 631 ? 1.822 7.805 -38.651 1.00 98.06 631 ARG A CA 1
ATOM 4742 C C . ARG A 1 631 ? 2.825 6.700 -38.990 1.00 98.06 631 ARG A C 1
ATOM 4744 O O . ARG A 1 631 ? 3.852 6.999 -39.598 1.00 98.06 631 ARG A O 1
ATOM 4751 N N . GLY A 1 632 ? 2.523 5.443 -38.668 1.00 97.94 632 GLY A N 1
ATOM 4752 C CA . GLY A 1 632 ? 3.411 4.304 -38.897 1.00 97.94 632 GLY A CA 1
ATOM 4753 C C . GLY A 1 632 ? 4.589 4.241 -37.923 1.00 97.94 632 GLY A C 1
ATOM 4754 O O . GLY A 1 632 ? 5.643 3.725 -38.291 1.00 97.94 632 GLY A O 1
ATOM 4755 N N . VAL A 1 633 ? 4.432 4.790 -36.715 1.00 98.56 633 VAL A N 1
ATOM 4756 C CA . VAL A 1 633 ? 5.417 4.657 -35.634 1.00 98.56 633 VAL A CA 1
ATOM 4757 C C . VAL A 1 633 ? 5.444 3.190 -35.166 1.00 98.56 633 VAL A C 1
ATOM 4759 O O . VAL A 1 633 ? 4.371 2.604 -35.008 1.00 98.56 633 VAL A O 1
ATOM 4762 N N . PRO A 1 634 ? 6.626 2.574 -34.957 1.00 97.69 634 PRO A N 1
ATOM 4763 C CA . PRO A 1 634 ? 6.753 1.146 -34.653 1.00 97.69 634 PRO A CA 1
ATOM 4764 C C . PRO A 1 634 ? 6.462 0.831 -33.173 1.00 97.69 634 PRO A C 1
ATOM 4766 O O . PRO A 1 634 ? 7.330 0.337 -32.457 1.00 97.69 634 PRO A O 1
ATOM 4769 N N . VAL A 1 635 ? 5.245 1.134 -32.718 1.00 98.31 635 VAL A N 1
ATOM 4770 C CA . VAL A 1 635 ? 4.741 0.777 -31.382 1.00 98.31 635 VAL A CA 1
ATOM 4771 C C . VAL A 1 635 ? 4.198 -0.648 -31.426 1.00 98.31 635 VAL A C 1
ATOM 4773 O O . VAL A 1 635 ? 3.257 -0.914 -32.174 1.00 98.31 635 VAL A O 1
ATOM 4776 N N . ASP A 1 636 ? 4.777 -1.554 -30.638 1.00 98.44 636 ASP A N 1
ATOM 4777 C CA . ASP A 1 636 ? 4.309 -2.943 -30.562 1.00 98.44 636 ASP A CA 1
ATOM 4778 C C . ASP A 1 636 ? 3.230 -3.144 -29.524 1.00 98.44 636 ASP A C 1
ATOM 4780 O O . ASP A 1 636 ? 2.353 -3.985 -29.712 1.00 98.44 636 ASP A O 1
ATOM 4784 N N . GLY A 1 637 ? 3.328 -2.414 -28.416 1.00 98.25 637 GLY A N 1
ATOM 4785 C CA . GLY A 1 637 ? 2.465 -2.638 -27.279 1.00 98.25 637 GLY A CA 1
ATOM 4786 C C . GLY A 1 637 ? 2.181 -1.405 -26.445 1.00 98.25 637 GLY A C 1
ATOM 4787 O O . GLY A 1 637 ? 2.884 -0.394 -26.519 1.00 98.25 637 GLY A O 1
ATOM 4788 N N . VAL A 1 638 ? 1.131 -1.525 -25.640 1.00 98.69 638 VAL A N 1
ATOM 4789 C CA . VAL A 1 638 ? 0.749 -0.564 -24.606 1.00 98.69 638 VAL A CA 1
ATOM 4790 C C . VAL A 1 638 ? 0.948 -1.196 -23.231 1.00 98.69 638 VAL A C 1
ATOM 4792 O O . VAL A 1 638 ? 0.535 -2.327 -22.981 1.00 98.69 638 VAL A O 1
ATOM 4795 N N . GLY A 1 639 ? 1.643 -0.478 -22.361 1.00 98.56 639 GLY A N 1
ATOM 4796 C CA . GLY A 1 639 ? 1.843 -0.817 -20.962 1.00 98.56 639 GLY A CA 1
ATOM 4797 C C . GLY A 1 639 ? 0.796 -0.129 -20.097 1.00 98.56 639 GLY A C 1
ATOM 4798 O O . GLY A 1 639 ? 0.465 1.043 -20.317 1.00 98.56 639 GLY A O 1
ATOM 4799 N N . HIS A 1 640 ? 0.284 -0.880 -19.131 1.00 98.56 640 HIS A N 1
ATOM 4800 C CA . HIS A 1 640 ? -0.621 -0.437 -18.087 1.00 98.56 640 HIS A CA 1
ATOM 4801 C C . HIS A 1 640 ? 0.078 -0.639 -16.740 1.00 98.56 640 HIS A C 1
ATOM 4803 O O . HIS A 1 640 ? 0.188 -1.775 -16.272 1.00 98.56 640 HIS A O 1
ATOM 4809 N N . GLN A 1 641 ? 0.552 0.449 -16.119 1.00 98.50 641 GLN A N 1
ATOM 4810 C CA . GLN A 1 641 ? 1.288 0.346 -14.851 1.00 98.50 641 GLN A CA 1
ATOM 4811 C C . GLN A 1 641 ? 0.413 -0.262 -13.743 1.00 98.50 641 GLN A C 1
ATOM 4813 O O . GLN A 1 641 ? 0.827 -1.202 -13.080 1.00 98.50 641 GLN A O 1
ATOM 4818 N N . PHE A 1 642 ? -0.837 0.199 -13.607 1.00 98.00 642 PHE A N 1
ATOM 4819 C CA . PHE A 1 642 ? -1.794 -0.263 -12.588 1.00 98.00 642 PHE A CA 1
ATOM 4820 C C . PHE A 1 642 ? -1.290 -0.142 -11.139 1.00 98.00 642 PHE A C 1
ATOM 4822 O O . PHE A 1 642 ? -1.458 -1.051 -10.325 1.00 98.00 642 PHE A O 1
ATOM 4829 N N . HIS A 1 643 ? -0.779 1.039 -10.788 1.00 96.31 643 HIS A N 1
ATOM 4830 C CA . HIS A 1 643 ? -0.567 1.434 -9.396 1.00 96.31 643 HIS A CA 1
ATOM 4831 C C . HIS A 1 643 ? -1.891 1.764 -8.697 1.00 96.31 643 HIS A C 1
ATOM 4833 O O . HIS A 1 643 ? -2.320 2.918 -8.638 1.00 96.31 643 HIS A O 1
ATOM 4839 N N . VAL A 1 644 ? -2.559 0.751 -8.146 1.00 92.25 644 VAL A N 1
ATOM 4840 C CA . VAL A 1 644 ? -3.932 0.877 -7.634 1.00 92.25 644 VAL A CA 1
ATOM 4841 C C . VAL A 1 644 ? -4.011 0.703 -6.117 1.00 92.25 644 VAL A C 1
ATOM 4843 O O . VAL A 1 644 ? -3.017 0.486 -5.424 1.00 92.25 644 VAL A O 1
ATOM 4846 N N . SER A 1 645 ? -5.202 0.876 -5.559 1.00 87.69 645 SER A N 1
ATOM 4847 C CA . SER A 1 645 ? -5.510 0.577 -4.160 1.00 87.69 645 SER A CA 1
ATOM 4848 C C . SER A 1 645 ? -6.756 -0.297 -4.092 1.00 87.69 645 SER A C 1
ATOM 4850 O O . SER A 1 645 ? -7.463 -0.458 -5.090 1.00 87.69 645 SER A O 1
ATOM 4852 N N . LEU A 1 646 ? -7.080 -0.807 -2.903 1.00 80.00 646 LEU A N 1
ATOM 4853 C CA . LEU A 1 646 ? -8.337 -1.529 -2.661 1.00 80.00 646 LEU A CA 1
ATOM 4854 C C . LEU A 1 646 ? -9.604 -0.755 -3.065 1.00 80.00 646 LEU A C 1
ATOM 4856 O O . LEU A 1 646 ? -10.662 -1.361 -3.224 1.00 80.00 646 LEU A O 1
ATOM 4860 N N . ALA A 1 647 ? -9.516 0.568 -3.218 1.00 72.62 647 ALA A N 1
ATOM 4861 C CA . ALA A 1 647 ? -10.638 1.403 -3.621 1.00 72.62 647 ALA A CA 1
ATOM 4862 C C . ALA A 1 647 ? -10.894 1.413 -5.140 1.00 72.62 647 ALA A C 1
ATOM 4864 O O . ALA A 1 647 ? -11.999 1.756 -5.557 1.00 72.62 647 ALA A O 1
ATOM 4865 N N . MET A 1 648 ? -9.906 1.048 -5.967 1.00 81.00 648 MET A N 1
ATOM 4866 C CA . MET A 1 648 ? -10.047 1.033 -7.426 1.00 81.00 648 MET A CA 1
ATOM 4867 C C . MET A 1 648 ? -10.871 -0.181 -7.866 1.00 81.00 648 MET A C 1
ATOM 4869 O O . MET A 1 648 ? -10.424 -1.306 -7.660 1.00 81.00 648 MET A O 1
ATOM 4873 N N . PRO A 1 649 ? -12.039 -0.031 -8.504 1.00 74.62 649 PRO A N 1
ATOM 4874 C CA . PRO A 1 649 ? -12.845 -1.190 -8.853 1.00 74.62 649 PRO A CA 1
ATOM 4875 C C . PRO A 1 649 ? -12.164 -2.027 -9.952 1.00 74.62 649 PRO A C 1
ATOM 4877 O O . PRO A 1 649 ? -11.713 -1.503 -10.967 1.00 74.62 649 PRO A O 1
ATOM 4880 N N . VAL A 1 650 ? -12.095 -3.349 -9.762 1.00 81.06 650 VAL A N 1
ATOM 4881 C CA . VAL A 1 650 ? -11.354 -4.274 -10.649 1.00 81.06 650 VAL A CA 1
ATOM 4882 C C . VAL A 1 650 ? -11.831 -4.216 -12.107 1.00 81.06 650 VAL A C 1
ATOM 4884 O O . VAL A 1 650 ? -11.028 -4.364 -13.024 1.00 81.06 650 VAL A O 1
ATOM 4887 N N . ASN A 1 651 ? -13.112 -3.929 -12.354 1.00 79.25 651 ASN A N 1
ATOM 4888 C CA . ASN A 1 651 ? -13.642 -3.783 -13.714 1.00 79.25 651 ASN A CA 1
ATOM 4889 C C . ASN A 1 651 ? -13.049 -2.581 -14.477 1.00 79.25 651 ASN A C 1
ATOM 4891 O O . ASN A 1 651 ? -13.152 -2.537 -15.698 1.00 79.25 651 ASN A O 1
ATOM 4895 N N . ALA A 1 652 ? -12.434 -1.610 -13.793 1.00 82.31 652 ALA A N 1
ATOM 4896 C CA . ALA A 1 652 ? -11.682 -0.542 -14.450 1.00 82.31 652 ALA A CA 1
ATOM 4897 C C . ALA A 1 652 ? -10.404 -1.078 -15.124 1.00 82.31 652 ALA A C 1
ATOM 4899 O O . ALA A 1 652 ? -10.040 -0.605 -16.201 1.00 82.31 652 ALA A O 1
ATOM 4900 N N . LEU A 1 653 ? -9.769 -2.104 -14.537 1.00 93.25 653 LEU A N 1
ATOM 4901 C CA . LEU A 1 653 ? -8.619 -2.796 -15.132 1.00 93.25 653 LEU A CA 1
ATOM 4902 C C . LEU A 1 653 ? -9.038 -3.560 -16.394 1.00 93.25 653 LEU A C 1
ATOM 4904 O O . LEU A 1 653 ? -8.383 -3.455 -17.426 1.00 93.25 653 LEU A O 1
ATOM 4908 N N . GLU A 1 654 ? -10.166 -4.278 -16.333 1.00 92.00 654 GLU A N 1
ATOM 4909 C CA . GLU A 1 654 ? -10.751 -4.960 -17.498 1.00 92.00 654 GLU A CA 1
ATOM 4910 C C . GLU A 1 654 ? -11.102 -3.956 -18.601 1.00 92.00 654 GLU A C 1
ATOM 4912 O O . GLU A 1 654 ? -10.686 -4.121 -19.745 1.00 92.00 654 GLU A O 1
ATOM 4917 N N . GLY A 1 655 ? -11.768 -2.853 -18.244 1.00 90.38 655 GLY A N 1
ATOM 4918 C CA . GLY A 1 655 ? -12.104 -1.788 -19.185 1.00 90.38 655 GLY A CA 1
ATOM 4919 C C . GLY A 1 655 ? -10.878 -1.190 -19.883 1.00 90.38 655 GLY A C 1
ATOM 4920 O O . GLY A 1 655 ? -10.960 -0.865 -21.065 1.00 90.38 655 GLY A O 1
ATOM 4921 N N . ALA A 1 656 ? -9.734 -1.082 -19.198 1.00 94.19 656 ALA A N 1
ATOM 4922 C CA . ALA A 1 656 ? -8.477 -0.667 -19.822 1.00 94.19 656 ALA A CA 1
ATOM 4923 C C . ALA A 1 656 ? -7.980 -1.665 -20.868 1.00 94.19 656 ALA A C 1
ATOM 4925 O O . ALA A 1 656 ? -7.662 -1.241 -21.977 1.00 94.19 656 ALA A O 1
ATOM 4926 N N . LEU A 1 657 ? -7.999 -2.966 -20.570 1.00 96.31 657 LEU A N 1
ATOM 4927 C CA . LEU A 1 657 ? -7.576 -3.996 -21.523 1.00 96.31 657 LEU A CA 1
ATOM 4928 C C . LEU A 1 657 ? -8.521 -4.091 -22.732 1.00 96.31 657 LEU A C 1
ATOM 4930 O O . LEU A 1 657 ? -8.084 -4.179 -23.883 1.00 96.31 657 LEU A O 1
ATOM 4934 N N . GLU A 1 658 ? -9.832 -4.015 -22.495 1.00 95.31 658 GLU A N 1
ATOM 4935 C CA . GLU A 1 658 ? -10.842 -3.999 -23.558 1.00 95.31 658 GLU A CA 1
ATOM 4936 C C . GLU A 1 658 ? -10.707 -2.766 -24.457 1.00 95.31 658 GLU A C 1
ATOM 4938 O O . GLU A 1 658 ? -10.963 -2.835 -25.665 1.00 95.31 658 GLU A O 1
ATOM 4943 N N . ARG A 1 659 ? -10.273 -1.628 -23.896 1.00 94.81 659 ARG A N 1
ATOM 4944 C CA . ARG A 1 659 ? -10.142 -0.378 -24.644 1.00 94.81 659 ARG A CA 1
ATOM 4945 C C . ARG A 1 659 ? -9.059 -0.437 -25.711 1.00 94.81 659 ARG A C 1
ATOM 4947 O O . ARG A 1 659 ? -9.145 0.364 -26.634 1.00 94.81 659 ARG A O 1
ATOM 4954 N N . PHE A 1 660 ? -8.076 -1.328 -25.646 1.00 96.56 660 PHE A N 1
ATOM 4955 C CA . PHE A 1 660 ? -7.026 -1.431 -26.671 1.00 96.56 660 PHE A CA 1
ATOM 4956 C C . PHE A 1 660 ? -7.116 -2.716 -27.507 1.00 96.56 660 PHE A C 1
ATOM 4958 O O . PHE A 1 660 ? -6.417 -2.825 -28.512 1.00 96.56 660 PHE A O 1
ATOM 4965 N N . ALA A 1 661 ? -8.031 -3.634 -27.176 1.00 95.00 661 ALA A N 1
ATOM 4966 C CA . ALA A 1 661 ? -8.149 -4.953 -27.802 1.00 95.00 661 ALA A CA 1
ATOM 4967 C C . ALA A 1 661 ? -8.434 -4.943 -29.323 1.00 95.00 661 ALA A C 1
ATOM 4969 O O . ALA A 1 661 ? -8.169 -5.927 -30.011 1.00 95.00 661 ALA A O 1
ATOM 4970 N N . ASP A 1 662 ? -8.990 -3.860 -29.881 1.00 95.69 662 ASP A N 1
ATOM 4971 C CA . ASP A 1 662 ? -9.235 -3.723 -31.326 1.00 95.69 662 ASP A CA 1
ATOM 4972 C C . ASP A 1 662 ? -8.065 -3.098 -32.107 1.00 95.69 662 ASP A C 1
ATOM 4974 O O . ASP A 1 662 ? -8.115 -3.032 -33.342 1.00 95.69 662 ASP A O 1
ATOM 4978 N N . LEU A 1 663 ? -7.019 -2.640 -31.415 1.00 96.94 663 LEU A N 1
ATOM 4979 C CA . LEU A 1 663 ? -5.823 -2.065 -32.022 1.00 96.94 663 LEU A CA 1
ATOM 4980 C C . LEU A 1 663 ? -4.763 -3.151 -32.287 1.00 96.94 663 LEU A C 1
ATOM 4982 O O . LEU A 1 663 ? -4.701 -4.151 -31.581 1.00 96.94 663 LEU A O 1
ATOM 4986 N N . PRO A 1 664 ? -3.900 -2.986 -33.308 1.00 96.75 664 PRO A N 1
ATOM 4987 C CA . PRO A 1 664 ? -2.848 -3.946 -33.643 1.00 96.75 664 PRO A CA 1
ATOM 4988 C C . PRO A 1 664 ? -1.624 -3.815 -32.716 1.00 96.75 664 PRO A C 1
ATOM 4990 O O . PRO A 1 664 ? -0.501 -3.706 -33.202 1.00 96.75 664 PRO A O 1
ATOM 4993 N N . VAL A 1 665 ? -1.849 -3.789 -31.404 1.00 97.38 665 VAL A N 1
ATOM 4994 C CA . VAL A 1 665 ? -0.821 -3.688 -30.360 1.00 97.38 665 VAL A CA 1
ATOM 4995 C C . VAL A 1 665 ? -1.029 -4.803 -29.337 1.00 97.38 665 VAL A C 1
ATOM 4997 O O . VAL A 1 665 ? -2.164 -5.181 -29.060 1.00 97.38 665 VAL A O 1
ATOM 5000 N N . THR A 1 666 ? 0.056 -5.339 -28.785 1.00 97.88 666 THR A N 1
ATOM 5001 C CA . THR A 1 666 ? -0.006 -6.213 -27.605 1.00 97.88 666 THR A CA 1
ATOM 5002 C C . THR A 1 666 ? -0.170 -5.377 -26.332 1.00 97.88 666 THR A C 1
ATOM 5004 O O . THR A 1 666 ? 0.069 -4.169 -26.346 1.00 97.88 666 THR A O 1
ATOM 5007 N N . GLN A 1 667 ? -0.568 -5.984 -25.221 1.00 98.38 667 GLN A N 1
ATOM 5008 C CA . GLN A 1 667 ? -0.763 -5.276 -23.954 1.00 98.38 667 GLN A CA 1
ATOM 5009 C C . GLN A 1 667 ? 0.157 -5.854 -22.877 1.00 98.38 667 GLN A C 1
ATOM 5011 O O . GLN A 1 667 ? 0.511 -7.028 -22.925 1.00 98.38 667 GLN A O 1
ATOM 5016 N N . ALA A 1 668 ? 0.574 -5.058 -21.900 1.00 98.56 668 ALA A N 1
ATOM 5017 C CA . ALA A 1 668 ? 1.305 -5.546 -20.733 1.00 98.56 668 ALA A CA 1
ATOM 5018 C C . ALA A 1 668 ? 0.783 -4.868 -19.469 1.00 98.56 668 ALA A C 1
ATOM 5020 O O . ALA A 1 668 ? 0.560 -3.660 -19.466 1.00 98.56 668 ALA A O 1
ATOM 5021 N N . VAL A 1 669 ? 0.629 -5.636 -18.392 1.00 98.75 669 VAL A N 1
ATOM 5022 C CA . VAL A 1 669 ? 0.537 -5.064 -17.046 1.00 98.75 669 VAL A CA 1
ATOM 5023 C C . VAL A 1 669 ? 1.962 -4.969 -16.524 1.00 98.75 669 VAL A C 1
ATOM 5025 O O . VAL A 1 669 ? 2.642 -5.989 -16.403 1.00 98.75 669 VAL A O 1
ATOM 5028 N N . THR A 1 670 ? 2.446 -3.756 -16.299 1.00 98.62 670 THR A N 1
ATOM 5029 C CA . THR A 1 670 ? 3.887 -3.489 -16.178 1.00 98.62 670 THR A CA 1
ATOM 5030 C C . THR A 1 670 ? 4.343 -3.263 -14.743 1.00 98.62 670 THR A C 1
ATOM 5032 O O . THR A 1 670 ? 5.483 -3.607 -14.434 1.00 98.62 670 THR A O 1
ATOM 5035 N N . GLU A 1 671 ? 3.482 -2.744 -13.861 1.00 98.50 671 GLU A N 1
ATOM 5036 C CA . GLU A 1 671 ? 3.899 -2.241 -12.542 1.00 98.50 671 GLU A CA 1
ATOM 5037 C C . GLU A 1 671 ? 2.839 -2.476 -11.445 1.00 98.50 671 GLU A C 1
ATOM 5039 O O . GLU A 1 671 ? 2.641 -1.652 -10.555 1.00 98.50 671 GLU A O 1
ATOM 5044 N N . LEU A 1 672 ? 2.135 -3.614 -11.493 1.00 98.69 672 LEU A N 1
ATOM 5045 C CA . LEU A 1 672 ? 0.997 -3.865 -10.609 1.00 98.69 672 LEU A CA 1
ATOM 5046 C C . LEU A 1 672 ? 1.414 -3.847 -9.137 1.00 98.69 672 LEU A C 1
ATOM 5048 O O . LEU A 1 672 ? 2.225 -4.661 -8.688 1.00 98.69 672 LEU A O 1
ATOM 5052 N N . ASP A 1 673 ? 0.763 -2.982 -8.373 1.00 98.19 673 ASP A N 1
ATOM 5053 C CA . ASP A 1 673 ? 0.790 -2.977 -6.921 1.00 98.19 673 ASP A CA 1
ATOM 5054 C C . ASP A 1 673 ? -0.568 -2.473 -6.379 1.00 98.19 673 ASP A C 1
ATOM 5056 O O . ASP A 1 673 ? -1.256 -1.660 -7.000 1.00 98.19 673 ASP A O 1
ATOM 5060 N N . VAL A 1 674 ? -1.030 -3.028 -5.250 1.00 96.94 674 VAL A N 1
ATOM 5061 C CA . VAL A 1 674 ? -2.396 -2.783 -4.740 1.00 96.94 674 VAL A CA 1
ATOM 5062 C C . VAL A 1 674 ? -2.334 -2.384 -3.277 1.00 96.94 674 VAL A C 1
ATOM 5064 O O . VAL A 1 674 ? -2.327 -3.243 -2.402 1.00 96.94 674 VAL A O 1
ATOM 5067 N N . THR A 1 675 ? -2.306 -1.095 -2.961 1.00 93.25 675 THR A N 1
ATOM 5068 C CA . THR A 1 675 ? -2.167 -0.656 -1.564 1.00 93.25 675 THR A CA 1
ATOM 5069 C C . THR A 1 675 ? -3.377 -1.019 -0.698 1.00 93.25 675 THR A C 1
ATOM 5071 O O . THR A 1 675 ? -4.535 -0.881 -1.101 1.00 93.25 675 THR A O 1
ATOM 5074 N N . THR A 1 676 ? -3.101 -1.470 0.530 1.00 83.25 676 THR A N 1
ATOM 5075 C CA . THR A 1 676 ? -4.119 -1.807 1.538 1.00 83.25 676 THR A CA 1
ATOM 5076 C C . THR A 1 676 ? -4.626 -0.592 2.319 1.00 83.25 676 THR A C 1
ATOM 5078 O O . THR A 1 676 ? -5.702 -0.661 2.913 1.00 83.25 676 THR A O 1
ATOM 5081 N N . GLY A 1 677 ? -3.876 0.514 2.323 1.00 76.19 677 GLY A N 1
ATOM 5082 C CA . GLY A 1 677 ? -4.076 1.649 3.221 1.00 76.19 677 GLY A CA 1
ATOM 5083 C C . GLY A 1 677 ? -3.457 1.418 4.605 1.00 76.19 677 GLY A C 1
ATOM 5084 O O . GLY A 1 677 ? -3.177 0.287 5.009 1.00 76.19 677 GLY A O 1
ATOM 5085 N N . THR A 1 678 ? -3.287 2.496 5.370 1.00 69.69 678 THR A N 1
ATOM 5086 C CA . THR A 1 678 ? -2.748 2.472 6.740 1.00 69.69 678 THR A CA 1
ATOM 5087 C C . THR A 1 678 ? -3.860 2.673 7.791 1.00 69.69 678 THR A C 1
ATOM 5089 O O . THR A 1 678 ? -4.844 3.368 7.506 1.00 69.69 678 THR A O 1
ATOM 5092 N N . PRO A 1 679 ? -3.808 1.999 8.963 1.00 63.44 679 PRO A N 1
ATOM 5093 C CA . PRO A 1 679 ? -2.896 0.899 9.297 1.00 63.44 679 PRO A CA 1
ATOM 5094 C C . PRO A 1 679 ? -3.174 -0.365 8.459 1.00 63.44 679 PRO A C 1
ATOM 5096 O O . PRO A 1 679 ? -4.290 -0.581 7.976 1.00 63.44 679 PRO A O 1
ATOM 5099 N N . VAL A 1 680 ? -2.154 -1.209 8.280 1.00 75.56 680 VAL A N 1
ATOM 5100 C CA . VAL A 1 680 ? -2.318 -2.529 7.653 1.00 75.56 680 VAL A CA 1
ATOM 5101 C C . VAL A 1 680 ? -2.982 -3.458 8.664 1.00 75.56 680 VAL A C 1
ATOM 5103 O O . VAL A 1 680 ? -2.459 -3.666 9.754 1.00 75.56 680 VAL A O 1
ATOM 5106 N N . THR A 1 681 ? -4.137 -4.018 8.308 1.00 74.75 681 THR A N 1
ATOM 5107 C CA . THR A 1 681 ? -4.882 -4.959 9.155 1.00 74.75 681 THR A CA 1
ATOM 5108 C C . THR A 1 681 ? -5.056 -6.295 8.445 1.00 74.75 681 THR A C 1
ATOM 5110 O O . THR A 1 681 ? -5.042 -6.361 7.212 1.00 74.75 681 THR A O 1
ATOM 5113 N N . GLN A 1 682 ? -5.288 -7.364 9.210 1.00 77.88 682 GLN A N 1
ATOM 5114 C CA . GLN A 1 682 ? -5.558 -8.690 8.647 1.00 77.88 682 GLN A CA 1
ATOM 5115 C C . GLN A 1 682 ? -6.747 -8.671 7.674 1.00 77.88 682 GLN A C 1
ATOM 5117 O O . GLN A 1 682 ? -6.708 -9.315 6.628 1.00 77.88 682 GLN A O 1
ATOM 5122 N N . ALA A 1 683 ? -7.788 -7.893 7.981 1.00 74.00 683 ALA A N 1
ATOM 5123 C CA . ALA A 1 683 ? -8.946 -7.736 7.112 1.00 74.00 683 ALA A CA 1
ATOM 5124 C C . ALA A 1 683 ? -8.580 -7.119 5.754 1.00 74.00 683 ALA A C 1
ATOM 5126 O O . ALA A 1 683 ? -8.956 -7.659 4.715 1.00 74.00 683 ALA A O 1
ATOM 5127 N N . ARG A 1 684 ? -7.772 -6.049 5.755 1.00 81.31 684 ARG A N 1
ATOM 5128 C CA . ARG A 1 684 ? -7.297 -5.398 4.525 1.00 81.31 684 ARG A CA 1
ATOM 5129 C C . ARG A 1 684 ? -6.385 -6.308 3.702 1.00 81.31 684 ARG A C 1
ATOM 5131 O O . ARG A 1 684 ? -6.485 -6.309 2.480 1.00 81.31 684 ARG A O 1
ATOM 5138 N N . LEU A 1 685 ? -5.539 -7.112 4.351 1.00 90.06 685 LEU A N 1
ATOM 5139 C CA . LEU A 1 685 ? -4.724 -8.124 3.669 1.00 90.06 685 LEU A CA 1
ATOM 5140 C C . LEU A 1 685 ? -5.597 -9.181 2.986 1.00 90.06 685 LEU A C 1
ATOM 5142 O O . LEU A 1 685 ? -5.324 -9.567 1.853 1.00 90.06 685 LEU A O 1
ATOM 5146 N N . ILE A 1 686 ? -6.668 -9.630 3.645 1.00 85.81 686 ILE A N 1
ATOM 5147 C CA . ILE A 1 686 ? -7.617 -10.579 3.054 1.00 85.81 686 ILE A CA 1
ATOM 5148 C C . ILE A 1 686 ? -8.363 -9.937 1.881 1.00 85.81 686 ILE A C 1
ATOM 5150 O O . ILE A 1 686 ? -8.424 -10.551 0.818 1.00 85.81 686 ILE A O 1
ATOM 5154 N N . ASP A 1 687 ? -8.877 -8.712 2.027 1.00 83.56 687 ASP A N 1
ATOM 5155 C CA . ASP A 1 687 ? -9.535 -7.985 0.933 1.00 83.56 687 ASP A CA 1
ATOM 5156 C C . ASP A 1 687 ? -8.597 -7.774 -0.262 1.00 83.56 687 ASP A C 1
ATOM 5158 O O . ASP A 1 687 ? -9.015 -7.955 -1.405 1.00 83.56 687 ASP A O 1
ATOM 5162 N N . GLN A 1 688 ? -7.314 -7.505 -0.013 1.00 95.12 688 GLN A N 1
ATOM 5163 C CA . GLN A 1 688 ? -6.280 -7.481 -1.048 1.00 95.12 688 GLN A CA 1
ATOM 5164 C C . GLN A 1 688 ? -6.108 -8.843 -1.719 1.00 95.12 688 GLN A C 1
ATOM 5166 O O . GLN A 1 688 ? -5.997 -8.904 -2.940 1.00 95.12 688 GLN A O 1
ATOM 5171 N N . GLY A 1 689 ? -6.156 -9.941 -0.964 1.00 94.19 689 GLY A N 1
ATOM 5172 C CA . GLY A 1 689 ? -6.212 -11.287 -1.533 1.00 94.19 689 GLY A CA 1
ATOM 5173 C C . GLY A 1 689 ? -7.356 -11.461 -2.529 1.00 94.19 689 GLY A C 1
ATOM 5174 O O . GLY A 1 689 ? -7.145 -11.933 -3.645 1.00 94.19 689 GLY A O 1
ATOM 5175 N N . TYR A 1 690 ? -8.562 -11.019 -2.171 1.00 86.69 690 TYR A N 1
ATOM 5176 C CA . TYR A 1 690 ? -9.700 -11.061 -3.092 1.00 86.69 690 TYR A CA 1
ATOM 5177 C C . TYR A 1 690 ? -9.534 -10.117 -4.288 1.00 86.69 690 TYR A C 1
ATOM 5179 O O . TYR A 1 690 ? -9.916 -10.487 -5.393 1.00 86.69 690 TYR A O 1
ATOM 5187 N N . TYR A 1 691 ? -8.939 -8.941 -4.091 1.00 92.44 691 TYR A N 1
ATOM 5188 C CA . TYR A 1 691 ? -8.631 -8.015 -5.177 1.00 92.44 691 TYR A CA 1
ATOM 5189 C C . TYR A 1 691 ? -7.700 -8.653 -6.210 1.00 92.44 691 TYR A C 1
ATOM 5191 O O . TYR A 1 691 ? -8.014 -8.674 -7.396 1.00 92.44 691 TYR A O 1
ATOM 5199 N N . TYR A 1 692 ? -6.573 -9.216 -5.760 1.00 98.06 692 TYR A N 1
ATOM 5200 C CA . TYR A 1 692 ? -5.617 -9.893 -6.636 1.00 98.06 692 TYR A CA 1
ATOM 5201 C C . TYR A 1 692 ? -6.239 -11.103 -7.329 1.00 98.06 692 TYR A C 1
ATOM 5203 O O . TYR A 1 692 ? -5.944 -11.330 -8.498 1.00 98.06 692 TYR A O 1
ATOM 5211 N N . ARG A 1 693 ? -7.127 -11.852 -6.658 1.00 96.12 693 ARG A N 1
ATOM 5212 C CA . ARG A 1 693 ? -7.899 -12.922 -7.307 1.00 96.12 693 ARG A CA 1
ATOM 5213 C C . ARG A 1 693 ? -8.704 -12.380 -8.482 1.00 96.12 693 ARG A C 1
ATOM 5215 O O . ARG A 1 693 ? -8.549 -12.884 -9.589 1.00 96.12 693 ARG A O 1
ATOM 5222 N N . ASP A 1 694 ? -9.528 -11.367 -8.240 1.00 88.75 694 ASP A N 1
ATOM 5223 C CA . ASP A 1 694 ? -10.439 -10.820 -9.247 1.00 88.75 694 ASP A CA 1
ATOM 5224 C C . ASP A 1 694 ? -9.650 -10.166 -10.399 1.00 88.75 694 ASP A C 1
ATOM 5226 O O . ASP A 1 694 ? -9.959 -10.382 -11.570 1.00 88.75 694 ASP A O 1
ATOM 5230 N N . ALA A 1 695 ? -8.565 -9.446 -10.094 1.00 96.06 695 ALA A N 1
ATOM 5231 C CA . ALA A 1 695 ? -7.669 -8.877 -11.100 1.00 96.06 695 ALA A CA 1
ATOM 5232 C C . ALA A 1 695 ? -6.968 -9.963 -11.937 1.00 96.06 695 ALA A C 1
ATOM 5234 O O . ALA A 1 695 ? -6.946 -9.886 -13.162 1.00 96.06 695 ALA A O 1
ATOM 5235 N N . PHE A 1 696 ? -6.446 -11.025 -11.314 1.00 98.19 696 PHE A N 1
ATOM 5236 C CA . PHE A 1 696 ? -5.828 -12.131 -12.052 1.00 98.19 696 PHE A CA 1
ATOM 5237 C C . PHE A 1 696 ? -6.856 -12.987 -12.804 1.00 98.19 696 PHE A C 1
ATOM 5239 O O . PHE A 1 696 ? -6.497 -13.638 -13.782 1.00 98.19 696 PHE A O 1
ATOM 5246 N N . GLU A 1 697 ? -8.127 -13.021 -12.400 1.00 95.62 697 GLU A N 1
ATOM 5247 C CA . GLU A 1 697 ? -9.206 -13.593 -13.217 1.00 95.62 697 GLU A CA 1
ATOM 5248 C C . GLU A 1 697 ? -9.405 -12.792 -14.511 1.00 95.62 697 GLU A C 1
ATOM 5250 O O . GLU A 1 697 ? -9.449 -13.400 -15.583 1.00 95.62 697 GLU A O 1
ATOM 5255 N N . VAL A 1 698 ? -9.411 -11.455 -14.433 1.00 96.25 698 VAL A N 1
ATOM 5256 C CA . VAL A 1 698 ? -9.409 -10.574 -15.615 1.00 96.25 698 VAL A CA 1
ATOM 5257 C C . VAL A 1 698 ? -8.174 -10.842 -16.481 1.00 96.25 698 VAL A C 1
ATOM 5259 O O . VAL A 1 698 ? -8.303 -11.115 -17.673 1.00 96.25 698 VAL A O 1
ATOM 5262 N N . PHE A 1 699 ? -6.970 -10.862 -15.904 1.00 98.25 699 PHE A N 1
ATOM 5263 C CA . PHE A 1 699 ? -5.746 -11.095 -16.683 1.00 98.25 699 PHE A CA 1
ATOM 5264 C C . PHE A 1 699 ? -5.733 -12.471 -17.357 1.00 98.25 699 PHE A C 1
ATOM 5266 O O . PHE A 1 699 ? -5.320 -12.588 -18.506 1.00 98.25 699 PHE A O 1
ATOM 5273 N N . ARG A 1 700 ? -6.240 -13.520 -16.695 1.00 97.06 700 ARG A N 1
ATOM 5274 C CA . ARG A 1 700 ? -6.395 -14.849 -17.316 1.00 97.06 700 ARG A CA 1
ATOM 5275 C C . ARG A 1 700 ? -7.377 -14.826 -18.483 1.00 97.06 700 ARG A C 1
ATOM 5277 O O . ARG A 1 700 ? -7.137 -15.510 -19.474 1.00 97.06 700 ARG A O 1
ATOM 5284 N N . ALA A 1 701 ? -8.461 -14.056 -18.388 1.00 96.44 701 ALA A N 1
ATOM 5285 C CA . ALA A 1 701 ? -9.415 -13.906 -19.486 1.00 96.44 701 ALA A CA 1
ATOM 5286 C C . ALA A 1 701 ? -8.793 -13.217 -20.716 1.00 96.44 701 ALA A C 1
ATOM 5288 O O . ALA A 1 701 ? -9.185 -13.524 -21.840 1.00 96.44 701 ALA A O 1
ATOM 5289 N N . HIS A 1 702 ? -7.786 -12.365 -20.499 1.00 96.56 702 HIS A N 1
ATOM 5290 C CA . HIS A 1 702 ? -7.036 -11.640 -21.530 1.00 96.56 702 HIS A CA 1
ATOM 5291 C C . HIS A 1 702 ? -5.631 -12.208 -21.797 1.00 96.56 702 HIS A C 1
ATOM 5293 O O . HIS A 1 702 ? -4.797 -11.533 -22.393 1.00 96.56 702 HIS A O 1
ATOM 5299 N N . ALA A 1 703 ? -5.343 -13.448 -21.386 1.00 96.12 703 ALA A N 1
ATOM 5300 C CA . ALA A 1 703 ? -3.991 -14.013 -21.453 1.00 96.12 703 ALA A CA 1
ATOM 5301 C C . ALA A 1 703 ? -3.381 -14.000 -22.869 1.00 96.12 703 ALA A C 1
ATOM 5303 O O . ALA A 1 703 ? -2.175 -13.825 -23.012 1.00 96.12 703 ALA A O 1
ATOM 5304 N N . GLU A 1 704 ? -4.202 -14.159 -23.914 1.00 94.06 704 GLU A N 1
ATOM 5305 C CA . GLU A 1 704 ? -3.744 -14.130 -25.314 1.00 94.06 704 GLU A CA 1
ATOM 5306 C C . GLU A 1 704 ? -3.315 -12.727 -25.783 1.00 94.06 704 GLU A C 1
ATOM 5308 O O . GLU A 1 704 ? -2.508 -12.620 -26.708 1.00 94.06 704 GLU A O 1
ATOM 5313 N N . ASP A 1 705 ? -3.821 -11.674 -25.136 1.00 92.62 705 ASP A N 1
ATOM 5314 C CA . ASP A 1 705 ? -3.537 -10.271 -25.454 1.00 92.62 705 ASP A CA 1
ATOM 5315 C C . ASP A 1 705 ? -2.406 -9.691 -24.581 1.00 92.62 705 ASP A C 1
ATOM 5317 O O . ASP A 1 705 ? -1.945 -8.573 -24.827 1.00 92.62 705 ASP A O 1
ATOM 5321 N N . LEU A 1 706 ? -1.956 -10.437 -23.561 1.00 97.62 706 LEU A N 1
ATOM 5322 C CA . LEU A 1 706 ? -0.977 -9.993 -22.571 1.00 97.62 706 LEU A CA 1
ATOM 5323 C C . LEU A 1 706 ? 0.430 -10.537 -22.847 1.00 97.62 706 LEU A C 1
ATOM 5325 O O . LEU A 1 706 ? 0.693 -11.738 -22.825 1.00 97.62 706 LEU A O 1
ATOM 5329 N N . PHE A 1 707 ? 1.385 -9.626 -23.013 1.00 98.06 707 PHE A N 1
ATOM 5330 C CA . PHE A 1 707 ? 2.811 -9.922 -23.098 1.00 98.06 707 PHE A CA 1
ATOM 5331 C C . PHE A 1 707 ? 3.414 -10.330 -21.746 1.00 98.06 707 PHE A C 1
ATOM 5333 O O . PHE A 1 707 ? 4.297 -11.193 -21.701 1.00 98.06 707 PHE A O 1
ATOM 5340 N N . SER A 1 708 ? 2.975 -9.688 -20.660 1.00 97.31 708 SER A N 1
ATOM 5341 C CA . SER A 1 708 ? 3.340 -10.022 -19.281 1.00 97.31 708 SER A CA 1
ATOM 5342 C C . SER A 1 708 ? 2.427 -9.343 -18.263 1.00 97.31 708 SER A C 1
ATOM 5344 O O . SER A 1 708 ? 1.804 -8.324 -18.564 1.00 97.31 708 SER A O 1
ATOM 5346 N N . VAL A 1 709 ? 2.423 -9.887 -17.045 1.00 98.69 709 VAL A N 1
ATOM 5347 C CA . VAL A 1 709 ? 1.944 -9.213 -15.833 1.00 98.69 709 VAL A CA 1
ATOM 5348 C C . VAL A 1 709 ? 3.099 -9.116 -14.842 1.00 98.69 709 VAL A C 1
ATOM 5350 O O . VAL A 1 709 ? 3.594 -10.135 -14.364 1.00 98.69 709 VAL A O 1
ATOM 5353 N N . THR A 1 710 ? 3.542 -7.902 -14.545 1.00 98.69 710 THR A N 1
ATOM 5354 C CA . THR A 1 710 ? 4.665 -7.625 -13.645 1.00 98.69 710 THR A CA 1
ATOM 5355 C C . THR A 1 710 ? 4.165 -6.973 -12.364 1.00 98.69 710 THR A C 1
ATOM 5357 O O . THR A 1 710 ? 3.373 -6.037 -12.415 1.00 98.69 710 THR A O 1
ATOM 5360 N N . VAL A 1 711 ? 4.631 -7.477 -11.219 1.00 98.31 711 VAL A N 1
ATOM 5361 C CA . VAL A 1 711 ? 4.378 -6.895 -9.892 1.00 98.31 711 VAL A CA 1
ATOM 5362 C C . VAL A 1 711 ? 5.527 -5.951 -9.525 1.00 98.31 711 VAL A C 1
ATOM 5364 O O . VAL A 1 711 ? 6.695 -6.317 -9.678 1.00 98.31 711 VAL A O 1
ATOM 5367 N N . TRP A 1 712 ? 5.229 -4.747 -9.035 1.00 98.19 712 TRP A N 1
ATOM 5368 C CA . TRP A 1 712 ? 6.246 -3.705 -8.822 1.00 98.19 712 TRP A CA 1
ATOM 5369 C C . TRP A 1 712 ? 6.946 -3.784 -7.456 1.00 98.19 712 TRP A C 1
ATOM 5371 O O . TRP A 1 712 ? 6.846 -2.897 -6.606 1.00 98.19 712 TRP A O 1
ATOM 5381 N N . GLY A 1 713 ? 7.642 -4.899 -7.236 1.00 96.94 713 GLY A N 1
ATOM 5382 C CA . GLY A 1 713 ? 8.468 -5.152 -6.055 1.00 96.94 713 GLY A CA 1
ATOM 5383 C C . GLY A 1 713 ? 8.304 -6.570 -5.509 1.00 96.94 713 GLY A C 1
ATOM 5384 O O . GLY A 1 713 ? 7.290 -7.232 -5.743 1.00 96.94 713 GLY A O 1
ATOM 5385 N N . LEU A 1 714 ? 9.304 -7.040 -4.757 1.00 95.56 714 LEU A N 1
ATOM 5386 C CA . LEU A 1 714 ? 9.303 -8.394 -4.193 1.00 95.56 714 LEU A CA 1
ATOM 5387 C C . LEU A 1 714 ? 8.585 -8.490 -2.833 1.00 95.56 714 LEU A C 1
ATOM 5389 O O . LEU A 1 714 ? 7.792 -9.411 -2.644 1.00 95.56 714 LEU A O 1
ATOM 5393 N N . THR A 1 715 ? 8.836 -7.557 -1.904 1.00 95.00 715 THR A N 1
ATOM 5394 C CA . THR A 1 715 ? 8.252 -7.549 -0.544 1.00 95.00 715 THR A CA 1
ATOM 5395 C C . THR A 1 715 ? 7.689 -6.182 -0.167 1.00 95.00 715 THR A C 1
ATOM 5397 O O . THR A 1 715 ? 8.181 -5.158 -0.641 1.00 95.00 715 THR A O 1
ATOM 5400 N N . ASP A 1 716 ? 6.674 -6.151 0.700 1.00 93.00 716 ASP A N 1
ATOM 5401 C CA . ASP A 1 716 ? 5.960 -4.920 1.081 1.00 93.00 716 ASP A CA 1
ATOM 5402 C C . ASP A 1 716 ? 6.863 -3.762 1.532 1.00 93.00 716 ASP A C 1
ATOM 5404 O O . ASP A 1 716 ? 6.717 -2.649 1.030 1.00 93.00 716 ASP A O 1
ATOM 5408 N N . GLY A 1 717 ? 7.820 -4.010 2.425 1.00 82.94 717 GLY A N 1
ATOM 5409 C CA . GLY A 1 717 ? 8.753 -3.011 2.951 1.00 82.94 717 GLY A CA 1
ATOM 5410 C C . GLY A 1 717 ? 9.795 -2.534 1.941 1.00 82.94 717 GLY A C 1
ATOM 5411 O O . GLY A 1 717 ? 10.523 -1.576 2.202 1.00 82.94 717 GLY A O 1
ATOM 5412 N N . ARG A 1 718 ? 9.873 -3.176 0.769 1.00 84.44 718 ARG A N 1
ATOM 5413 C CA . ARG A 1 718 ? 10.687 -2.728 -0.368 1.00 84.44 718 ARG A CA 1
ATOM 5414 C C . ARG A 1 718 ? 9.898 -1.905 -1.376 1.00 84.44 718 ARG A C 1
ATOM 5416 O O . ARG A 1 718 ? 10.527 -1.262 -2.208 1.00 84.44 718 ARG A O 1
ATOM 5423 N N . SER A 1 719 ? 8.569 -1.900 -1.300 1.00 92.00 719 SER A N 1
ATOM 5424 C CA . SER A 1 719 ? 7.742 -1.122 -2.214 1.00 92.00 719 SER A CA 1
ATOM 5425 C C . SER A 1 719 ? 7.973 0.377 -2.033 1.00 92.00 719 SER A C 1
ATOM 5427 O O . SER A 1 719 ? 7.948 0.894 -0.916 1.00 92.00 719 SER A O 1
ATOM 5429 N N . TRP A 1 720 ? 8.060 1.104 -3.147 1.00 90.12 720 TRP A N 1
ATOM 5430 C CA . TRP A 1 720 ? 8.005 2.569 -3.163 1.00 90.12 720 TRP A CA 1
ATOM 5431 C C . TRP A 1 720 ? 6.700 3.142 -2.566 1.00 90.12 720 TRP A C 1
ATOM 5433 O O . TRP A 1 720 ? 6.633 4.332 -2.267 1.00 90.12 720 TRP A O 1
ATOM 5443 N N . ARG A 1 721 ? 5.673 2.299 -2.356 1.00 89.38 721 ARG A N 1
ATOM 5444 C CA . ARG A 1 721 ? 4.369 2.647 -1.762 1.00 89.38 721 ARG A CA 1
ATOM 5445 C C . ARG A 1 721 ? 4.162 2.071 -0.356 1.00 89.38 721 ARG A C 1
ATOM 5447 O O . ARG A 1 721 ? 3.014 1.973 0.082 1.00 89.38 721 ARG A O 1
ATOM 5454 N N . VAL A 1 722 ? 5.231 1.707 0.359 1.00 83.88 722 VAL A N 1
ATOM 5455 C CA . VAL A 1 722 ? 5.159 1.164 1.734 1.00 83.88 722 VAL A CA 1
ATOM 5456 C C . VAL A 1 722 ? 4.379 2.074 2.699 1.00 83.88 722 VAL A C 1
ATOM 5458 O O . VAL A 1 722 ? 3.587 1.599 3.510 1.00 83.88 722 VAL A O 1
ATOM 5461 N N . ASP A 1 723 ? 4.483 3.397 2.545 1.00 80.62 723 ASP A N 1
ATOM 5462 C CA . ASP A 1 723 ? 3.758 4.361 3.389 1.00 80.62 723 ASP A CA 1
ATOM 5463 C C . ASP A 1 723 ? 2.233 4.335 3.166 1.00 80.62 723 ASP A C 1
ATOM 5465 O O . ASP A 1 723 ? 1.456 4.836 3.980 1.00 80.62 723 ASP A O 1
ATOM 5469 N N . SER A 1 724 ? 1.780 3.721 2.070 1.00 79.06 724 SER A N 1
ATOM 5470 C CA . SER A 1 724 ? 0.365 3.517 1.741 1.00 79.06 724 SER A CA 1
ATOM 5471 C C . SER A 1 724 ? -0.152 2.126 2.134 1.00 79.06 724 SER A C 1
ATOM 5473 O O . SER A 1 724 ? -1.278 1.766 1.781 1.00 79.06 724 SER A O 1
ATOM 5475 N N . GLY A 1 725 ? 0.631 1.333 2.867 1.00 86.88 725 GLY A N 1
ATOM 5476 C CA . GLY A 1 725 ? 0.248 0.019 3.378 1.00 86.88 725 GLY A CA 1
ATOM 5477 C C . GLY A 1 725 ? 1.133 -1.104 2.837 1.00 86.88 725 GLY A C 1
ATOM 5478 O O . GLY A 1 725 ? 2.340 -0.964 2.724 1.00 86.88 725 GLY A O 1
ATOM 5479 N N . ALA A 1 726 ? 0.523 -2.243 2.524 1.00 92.94 726 ALA A N 1
ATOM 5480 C CA . ALA A 1 726 ? 1.214 -3.489 2.195 1.00 92.94 726 ALA A CA 1
ATOM 5481 C C . ALA A 1 726 ? 0.848 -3.941 0.772 1.00 92.94 726 ALA A C 1
ATOM 5483 O O . ALA A 1 726 ? -0.075 -4.746 0.640 1.00 92.94 726 ALA A O 1
ATOM 5484 N N . PRO A 1 727 ? 1.467 -3.404 -0.296 1.00 96.44 727 PRO A N 1
ATOM 5485 C CA . PRO A 1 727 ? 0.906 -3.478 -1.645 1.00 96.44 727 PRO A CA 1
ATOM 5486 C C . PRO A 1 727 ? 1.221 -4.744 -2.467 1.00 96.44 727 PRO A C 1
ATOM 5488 O O . PRO A 1 727 ? 0.601 -4.948 -3.517 1.00 96.44 727 PRO A O 1
ATOM 5491 N N . LEU A 1 728 ? 2.147 -5.595 -2.014 1.00 98.31 728 LEU A N 1
ATOM 5492 C CA . LEU A 1 728 ? 2.748 -6.667 -2.819 1.00 98.31 728 LEU A CA 1
ATOM 5493 C C . LEU A 1 728 ? 2.291 -8.071 -2.390 1.00 98.31 728 LEU A C 1
ATOM 5495 O O . LEU A 1 728 ? 1.408 -8.238 -1.545 1.00 98.31 728 LEU A O 1
ATOM 5499 N N . LEU A 1 729 ? 2.855 -9.106 -3.017 1.00 98.38 729 LEU A N 1
ATOM 5500 C CA . LEU A 1 729 ? 2.446 -10.502 -2.818 1.00 98.38 729 LEU A CA 1
ATOM 5501 C C . LEU A 1 729 ? 3.058 -11.164 -1.573 1.00 98.38 729 LEU A C 1
ATOM 5503 O O . LEU A 1 729 ? 2.461 -12.102 -1.038 1.00 98.38 729 LEU A O 1
ATOM 5507 N N . PHE A 1 730 ? 4.213 -10.676 -1.114 1.00 97.81 730 PHE A N 1
ATOM 5508 C CA . PHE A 1 730 ? 4.984 -11.258 -0.013 1.00 97.81 730 PHE A CA 1
ATOM 5509 C C . PHE A 1 730 ? 5.300 -10.216 1.067 1.00 97.81 730 PHE A C 1
ATOM 5511 O O . PHE A 1 730 ? 5.468 -9.031 0.767 1.00 97.81 730 PHE A O 1
ATOM 5518 N N . ASP A 1 731 ? 5.366 -10.663 2.322 1.00 92.50 731 ASP A N 1
ATOM 5519 C CA . ASP A 1 731 ? 5.800 -9.834 3.450 1.00 92.50 731 ASP A CA 1
ATOM 5520 C C . ASP A 1 731 ? 7.338 -9.703 3.501 1.00 92.50 731 ASP A C 1
ATOM 5522 O O . ASP A 1 731 ? 8.065 -10.339 2.735 1.00 92.50 731 ASP A O 1
ATOM 5526 N N . ASP A 1 732 ? 7.860 -8.889 4.420 1.00 84.44 732 ASP A N 1
ATOM 5527 C CA . ASP A 1 732 ? 9.311 -8.660 4.562 1.00 84.44 732 ASP A CA 1
ATOM 5528 C C . ASP A 1 732 ? 10.094 -9.852 5.123 1.00 84.44 732 ASP A C 1
ATOM 5530 O O . ASP A 1 732 ? 11.322 -9.826 5.187 1.00 84.44 732 ASP A O 1
ATOM 5534 N N . ARG A 1 733 ? 9.395 -10.927 5.501 1.00 78.56 733 ARG A N 1
ATOM 5535 C CA . ARG A 1 733 ? 9.985 -12.227 5.832 1.00 78.56 733 ARG A CA 1
ATOM 5536 C C . ARG A 1 733 ? 9.854 -13.211 4.669 1.00 78.56 733 ARG A C 1
ATOM 5538 O O . ARG A 1 733 ? 10.066 -14.408 4.866 1.00 78.56 733 ARG A O 1
ATOM 5545 N N . PHE A 1 734 ? 9.533 -12.719 3.471 1.00 86.88 734 PHE A N 1
ATOM 5546 C CA . PHE A 1 734 ? 9.345 -13.494 2.245 1.00 86.88 734 PHE A CA 1
ATOM 5547 C C . PHE A 1 734 ? 8.206 -14.523 2.327 1.00 86.88 734 PHE A C 1
ATOM 5549 O O . PHE A 1 734 ? 8.194 -15.486 1.561 1.00 86.88 734 PHE A O 1
ATOM 5556 N N . GLN A 1 735 ? 7.255 -14.338 3.248 1.00 92.00 735 GLN A N 1
ATOM 5557 C CA . GLN A 1 735 ? 6.098 -15.220 3.397 1.00 92.00 735 GLN A CA 1
ATOM 5558 C C . GLN A 1 735 ? 4.950 -14.746 2.507 1.00 92.00 735 GLN A C 1
ATOM 5560 O O . GLN A 1 735 ? 4.736 -13.544 2.321 1.00 92.00 735 GLN A O 1
ATOM 5565 N N . ALA A 1 736 ? 4.195 -15.689 1.950 1.00 95.69 736 ALA A N 1
ATOM 5566 C CA . ALA A 1 736 ? 3.073 -15.395 1.079 1.00 95.69 736 ALA A CA 1
ATOM 5567 C C . ALA A 1 736 ? 1.911 -14.755 1.844 1.00 95.69 736 ALA A C 1
ATOM 5569 O O . ALA A 1 736 ? 1.409 -15.269 2.846 1.00 95.69 736 ALA A O 1
ATOM 5570 N N . LYS A 1 737 ? 1.416 -13.640 1.310 1.00 97.50 737 LYS A N 1
ATOM 5571 C CA . LYS A 1 737 ? 0.214 -12.963 1.807 1.00 97.50 737 LYS A CA 1
ATOM 5572 C C . LYS A 1 737 ? -1.039 -13.523 1.130 1.00 97.50 737 LYS A C 1
ATOM 5574 O O . LYS A 1 737 ? -0.933 -14.148 0.072 1.00 97.50 737 LYS A O 1
ATOM 5579 N N . PRO A 1 738 ? -2.257 -13.217 1.627 1.00 97.62 738 PRO A N 1
ATOM 5580 C CA . PRO A 1 738 ? -3.489 -13.508 0.889 1.00 97.62 738 PRO A CA 1
ATOM 5581 C C . PRO A 1 738 ? -3.458 -13.012 -0.569 1.00 97.62 738 PRO A C 1
ATOM 5583 O O . PRO A 1 738 ? -4.019 -13.670 -1.438 1.00 97.62 738 PRO A O 1
ATOM 5586 N N . ALA A 1 739 ? -2.751 -11.912 -0.857 1.00 98.25 739 ALA A N 1
ATOM 5587 C CA . ALA A 1 739 ? -2.481 -11.419 -2.211 1.00 98.25 739 ALA A CA 1
ATOM 5588 C C . ALA A 1 739 ? -1.876 -12.488 -3.144 1.00 98.25 739 ALA A C 1
ATOM 5590 O O . ALA A 1 739 ? -2.400 -12.700 -4.238 1.00 98.25 739 ALA A O 1
ATOM 5591 N N . TYR A 1 740 ? -0.840 -13.213 -2.699 1.00 98.50 740 TYR A N 1
ATOM 5592 C CA . TYR A 1 740 ? -0.253 -14.324 -3.457 1.00 98.50 740 TYR A CA 1
ATOM 5593 C C . TYR A 1 740 ? -1.290 -15.420 -3.733 1.00 98.50 740 TYR A C 1
ATOM 5595 O O . TYR A 1 740 ? -1.442 -15.849 -4.876 1.00 98.50 740 TYR A O 1
ATOM 5603 N N . PHE A 1 741 ? -2.037 -15.851 -2.711 1.00 97.81 741 PHE A N 1
ATOM 5604 C CA . PHE A 1 741 ? -3.041 -16.909 -2.869 1.00 97.81 741 PHE A CA 1
ATOM 5605 C C . PHE A 1 741 ? -4.152 -16.493 -3.840 1.00 97.81 741 PHE A C 1
ATOM 5607 O O . PHE A 1 741 ? -4.577 -17.300 -4.665 1.00 97.81 741 PHE A O 1
ATOM 5614 N N . GLY A 1 742 ? -4.571 -15.227 -3.800 1.00 95.38 742 GLY A N 1
ATOM 5615 C CA . GLY A 1 742 ? -5.510 -14.659 -4.760 1.00 95.38 742 GLY A CA 1
ATOM 5616 C C . GLY A 1 742 ? -4.966 -14.690 -6.185 1.00 95.38 742 GLY A C 1
ATOM 5617 O O . GLY A 1 742 ? -5.597 -15.267 -7.073 1.00 95.38 742 GLY A O 1
ATOM 5618 N N . ALA A 1 743 ? -3.760 -14.154 -6.390 1.00 98.00 743 ALA A N 1
ATOM 5619 C CA . ALA A 1 743 ? -3.087 -14.151 -7.687 1.00 98.00 743 ALA A CA 1
ATOM 5620 C C . ALA A 1 743 ? -2.904 -15.573 -8.249 1.00 98.00 743 ALA A C 1
ATOM 5622 O O . ALA A 1 743 ? -3.185 -15.808 -9.421 1.00 98.00 743 ALA A O 1
ATOM 5623 N N . ALA A 1 744 ? -2.542 -16.545 -7.408 1.00 97.44 744 ALA A N 1
ATOM 5624 C CA . ALA A 1 744 ? -2.374 -17.954 -7.771 1.00 97.44 744 ALA A CA 1
ATOM 5625 C C . ALA A 1 744 ? -3.700 -18.713 -8.004 1.00 97.44 744 ALA A C 1
ATOM 5627 O O . ALA A 1 744 ? -3.681 -19.843 -8.493 1.00 97.44 744 ALA A O 1
ATOM 5628 N N . GLY A 1 745 ? -4.855 -18.124 -7.666 1.00 92.44 745 GLY A N 1
ATOM 5629 C CA . GLY A 1 745 ? -6.162 -18.792 -7.747 1.00 92.44 745 GLY A CA 1
ATOM 5630 C C . GLY A 1 745 ? -6.368 -19.880 -6.681 1.00 92.44 745 GLY A C 1
ATOM 5631 O O . GLY A 1 745 ? -7.108 -20.839 -6.906 1.00 92.44 745 GLY A O 1
ATOM 5632 N N . ALA A 1 746 ? -5.688 -19.757 -5.540 1.00 93.12 746 ALA A N 1
ATOM 5633 C CA . ALA A 1 746 ? -5.786 -20.658 -4.398 1.00 93.12 746 ALA A CA 1
ATOM 5634 C C . ALA A 1 746 ? -6.921 -20.256 -3.431 1.00 93.12 746 ALA A C 1
ATOM 5636 O O . ALA A 1 746 ? -7.609 -19.250 -3.612 1.00 93.12 746 ALA A O 1
ATOM 5637 N N . GLU A 1 747 ? -7.143 -21.072 -2.397 1.00 87.75 747 GLU A N 1
ATOM 5638 C CA . GLU A 1 747 ? -8.150 -20.791 -1.371 1.00 87.75 747 GLU A CA 1
ATOM 5639 C C . GLU A 1 747 ? -7.745 -19.569 -0.533 1.00 87.75 747 GLU A C 1
ATOM 5641 O O . GLU A 1 747 ? -6.632 -19.495 -0.013 1.00 87.75 747 GLU A O 1
ATOM 5646 N N . LEU A 1 748 ? -8.664 -18.610 -0.408 1.00 83.50 748 LEU A N 1
ATOM 5647 C CA . LEU A 1 748 ? -8.492 -17.411 0.407 1.00 83.50 748 LEU A CA 1
ATOM 5648 C C . LEU A 1 748 ? -9.202 -17.571 1.756 1.00 83.50 748 LEU A C 1
ATOM 5650 O O . LEU A 1 748 ? -10.270 -18.190 1.811 1.00 83.50 748 LEU A O 1
ATOM 5654 N N . PRO A 1 749 ? -8.689 -16.945 2.832 1.00 81.62 749 PRO A N 1
ATOM 5655 C CA . PRO A 1 749 ? -9.436 -16.816 4.077 1.00 81.62 749 PRO A CA 1
ATOM 5656 C C . PRO A 1 749 ? -10.813 -16.170 3.855 1.00 81.62 749 PRO A C 1
ATOM 5658 O O . PRO A 1 749 ? -11.032 -15.413 2.902 1.00 81.62 749 PRO A O 1
ATOM 5661 N N . ALA A 1 750 ? -11.760 -16.433 4.757 1.00 75.00 750 ALA A N 1
ATOM 5662 C CA . ALA A 1 750 ? -13.030 -15.714 4.757 1.00 75.00 750 ALA A CA 1
ATOM 5663 C C . ALA A 1 750 ? -12.780 -14.210 4.970 1.00 75.00 750 ALA A C 1
ATOM 5665 O O . ALA A 1 750 ? -11.955 -13.837 5.803 1.00 75.00 750 ALA A O 1
ATOM 5666 N N . ARG A 1 751 ? -13.491 -13.347 4.229 1.00 73.12 751 ARG A N 1
ATOM 5667 C CA . ARG A 1 751 ? -13.383 -11.890 4.409 1.00 73.12 751 ARG A CA 1
ATOM 5668 C C . ARG A 1 751 ? -13.738 -11.505 5.843 1.00 73.12 751 ARG A C 1
ATOM 5670 O O . ARG A 1 751 ? -14.796 -11.891 6.343 1.00 73.12 751 ARG A O 1
ATOM 5677 N N . LEU A 1 752 ? -12.866 -10.721 6.467 1.00 77.12 752 LEU A N 1
ATOM 5678 C CA . LEU A 1 752 ? -13.131 -10.073 7.747 1.00 77.12 752 LEU A CA 1
ATOM 5679 C C . LEU A 1 752 ? -13.762 -8.712 7.463 1.00 77.12 752 LEU A C 1
ATOM 5681 O O . LEU A 1 752 ? -13.297 -7.991 6.581 1.00 77.12 752 LEU A O 1
ATOM 5685 N N . ARG A 1 753 ? -14.839 -8.361 8.168 1.00 80.31 753 ARG A N 1
ATOM 5686 C CA . ARG A 1 753 ? -15.496 -7.068 7.948 1.00 80.31 753 ARG A CA 1
ATOM 5687 C C . ARG A 1 753 ? -14.756 -5.960 8.692 1.00 80.31 753 ARG A C 1
ATOM 5689 O O . ARG A 1 753 ? -14.183 -6.198 9.751 1.00 80.31 753 ARG A O 1
ATOM 5696 N N . THR A 1 754 ? -14.779 -4.749 8.143 1.00 81.88 754 THR A N 1
ATOM 5697 C CA . THR A 1 754 ? -14.174 -3.565 8.769 1.00 81.88 754 THR A CA 1
ATOM 5698 C C . THR A 1 754 ? -15.173 -2.423 8.898 1.00 81.88 754 THR A C 1
ATOM 5700 O O . THR A 1 754 ? -16.157 -2.363 8.155 1.00 81.88 754 THR A O 1
ATOM 5703 N N . ALA A 1 755 ? -14.935 -1.526 9.857 1.00 86.06 755 ALA A N 1
ATOM 5704 C CA . ALA A 1 755 ? -15.737 -0.321 10.048 1.00 86.06 755 ALA A CA 1
ATOM 5705 C C . ALA A 1 755 ? -14.904 0.834 10.627 1.00 86.06 755 ALA A C 1
ATOM 5707 O O . ALA A 1 755 ? -14.155 0.651 11.587 1.00 86.06 755 ALA A O 1
ATOM 5708 N N . ASN A 1 756 ? -15.081 2.041 10.081 1.00 89.69 756 ASN A N 1
ATOM 5709 C CA . ASN A 1 756 ? -14.604 3.265 10.726 1.00 89.69 756 ASN A CA 1
ATOM 5710 C C . ASN A 1 756 ? -15.580 3.665 11.834 1.00 89.69 756 ASN A C 1
ATOM 5712 O O . ASN A 1 756 ? -16.793 3.696 11.621 1.00 89.69 756 ASN A O 1
ATOM 5716 N N . VAL A 1 757 ? -15.049 4.030 12.995 1.00 95.06 757 VAL A N 1
ATOM 5717 C CA . VAL A 1 757 ? -15.836 4.498 14.135 1.00 95.06 757 VAL A CA 1
ATOM 5718 C C . VAL A 1 757 ? -15.440 5.931 14.438 1.00 95.06 757 VAL A C 1
ATOM 5720 O O . VAL A 1 757 ? -14.343 6.184 14.927 1.00 95.06 757 VAL A O 1
ATOM 5723 N N . PHE A 1 758 ? -16.331 6.873 14.140 1.00 95.88 758 PHE A N 1
ATOM 5724 C CA . PHE A 1 758 ? -16.108 8.285 14.444 1.00 95.88 758 PHE A CA 1
ATOM 5725 C C . PHE A 1 758 ? -16.217 8.546 15.945 1.00 95.88 758 PHE A C 1
ATOM 5727 O O . PHE A 1 758 ? -17.071 7.963 16.628 1.00 95.88 758 PHE A O 1
ATOM 5734 N N . ALA A 1 759 ? -15.364 9.439 16.445 1.00 95.81 759 ALA A N 1
ATOM 5735 C CA . ALA A 1 759 ? -15.413 9.873 17.832 1.00 95.81 759 ALA A CA 1
ATOM 5736 C C . ALA A 1 759 ? -16.770 10.520 18.138 1.00 95.81 759 ALA A C 1
ATOM 5738 O O . ALA A 1 759 ? -17.364 11.208 17.301 1.00 95.81 759 ALA A O 1
ATOM 5739 N N . GLY A 1 760 ? -17.273 10.279 19.341 1.00 93.19 760 GLY A N 1
ATOM 5740 C CA . GLY A 1 760 ? -18.543 10.807 19.809 1.00 93.19 760 GLY A CA 1
ATOM 5741 C C . GLY A 1 760 ? -19.069 10.026 21.004 1.00 93.19 760 GLY A C 1
ATOM 5742 O O . GLY A 1 760 ? -18.757 8.853 21.188 1.00 93.19 760 GLY A O 1
ATOM 5743 N N . ASP A 1 761 ? -19.910 10.678 21.795 1.00 90.50 761 ASP A N 1
ATOM 5744 C CA . ASP A 1 761 ? -20.557 10.070 22.953 1.00 90.50 761 ASP A CA 1
ATOM 5745 C C . ASP A 1 761 ? -22.071 10.290 22.855 1.00 90.50 761 ASP A C 1
ATOM 5747 O O . ASP A 1 761 ? -22.541 11.400 22.577 1.00 90.50 761 ASP A O 1
ATOM 5751 N N . VAL A 1 762 ? -22.834 9.215 23.050 1.00 91.94 762 VAL A N 1
ATOM 5752 C CA . VAL A 1 762 ? -24.294 9.256 23.143 1.00 91.94 762 VAL A CA 1
ATOM 5753 C C . VAL A 1 762 ? -24.673 8.791 24.543 1.00 91.94 762 VAL A C 1
ATOM 5755 O O . VAL A 1 762 ? -24.541 7.601 24.837 1.00 91.94 762 VAL A O 1
ATOM 5758 N N . PRO A 1 763 ? -25.176 9.694 25.403 1.00 89.19 763 PRO A N 1
ATOM 5759 C CA . PRO A 1 763 ? -25.584 9.330 26.750 1.00 89.19 763 PRO A CA 1
ATOM 5760 C C . PRO A 1 763 ? -26.649 8.230 26.743 1.00 89.19 763 PRO A C 1
ATOM 5762 O O . PRO A 1 763 ? -27.579 8.262 25.940 1.00 89.19 763 PRO A O 1
ATOM 5765 N N . LEU A 1 764 ? -26.563 7.289 27.687 1.00 89.44 764 LEU A N 1
ATOM 5766 C CA . LEU A 1 764 ? -27.594 6.269 27.920 1.00 89.44 764 LEU A CA 1
ATOM 5767 C C . LEU A 1 764 ? -28.800 6.847 28.682 1.00 89.44 764 LEU A C 1
ATOM 5769 O O . LEU A 1 764 ? -29.117 6.435 29.801 1.00 89.44 764 LEU A O 1
ATOM 5773 N N . ASP A 1 765 ? -29.467 7.834 28.093 1.00 85.50 765 ASP A N 1
ATOM 5774 C CA . ASP A 1 765 ? -30.683 8.453 28.612 1.00 85.50 765 ASP A CA 1
ATOM 5775 C C . ASP A 1 765 ? -31.910 8.156 27.729 1.00 85.50 765 ASP A C 1
ATOM 5777 O O . ASP A 1 765 ? -31.843 7.421 26.748 1.00 85.50 765 ASP A O 1
ATOM 5781 N N . GLY A 1 766 ? -33.088 8.658 28.116 1.00 75.25 766 GLY A N 1
ATOM 5782 C CA . GLY A 1 766 ? -34.353 8.330 27.439 1.00 75.25 766 GLY A CA 1
ATOM 5783 C C . GLY A 1 766 ? -34.370 8.554 25.911 1.00 75.25 766 GLY A C 1
ATOM 5784 O O . GLY A 1 766 ? -35.041 7.785 25.227 1.00 75.25 766 GLY A O 1
ATOM 5785 N N . PRO A 1 767 ? -33.678 9.574 25.370 1.00 85.88 767 PRO A N 1
ATOM 5786 C CA . PRO A 1 767 ? -33.540 9.790 23.928 1.00 85.88 767 PRO A CA 1
ATOM 5787 C C . PRO A 1 767 ? -32.491 8.948 23.187 1.00 85.88 767 PRO A C 1
ATOM 5789 O O . PRO A 1 767 ? -32.457 9.063 21.963 1.00 85.88 767 PRO A O 1
ATOM 5792 N N . ALA A 1 768 ? -31.647 8.150 23.853 1.00 88.31 768 ALA A N 1
ATOM 5793 C CA . ALA A 1 768 ? -30.455 7.543 23.243 1.00 88.31 768 ALA A CA 1
ATOM 5794 C C . ALA A 1 768 ? -30.728 6.789 21.926 1.00 88.31 768 ALA A C 1
ATOM 5796 O O . ALA A 1 768 ? -30.031 7.000 20.933 1.00 88.31 768 ALA A O 1
ATOM 5797 N N . THR A 1 769 ? -31.773 5.956 21.884 1.00 90.56 769 THR A N 1
ATOM 5798 C CA . THR A 1 769 ? -32.187 5.182 20.693 1.00 90.56 769 THR A CA 1
ATOM 5799 C C . THR A 1 769 ? -32.767 6.042 19.568 1.00 90.56 769 THR A C 1
ATOM 5801 O O . THR A 1 769 ? -32.818 5.600 18.429 1.00 90.56 769 THR A O 1
ATOM 5804 N N . SER A 1 770 ? -33.176 7.275 19.869 1.00 88.50 770 SER A N 1
ATOM 5805 C CA . SER A 1 770 ? -33.740 8.254 18.928 1.00 88.50 770 SER A CA 1
ATOM 5806 C C . SER A 1 770 ? -32.815 9.450 18.677 1.00 88.50 770 SER A C 1
ATOM 5808 O O . SER A 1 770 ? -33.262 10.498 18.209 1.00 88.50 770 SER A O 1
ATOM 5810 N N . SER A 1 771 ? -31.541 9.341 19.065 1.00 89.75 771 SER A N 1
ATOM 5811 C CA . SER A 1 771 ? -30.584 10.432 18.917 1.00 89.75 771 SER A CA 1
ATOM 5812 C C . SER A 1 771 ? -30.380 10.763 17.432 1.00 89.75 771 SER A C 1
ATOM 5814 O O . SER A 1 771 ? -30.079 9.859 16.652 1.00 89.75 771 SER A O 1
ATOM 5816 N N . PRO A 1 772 ? -30.446 12.047 17.027 1.00 86.44 772 PRO A N 1
ATOM 5817 C CA . PRO A 1 772 ? -30.268 12.452 15.628 1.00 86.44 772 PRO A CA 1
ATOM 5818 C C . PRO A 1 772 ? -28.847 12.195 15.102 1.00 86.44 772 PRO A C 1
ATOM 5820 O O . PRO A 1 772 ? -28.568 12.366 13.920 1.00 86.44 772 PRO A O 1
ATOM 5823 N N . VAL A 1 773 ? -27.910 11.809 15.973 1.00 89.25 773 VAL A N 1
ATOM 5824 C CA . VAL A 1 773 ? -26.555 11.422 15.565 1.00 89.25 773 VAL A CA 1
ATOM 5825 C C . VAL A 1 773 ? -26.542 10.136 14.734 1.00 89.25 773 VAL A C 1
ATOM 5827 O O . VAL A 1 773 ? -25.613 9.952 13.946 1.00 89.25 773 VAL A O 1
ATOM 5830 N N . TRP A 1 774 ? -27.546 9.265 14.900 1.00 92.38 774 TRP A N 1
ATOM 5831 C CA . TRP A 1 774 ? -27.664 8.002 14.167 1.00 92.38 774 TRP A CA 1
ATOM 5832 C C . TRP A 1 774 ? -28.122 8.212 12.720 1.00 92.38 774 TRP A C 1
ATOM 5834 O O . TRP A 1 774 ? -27.763 7.423 11.855 1.00 92.38 774 TRP A O 1
ATOM 5844 N N . ASP A 1 775 ? -28.810 9.317 12.422 1.00 91.06 775 ASP A N 1
ATOM 5845 C CA . ASP A 1 775 ? -29.254 9.649 11.059 1.00 91.06 775 ASP A CA 1
ATOM 5846 C C . ASP A 1 775 ? -28.095 10.092 10.145 1.00 91.06 775 ASP A C 1
ATOM 5848 O O . ASP A 1 775 ? -28.222 10.122 8.923 1.00 91.06 775 ASP A O 1
ATOM 5852 N N . ARG A 1 776 ? -26.945 10.455 10.731 1.00 93.00 776 ARG A N 1
ATOM 5853 C CA . ARG A 1 776 ? -25.810 11.051 10.007 1.00 93.00 776 ARG A CA 1
ATOM 5854 C C . ARG A 1 776 ? -24.957 10.042 9.249 1.00 93.00 776 ARG A C 1
ATOM 5856 O O . ARG A 1 776 ? -24.166 10.454 8.408 1.00 93.00 776 ARG A O 1
ATOM 5863 N N . LEU A 1 777 ? -25.041 8.756 9.574 1.00 93.06 777 LEU A N 1
ATOM 5864 C CA . LEU A 1 777 ? -24.244 7.707 8.942 1.00 93.06 777 LEU A CA 1
ATOM 5865 C C . LEU A 1 777 ? -25.138 6.516 8.583 1.00 93.06 777 LEU A C 1
ATOM 5867 O O . LEU A 1 777 ? -26.133 6.276 9.265 1.00 93.06 777 LEU A O 1
ATOM 5871 N N . PRO A 1 778 ? -24.801 5.755 7.532 1.00 92.69 778 PRO A N 1
ATOM 5872 C CA . PRO A 1 778 ? -25.503 4.519 7.219 1.00 92.69 778 PRO A CA 1
ATOM 5873 C C . PRO A 1 778 ? -25.248 3.440 8.286 1.00 92.69 778 PRO A C 1
ATOM 5875 O O . PRO A 1 778 ? -24.250 3.465 9.009 1.00 92.69 778 PRO A O 1
ATOM 5878 N N . LEU A 1 779 ? -26.161 2.470 8.377 1.00 93.25 779 LEU A N 1
ATOM 5879 C CA . LEU A 1 779 ? -26.010 1.292 9.235 1.00 93.25 779 LEU A CA 1
ATOM 5880 C C . LEU A 1 779 ? -25.131 0.231 8.562 1.00 93.25 779 LEU A C 1
ATOM 5882 O O . LEU A 1 779 ? -25.246 -0.026 7.363 1.00 93.25 779 LEU A O 1
ATOM 5886 N N . HIS A 1 780 ? -24.331 -0.474 9.358 1.00 91.62 780 HIS A N 1
ATOM 5887 C CA . HIS A 1 780 ? -23.708 -1.726 8.943 1.00 91.62 780 HIS A CA 1
ATOM 5888 C C . HIS A 1 780 ? -24.741 -2.857 9.001 1.00 91.62 780 HIS A C 1
ATOM 5890 O O . HIS A 1 780 ? -24.982 -3.436 10.061 1.00 91.62 780 HIS A O 1
ATOM 5896 N N . ALA A 1 781 ? -25.366 -3.152 7.862 1.00 91.88 781 ALA A N 1
ATOM 5897 C CA . ALA A 1 781 ? -26.435 -4.139 7.760 1.00 91.88 781 ALA A CA 1
ATOM 5898 C C . ALA A 1 781 ? -25.943 -5.602 7.707 1.00 91.88 781 ALA A C 1
ATOM 5900 O O . ALA A 1 781 ? -24.884 -5.927 7.151 1.00 91.88 781 ALA A O 1
ATOM 5901 N N . PHE A 1 782 ? -26.746 -6.512 8.260 1.00 91.69 782 PHE A N 1
ATOM 5902 C CA . PHE A 1 782 ? -26.612 -7.964 8.138 1.00 91.69 782 PHE A CA 1
ATOM 5903 C C . PHE A 1 782 ? -27.967 -8.666 8.350 1.00 91.69 782 PHE A C 1
ATOM 5905 O O . PHE A 1 782 ? -28.946 -8.064 8.784 1.00 91.69 782 PHE A O 1
ATOM 5912 N N . ALA A 1 783 ? -28.053 -9.951 7.994 1.00 89.81 783 ALA A N 1
ATOM 5913 C CA . ALA A 1 783 ? -29.305 -10.702 8.085 1.00 89.81 783 ALA A CA 1
ATOM 5914 C C . ALA A 1 783 ? -29.698 -10.968 9.547 1.00 89.81 783 ALA A C 1
ATOM 5916 O O . ALA A 1 783 ? -28.858 -11.410 10.332 1.00 89.81 783 ALA A O 1
ATOM 5917 N N . ALA A 1 784 ? -30.973 -10.775 9.891 1.00 88.62 784 ALA A N 1
ATOM 5918 C CA . ALA A 1 784 ? -31.537 -11.219 11.164 1.00 88.62 784 ALA A CA 1
ATOM 5919 C C . ALA A 1 784 ? -32.006 -12.694 11.079 1.00 88.62 784 ALA A C 1
ATOM 5921 O O . ALA A 1 784 ? -32.324 -13.164 9.979 1.00 88.62 784 ALA A O 1
ATOM 5922 N N . PRO A 1 785 ? -32.092 -13.432 12.206 1.00 84.19 785 PRO A N 1
ATOM 5923 C CA . PRO A 1 785 ? -32.391 -14.872 12.210 1.00 84.19 785 PRO A CA 1
ATOM 5924 C C . PRO A 1 785 ? -33.721 -15.281 11.540 1.00 84.19 785 PRO A C 1
ATOM 5926 O O . PRO A 1 785 ? -33.791 -16.338 10.926 1.00 84.19 785 PRO A O 1
ATOM 5929 N N . ASP A 1 786 ? -34.739 -14.413 11.525 1.00 78.62 786 ASP A N 1
ATOM 5930 C CA . ASP A 1 786 ? -36.057 -14.693 10.918 1.00 78.62 786 ASP A CA 1
ATOM 5931 C C . ASP A 1 786 ? -36.239 -14.142 9.485 1.00 78.62 786 ASP A C 1
ATOM 5933 O O . ASP A 1 786 ? -37.357 -14.031 8.970 1.00 78.62 786 ASP A O 1
ATOM 5937 N N . GLY A 1 787 ? -35.143 -13.784 8.810 1.00 75.44 787 GLY A N 1
ATOM 5938 C CA . GLY A 1 787 ? -35.173 -13.212 7.457 1.00 75.44 787 GLY A CA 1
ATOM 5939 C C . GLY A 1 787 ? -35.533 -11.722 7.401 1.00 75.44 787 GLY A C 1
ATOM 5940 O O . GLY A 1 787 ? -35.786 -11.208 6.310 1.00 75.44 787 GLY A O 1
ATOM 5941 N N . GLY A 1 788 ? -35.560 -11.046 8.556 1.00 85.12 788 GLY A N 1
ATOM 5942 C CA . GLY A 1 788 ? -35.514 -9.585 8.667 1.00 85.12 788 GLY A CA 1
ATOM 5943 C C . GLY A 1 788 ? -34.093 -9.030 8.500 1.00 85.12 788 GLY A C 1
ATOM 5944 O O . GLY A 1 788 ? -33.148 -9.771 8.213 1.00 85.12 788 GLY A O 1
ATOM 5945 N N . GLU A 1 789 ? -33.933 -7.725 8.705 1.00 92.00 789 GLU A N 1
ATOM 5946 C CA . GLU A 1 789 ? -32.646 -7.028 8.661 1.00 92.00 789 GLU A CA 1
ATOM 5947 C C . GLU A 1 789 ? -32.228 -6.569 10.065 1.00 92.00 789 GLU A C 1
ATOM 5949 O O . GLU A 1 789 ? -33.044 -6.120 10.870 1.00 92.00 789 GLU A O 1
ATOM 5954 N N . ALA A 1 790 ? -30.942 -6.702 10.372 1.00 95.44 790 ALA A N 1
ATOM 5955 C CA . ALA A 1 790 ? -30.319 -6.079 11.528 1.00 95.44 790 ALA A CA 1
ATOM 5956 C C . ALA A 1 790 ? -29.257 -5.093 11.043 1.00 95.44 790 ALA A C 1
ATOM 5958 O O . ALA A 1 790 ? -28.623 -5.302 10.009 1.00 95.44 790 ALA A O 1
ATOM 5959 N N . GLY A 1 791 ? -29.041 -4.024 11.796 1.00 96.12 791 GLY A N 1
ATOM 5960 C CA . GLY A 1 791 ? -28.039 -3.021 11.466 1.00 96.12 791 GLY A CA 1
ATOM 5961 C C . GLY A 1 791 ? -27.457 -2.389 12.713 1.00 96.12 791 GLY A C 1
ATOM 5962 O O . GLY A 1 791 ? -28.113 -2.340 13.752 1.00 96.12 791 GLY A O 1
ATOM 5963 N N . PHE A 1 792 ? -26.225 -1.898 12.622 1.00 96.50 792 PHE A N 1
ATOM 5964 C CA . PHE A 1 792 ? -25.608 -1.189 13.736 1.00 96.50 792 PHE A CA 1
ATOM 5965 C C . PHE A 1 792 ? -24.779 0.019 13.305 1.00 96.50 792 PHE A C 1
ATOM 5967 O O . PHE A 1 792 ? -24.355 0.137 12.155 1.00 96.50 792 PHE A O 1
ATOM 5974 N N . GLN A 1 793 ? -24.549 0.909 14.264 1.00 95.88 793 GLN A N 1
ATOM 5975 C CA . GLN A 1 793 ? -23.632 2.041 14.194 1.00 95.88 793 GLN A CA 1
ATOM 5976 C C . GLN A 1 793 ? -22.867 2.164 15.508 1.00 95.88 793 GLN A C 1
ATOM 5978 O O . GLN A 1 793 ? -23.358 1.770 16.564 1.00 95.88 793 GLN A O 1
ATOM 5983 N N . LEU A 1 794 ? -21.675 2.752 15.445 1.00 96.44 794 LEU A N 1
ATOM 5984 C CA . LEU A 1 794 ? -20.779 2.879 16.591 1.00 96.44 794 LEU A CA 1
ATOM 5985 C C . LEU A 1 794 ? -20.298 4.322 16.764 1.00 96.44 794 LEU A C 1
ATOM 5987 O O . LEU A 1 794 ? -20.115 5.035 15.775 1.00 96.44 794 LEU A O 1
ATOM 5991 N N . ARG A 1 795 ? -20.043 4.737 18.004 1.00 96.75 795 ARG A N 1
ATOM 5992 C CA . ARG A 1 795 ? -19.285 5.949 18.360 1.00 96.75 795 ARG A CA 1
ATOM 5993 C C . ARG A 1 795 ? -18.288 5.597 19.456 1.00 96.75 795 ARG A C 1
ATOM 5995 O O . ARG A 1 795 ? -18.571 4.697 20.242 1.00 96.75 795 ARG A O 1
ATOM 6002 N N . TRP A 1 796 ? -17.144 6.269 19.516 1.00 96.81 796 TRP A N 1
ATOM 6003 C CA . TRP A 1 796 ? -16.158 6.005 20.568 1.00 96.81 796 TRP A CA 1
ATOM 6004 C C . TRP A 1 796 ? -15.845 7.251 21.397 1.00 96.81 796 TRP A C 1
ATOM 6006 O O . TRP A 1 796 ? -15.767 8.369 20.881 1.00 96.81 796 TRP A O 1
ATOM 6016 N N . ALA A 1 797 ? -15.630 7.021 22.687 1.00 95.75 797 ALA A N 1
ATOM 6017 C CA . ALA A 1 797 ? -15.079 7.961 23.649 1.00 95.75 797 ALA A CA 1
ATOM 6018 C C . ALA A 1 797 ? -13.868 7.303 24.344 1.00 95.75 797 ALA A C 1
ATOM 6020 O O . ALA A 1 797 ? -13.726 6.080 24.274 1.00 95.75 797 ALA A O 1
ATOM 6021 N N . PRO A 1 798 ? -12.987 8.063 25.023 1.00 95.19 798 PRO A N 1
ATOM 6022 C CA . PRO A 1 798 ? -11.742 7.515 25.571 1.00 95.19 798 PRO A CA 1
ATOM 6023 C C . PRO A 1 798 ? -11.894 6.326 26.535 1.00 95.19 798 PRO A C 1
ATOM 6025 O O . PRO A 1 798 ? -10.946 5.568 26.721 1.00 95.19 798 PRO A O 1
ATOM 6028 N N . ASP A 1 799 ? -13.057 6.180 27.172 1.00 94.25 799 ASP A N 1
ATOM 6029 C CA . ASP A 1 799 ? -13.345 5.156 28.178 1.00 94.25 799 ASP A CA 1
ATOM 6030 C C . ASP A 1 799 ? -14.429 4.140 27.768 1.00 94.25 799 ASP A C 1
ATOM 6032 O O . ASP A 1 799 ? -14.700 3.207 28.535 1.00 94.25 799 ASP A O 1
ATOM 6036 N N . HIS A 1 800 ? -15.044 4.278 26.584 1.00 94.19 800 HIS A N 1
ATOM 6037 C CA . HIS A 1 800 ? -16.041 3.323 26.097 1.00 94.19 800 HIS A CA 1
ATOM 6038 C C . HIS A 1 800 ? -16.336 3.411 24.588 1.00 94.19 800 HIS A C 1
ATOM 6040 O O . HIS A 1 800 ? -16.207 4.454 23.946 1.00 94.19 800 HIS A O 1
ATOM 6046 N N . LEU A 1 801 ? -16.842 2.304 24.037 1.00 96.50 801 LEU A N 1
ATOM 6047 C CA . LEU A 1 801 ? -17.507 2.238 22.737 1.00 96.50 801 LEU A CA 1
ATOM 6048 C C . LEU A 1 801 ? -19.029 2.298 22.936 1.00 96.50 801 LEU A C 1
ATOM 6050 O O . LEU A 1 801 ? -19.599 1.497 23.674 1.00 96.50 801 LEU A O 1
ATOM 6054 N N . THR A 1 802 ? -19.708 3.212 22.254 1.00 96.62 802 THR A N 1
ATOM 6055 C CA . THR A 1 802 ? -21.171 3.245 22.169 1.00 96.62 802 THR A CA 1
ATOM 6056 C C . THR A 1 802 ? -21.634 2.500 20.924 1.00 96.62 802 THR A C 1
ATOM 6058 O O . THR A 1 802 ? -21.268 2.878 19.812 1.00 96.62 802 THR A O 1
ATOM 6061 N N . ALA A 1 803 ? -22.497 1.500 21.086 1.00 97.12 803 ALA A N 1
ATOM 6062 C CA . ALA A 1 803 ? -23.122 0.773 19.988 1.00 97.12 803 ALA A CA 1
ATOM 6063 C C . ALA A 1 803 ? -24.627 1.048 19.925 1.00 97.12 803 ALA A C 1
ATOM 6065 O O . ALA A 1 803 ? -25.327 0.848 20.914 1.00 97.12 803 ALA A O 1
ATOM 6066 N N . TYR A 1 804 ? -25.120 1.456 18.757 1.00 97.62 804 TYR A N 1
ATOM 6067 C CA . TYR A 1 804 ? -26.536 1.440 18.393 1.00 97.62 804 TYR A CA 1
ATOM 6068 C C . TYR A 1 804 ? -26.804 0.226 17.510 1.00 97.62 804 TYR A C 1
ATOM 6070 O O . TYR A 1 804 ? -26.144 0.070 16.487 1.00 97.62 804 TYR A O 1
ATOM 6078 N N . VAL A 1 805 ? -27.764 -0.617 17.881 1.00 97.62 805 VAL A N 1
ATOM 6079 C CA . VAL A 1 805 ? -28.180 -1.791 17.107 1.00 97.62 805 VAL A CA 1
ATOM 6080 C C . VAL A 1 805 ? -29.686 -1.745 16.914 1.00 97.62 805 VAL A C 1
ATOM 6082 O O . VAL A 1 805 ? -30.430 -1.606 17.880 1.00 97.62 805 VAL A O 1
ATOM 6085 N N . THR A 1 806 ? -30.138 -1.897 15.676 1.00 96.31 806 THR A N 1
ATOM 6086 C CA . THR A 1 806 ? -31.551 -2.028 15.327 1.00 96.31 806 THR A CA 1
ATOM 6087 C C . THR A 1 806 ? -31.810 -3.412 14.749 1.00 96.31 806 THR A C 1
ATOM 6089 O O . THR A 1 806 ? -31.004 -3.926 13.969 1.00 96.31 806 THR A O 1
ATOM 6092 N N . VAL A 1 807 ? -32.912 -4.038 15.158 1.00 95.81 807 VAL A N 1
ATOM 6093 C CA . VAL A 1 807 ? -33.258 -5.409 14.768 1.00 95.81 807 VAL A CA 1
ATOM 6094 C C . VAL A 1 807 ? -34.708 -5.464 14.311 1.00 95.81 807 VAL A C 1
ATOM 6096 O O . VAL A 1 807 ? -35.619 -5.178 15.095 1.00 95.81 807 VAL A O 1
ATOM 6099 N N . ASP A 1 808 ? -34.930 -5.875 13.062 1.00 93.75 808 ASP A N 1
ATOM 6100 C CA . ASP A 1 808 ? -36.257 -6.248 12.585 1.00 93.75 808 ASP A CA 1
ATOM 6101 C C . ASP A 1 808 ? -36.635 -7.631 13.115 1.00 93.75 808 ASP A C 1
ATOM 6103 O O . ASP A 1 808 ? -36.179 -8.671 12.641 1.00 93.75 808 ASP A O 1
ATOM 6107 N N . ASP A 1 809 ? -37.512 -7.612 14.112 1.00 89.44 809 ASP A N 1
ATOM 6108 C CA . ASP A 1 809 ? -38.106 -8.784 14.733 1.00 89.44 809 ASP A CA 1
ATOM 6109 C C . ASP A 1 809 ? -39.517 -8.435 15.232 1.00 89.44 809 ASP A C 1
ATOM 6111 O O . ASP A 1 809 ? -39.739 -7.882 16.322 1.00 89.44 809 ASP A O 1
ATOM 6115 N N . ALA A 1 810 ? -40.509 -8.783 14.414 1.00 83.69 810 ALA A N 1
ATOM 6116 C CA . ALA A 1 810 ? -41.910 -8.516 14.704 1.00 83.69 810 ALA A CA 1
ATOM 6117 C C . ALA A 1 810 ? -42.491 -9.396 15.830 1.00 83.69 810 ALA A C 1
ATOM 6119 O O . ALA A 1 810 ? -43.595 -9.108 16.303 1.00 83.69 810 ALA A O 1
ATOM 6120 N N . ALA A 1 811 ? -41.811 -10.469 16.248 1.00 84.19 811 ALA A N 1
ATOM 6121 C CA . ALA A 1 811 ? -42.365 -11.499 17.118 1.00 84.19 811 ALA A CA 1
ATOM 6122 C C . ALA A 1 811 ? -41.506 -11.729 18.368 1.00 84.19 811 ALA A C 1
ATOM 6124 O O . ALA A 1 811 ? -40.801 -12.722 18.461 1.00 84.19 811 ALA A O 1
ATOM 6125 N N . ALA A 1 812 ? -41.687 -10.882 19.388 1.00 81.69 812 ALA A N 1
ATOM 6126 C CA . ALA A 1 812 ? -40.974 -11.007 20.662 1.00 81.69 812 ALA A CA 1
ATOM 6127 C C . ALA A 1 812 ? -41.046 -12.428 21.271 1.00 81.69 812 ALA A C 1
ATOM 6129 O O . ALA A 1 812 ? -42.112 -12.903 21.692 1.00 81.69 812 ALA A O 1
ATOM 6130 N N . GLY A 1 813 ? -39.889 -13.077 21.345 1.00 80.94 813 GLY A N 1
ATOM 6131 C CA . GLY A 1 813 ? -39.606 -14.387 21.904 1.00 80.94 813 GLY A CA 1
ATOM 6132 C C . GLY A 1 813 ? -38.718 -14.326 23.152 1.00 80.94 813 GLY A C 1
ATOM 6133 O O . GLY A 1 813 ? -38.136 -13.308 23.519 1.00 80.94 813 GLY A O 1
ATOM 6134 N N . ALA A 1 814 ? -38.657 -15.442 23.881 1.00 78.88 814 ALA A N 1
ATOM 6135 C CA . ALA A 1 814 ? -37.743 -15.575 25.012 1.00 78.88 814 ALA A CA 1
ATOM 6136 C C . ALA A 1 814 ? -36.348 -15.953 24.497 1.00 78.88 814 ALA A C 1
ATOM 6138 O O . ALA A 1 814 ? -36.211 -16.995 23.857 1.00 78.88 814 ALA A O 1
ATOM 6139 N N . GLY A 1 815 ? -35.335 -15.153 24.839 1.00 81.31 815 GLY A N 1
ATOM 6140 C CA . GLY A 1 815 ? -33.966 -15.309 24.334 1.00 81.31 815 GLY A CA 1
ATOM 6141 C C . GLY A 1 815 ? -33.630 -14.395 23.154 1.00 81.31 815 GLY A C 1
ATOM 6142 O O . GLY A 1 815 ? -32.511 -14.475 22.654 1.00 81.31 815 GLY A O 1
ATOM 6143 N N . ASP A 1 816 ? -34.564 -13.536 22.732 1.00 92.62 816 ASP A N 1
ATOM 6144 C CA . ASP A 1 816 ? -34.276 -12.484 21.760 1.00 92.62 816 ASP A CA 1
ATOM 6145 C C . ASP A 1 816 ? -33.326 -11.457 22.378 1.00 92.62 816 ASP A C 1
ATOM 6147 O O . ASP A 1 816 ? -33.570 -10.964 23.488 1.00 92.62 816 ASP A O 1
ATOM 6151 N N . GLY A 1 817 ? -32.266 -11.100 21.664 1.00 94.56 817 GLY A N 1
ATOM 6152 C CA . GLY A 1 817 ? -31.272 -10.177 22.188 1.00 94.56 817 GLY A CA 1
ATOM 6153 C C . GLY A 1 817 ? -30.127 -9.891 21.232 1.00 94.56 817 GLY A C 1
ATOM 6154 O O . GLY A 1 817 ? -30.016 -10.471 20.151 1.00 94.56 817 GLY A O 1
ATOM 6155 N N . VAL A 1 818 ? -29.276 -8.964 21.658 1.00 96.38 818 VAL A N 1
ATOM 6156 C CA . VAL A 1 818 ? -28.062 -8.549 20.956 1.00 96.38 818 VAL A CA 1
ATOM 6157 C C . VAL A 1 818 ? -26.855 -8.919 21.808 1.00 96.38 818 VAL A C 1
ATOM 6159 O O . VAL A 1 818 ? -26.832 -8.625 23.000 1.00 96.38 818 VAL A O 1
ATOM 6162 N N . THR A 1 819 ? -25.840 -9.519 21.199 1.00 95.69 819 THR A N 1
ATOM 6163 C CA . THR A 1 819 ? -24.537 -9.758 21.823 1.00 95.69 819 THR A CA 1
ATOM 6164 C C . THR A 1 819 ? -23.481 -8.927 21.105 1.00 95.69 819 THR A C 1
ATOM 6166 O O . THR A 1 819 ? -23.343 -9.007 19.887 1.00 95.69 819 THR A O 1
ATOM 6169 N N . LEU A 1 820 ? -22.742 -8.130 21.870 1.00 95.06 820 LEU A N 1
ATOM 6170 C CA . LEU A 1 820 ? -21.658 -7.265 21.423 1.00 95.06 820 LEU A CA 1
ATOM 6171 C C . LEU A 1 820 ? -20.361 -7.818 22.010 1.00 95.06 820 LEU A C 1
ATOM 6173 O O . LEU A 1 820 ? -20.234 -7.882 23.231 1.00 95.06 820 LEU A O 1
ATOM 6177 N N . ALA A 1 821 ? -19.430 -8.240 21.162 1.00 93.12 821 ALA A N 1
ATOM 6178 C CA . ALA A 1 821 ? -18.098 -8.664 21.582 1.00 93.12 821 ALA A CA 1
ATOM 6179 C C . ALA A 1 821 ? -17.086 -7.622 21.117 1.00 93.12 821 ALA A C 1
ATOM 6181 O O . ALA A 1 821 ? -17.024 -7.379 19.917 1.00 93.12 821 ALA A O 1
ATOM 6182 N N . LEU A 1 822 ? -16.358 -7.010 22.049 1.00 91.50 822 LEU A N 1
ATOM 6183 C CA . LEU A 1 822 ? -15.294 -6.038 21.806 1.00 91.50 822 LEU A CA 1
ATOM 6184 C C . LEU A 1 822 ? -14.012 -6.572 22.446 1.00 91.50 822 LEU A C 1
ATOM 6186 O O . LEU A 1 822 ? -13.947 -6.690 23.671 1.00 91.50 822 LEU A O 1
ATOM 6190 N N . ASP A 1 823 ? -13.027 -6.909 21.622 1.00 87.31 823 ASP A N 1
ATOM 6191 C CA . ASP A 1 823 ? -11.819 -7.633 22.023 1.00 87.31 823 ASP A CA 1
ATOM 6192 C C . ASP A 1 823 ? -12.179 -8.885 22.863 1.00 87.31 823 ASP A C 1
ATOM 6194 O O . ASP A 1 823 ? -12.971 -9.727 22.433 1.00 87.31 823 ASP A O 1
ATOM 6198 N N . ASP A 1 824 ? -11.653 -8.998 24.087 1.00 80.62 824 ASP A N 1
ATOM 6199 C CA . ASP A 1 824 ? -11.949 -10.099 25.016 1.00 80.62 824 ASP A CA 1
ATOM 6200 C C . ASP A 1 824 ? -13.254 -9.907 25.820 1.00 80.62 824 ASP A C 1
ATOM 6202 O O . ASP A 1 824 ? -13.647 -10.780 26.605 1.00 80.62 824 ASP A O 1
ATOM 6206 N N . ALA A 1 825 ? -13.924 -8.758 25.684 1.00 84.12 825 ALA A N 1
ATOM 6207 C CA . ALA A 1 825 ? -15.126 -8.419 26.436 1.00 84.12 825 ALA A CA 1
ATOM 6208 C C . ALA A 1 825 ? -16.400 -8.753 25.650 1.00 84.12 825 ALA A C 1
ATOM 6210 O O . ALA A 1 825 ? -16.506 -8.496 24.455 1.00 84.12 825 ALA A O 1
ATOM 6211 N N . GLU A 1 826 ? -17.420 -9.270 26.337 1.00 90.81 826 GLU A N 1
ATOM 6212 C CA . GLU A 1 826 ? -18.721 -9.566 25.733 1.00 90.81 826 GLU A CA 1
ATOM 6213 C C . GLU A 1 826 ? -19.862 -9.000 26.589 1.00 90.81 826 GLU A C 1
ATOM 6215 O O . GLU A 1 826 ? -19.910 -9.195 27.807 1.00 90.81 826 GLU A O 1
ATOM 6220 N N . LEU A 1 827 ? -20.807 -8.319 25.941 1.00 93.06 827 LEU A N 1
ATOM 6221 C CA . LEU A 1 827 ? -22.034 -7.794 26.529 1.00 93.06 827 LEU A CA 1
ATOM 6222 C C . LEU A 1 827 ? -23.241 -8.378 25.794 1.00 93.06 827 LEU A C 1
ATOM 6224 O O . LEU A 1 827 ? -23.403 -8.176 24.596 1.00 93.06 827 LEU A O 1
ATOM 6228 N N . THR A 1 828 ? -24.124 -9.060 26.522 1.00 94.44 828 THR A N 1
ATOM 6229 C CA . THR A 1 828 ? -25.411 -9.531 25.989 1.00 94.44 828 THR A CA 1
ATOM 6230 C C . THR A 1 828 ? -26.555 -8.701 26.563 1.00 94.44 828 THR A C 1
ATOM 6232 O O . THR A 1 828 ? -26.673 -8.546 27.779 1.00 94.44 828 THR A O 1
ATOM 6235 N N . VAL A 1 829 ? -27.402 -8.179 25.679 1.00 95.06 829 VAL A N 1
ATOM 6236 C CA . VAL A 1 829 ? -28.562 -7.344 25.988 1.00 95.06 829 VAL A CA 1
ATOM 6237 C C . VAL A 1 829 ? -29.826 -8.053 25.510 1.00 95.06 829 VAL A C 1
ATOM 6239 O O . VAL A 1 829 ? -30.076 -8.161 24.310 1.00 95.06 829 VAL A O 1
ATOM 6242 N N . ASP A 1 830 ? -30.641 -8.520 26.453 1.00 93.69 830 ASP A N 1
ATOM 6243 C CA . ASP A 1 830 ? -31.954 -9.094 26.149 1.00 93.69 830 ASP A CA 1
ATOM 6244 C C . ASP A 1 830 ? -32.905 -8.018 25.600 1.00 93.69 830 ASP A C 1
ATOM 6246 O O . ASP A 1 830 ? -32.929 -6.890 26.098 1.00 93.69 830 ASP A O 1
ATOM 6250 N N . ARG A 1 831 ? -33.780 -8.379 24.652 1.00 92.88 831 ARG A N 1
ATOM 6251 C CA . ARG A 1 831 ? -34.857 -7.507 24.134 1.00 92.88 831 ARG A CA 1
ATOM 6252 C C . ARG A 1 831 ? -35.767 -6.972 25.247 1.00 92.88 831 ARG A C 1
ATOM 6254 O O . ARG A 1 831 ? -36.265 -5.854 25.180 1.00 92.88 831 ARG A O 1
ATOM 6261 N N . ALA A 1 832 ? -35.957 -7.750 26.315 1.00 88.06 832 ALA A N 1
ATOM 6262 C CA . ALA A 1 832 ? -36.709 -7.322 27.498 1.00 88.06 832 ALA A CA 1
ATOM 6263 C C . ALA A 1 832 ? -35.992 -6.234 28.334 1.00 88.06 832 ALA A C 1
ATOM 6265 O O . ALA A 1 832 ? -36.581 -5.703 29.281 1.00 88.06 832 ALA A O 1
ATOM 6266 N N . GLY A 1 833 ? -34.741 -5.910 27.996 1.00 85.12 833 GLY A N 1
ATOM 6267 C CA . GLY A 1 833 ? -33.857 -4.998 28.711 1.00 85.12 833 GLY A CA 1
ATOM 6268 C C . GLY A 1 833 ? -33.241 -5.611 29.972 1.00 85.12 833 GLY A C 1
ATOM 6269 O O . GLY A 1 833 ? -33.402 -6.793 30.268 1.00 85.12 833 GLY A O 1
ATOM 6270 N N . GLY A 1 834 ? -32.552 -4.774 30.755 1.00 74.31 834 GLY A N 1
ATOM 6271 C CA . GLY A 1 834 ? -32.043 -5.138 32.086 1.00 74.31 834 GLY A CA 1
ATOM 6272 C C . GLY A 1 834 ? -30.536 -5.384 32.188 1.00 74.31 834 GLY A C 1
ATOM 6273 O O . GLY A 1 834 ? -30.062 -5.643 33.294 1.00 74.31 834 GLY A O 1
ATOM 6274 N N . ALA A 1 835 ? -29.786 -5.259 31.090 1.00 83.12 835 ALA A N 1
ATOM 6275 C CA . ALA A 1 835 ? -28.327 -5.207 31.129 1.00 83.12 835 ALA A CA 1
ATOM 6276 C C . ALA A 1 835 ? -27.846 -3.841 31.658 1.00 83.12 835 ALA A C 1
ATOM 6278 O O . ALA A 1 835 ? -28.352 -2.792 31.255 1.00 83.12 835 ALA A O 1
ATOM 6279 N N . GLU A 1 836 ? -26.885 -3.849 32.583 1.00 85.06 836 GLU A N 1
ATOM 6280 C CA . GLU A 1 836 ? -26.227 -2.627 33.056 1.00 85.06 836 GLU A CA 1
ATOM 6281 C C . GLU A 1 836 ? -25.394 -2.031 31.910 1.00 85.06 836 GLU A C 1
ATOM 6283 O O . GLU A 1 836 ? -24.662 -2.759 31.247 1.00 85.06 836 GLU A O 1
ATOM 6288 N N . GLY A 1 837 ? -25.540 -0.729 31.646 1.00 88.62 837 GLY A N 1
ATOM 6289 C CA . GLY A 1 837 ? -24.871 -0.074 30.514 1.00 88.62 837 GLY A CA 1
ATOM 6290 C C . GLY A 1 837 ? -25.583 -0.218 29.163 1.00 88.62 837 GLY A C 1
ATOM 6291 O O . GLY A 1 837 ? -24.964 0.039 28.136 1.00 88.62 837 GLY A O 1
ATOM 6292 N N . ALA A 1 838 ? -26.869 -0.594 29.130 1.00 94.69 838 ALA A N 1
ATOM 6293 C CA . ALA A 1 838 ? -27.657 -0.617 27.895 1.00 94.69 838 ALA A CA 1
ATOM 6294 C C . ALA A 1 838 ? -29.095 -0.095 28.071 1.00 94.69 838 ALA A C 1
ATOM 6296 O O . ALA A 1 838 ? -29.713 -0.233 29.130 1.00 94.69 838 ALA A O 1
ATOM 6297 N N . LEU A 1 839 ? -29.646 0.471 26.997 1.00 94.75 839 LEU A N 1
ATOM 6298 C CA . LEU A 1 839 ? -31.030 0.915 26.859 1.00 94.75 839 LEU A CA 1
ATOM 6299 C C . LEU A 1 839 ? -31.685 0.170 25.692 1.00 94.75 839 LEU A C 1
ATOM 6301 O O . LEU A 1 839 ? -31.121 0.120 24.603 1.00 94.75 839 LEU A O 1
ATOM 6305 N N . VAL A 1 840 ? -32.895 -0.352 25.903 1.00 95.06 840 VAL A N 1
ATOM 6306 C CA . VAL A 1 840 ? -33.691 -1.014 24.858 1.00 95.06 840 VAL A CA 1
ATOM 6307 C C . VAL A 1 840 ? -35.003 -0.264 24.650 1.00 95.06 840 VAL A C 1
ATOM 6309 O O . VAL A 1 840 ? -35.684 0.078 25.619 1.00 95.06 840 VAL A O 1
ATOM 6312 N N . THR A 1 841 ? -35.360 -0.002 23.393 1.00 93.94 841 THR A N 1
ATOM 6313 C CA . THR A 1 841 ? -36.624 0.636 22.999 1.00 93.94 841 THR A CA 1
ATOM 6314 C C . THR A 1 841 ? -37.360 -0.245 21.996 1.00 93.94 841 THR A C 1
ATOM 6316 O O . THR A 1 841 ? -36.825 -0.589 20.949 1.00 93.94 841 THR A O 1
ATOM 6319 N N . GLU A 1 842 ? -38.603 -0.606 22.310 1.00 92.44 842 GLU A N 1
ATOM 6320 C CA . GLU A 1 842 ? -39.481 -1.334 21.386 1.00 92.44 842 GLU A CA 1
ATOM 6321 C C . GLU A 1 842 ? -40.014 -0.399 20.296 1.00 92.44 842 GLU A C 1
ATOM 6323 O O . GLU A 1 842 ? -40.463 0.716 20.590 1.00 92.44 842 GLU A O 1
ATOM 6328 N N . ARG A 1 843 ? -40.040 -0.888 19.054 1.00 91.81 843 ARG A N 1
ATOM 6329 C CA . ARG A 1 843 ? -40.621 -0.191 17.902 1.00 91.81 843 ARG A CA 1
ATOM 6330 C C . ARG A 1 843 ? -41.576 -1.098 17.133 1.00 91.81 843 ARG A C 1
ATOM 6332 O O . ARG A 1 843 ? -41.669 -2.302 17.355 1.00 91.81 843 ARG A O 1
ATOM 6339 N N . GLU A 1 844 ? -42.339 -0.515 16.216 1.00 87.00 844 GLU A N 1
ATOM 6340 C CA . GLU A 1 844 ? -43.168 -1.321 15.322 1.00 87.00 844 GLU A CA 1
ATOM 6341 C C . GLU A 1 844 ? -42.263 -2.196 14.437 1.00 87.00 844 GLU A C 1
ATOM 6343 O O . GLU A 1 844 ? -41.369 -1.692 13.761 1.00 87.00 844 GLU A O 1
ATOM 6348 N N . GLY A 1 845 ? -42.476 -3.515 14.481 1.00 88.12 845 GLY A N 1
ATOM 6349 C CA . GLY A 1 845 ? -41.718 -4.487 13.688 1.00 88.12 845 GLY A CA 1
ATOM 6350 C C . GLY A 1 845 ? -40.343 -4.883 14.238 1.00 88.12 845 GLY A C 1
ATOM 6351 O O . GLY A 1 845 ? -39.675 -5.668 13.576 1.00 88.12 845 GLY A O 1
ATOM 6352 N N . GLY A 1 846 ? -39.922 -4.399 15.413 1.00 93.44 846 GLY A N 1
ATOM 6353 C CA . GLY A 1 846 ? -38.576 -4.671 15.925 1.00 93.44 846 GLY A CA 1
ATOM 6354 C C . GLY A 1 846 ? -38.238 -3.978 17.242 1.00 93.44 846 GLY A C 1
ATOM 6355 O O . GLY A 1 846 ? -39.123 -3.522 17.966 1.00 93.44 846 GLY A O 1
ATOM 6356 N N . TYR A 1 847 ? -36.947 -3.876 17.542 1.00 94.56 847 TYR A N 1
ATOM 6357 C CA . TYR A 1 847 ? -36.434 -3.169 18.715 1.00 94.56 847 TYR A CA 1
ATOM 6358 C C . TYR A 1 847 ? -35.065 -2.542 18.434 1.00 94.56 847 TYR A C 1
ATOM 6360 O O . TYR A 1 847 ? -34.331 -2.988 17.551 1.00 94.56 847 TYR A O 1
ATOM 6368 N N . ASP A 1 848 ? -34.737 -1.514 19.212 1.00 95.94 848 ASP A N 1
ATOM 6369 C CA . ASP A 1 848 ? -33.473 -0.788 19.141 1.00 95.94 848 ASP A CA 1
ATOM 6370 C C . ASP A 1 848 ? -32.730 -0.883 20.477 1.00 95.94 848 ASP A C 1
ATOM 6372 O O . ASP A 1 848 ? -33.339 -0.806 21.549 1.00 95.94 848 ASP A O 1
ATOM 6376 N N . VAL A 1 849 ? -31.409 -1.013 20.412 1.00 96.94 849 VAL A N 1
ATOM 6377 C CA . VAL A 1 849 ? -30.499 -1.107 21.556 1.00 96.94 849 VAL A CA 1
ATOM 6378 C C . VAL A 1 849 ? -29.442 -0.017 21.439 1.00 96.94 849 VAL A C 1
ATOM 6380 O O . VAL A 1 849 ? -28.829 0.125 20.388 1.00 96.94 849 VAL A O 1
ATOM 6383 N N . VAL A 1 850 ? -29.193 0.723 22.521 1.00 97.31 850 VAL A N 1
ATOM 6384 C CA . VAL A 1 850 ? -27.958 1.508 22.687 1.00 97.31 850 VAL A CA 1
ATOM 6385 C C . VAL A 1 850 ? -27.203 0.962 23.886 1.00 97.31 850 VAL A C 1
ATOM 6387 O O . VAL A 1 850 ? -27.790 0.833 24.958 1.00 97.31 850 VAL A O 1
ATOM 6390 N N . ALA A 1 851 ? -25.924 0.635 23.724 1.00 96.56 851 ALA A N 1
ATOM 6391 C CA . ALA A 1 851 ? -25.090 0.081 24.785 1.00 96.56 851 ALA A CA 1
ATOM 6392 C C . ALA A 1 851 ? -23.719 0.759 24.850 1.00 96.56 851 ALA A C 1
ATOM 6394 O O . ALA A 1 851 ? -23.146 1.101 23.818 1.00 96.56 851 ALA A O 1
ATOM 6395 N N . HIS A 1 852 ? -23.189 0.918 26.062 1.00 96.00 852 HIS A N 1
ATOM 6396 C CA . HIS A 1 852 ? -21.812 1.337 26.320 1.00 96.00 852 HIS A CA 1
ATOM 6397 C C . HIS A 1 852 ? -20.970 0.114 26.685 1.00 96.00 852 HIS A C 1
ATOM 6399 O O . HIS A 1 852 ? -21.249 -0.554 27.680 1.00 96.00 852 HIS A O 1
ATOM 6405 N N . LEU A 1 853 ? -19.934 -0.167 25.896 1.00 94.38 853 LEU A N 1
ATOM 6406 C CA . LEU A 1 853 ? -18.912 -1.166 26.192 1.00 94.38 853 LEU A CA 1
ATOM 6407 C C . LEU A 1 853 ? -17.674 -0.460 26.755 1.00 94.38 853 LEU A C 1
ATOM 6409 O O . LEU A 1 853 ? -17.029 0.280 26.013 1.00 94.38 853 LEU A O 1
ATOM 6413 N N . PRO A 1 854 ? -17.326 -0.656 28.038 1.00 92.38 854 PRO A N 1
ATOM 6414 C CA . PRO A 1 854 ? -16.129 -0.055 28.618 1.00 92.38 854 PRO A CA 1
ATOM 6415 C C . PRO A 1 854 ? -14.861 -0.541 27.911 1.00 92.38 854 PRO A C 1
ATOM 6417 O O . PRO A 1 854 ? -14.647 -1.747 27.803 1.00 92.38 854 PRO A O 1
ATOM 6420 N N . ALA A 1 855 ? -14.016 0.389 27.471 1.00 90.69 855 ALA A N 1
ATOM 6421 C CA . ALA A 1 855 ? -12.736 0.104 26.826 1.00 90.69 855 ALA A CA 1
ATOM 6422 C C . ALA A 1 855 ? -11.841 1.349 26.865 1.00 90.69 855 ALA A C 1
ATOM 6424 O O . ALA A 1 855 ? -12.340 2.467 26.810 1.00 90.69 855 ALA A O 1
ATOM 6425 N N . THR A 1 856 ? -10.523 1.176 26.938 1.00 92.06 856 THR A N 1
ATOM 6426 C CA . THR A 1 856 ? -9.590 2.306 26.816 1.00 92.06 856 THR A CA 1
ATOM 6427 C C . THR A 1 856 ? -9.293 2.520 25.341 1.00 92.06 856 THR A C 1
ATOM 6429 O O . THR A 1 856 ? -8.630 1.685 24.733 1.00 92.06 856 THR A O 1
ATOM 6432 N N . LEU A 1 857 ? -9.797 3.611 24.771 1.00 91.75 857 LEU A N 1
ATOM 6433 C CA . LEU A 1 857 ? -9.781 3.850 23.329 1.00 91.75 857 LEU A CA 1
ATOM 6434 C C . LEU A 1 857 ? -9.072 5.164 22.990 1.00 91.75 857 LEU A C 1
ATOM 6436 O O . LEU A 1 857 ? -9.169 6.150 23.723 1.00 91.75 857 LEU A O 1
ATOM 6440 N N . GLU A 1 858 ? -8.394 5.197 21.846 1.00 92.00 858 GLU A N 1
ATOM 6441 C CA . GLU A 1 858 ? -7.725 6.392 21.333 1.00 92.00 858 GLU A CA 1
ATOM 6442 C C . GLU A 1 858 ? -7.878 6.526 19.816 1.00 92.00 858 GLU A C 1
ATOM 6444 O O . GLU A 1 858 ? -8.054 5.545 19.093 1.00 92.00 858 GLU A O 1
ATOM 6449 N N . GLN A 1 859 ? -7.816 7.762 19.319 1.00 89.88 859 GLN A N 1
ATOM 6450 C CA . GLN A 1 859 ? -7.932 8.032 17.890 1.00 89.88 859 GLN A CA 1
ATOM 6451 C C . GLN A 1 859 ? -6.765 7.383 17.137 1.00 89.88 859 GLN A C 1
ATOM 6453 O O . GLN A 1 859 ? -5.610 7.554 17.510 1.00 89.88 859 GLN A O 1
ATOM 6458 N N . GLY A 1 860 ? -7.067 6.691 16.042 1.00 82.81 860 GLY A N 1
ATOM 6459 C CA . GLY A 1 860 ? -6.102 5.968 15.216 1.00 82.81 860 GLY A CA 1
ATOM 6460 C C . GLY A 1 860 ? -5.903 4.506 15.621 1.00 82.81 860 GLY A C 1
ATOM 6461 O O . GLY A 1 860 ? -5.378 3.741 14.813 1.00 82.81 860 GLY A O 1
ATOM 6462 N N . ALA A 1 861 ? -6.351 4.094 16.812 1.00 84.44 861 ALA A N 1
ATOM 6463 C CA . ALA A 1 861 ? -6.270 2.702 17.241 1.00 84.44 861 ALA A CA 1
ATOM 6464 C C . ALA A 1 861 ? -7.271 1.802 16.496 1.00 84.44 861 ALA A C 1
ATOM 6466 O O . ALA A 1 861 ? -8.266 2.258 15.919 1.00 84.44 861 ALA A O 1
ATOM 6467 N N . THR A 1 862 ? -7.012 0.496 16.544 1.00 85.38 862 THR A N 1
ATOM 6468 C CA . THR A 1 862 ? -7.922 -0.550 16.068 1.00 85.38 862 THR A CA 1
ATOM 6469 C C . THR A 1 862 ? -8.447 -1.381 17.233 1.00 85.38 862 THR A C 1
ATOM 6471 O O . THR A 1 862 ? -7.737 -1.550 18.220 1.00 85.38 862 THR A O 1
ATOM 6474 N N . ALA A 1 863 ? -9.654 -1.926 17.097 1.00 86.88 863 ALA A N 1
ATOM 6475 C CA . ALA A 1 863 ? -10.253 -2.856 18.060 1.00 86.88 863 ALA A CA 1
ATOM 6476 C C . ALA A 1 863 ? -11.039 -3.943 17.321 1.00 86.88 863 ALA A C 1
ATOM 6478 O O . ALA A 1 863 ? -11.566 -3.680 16.237 1.00 86.88 863 ALA A O 1
ATOM 6479 N N . ASP A 1 864 ? -11.151 -5.137 17.890 1.00 89.81 864 ASP A N 1
ATOM 6480 C CA . ASP A 1 864 ? -11.895 -6.232 17.273 1.00 89.81 864 ASP A CA 1
ATOM 6481 C C . ASP A 1 864 ? -13.352 -6.233 17.748 1.00 89.81 864 ASP A C 1
ATOM 6483 O O . ASP A 1 864 ? -13.630 -6.099 18.937 1.00 89.81 864 ASP A O 1
ATOM 6487 N N . LEU A 1 865 ? -14.307 -6.381 16.827 1.00 92.38 865 LEU A N 1
ATOM 6488 C CA . LEU A 1 865 ? -15.736 -6.356 17.134 1.00 92.38 865 LEU A CA 1
ATOM 6489 C C . LEU A 1 865 ? -16.518 -7.453 16.413 1.00 92.38 865 LEU A C 1
ATOM 6491 O O . LEU A 1 865 ? -16.378 -7.661 15.206 1.00 92.38 865 LEU A O 1
ATOM 6495 N N . ASP A 1 866 ? -17.468 -8.050 17.128 1.00 93.31 866 ASP A N 1
ATOM 6496 C CA . ASP A 1 866 ? -18.605 -8.729 16.518 1.00 93.31 866 ASP A CA 1
ATOM 6497 C C . ASP A 1 866 ? -19.947 -8.288 17.123 1.00 93.31 866 ASP A C 1
ATOM 6499 O O . ASP A 1 866 ? -20.069 -8.023 18.321 1.00 93.31 866 ASP A O 1
ATOM 6503 N N . VAL A 1 867 ? -20.972 -8.229 16.269 1.00 95.38 867 VAL A N 1
ATOM 6504 C CA . VAL A 1 867 ? -22.354 -7.894 16.638 1.00 95.38 867 VAL A CA 1
ATOM 6505 C C . VAL A 1 867 ? -23.237 -9.056 16.223 1.00 95.38 867 VAL A C 1
ATOM 6507 O O . VAL A 1 867 ? -23.348 -9.360 15.037 1.00 95.38 867 VAL A O 1
ATOM 6510 N N . ARG A 1 868 ? -23.875 -9.701 17.197 1.00 95.50 868 ARG A N 1
ATOM 6511 C CA . ARG A 1 868 ? -24.725 -10.878 17.002 1.00 95.50 868 ARG A CA 1
ATOM 6512 C C . ARG A 1 868 ? -26.149 -10.594 17.444 1.00 95.50 868 ARG A C 1
ATOM 6514 O O . ARG A 1 868 ? -26.372 -9.964 18.473 1.00 95.50 868 ARG A O 1
ATOM 6521 N N . VAL A 1 869 ? -27.109 -11.104 16.687 1.00 95.88 869 VAL A N 1
ATOM 6522 C CA . VAL A 1 869 ? -28.536 -11.054 17.004 1.00 95.88 869 VAL A CA 1
ATOM 6523 C C . VAL A 1 869 ? -29.026 -12.476 17.180 1.00 95.88 869 VAL A C 1
ATOM 6525 O O . VAL A 1 869 ? -28.792 -13.328 16.324 1.00 95.88 869 VAL A O 1
ATOM 6528 N N . THR A 1 870 ? -29.709 -12.726 18.291 1.00 93.38 870 THR A N 1
ATOM 6529 C CA . THR A 1 870 ? -30.381 -14.000 18.547 1.00 93.38 870 THR A CA 1
ATOM 6530 C C . THR A 1 870 ? -31.884 -13.776 18.540 1.00 93.38 870 THR A C 1
ATOM 6532 O O . THR A 1 870 ? -32.354 -12.840 19.177 1.00 93.38 870 THR A O 1
ATOM 6535 N N . SER A 1 871 ? -32.622 -14.630 17.833 1.00 90.06 871 SER A N 1
ATOM 6536 C CA . SER A 1 871 ? -34.087 -14.698 17.875 1.00 90.06 871 SER A CA 1
ATOM 6537 C C . SER A 1 871 ? -34.526 -16.142 17.633 1.00 90.06 871 SER A C 1
ATOM 6539 O O . SER A 1 871 ? -33.895 -16.879 16.874 1.00 90.06 871 SER A O 1
ATOM 6541 N N . GLY A 1 872 ? -35.529 -16.619 18.375 1.00 81.69 872 GLY A N 1
ATOM 6542 C CA . GLY A 1 872 ? -36.044 -17.991 18.224 1.00 81.69 872 GLY A CA 1
ATOM 6543 C C . GLY A 1 872 ? -35.040 -19.131 18.502 1.00 81.69 872 GLY A C 1
ATOM 6544 O O . GLY A 1 872 ? -35.339 -20.292 18.213 1.00 81.69 872 GLY A O 1
ATOM 6545 N N . GLY A 1 873 ? -33.874 -18.832 19.089 1.00 82.31 873 GLY A N 1
ATOM 6546 C CA . GLY A 1 873 ? -32.769 -19.777 19.306 1.00 82.31 873 GLY A CA 1
ATOM 6547 C C . GLY A 1 873 ? -31.786 -19.899 18.133 1.00 82.31 873 GLY A C 1
ATOM 6548 O O . GLY A 1 873 ? -30.863 -20.711 18.211 1.00 82.31 873 GLY A O 1
ATOM 6549 N N . GLU A 1 874 ? -31.967 -19.107 17.077 1.00 88.50 874 GLU A N 1
ATOM 6550 C CA . GLU A 1 874 ? -31.017 -18.941 15.978 1.00 88.50 874 GLU A CA 1
ATOM 6551 C C . GLU A 1 874 ? -30.219 -17.645 16.174 1.00 88.50 874 GLU A C 1
ATOM 6553 O O . GLU A 1 874 ? -30.763 -16.637 16.623 1.00 88.50 874 GLU A O 1
ATOM 6558 N N . THR A 1 875 ? -28.925 -17.674 15.846 1.00 91.94 875 THR A N 1
ATOM 6559 C CA . THR A 1 875 ? -28.024 -16.522 15.977 1.00 91.94 875 THR A CA 1
ATOM 6560 C C . THR A 1 875 ? -27.402 -16.202 14.626 1.00 91.94 875 THR A C 1
ATOM 6562 O O . THR A 1 875 ? -26.798 -17.072 13.994 1.00 91.94 875 THR A O 1
ATOM 6565 N N . THR A 1 876 ? -27.509 -14.946 14.210 1.00 92.38 876 THR A N 1
ATOM 6566 C CA . THR A 1 876 ? -26.781 -14.378 13.072 1.00 92.38 876 THR A CA 1
ATOM 6567 C C . THR A 1 876 ? -25.852 -13.278 13.569 1.00 92.38 876 THR A C 1
ATOM 6569 O O . THR A 1 876 ? -26.029 -12.756 14.669 1.00 92.38 876 THR A O 1
ATOM 6572 N N . GLY A 1 877 ? -24.831 -12.936 12.789 1.00 91.69 877 GLY A N 1
ATOM 6573 C CA . GLY A 1 877 ? -23.870 -11.911 13.175 1.00 91.69 877 GLY A CA 1
ATOM 6574 C C . GLY A 1 877 ? -23.381 -11.095 11.996 1.00 91.69 877 GLY A C 1
ATOM 6575 O O . GLY A 1 877 ? -23.565 -11.473 10.834 1.00 91.69 877 GLY A O 1
ATOM 6576 N N . TRP A 1 878 ? -22.759 -9.966 12.322 1.00 90.69 878 TRP A N 1
ATOM 6577 C CA . TRP A 1 878 ? -22.037 -9.154 11.359 1.00 90.69 878 TRP A CA 1
ATOM 6578 C C . TRP A 1 878 ? -20.910 -9.973 10.725 1.00 90.69 878 TRP A C 1
ATOM 6580 O O . TRP A 1 878 ? -20.771 -9.955 9.503 1.00 90.69 878 TRP A O 1
ATOM 6590 N N . ASN A 1 879 ? -20.178 -10.764 11.514 1.00 85.94 879 ASN A N 1
ATOM 6591 C CA . ASN A 1 879 ? -19.135 -11.659 11.017 1.00 85.94 879 ASN A CA 1
ATOM 6592 C C . ASN A 1 879 ? -19.587 -13.125 10.925 1.00 85.94 879 ASN A C 1
ATOM 6594 O O . ASN A 1 879 ? -20.627 -13.537 11.444 1.00 85.94 879 ASN A O 1
ATOM 6598 N N . SER A 1 880 ? -18.779 -13.936 10.232 1.00 80.62 880 SER A N 1
ATOM 6599 C CA . SER A 1 880 ? -18.952 -15.394 10.238 1.00 80.62 880 SER A CA 1
ATOM 6600 C C . SER A 1 880 ? -18.710 -15.953 11.648 1.00 80.62 880 SER A C 1
ATOM 6602 O O . SER A 1 880 ? -17.883 -15.400 12.372 1.00 80.62 880 SER A O 1
ATOM 6604 N N . PRO A 1 881 ? -19.362 -17.062 12.051 1.00 77.62 881 PRO A N 1
ATOM 6605 C CA . PRO A 1 881 ? -19.191 -17.620 13.390 1.00 77.62 881 PRO A CA 1
ATOM 6606 C C . PRO A 1 881 ? -17.719 -17.854 13.756 1.00 77.62 881 PRO A C 1
ATOM 6608 O O . PRO A 1 881 ? -17.023 -18.606 13.075 1.00 77.62 881 PRO A O 1
ATOM 6611 N N . GLY A 1 882 ? -17.267 -17.230 14.848 1.00 71.06 882 GLY A N 1
ATOM 6612 C CA . GLY A 1 882 ? -15.891 -17.330 15.347 1.00 71.06 882 GLY A CA 1
ATOM 6613 C C . GLY A 1 882 ? -14.892 -16.342 14.732 1.00 71.06 882 GLY A C 1
ATOM 6614 O O . GLY A 1 882 ? -13.728 -16.380 15.114 1.00 71.06 882 GLY A O 1
ATOM 6615 N N . ALA A 1 883 ? -15.321 -15.472 13.812 1.00 77.00 883 ALA A N 1
ATOM 6616 C CA . ALA A 1 883 ? -14.513 -14.373 13.292 1.00 77.00 883 ALA A CA 1
ATOM 6617 C C . ALA A 1 883 ? -14.885 -13.052 13.983 1.00 77.00 883 ALA A C 1
ATOM 6619 O O . ALA A 1 883 ? -16.060 -12.803 14.250 1.00 77.00 883 ALA A O 1
ATOM 6620 N N . LEU A 1 884 ? -13.890 -12.199 14.219 1.00 81.88 884 LEU A N 1
ATOM 6621 C CA . LEU A 1 884 ? -14.079 -10.817 14.655 1.00 81.88 884 LEU A CA 1
ATOM 6622 C C . LEU A 1 884 ? -13.775 -9.884 13.478 1.00 81.88 884 LEU A C 1
ATOM 6624 O O . LEU A 1 884 ? -12.879 -10.154 12.675 1.00 81.88 884 LEU A O 1
ATOM 6628 N N . GLY A 1 885 ? -14.564 -8.824 13.338 1.00 84.19 885 GLY A N 1
ATOM 6629 C CA . GLY A 1 885 ? -14.282 -7.739 12.404 1.00 84.19 885 GLY A CA 1
ATOM 6630 C C . GLY A 1 885 ? -13.353 -6.715 13.047 1.00 84.19 885 GLY A C 1
ATOM 6631 O O . GLY A 1 885 ? -13.230 -6.685 14.264 1.00 84.19 885 GLY A O 1
ATOM 6632 N N . THR A 1 886 ? -12.734 -5.848 12.253 1.00 85.75 886 THR A N 1
ATOM 6633 C CA . THR A 1 886 ? -11.792 -4.840 12.764 1.00 85.75 886 THR A CA 1
ATOM 6634 C C . THR A 1 886 ? -12.387 -3.437 12.676 1.00 85.75 886 THR A C 1
ATOM 6636 O O . THR A 1 886 ? -12.799 -2.976 11.608 1.00 85.75 886 THR A O 1
ATOM 6639 N N . LEU A 1 887 ? -12.402 -2.731 13.798 1.00 90.31 887 LEU A N 1
ATOM 6640 C CA . LEU A 1 887 ? -12.746 -1.319 13.903 1.00 90.31 887 LEU A CA 1
ATOM 6641 C C . LEU A 1 887 ? -11.500 -0.455 13.710 1.00 90.31 887 LEU A C 1
ATOM 6643 O O . LEU A 1 887 ? -10.414 -0.818 14.149 1.00 90.31 887 LEU A O 1
ATOM 6647 N N . THR A 1 888 ? -11.655 0.714 13.093 1.00 88.69 888 THR A N 1
ATOM 6648 C CA . THR A 1 888 ? -10.646 1.785 13.105 1.00 88.69 888 THR A CA 1
ATOM 6649 C C . THR A 1 888 ? -11.257 3.025 13.734 1.00 88.69 888 THR A C 1
ATOM 6651 O O . THR A 1 888 ? -12.276 3.528 13.257 1.00 88.69 888 THR A O 1
ATOM 6654 N N . LEU A 1 889 ? -10.655 3.509 14.816 1.00 92.62 889 LEU A N 1
ATOM 6655 C CA . LEU A 1 889 ? -11.152 4.664 15.554 1.00 92.62 889 LEU A CA 1
ATOM 6656 C C . LEU A 1 889 ? -10.659 5.945 14.887 1.00 92.62 889 LEU A C 1
ATOM 6658 O O . LEU A 1 889 ? -9.458 6.165 14.756 1.00 92.62 889 LEU A O 1
ATOM 6662 N N . VAL A 1 890 ? -11.577 6.797 14.447 1.00 93.50 890 VAL A N 1
ATOM 6663 C CA . VAL A 1 890 ? -11.261 8.037 13.722 1.00 93.50 890 VAL A CA 1
ATOM 6664 C C . VAL A 1 890 ? -11.781 9.253 14.486 1.00 93.50 890 VAL A C 1
ATOM 6666 O O . VAL A 1 890 ? -12.489 9.108 15.480 1.00 93.50 890 VAL A O 1
ATOM 6669 N N . GLU A 1 891 ? -11.396 10.457 14.072 1.00 93.56 891 GLU A N 1
ATOM 6670 C CA . GLU A 1 891 ? -11.852 11.727 14.656 1.00 93.56 891 GLU A CA 1
ATOM 6671 C C . GLU A 1 891 ? -13.379 11.857 14.724 1.00 93.56 891 GLU A C 1
ATOM 6673 O O . GLU A 1 891 ? -14.145 11.026 14.237 1.00 93.56 891 GLU A O 1
ATOM 6678 N N . GLU A 1 892 ? -13.837 12.949 15.331 1.00 94.44 892 GLU A N 1
ATOM 6679 C CA . GLU A 1 892 ? -15.240 13.335 15.293 1.00 94.44 892 GLU A CA 1
ATOM 6680 C C . GLU A 1 892 ? -15.699 13.585 13.848 1.00 94.44 892 GLU A C 1
ATOM 6682 O O . GLU A 1 892 ? -15.002 14.210 13.043 1.00 94.44 892 GLU A O 1
ATOM 6687 N N . LEU A 1 893 ? -16.899 13.099 13.525 1.00 94.88 893 LEU A N 1
ATOM 6688 C CA . LEU A 1 893 ? -17.505 13.267 12.208 1.00 94.88 893 LEU A CA 1
ATOM 6689 C C . LEU A 1 893 ? -17.727 14.755 11.902 1.00 94.88 893 LEU A C 1
ATOM 6691 O O . LEU A 1 893 ? -18.566 15.403 12.533 1.00 94.88 893 LEU A O 1
ATOM 6695 N N . SER A 1 894 ? -17.046 15.275 10.878 1.00 95.94 894 SER A N 1
ATOM 6696 C CA . SER A 1 894 ? -17.322 16.615 10.352 1.00 95.94 894 SER A CA 1
ATOM 6697 C C . SER A 1 894 ? -18.757 16.692 9.820 1.00 95.94 894 SER A C 1
ATOM 6699 O O . SER A 1 894 ? -19.173 15.885 8.988 1.00 95.94 894 SER A O 1
ATOM 6701 N N . TYR A 1 895 ? -19.523 17.673 10.296 1.00 95.38 895 TYR A N 1
ATOM 6702 C CA . TYR A 1 895 ? -20.945 17.824 9.994 1.00 95.38 895 TYR A CA 1
ATOM 6703 C C . TYR A 1 895 ? -21.302 19.286 9.715 1.00 95.38 895 TYR A C 1
ATOM 6705 O O . TYR A 1 895 ? -20.842 20.182 10.425 1.00 95.38 895 TYR A O 1
ATOM 6713 N N . VAL A 1 896 ? -22.145 19.527 8.708 1.00 95.19 896 VAL A N 1
ATOM 6714 C CA . VAL A 1 896 ? -22.657 20.860 8.367 1.00 95.19 896 VAL A CA 1
ATOM 6715 C C . VAL A 1 896 ? -24.138 20.804 7.992 1.00 95.19 896 VAL A C 1
ATOM 6717 O O . VAL A 1 896 ? -24.590 19.903 7.288 1.00 95.19 896 VAL A O 1
ATOM 6720 N N . GLU A 1 897 ? -24.913 21.785 8.448 1.00 94.81 897 GLU A N 1
ATOM 6721 C CA . GLU A 1 897 ? -26.276 22.006 7.960 1.00 94.81 897 GLU A CA 1
ATOM 6722 C C . GLU A 1 897 ? -26.234 22.938 6.748 1.00 94.81 897 GLU A C 1
ATOM 6724 O O . GLU A 1 897 ? -25.731 24.060 6.824 1.00 94.81 897 GLU A O 1
ATOM 6729 N N . VAL A 1 898 ? -26.787 22.479 5.630 1.00 96.00 898 VAL A N 1
ATOM 6730 C CA . VAL A 1 898 ? -26.876 23.223 4.377 1.00 96.00 898 VAL A CA 1
ATOM 6731 C C . VAL A 1 898 ? -28.270 23.832 4.298 1.00 96.00 898 VAL A C 1
ATOM 6733 O O . VAL A 1 898 ? -29.269 23.121 4.181 1.00 96.00 898 VAL A O 1
ATOM 6736 N N . ALA A 1 899 ? -28.355 25.153 4.401 1.00 94.56 899 ALA A N 1
ATOM 6737 C CA . ALA A 1 899 ? -29.630 25.860 4.461 1.00 94.56 899 ALA A CA 1
ATOM 6738 C C . ALA A 1 899 ? -30.295 25.988 3.086 1.00 94.56 899 ALA A C 1
ATOM 6740 O O . ALA A 1 899 ? -29.620 26.222 2.081 1.00 94.56 899 ALA A O 1
ATOM 6741 N N . GLN A 1 900 ? -31.628 25.893 3.048 1.00 95.31 900 GLN A N 1
ATOM 6742 C CA . GLN A 1 900 ? -32.379 26.161 1.823 1.00 95.31 900 GLN A CA 1
ATOM 6743 C C . GLN A 1 900 ? -32.325 27.655 1.482 1.00 95.31 900 GLN A C 1
ATOM 6745 O O . GLN A 1 900 ? -32.746 28.497 2.281 1.00 95.31 900 GLN A O 1
ATOM 6750 N N . ALA A 1 901 ? -31.865 27.983 0.280 1.00 92.44 901 ALA A N 1
ATOM 6751 C CA . ALA A 1 901 ? -31.832 29.343 -0.228 1.00 92.44 901 ALA A CA 1
ATOM 6752 C C . ALA A 1 901 ? -33.233 29.807 -0.663 1.00 92.44 901 ALA A C 1
ATOM 6754 O O . ALA A 1 901 ? -34.008 29.057 -1.259 1.00 92.44 901 ALA A O 1
ATOM 6755 N N . GLY A 1 902 ? -33.566 31.071 -0.378 1.00 85.75 902 GLY A N 1
ATOM 6756 C CA . GLY A 1 902 ? -34.825 31.675 -0.836 1.00 85.75 902 GLY A CA 1
ATOM 6757 C C . GLY A 1 902 ? -34.854 31.949 -2.346 1.00 85.75 902 GLY A C 1
ATOM 6758 O O . GLY A 1 902 ? -35.924 31.938 -2.952 1.00 85.75 902 GLY A O 1
ATOM 6759 N N . GLU A 1 903 ? -33.681 32.174 -2.938 1.00 89.25 903 GLU A N 1
ATOM 6760 C CA . GLU A 1 903 ? -33.435 32.303 -4.375 1.00 89.25 903 GLU A CA 1
ATOM 6761 C C . GLU A 1 903 ? -32.109 31.591 -4.693 1.00 89.25 903 GLU A C 1
ATOM 6763 O O . GLU A 1 903 ? -31.200 31.598 -3.866 1.00 89.25 903 GLU A O 1
ATOM 6768 N N . ALA A 1 904 ? -32.000 30.951 -5.859 1.00 92.94 904 ALA A N 1
ATOM 6769 C CA . ALA A 1 904 ? -30.777 30.256 -6.257 1.00 92.94 904 ALA A CA 1
ATOM 6770 C C . ALA A 1 904 ? -29.606 31.252 -6.425 1.00 92.94 904 ALA A C 1
ATOM 6772 O O . ALA A 1 904 ? -29.788 32.238 -7.148 1.00 92.94 904 ALA A O 1
ATOM 6773 N N . PRO A 1 905 ? -28.428 31.003 -5.816 1.00 95.06 905 PRO A N 1
ATOM 6774 C CA . PRO A 1 905 ? -27.222 31.790 -6.071 1.00 95.06 905 PRO A CA 1
ATOM 6775 C C . PRO A 1 905 ? -26.844 31.801 -7.558 1.00 95.06 905 PRO A C 1
ATOM 6777 O O . PRO A 1 905 ? -27.007 30.799 -8.268 1.00 95.06 905 PRO A O 1
ATOM 6780 N N . VAL A 1 906 ? -26.336 32.932 -8.041 1.00 95.75 906 VAL A N 1
ATOM 6781 C CA . VAL A 1 906 ? -25.843 33.082 -9.410 1.00 95.75 906 VAL A CA 1
ATOM 6782 C C . VAL A 1 906 ? -24.360 32.749 -9.427 1.00 95.75 906 VAL A C 1
ATOM 6784 O O . VAL A 1 906 ? -23.563 33.519 -8.924 1.00 95.75 906 VAL A O 1
ATOM 6787 N N . VAL A 1 907 ? -23.981 31.641 -10.071 1.00 97.00 907 VAL A N 1
ATOM 6788 C CA . VAL A 1 907 ? -22.572 31.227 -10.174 1.00 97.00 907 VAL A CA 1
ATOM 6789 C C . VAL A 1 907 ? -21.805 32.136 -11.142 1.00 97.00 907 VAL A C 1
ATOM 6791 O O . VAL A 1 907 ? -21.720 31.855 -12.342 1.00 97.00 907 VAL A O 1
ATOM 6794 N N . ASP A 1 908 ? -21.272 33.243 -10.632 1.00 95.25 908 ASP A N 1
ATOM 6795 C CA . ASP A 1 908 ? -20.496 34.226 -11.399 1.00 95.25 908 ASP A CA 1
ATOM 6796 C C . ASP A 1 908 ? -19.195 34.680 -10.710 1.00 95.25 908 ASP A C 1
ATOM 6798 O O . ASP A 1 908 ? -18.406 35.421 -11.307 1.00 95.25 908 ASP A O 1
ATOM 6802 N N . GLY A 1 909 ? -18.923 34.170 -9.503 1.00 89.38 909 GLY A N 1
ATOM 6803 C CA . GLY A 1 909 ? -17.709 34.452 -8.738 1.00 89.38 909 GLY A CA 1
ATOM 6804 C C . GLY A 1 909 ? -17.811 35.706 -7.864 1.00 89.38 909 GLY A C 1
ATOM 6805 O O . GLY A 1 909 ? -16.832 36.067 -7.197 1.00 89.38 909 GLY A O 1
ATOM 6806 N N . ALA A 1 910 ? -18.969 36.372 -7.840 1.00 89.88 910 ALA A N 1
ATOM 6807 C CA . ALA A 1 910 ? -19.313 37.399 -6.866 1.00 89.88 910 ALA A CA 1
ATOM 6808 C C . ALA A 1 910 ? -20.065 36.799 -5.663 1.00 89.88 910 ALA A C 1
ATOM 6810 O O . ALA A 1 910 ? -20.485 35.652 -5.666 1.00 89.88 910 ALA A O 1
ATOM 6811 N N . VAL A 1 911 ? -20.196 37.573 -4.581 1.00 92.19 911 VAL A N 1
ATOM 6812 C CA . VAL A 1 911 ? -20.980 37.151 -3.409 1.00 92.19 911 VAL A CA 1
ATOM 6813 C C . VAL A 1 911 ? -22.341 37.823 -3.472 1.00 92.19 911 VAL A C 1
ATOM 6815 O O . VAL A 1 911 ? -22.438 39.035 -3.270 1.00 92.19 911 VAL A O 1
ATOM 6818 N N . ASP A 1 912 ? -23.367 37.022 -3.731 1.00 91.19 912 ASP A N 1
ATOM 6819 C CA . ASP A 1 912 ? -24.772 37.414 -3.668 1.00 91.19 912 ASP A CA 1
ATOM 6820 C C . ASP A 1 912 ? -25.272 37.629 -2.228 1.00 91.19 912 ASP A C 1
ATOM 6822 O O . ASP A 1 912 ? -24.822 36.970 -1.287 1.00 91.19 912 ASP A O 1
ATOM 6826 N N . ASP A 1 913 ? -26.294 38.480 -2.062 1.00 88.81 913 ASP A N 1
ATOM 6827 C CA . ASP A 1 913 ? -26.952 38.737 -0.767 1.00 88.81 913 ASP A CA 1
ATOM 6828 C C . ASP A 1 913 ? -27.516 37.446 -0.128 1.00 88.81 913 ASP A C 1
ATOM 6830 O O . ASP A 1 913 ? -27.596 37.332 1.096 1.00 88.81 913 ASP A O 1
ATOM 6834 N N . VAL A 1 914 ? -27.888 36.440 -0.933 1.00 90.31 914 VAL A N 1
ATOM 6835 C CA . VAL A 1 914 ? -28.449 35.174 -0.429 1.00 90.31 914 VAL A CA 1
ATOM 6836 C C . VAL A 1 914 ? -27.456 34.386 0.431 1.00 90.31 914 VAL A C 1
ATOM 6838 O O . VAL A 1 914 ? -27.873 33.677 1.349 1.00 90.31 914 VAL A O 1
ATOM 6841 N N . TRP A 1 915 ? -26.147 34.576 0.236 1.00 91.88 915 TRP A N 1
ATOM 6842 C CA . TRP A 1 915 ? -25.103 33.957 1.058 1.00 91.88 915 TRP A CA 1
ATOM 6843 C C . TRP A 1 915 ? -25.096 34.448 2.516 1.00 91.88 915 TRP A C 1
ATOM 6845 O O . TRP A 1 915 ? -24.447 33.826 3.359 1.00 91.88 915 TRP A O 1
ATOM 6855 N N . GLU A 1 916 ? -25.829 35.520 2.853 1.00 86.19 916 GLU A N 1
ATOM 6856 C CA . GLU A 1 916 ? -26.089 35.927 4.246 1.00 86.19 916 GLU A CA 1
ATOM 6857 C C . GLU A 1 916 ? -27.050 34.975 4.981 1.00 86.19 916 GLU A C 1
ATOM 6859 O O . GLU A 1 916 ? -27.123 35.001 6.210 1.00 86.19 916 GLU A O 1
ATOM 6864 N N . THR A 1 917 ? -27.790 34.142 4.241 1.00 84.75 917 THR A N 1
ATOM 6865 C CA . THR A 1 917 ? -28.725 33.144 4.792 1.00 84.75 917 THR A CA 1
ATOM 6866 C C . THR A 1 917 ? -28.101 31.765 4.979 1.00 84.75 917 THR A C 1
ATOM 6868 O O . THR A 1 917 ? -28.744 30.886 5.550 1.00 84.75 917 THR A O 1
ATOM 6871 N N . ALA A 1 918 ? -26.860 31.579 4.517 1.00 88.31 918 ALA A N 1
ATOM 6872 C CA . ALA A 1 918 ? -26.128 30.336 4.699 1.00 88.31 918 ALA A CA 1
ATOM 6873 C C . ALA A 1 918 ? -25.957 30.011 6.189 1.00 88.31 918 ALA A C 1
ATOM 6875 O O . ALA A 1 918 ? -25.866 30.904 7.040 1.00 88.31 918 ALA A O 1
ATOM 6876 N N . GLY A 1 919 ? -25.890 28.714 6.490 1.00 78.88 919 GLY A N 1
ATOM 6877 C CA . GLY A 1 919 ? -25.515 28.232 7.813 1.00 78.88 919 GLY A CA 1
ATOM 6878 C C . GLY A 1 919 ? -24.085 28.646 8.201 1.00 78.88 919 GLY A C 1
ATOM 6879 O O . GLY A 1 919 ? -23.404 29.370 7.466 1.00 78.88 919 GLY A O 1
ATOM 6880 N N . PRO A 1 920 ? -23.602 28.203 9.373 1.00 82.12 920 PRO A N 1
ATOM 6881 C CA . PRO A 1 920 ? -22.220 28.432 9.781 1.00 82.12 920 PRO A CA 1
ATOM 6882 C C . PRO A 1 920 ? -21.233 27.991 8.691 1.00 82.12 920 PRO A C 1
ATOM 6884 O O . PRO A 1 920 ? -21.346 26.890 8.157 1.00 82.12 920 PRO A O 1
ATOM 6887 N N . ALA A 1 921 ? -20.267 28.855 8.372 1.00 91.94 921 ALA A N 1
ATOM 6888 C CA . ALA A 1 921 ? -19.184 28.501 7.465 1.00 91.94 921 ALA A CA 1
ATOM 6889 C C . ALA A 1 921 ? -18.269 27.446 8.105 1.00 91.94 921 ALA A C 1
ATOM 6891 O O . ALA A 1 921 ? -18.067 27.459 9.322 1.00 91.94 921 ALA A O 1
ATOM 6892 N N . VAL A 1 922 ? -17.683 26.588 7.276 1.00 96.75 922 VAL A N 1
ATOM 6893 C CA . VAL A 1 922 ? -16.644 25.630 7.673 1.00 96.75 922 VAL A CA 1
ATOM 6894 C C . VAL A 1 922 ? -15.289 26.057 7.117 1.00 96.75 922 VAL A C 1
ATOM 6896 O O . VAL A 1 922 ? -15.227 26.834 6.164 1.00 96.75 922 VAL A O 1
ATOM 6899 N N . THR A 1 923 ? -14.199 25.581 7.712 1.00 97.56 923 THR A N 1
ATOM 6900 C CA . THR A 1 923 ? -12.835 25.913 7.281 1.00 97.56 923 THR A CA 1
ATOM 6901 C C . THR A 1 923 ? -12.032 24.656 6.970 1.00 97.56 923 THR A C 1
ATOM 6903 O O . THR A 1 923 ? -12.206 23.616 7.610 1.00 97.56 923 THR A O 1
ATOM 6906 N N . THR A 1 924 ? -11.141 24.743 5.981 1.00 97.12 924 THR A N 1
ATOM 6907 C CA . THR A 1 924 ? -10.240 23.644 5.598 1.00 97.12 924 THR A CA 1
ATOM 6908 C C . THR A 1 924 ? -8.969 23.686 6.447 1.00 97.12 924 THR A C 1
ATOM 6910 O O . THR A 1 924 ? -7.881 23.969 5.960 1.00 97.12 924 THR A O 1
ATOM 6913 N N . GLU A 1 925 ? -9.094 23.525 7.761 1.00 91.62 925 GLU A N 1
ATOM 6914 C CA . GLU A 1 925 ? -7.958 23.716 8.677 1.00 91.62 925 GLU A CA 1
ATOM 6915 C C . GLU A 1 925 ? -7.093 22.463 8.864 1.00 91.62 925 GLU A C 1
ATOM 6917 O O . GLU A 1 925 ? -5.939 22.590 9.284 1.00 91.62 925 GLU A O 1
ATOM 6922 N N . LYS A 1 926 ? -7.603 21.267 8.537 1.00 93.50 926 LYS A N 1
ATOM 6923 C CA . LYS A 1 926 ? -6.878 20.008 8.759 1.00 93.50 926 LYS A CA 1
ATOM 6924 C C . LYS A 1 926 ? -5.658 19.940 7.836 1.00 93.50 926 LYS A C 1
ATOM 6926 O O . LYS A 1 926 ? -5.796 20.056 6.620 1.00 93.50 926 LYS A O 1
ATOM 6931 N N . GLU A 1 927 ? -4.475 19.780 8.431 1.00 94.12 927 GLU A N 1
ATOM 6932 C CA . GLU A 1 927 ? -3.212 19.535 7.720 1.00 94.12 927 GLU A CA 1
ATOM 6933 C C . GLU A 1 927 ? -3.198 18.106 7.201 1.00 94.12 927 GLU A C 1
ATOM 6935 O O . GLU A 1 927 ? -3.280 17.173 7.995 1.00 94.12 927 GLU A O 1
ATOM 6940 N N . VAL A 1 928 ? -3.114 17.955 5.881 1.00 91.44 928 VAL A N 1
ATOM 6941 C CA . VAL A 1 928 ? -3.035 16.649 5.218 1.00 91.44 928 VAL A CA 1
ATOM 6942 C C . VAL A 1 928 ? -1.638 16.429 4.649 1.00 91.44 928 VAL A C 1
ATOM 6944 O O . VAL A 1 928 ? -1.021 15.396 4.884 1.00 91.44 928 VAL A O 1
ATOM 6947 N N . GLU A 1 929 ? -1.125 17.419 3.923 1.00 90.69 929 GLU A N 1
ATOM 6948 C CA . GLU A 1 929 ? 0.201 17.395 3.309 1.00 90.69 929 GLU A CA 1
ATOM 6949 C C . GLU A 1 929 ? 0.862 18.756 3.522 1.00 90.69 929 GLU A C 1
ATOM 6951 O O . GLU A 1 929 ? 0.190 19.790 3.476 1.00 90.69 929 GLU A O 1
ATOM 6956 N N . GLY A 1 930 ? 2.175 18.761 3.745 1.00 88.62 930 GLY A N 1
ATOM 6957 C CA . GLY A 1 930 ? 2.927 19.985 3.999 1.00 88.62 930 GLY A CA 1
ATOM 6958 C C . GLY A 1 930 ? 2.594 20.646 5.341 1.00 88.62 930 GLY A C 1
ATOM 6959 O O . GLY A 1 930 ? 1.844 20.134 6.167 1.00 88.62 930 GLY A O 1
ATOM 6960 N N . SER A 1 931 ? 3.196 21.812 5.571 1.00 86.12 931 SER A N 1
ATOM 6961 C CA . SER A 1 931 ? 2.935 22.650 6.748 1.00 86.12 931 SER A CA 1
ATOM 6962 C C . SER A 1 931 ? 2.610 24.064 6.281 1.00 86.12 931 SER A C 1
ATOM 6964 O O . SER A 1 931 ? 3.278 24.579 5.385 1.00 86.12 931 SER A O 1
ATOM 6966 N N . GLY A 1 932 ? 1.613 24.716 6.878 1.00 84.69 932 GLY A N 1
ATOM 6967 C CA . GLY A 1 932 ? 1.064 25.959 6.310 1.00 84.69 932 GLY A CA 1
ATOM 6968 C C . GLY A 1 932 ? 0.257 25.726 5.018 1.00 84.69 932 GLY A C 1
ATOM 6969 O O . GLY A 1 932 ? -0.356 24.671 4.861 1.00 84.69 932 GLY A O 1
ATOM 6970 N N . GLY A 1 933 ? 0.229 26.717 4.131 1.00 90.56 933 GLY A N 1
ATOM 6971 C CA . GLY A 1 933 ? -0.498 26.669 2.856 1.00 90.56 933 GLY A CA 1
ATOM 6972 C C . GLY A 1 933 ? -1.881 27.323 2.887 1.00 90.56 933 GLY A C 1
ATOM 6973 O O . GLY A 1 933 ? -2.331 27.822 3.927 1.00 90.56 933 GLY A O 1
ATOM 6974 N N . ALA A 1 934 ? -2.528 27.343 1.726 1.00 95.81 934 ALA A N 1
ATOM 6975 C CA . ALA A 1 934 ? -3.820 27.965 1.494 1.00 95.81 934 ALA A CA 1
ATOM 6976 C C . ALA A 1 934 ? -4.975 27.315 2.277 1.00 95.81 934 ALA A C 1
ATOM 6978 O O . ALA A 1 934 ? -5.114 26.096 2.329 1.00 95.81 934 ALA A O 1
ATOM 6979 N N . VAL A 1 935 ? -5.852 28.139 2.862 1.00 97.38 935 VAL A N 1
ATOM 6980 C CA . VAL A 1 935 ? -7.028 27.686 3.632 1.00 97.38 935 VAL A CA 1
ATOM 6981 C C . VAL A 1 935 ? -8.290 28.336 3.081 1.00 97.38 935 VAL A C 1
ATOM 6983 O O . VAL A 1 935 ? -8.321 29.547 2.863 1.00 97.38 935 VAL A O 1
ATOM 6986 N N . ALA A 1 936 ? -9.357 27.556 2.910 1.00 98.00 936 ALA A N 1
ATOM 6987 C CA . ALA A 1 936 ? -10.663 28.051 2.505 1.00 98.00 936 ALA A CA 1
ATOM 6988 C C . ALA A 1 936 ? -11.600 28.271 3.697 1.00 98.00 936 ALA A C 1
ATOM 6990 O O . ALA A 1 936 ? -11.677 27.454 4.615 1.00 98.00 936 ALA A O 1
ATOM 6991 N N . THR A 1 937 ? -12.380 29.351 3.634 1.00 98.12 937 THR A N 1
ATOM 6992 C CA . THR A 1 937 ? -13.646 29.488 4.367 1.00 98.12 937 THR A CA 1
ATOM 6993 C C . THR A 1 937 ? -14.794 29.164 3.420 1.00 98.12 937 THR A C 1
ATOM 6995 O O . THR A 1 937 ? -14.990 29.872 2.434 1.00 98.12 937 THR A O 1
ATOM 6998 N N . VAL A 1 938 ? -15.561 28.118 3.722 1.00 98.44 938 VAL A N 1
ATOM 6999 C CA . VAL A 1 938 ? -16.588 27.555 2.842 1.00 98.44 938 VAL A CA 1
ATOM 7000 C C . VAL A 1 938 ? -17.982 27.777 3.422 1.00 98.44 938 VAL A C 1
ATOM 7002 O O . VAL A 1 938 ? -18.248 27.466 4.583 1.00 98.44 938 VAL A O 1
ATOM 7005 N N . ARG A 1 939 ? -18.895 28.302 2.605 1.00 97.81 939 ARG A N 1
ATOM 7006 C CA . ARG A 1 939 ? -20.332 28.402 2.886 1.00 97.81 939 ARG A CA 1
ATOM 7007 C C . ARG A 1 939 ? -21.103 27.530 1.917 1.00 97.81 939 ARG A C 1
ATOM 7009 O O . ARG A 1 939 ? -20.739 27.428 0.747 1.00 97.81 939 ARG A O 1
ATOM 7016 N N . THR A 1 940 ? -22.198 26.960 2.398 1.00 97.62 940 THR A N 1
ATOM 7017 C CA . THR A 1 940 ? -23.051 26.080 1.606 1.00 97.62 940 THR A CA 1
ATOM 7018 C C . THR A 1 940 ? -24.513 26.502 1.682 1.00 97.62 940 THR A C 1
ATOM 7020 O O . THR A 1 940 ? -25.005 26.980 2.709 1.00 97.62 940 THR A O 1
ATOM 7023 N N . LEU A 1 941 ? -25.204 26.332 0.562 1.00 97.44 941 LEU A N 1
ATOM 7024 C CA . LEU A 1 941 ? -26.639 26.535 0.399 1.00 97.44 941 LEU A CA 1
ATOM 7025 C C . LEU A 1 941 ? -27.195 25.425 -0.492 1.00 97.44 941 LEU A C 1
ATOM 7027 O O . LEU A 1 941 ? -26.449 24.799 -1.241 1.00 97.44 941 LEU A O 1
ATOM 7031 N N . TRP A 1 942 ? -28.504 25.201 -0.457 1.00 97.19 942 TRP A N 1
ATOM 7032 C CA . TRP A 1 942 ? -29.166 24.366 -1.458 1.00 97.19 942 TRP A CA 1
ATOM 7033 C C . TRP A 1 942 ? -30.446 25.012 -1.980 1.00 97.19 942 TRP A C 1
ATOM 7035 O O . TRP A 1 942 ? -31.120 25.762 -1.272 1.00 97.19 942 TRP A O 1
ATOM 7045 N N . ALA A 1 943 ? -30.788 24.713 -3.227 1.00 95.00 943 ALA A N 1
ATOM 7046 C CA . ALA A 1 943 ? -32.082 25.030 -3.818 1.00 95.00 943 ALA A CA 1
ATOM 7047 C C . ALA A 1 943 ? -32.454 23.928 -4.813 1.00 95.00 943 ALA A C 1
ATOM 7049 O O . ALA A 1 943 ? -31.593 23.456 -5.553 1.00 95.00 943 ALA A O 1
ATOM 7050 N N . ASP A 1 944 ? -33.727 23.528 -4.818 1.00 90.06 944 ASP A N 1
ATOM 7051 C CA . ASP A 1 944 ? -34.214 22.367 -5.572 1.00 90.06 944 ASP A CA 1
ATOM 7052 C C . ASP A 1 944 ? -33.348 21.118 -5.293 1.00 90.06 944 ASP A C 1
ATOM 7054 O O . ASP A 1 944 ? -33.288 20.681 -4.146 1.00 90.06 944 ASP A O 1
ATOM 7058 N N . ASP A 1 945 ? -32.641 20.590 -6.295 1.00 93.81 945 ASP A N 1
ATOM 7059 C CA . ASP A 1 945 ? -31.733 19.439 -6.168 1.00 93.81 945 ASP A CA 1
ATOM 7060 C C . ASP A 1 945 ? -30.251 19.847 -6.317 1.00 93.81 945 ASP A C 1
ATOM 7062 O O . ASP A 1 945 ? -29.395 19.038 -6.656 1.00 93.81 945 ASP A O 1
ATOM 7066 N N . THR A 1 946 ? -29.919 21.125 -6.116 1.00 96.88 946 THR A N 1
ATOM 7067 C CA . THR A 1 946 ? -28.567 21.665 -6.339 1.00 96.88 946 THR A CA 1
ATOM 7068 C C . THR A 1 946 ? -27.915 22.121 -5.038 1.00 96.88 946 THR A C 1
ATOM 7070 O O . THR A 1 946 ? -28.479 22.929 -4.295 1.00 96.88 946 THR A O 1
ATOM 7073 N N . LEU A 1 947 ? -26.693 21.639 -4.796 1.00 97.75 947 LEU A N 1
ATOM 7074 C CA . LEU A 1 947 ? -25.781 22.152 -3.777 1.00 97.75 947 LEU A CA 1
ATOM 7075 C C . LEU A 1 947 ? -25.010 23.347 -4.340 1.00 97.75 947 LEU A C 1
ATOM 7077 O O . LEU A 1 947 ? -24.398 23.254 -5.402 1.00 97.75 947 LEU A O 1
ATOM 7081 N N . TYR A 1 948 ? -24.988 24.439 -3.590 1.00 98.25 948 TYR A N 1
ATOM 7082 C CA . TYR A 1 948 ? -24.177 25.615 -3.867 1.00 98.25 948 TYR A CA 1
ATOM 7083 C C . TYR A 1 948 ? -23.057 25.714 -2.840 1.00 98.25 948 TYR A C 1
ATOM 7085 O O . TYR A 1 948 ? -23.298 25.596 -1.636 1.00 98.25 948 TYR A O 1
ATOM 7093 N N . VAL A 1 949 ? -21.844 25.986 -3.313 1.00 98.44 949 VAL A N 1
ATOM 7094 C CA . VAL A 1 949 ? -20.643 26.158 -2.493 1.00 98.44 949 VAL A CA 1
ATOM 7095 C C . VAL A 1 949 ? -19.993 27.494 -2.836 1.00 98.44 949 VAL A C 1
ATOM 7097 O O . VAL A 1 949 ? -19.742 27.783 -4.003 1.00 98.44 949 VAL A O 1
ATOM 7100 N N . LEU A 1 950 ? -19.700 28.293 -1.813 1.00 98.31 950 LEU A N 1
ATOM 7101 C CA . LEU A 1 950 ? -18.902 29.511 -1.908 1.00 98.31 950 LEU A CA 1
ATOM 7102 C C . LEU A 1 950 ? -17.676 29.350 -1.015 1.00 98.31 950 LEU A C 1
ATOM 7104 O O . LEU A 1 950 ? -17.818 29.234 0.201 1.00 98.31 950 LEU A O 1
ATOM 7108 N N . ALA A 1 951 ? -16.488 29.372 -1.606 1.00 98.38 951 ALA A N 1
ATOM 7109 C CA . ALA A 1 951 ? -15.227 29.242 -0.894 1.00 98.38 951 ALA A CA 1
ATOM 7110 C C . ALA A 1 951 ? -14.355 30.481 -1.097 1.00 98.38 951 ALA A C 1
ATOM 7112 O O . ALA A 1 951 ? -14.026 30.851 -2.224 1.00 98.38 951 ALA A O 1
ATOM 7113 N N . ASP A 1 952 ? -13.953 31.097 0.008 1.00 98.00 952 ASP A N 1
ATOM 7114 C CA . ASP A 1 952 ? -12.919 32.126 0.052 1.00 98.00 952 ASP A CA 1
ATOM 7115 C C . ASP A 1 952 ? -11.589 31.479 0.431 1.00 98.00 952 ASP A C 1
ATOM 7117 O O . ASP A 1 952 ? -11.391 31.142 1.600 1.00 98.00 952 ASP A O 1
ATOM 7121 N N . VAL A 1 953 ? -10.697 31.296 -0.545 1.00 98.25 953 VAL A N 1
ATOM 7122 C CA . VAL A 1 953 ? -9.367 30.711 -0.350 1.00 98.25 953 VAL A CA 1
ATOM 7123 C C . VAL A 1 953 ? -8.369 31.820 -0.041 1.00 98.25 953 VAL A C 1
ATOM 7125 O O . VAL A 1 953 ? -8.161 32.728 -0.848 1.00 98.25 953 VAL A O 1
ATOM 7128 N N . ALA A 1 954 ? -7.772 31.759 1.147 1.00 97.50 954 ALA A N 1
ATOM 7129 C CA . ALA A 1 954 ? -6.699 32.645 1.568 1.00 97.50 954 ALA A CA 1
ATOM 7130 C C . ALA A 1 954 ? -5.356 32.041 1.154 1.00 97.50 954 ALA A C 1
ATOM 7132 O O . ALA A 1 954 ? -4.919 31.053 1.739 1.00 97.50 954 ALA A O 1
ATOM 7133 N N . ASP A 1 955 ? -4.719 32.664 0.170 1.00 96.00 955 ASP A N 1
ATOM 7134 C CA . ASP A 1 955 ? -3.482 32.222 -0.457 1.00 96.00 955 ASP A CA 1
ATOM 7135 C C . ASP A 1 955 ? -2.658 33.441 -0.938 1.00 96.00 955 ASP A C 1
ATOM 7137 O O . ASP A 1 955 ? -3.064 34.172 -1.851 1.00 96.00 955 ASP A O 1
ATOM 7141 N N . PRO A 1 956 ? -1.497 33.728 -0.326 1.00 90.38 956 PRO A N 1
ATOM 7142 C CA . PRO A 1 956 ? -0.655 34.840 -0.746 1.00 90.38 956 PRO A CA 1
ATOM 7143 C C . PRO A 1 956 ? 0.066 34.616 -2.089 1.00 90.38 956 PRO A C 1
ATOM 7145 O O . PRO A 1 956 ? 0.566 35.603 -2.643 1.00 90.38 956 PRO A O 1
ATOM 7148 N N . VAL A 1 957 ? 0.168 33.379 -2.591 1.00 92.44 957 VAL A N 1
ATOM 7149 C CA . VAL A 1 957 ? 0.935 33.006 -3.789 1.00 92.44 957 VAL A CA 1
ATOM 7150 C C . VAL A 1 957 ? 0.131 32.031 -4.650 1.00 92.44 957 VAL A C 1
ATOM 7152 O O . VAL A 1 957 ? 0.371 30.839 -4.625 1.00 92.44 957 VAL A O 1
ATOM 7155 N N . VAL A 1 958 ? -0.739 32.581 -5.501 1.00 95.88 958 VAL A N 1
ATOM 7156 C CA . VAL A 1 958 ? -1.503 31.769 -6.458 1.00 95.88 958 VAL A CA 1
ATOM 7157 C C . VAL A 1 958 ? -0.618 31.298 -7.625 1.00 95.88 958 VAL A C 1
ATOM 7159 O O . VAL A 1 958 ? -0.221 32.101 -8.479 1.00 95.88 958 VAL A O 1
ATOM 7162 N N . ASP A 1 959 ? -0.382 29.996 -7.703 1.00 93.56 959 ASP A N 1
ATOM 7163 C CA . ASP A 1 959 ? 0.326 29.234 -8.715 1.00 93.56 959 ASP A CA 1
ATOM 7164 C C . ASP A 1 959 ? -0.533 28.103 -9.327 1.00 93.56 959 ASP A C 1
ATOM 7166 O O . ASP A 1 959 ? -1.000 27.162 -8.689 1.00 93.56 959 ASP A O 1
ATOM 7170 N N . VAL A 1 960 ? -0.695 28.161 -10.648 1.00 93.94 960 VAL A N 1
ATOM 7171 C CA . VAL A 1 960 ? -1.343 27.105 -11.446 1.00 93.94 960 VAL A CA 1
ATOM 7172 C C . VAL A 1 960 ? -0.444 26.621 -12.588 1.00 93.94 960 VAL A C 1
ATOM 7174 O O . VAL A 1 960 ? -0.924 26.156 -13.620 1.00 93.94 960 VAL A O 1
ATOM 7177 N N . SER A 1 961 ? 0.871 26.797 -12.452 1.00 85.75 961 SER A N 1
ATOM 7178 C CA . SER A 1 961 ? 1.860 26.445 -13.476 1.00 85.75 961 SER A CA 1
ATOM 7179 C C . SER A 1 961 ? 2.180 24.949 -13.542 1.00 85.75 961 SER A C 1
ATOM 7181 O O . SER A 1 961 ? 2.743 24.503 -14.544 1.00 85.75 961 SER A O 1
ATOM 7183 N N . GLY A 1 962 ? 1.793 24.178 -12.520 1.00 82.12 962 GLY A N 1
ATOM 7184 C CA . GLY A 1 962 ? 1.955 22.726 -12.486 1.00 82.12 962 GLY A CA 1
ATOM 7185 C C . GLY A 1 962 ? 1.236 22.032 -13.646 1.00 82.12 962 GLY A C 1
ATOM 7186 O O . GLY A 1 962 ? 0.143 22.437 -14.053 1.00 82.12 962 GLY A O 1
ATOM 7187 N N . SER A 1 963 ? 1.854 20.982 -14.194 1.00 76.75 963 SER A N 1
ATOM 7188 C CA . SER A 1 963 ? 1.322 20.264 -15.359 1.00 76.75 963 SER A CA 1
ATOM 7189 C C . SER A 1 963 ? 0.010 19.543 -15.081 1.00 76.75 963 SER A C 1
ATOM 7191 O O . SER A 1 963 ? -0.824 19.468 -15.978 1.00 76.75 963 SER A O 1
ATOM 7193 N N . ASP A 1 964 ? -0.164 19.030 -13.862 1.00 79.62 964 ASP A N 1
ATOM 7194 C CA . ASP A 1 964 ? -1.303 18.196 -13.490 1.00 79.62 964 ASP A CA 1
ATOM 7195 C C . ASP A 1 964 ? -2.292 18.981 -12.610 1.00 79.62 964 ASP A C 1
ATOM 7197 O O . ASP A 1 964 ? -1.878 19.788 -11.774 1.00 79.62 964 ASP A O 1
ATOM 7201 N N . PRO A 1 965 ? -3.616 18.788 -12.738 1.00 85.50 965 PRO A N 1
ATOM 7202 C CA . PRO A 1 965 ? -4.545 19.715 -12.093 1.00 85.50 965 PRO A CA 1
ATOM 7203 C C . PRO A 1 965 ? -4.617 19.607 -10.559 1.00 85.50 965 PRO A C 1
ATOM 7205 O O . PRO A 1 965 ? -5.070 20.547 -9.918 1.00 85.50 965 PRO A O 1
ATOM 7208 N N . TRP A 1 966 ? -4.193 18.493 -9.950 1.00 85.62 966 TRP A N 1
ATOM 7209 C CA . TRP A 1 966 ? -4.158 18.340 -8.483 1.00 85.62 966 TRP A CA 1
ATOM 7210 C C . TRP A 1 966 ? -2.888 18.903 -7.837 1.00 85.62 966 TRP A C 1
ATOM 7212 O O . TRP A 1 966 ? -2.787 18.869 -6.613 1.00 85.62 966 TRP A O 1
ATOM 7222 N N . ILE A 1 967 ? -1.914 19.368 -8.630 1.00 88.94 967 ILE A N 1
ATOM 7223 C CA . ILE A 1 967 ? -0.732 20.087 -8.128 1.00 88.94 967 ILE A CA 1
ATOM 7224 C C . ILE A 1 967 ? -0.826 21.602 -8.328 1.00 88.94 967 ILE A C 1
ATOM 7226 O O . ILE A 1 967 ? 0.131 22.313 -8.050 1.00 88.94 967 ILE A O 1
ATOM 7230 N N . GLN A 1 968 ? -1.957 22.088 -8.843 1.00 93.31 968 GLN A N 1
ATOM 7231 C CA . GLN A 1 968 ? -2.259 23.509 -8.999 1.00 93.31 968 GLN A CA 1
ATOM 7232 C C . GLN A 1 968 ? -3.074 24.014 -7.810 1.00 93.31 968 GLN A C 1
ATOM 7234 O O . GLN A 1 968 ? -3.856 23.248 -7.231 1.00 93.31 968 GLN A O 1
ATOM 7239 N N . ASP A 1 969 ? -3.009 25.321 -7.547 1.00 97.25 969 ASP A N 1
ATOM 7240 C CA . ASP A 1 969 ? -3.922 25.950 -6.597 1.00 97.25 969 ASP A CA 1
ATOM 7241 C C . ASP A 1 969 ? -5.368 25.760 -7.013 1.00 97.25 969 ASP A C 1
ATOM 7243 O O . ASP A 1 969 ? -5.827 26.219 -8.072 1.00 97.25 969 ASP A O 1
ATOM 7247 N N . SER A 1 970 ? -6.089 25.038 -6.165 1.00 97.38 970 SER A N 1
ATOM 7248 C CA . SER A 1 970 ? -7.448 24.610 -6.442 1.00 97.38 970 SER A CA 1
ATOM 7249 C C . SER A 1 970 ? -8.244 24.368 -5.169 1.00 97.38 970 SER A C 1
ATOM 7251 O O . SER A 1 970 ? -7.718 23.902 -4.160 1.00 97.38 970 SER A O 1
ATOM 7253 N N . LEU A 1 971 ? -9.547 24.648 -5.257 1.00 98.19 971 LEU A N 1
ATOM 7254 C CA . LEU A 1 971 ? -10.543 24.089 -4.352 1.00 98.19 971 LEU A CA 1
ATOM 7255 C C . LEU A 1 971 ? -11.012 22.754 -4.928 1.00 98.19 971 LEU A C 1
ATOM 7257 O O . LEU A 1 971 ? -11.413 22.688 -6.093 1.00 98.19 971 LEU A O 1
ATOM 7261 N N . GLU A 1 972 ? -11.058 21.726 -4.094 1.00 97.44 972 GLU A N 1
ATOM 7262 C CA . GLU A 1 972 ? -11.759 20.488 -4.381 1.00 97.44 972 GLU A CA 1
ATOM 7263 C C . GLU A 1 972 ? -13.031 20.350 -3.546 1.00 97.44 972 GLU A C 1
ATOM 7265 O O . GLU A 1 972 ? -13.055 20.669 -2.356 1.00 97.44 972 GLU A O 1
ATOM 7270 N N . VAL A 1 973 ? -14.090 19.854 -4.180 1.00 97.50 973 VAL A N 1
ATOM 7271 C CA . VAL A 1 973 ? -15.377 19.555 -3.555 1.00 97.50 973 VAL A CA 1
ATOM 7272 C C . VAL A 1 973 ? -15.723 18.102 -3.831 1.00 97.50 973 VAL A C 1
ATOM 7274 O O . VAL A 1 973 ? -15.772 17.674 -4.986 1.00 97.50 973 VAL A O 1
ATOM 7277 N N . TYR A 1 974 ? -15.989 17.361 -2.764 1.00 96.00 974 TYR A N 1
ATOM 7278 C CA . TYR A 1 974 ? -16.364 15.955 -2.810 1.00 96.00 974 TYR A CA 1
ATOM 7279 C C . TYR A 1 974 ? -17.847 15.799 -2.494 1.00 96.00 974 TYR A C 1
ATOM 7281 O O . TYR A 1 974 ? -18.343 16.427 -1.555 1.00 96.00 974 TYR A O 1
ATOM 7289 N N . VAL A 1 975 ? -18.555 14.981 -3.276 1.00 95.12 975 VAL A N 1
ATOM 7290 C CA . VAL A 1 975 ? -19.998 14.755 -3.121 1.00 95.12 975 VAL A CA 1
ATOM 7291 C C . VAL A 1 975 ? -20.331 13.272 -3.280 1.00 95.12 975 VAL A C 1
ATOM 7293 O O . VAL A 1 975 ? -20.126 12.711 -4.353 1.00 95.12 975 VAL A O 1
ATOM 7296 N N . ASP A 1 976 ? -20.881 12.675 -2.220 1.00 92.50 976 ASP A N 1
ATOM 7297 C CA . ASP A 1 976 ? -21.501 11.338 -2.171 1.00 92.50 976 ASP A CA 1
ATOM 7298 C C . ASP A 1 976 ? -23.012 11.537 -1.984 1.00 92.50 976 ASP A C 1
ATOM 7300 O O . ASP A 1 976 ? -23.500 11.963 -0.923 1.00 92.50 976 ASP A O 1
ATOM 7304 N N . GLY A 1 977 ? -23.753 11.311 -3.070 1.00 86.88 977 GLY A N 1
ATOM 7305 C CA . GLY A 1 977 ? -25.202 11.451 -3.115 1.00 86.88 977 GLY A CA 1
ATOM 7306 C C . GLY A 1 977 ? -25.887 10.382 -2.266 1.00 86.88 977 GLY A C 1
ATOM 7307 O O . GLY A 1 977 ? -25.848 9.204 -2.593 1.00 86.88 977 GLY A O 1
ATOM 7308 N N . GLY A 1 978 ? -26.547 10.789 -1.177 1.00 85.81 978 GLY A N 1
ATOM 7309 C CA . GLY A 1 978 ? -27.199 9.851 -0.260 1.00 85.81 978 GLY A CA 1
ATOM 7310 C C . GLY A 1 978 ? -26.293 9.314 0.851 1.00 85.81 978 GLY A C 1
ATOM 7311 O O . GLY A 1 978 ? -26.767 8.518 1.662 1.00 85.81 978 GLY A O 1
ATOM 7312 N N . ASN A 1 979 ? -25.039 9.785 0.940 1.00 91.75 979 ASN A N 1
ATOM 7313 C CA . ASN A 1 979 ? -24.132 9.530 2.063 1.00 91.75 979 ASN A CA 1
ATOM 7314 C C . ASN A 1 979 ? -23.898 8.032 2.316 1.00 91.75 979 ASN A C 1
ATOM 7316 O O . ASN A 1 979 ? -24.050 7.530 3.434 1.00 91.75 979 ASN A O 1
ATOM 7320 N N . ALA A 1 980 ? -23.561 7.306 1.257 1.00 86.50 980 ALA A N 1
ATOM 7321 C CA . ALA A 1 980 ? -23.401 5.866 1.294 1.00 86.50 980 ALA A CA 1
ATOM 7322 C C . ALA A 1 980 ? -22.149 5.389 2.048 1.00 86.50 980 ALA A C 1
ATOM 7324 O O . ALA A 1 980 ? -22.144 4.239 2.500 1.00 86.50 980 ALA A O 1
ATOM 7325 N N . LYS A 1 981 ? -21.104 6.226 2.183 1.00 85.12 981 LYS A N 1
ATOM 7326 C CA . LYS A 1 981 ? -19.854 5.910 2.920 1.00 85.12 981 LYS A CA 1
ATOM 7327 C C . LYS A 1 981 ? -19.228 4.569 2.524 1.00 85.12 981 LYS A C 1
ATOM 7329 O O . LYS A 1 981 ? -18.737 3.804 3.352 1.00 85.12 981 LYS A O 1
ATOM 7334 N N . ASN A 1 982 ? -19.275 4.249 1.244 1.00 69.94 982 ASN A N 1
ATOM 7335 C CA . ASN A 1 982 ? -19.051 2.909 0.718 1.00 69.94 982 ASN A CA 1
ATOM 7336 C C . ASN A 1 982 ? -17.588 2.584 0.377 1.00 69.94 982 ASN A C 1
ATOM 7338 O O . ASN A 1 982 ? -17.336 1.608 -0.331 1.00 69.94 982 ASN A O 1
ATOM 7342 N N . GLY A 1 983 ? -16.634 3.381 0.858 1.00 76.88 983 GLY A N 1
ATOM 7343 C CA . GLY A 1 983 ? -15.229 3.222 0.495 1.00 76.88 983 GLY A CA 1
ATOM 7344 C C . GLY A 1 983 ? -14.973 3.789 -0.897 1.00 76.88 983 GLY A C 1
ATOM 7345 O O . GLY A 1 983 ? -15.144 4.986 -1.087 1.00 76.88 983 GLY A O 1
ATOM 7346 N N . GLY A 1 984 ? -14.573 2.949 -1.856 1.00 68.00 984 GLY A N 1
ATOM 7347 C CA . GLY A 1 984 ? -14.281 3.370 -3.236 1.00 68.00 984 GLY A CA 1
ATOM 7348 C C . GLY A 1 984 ? -15.466 4.026 -3.951 1.00 68.00 984 GLY A C 1
ATOM 7349 O O . GLY A 1 984 ? -16.610 3.806 -3.572 1.00 68.00 984 GLY A O 1
ATOM 7350 N N . TYR A 1 985 ? -15.211 4.822 -4.989 1.00 72.44 985 TYR A N 1
ATOM 7351 C CA . TYR A 1 985 ? -16.249 5.633 -5.639 1.00 72.44 985 TYR A CA 1
ATOM 7352 C C . TYR A 1 985 ? -17.282 4.784 -6.393 1.00 72.44 985 TYR A C 1
ATOM 7354 O O . TYR A 1 985 ? -16.951 3.833 -7.105 1.00 72.44 985 TYR A O 1
ATOM 7362 N N . ARG A 1 986 ? -18.549 5.176 -6.283 1.00 72.00 986 ARG A N 1
ATOM 7363 C CA . ARG A 1 986 ? -19.651 4.778 -7.164 1.00 72.00 986 ARG A CA 1
ATOM 7364 C C . ARG A 1 986 ? -19.761 5.748 -8.336 1.00 72.00 986 ARG A C 1
ATOM 7366 O O . ARG A 1 986 ? -19.099 6.777 -8.391 1.00 72.00 986 ARG A O 1
ATOM 7373 N N . ALA A 1 987 ? -20.628 5.419 -9.289 1.00 68.62 987 ALA A N 1
ATOM 7374 C CA . ALA A 1 987 ? -20.849 6.246 -10.476 1.00 68.62 987 ALA A CA 1
ATOM 7375 C C . ALA A 1 987 ? -21.428 7.643 -10.161 1.00 68.62 987 ALA A C 1
ATOM 7377 O O . ALA A 1 987 ? -21.313 8.557 -10.975 1.00 68.62 987 ALA A O 1
ATOM 7378 N N . ASP A 1 988 ? -22.080 7.793 -9.013 1.00 75.88 988 ASP A N 1
ATOM 7379 C CA . ASP A 1 988 ? -22.718 9.013 -8.525 1.00 75.88 988 ASP A CA 1
ATOM 7380 C C . ASP A 1 988 ? -21.857 9.823 -7.547 1.00 75.88 988 ASP A C 1
ATOM 7382 O O . ASP A 1 988 ? -22.148 11.011 -7.350 1.00 75.88 988 ASP A O 1
ATOM 7386 N N . ASP A 1 989 ? -20.775 9.229 -7.033 1.00 86.62 989 ASP A N 1
ATOM 7387 C CA . ASP A 1 989 ? -19.744 9.913 -6.254 1.00 86.62 989 ASP A CA 1
ATOM 7388 C C . ASP A 1 989 ? -18.883 10.783 -7.170 1.00 86.62 989 ASP A C 1
ATOM 7390 O O . ASP A 1 989 ? -18.621 10.456 -8.333 1.00 86.62 989 ASP A O 1
ATOM 7394 N N . THR A 1 990 ? -18.463 11.951 -6.693 1.00 88.75 990 THR A N 1
ATOM 7395 C CA . THR A 1 990 ? -17.682 12.873 -7.524 1.00 88.75 990 THR A CA 1
ATOM 7396 C C . THR A 1 990 ? -16.679 13.667 -6.699 1.00 88.75 990 THR A C 1
ATOM 7398 O O . THR A 1 990 ? -17.036 14.285 -5.699 1.00 88.75 990 THR A O 1
ATOM 7401 N N . GLN A 1 991 ? -15.436 13.702 -7.184 1.00 92.56 991 GLN A N 1
ATOM 7402 C CA . GLN A 1 991 ? -14.412 14.679 -6.811 1.00 92.56 991 GLN A CA 1
ATOM 7403 C C . GLN A 1 991 ? -14.357 15.757 -7.889 1.00 92.56 991 GLN A C 1
ATOM 7405 O O . GLN A 1 991 ? -14.060 15.465 -9.049 1.00 92.56 991 GLN A O 1
ATOM 7410 N N . ILE A 1 992 ? -14.607 17.001 -7.501 1.00 95.56 992 ILE A N 1
ATOM 7411 C CA . ILE A 1 992 ? -14.626 18.159 -8.393 1.00 95.56 992 ILE A CA 1
ATOM 7412 C C . ILE A 1 992 ? -13.463 19.061 -8.011 1.00 95.56 992 ILE A C 1
ATOM 7414 O O . ILE A 1 992 ? -13.433 19.556 -6.894 1.00 95.56 992 ILE A O 1
ATOM 7418 N N . ARG A 1 993 ? -12.545 19.335 -8.936 1.00 96.75 993 ARG A N 1
ATOM 7419 C CA . ARG A 1 993 ? -11.438 20.284 -8.753 1.00 96.75 993 ARG A CA 1
ATOM 7420 C C . ARG A 1 993 ? -11.690 21.549 -9.557 1.00 96.75 993 ARG A C 1
ATOM 7422 O O . ARG A 1 993 ? -11.867 21.465 -10.772 1.00 96.75 993 ARG A O 1
ATOM 7429 N N . VAL A 1 994 ? -11.650 22.708 -8.906 1.00 97.62 994 VAL A N 1
ATOM 7430 C CA . VAL A 1 994 ? -11.747 24.032 -9.533 1.00 97.62 994 VAL A CA 1
ATOM 7431 C C . VAL A 1 994 ? -10.479 24.819 -9.223 1.00 97.62 994 VAL A C 1
ATOM 7433 O O . VAL A 1 994 ? -10.255 25.213 -8.079 1.00 97.62 994 VAL A O 1
ATOM 7436 N N . SER A 1 995 ? -9.643 25.054 -10.237 1.00 97.00 995 SER A N 1
ATOM 7437 C CA . SER A 1 995 ? -8.414 25.836 -10.058 1.00 97.00 995 SER A CA 1
ATOM 7438 C C . SER A 1 995 ? -8.698 27.316 -9.799 1.00 97.00 995 SER A C 1
ATOM 7440 O O . SER A 1 995 ? -9.773 27.827 -10.131 1.00 97.00 995 SER A O 1
ATOM 7442 N N . ALA A 1 996 ? -7.698 28.049 -9.309 1.00 96.25 996 ALA A N 1
ATOM 7443 C CA . ALA A 1 996 ? -7.770 29.502 -9.140 1.00 96.25 996 ALA A CA 1
ATOM 7444 C C . ALA A 1 996 ? -8.070 30.274 -10.450 1.00 96.25 996 ALA A C 1
ATOM 7446 O O . ALA A 1 996 ? -8.473 31.438 -10.416 1.00 96.25 996 ALA A O 1
ATOM 7447 N N . GLN A 1 997 ? -7.918 29.629 -11.617 1.00 95.50 997 GLN A N 1
ATOM 7448 C CA . GLN A 1 997 ? -8.281 30.160 -12.940 1.00 95.50 997 GLN A CA 1
ATOM 7449 C C . GLN A 1 997 ? -9.607 29.604 -13.489 1.00 95.50 997 GLN A C 1
ATOM 7451 O O . GLN A 1 997 ? -9.911 29.783 -14.670 1.00 95.50 997 GLN A O 1
ATOM 7456 N N . ASN A 1 998 ? -10.409 28.950 -12.646 1.00 96.19 998 ASN A N 1
ATOM 7457 C CA . ASN A 1 998 ? -11.674 28.302 -12.997 1.00 96.19 998 ASN A CA 1
ATOM 7458 C C . ASN A 1 998 ? -11.532 27.134 -13.993 1.00 96.19 998 ASN A C 1
ATOM 7460 O O . ASN A 1 998 ? -12.467 26.839 -14.742 1.00 96.19 998 ASN A O 1
ATOM 7464 N N . ALA A 1 999 ? -10.373 26.470 -14.042 1.00 93.69 999 ALA A N 1
ATOM 7465 C CA . ALA A 1 999 ? -10.249 25.220 -14.786 1.00 93.69 999 ALA A CA 1
ATOM 7466 C C . ALA A 1 999 ? -10.876 24.089 -13.960 1.00 93.69 999 ALA A C 1
ATOM 7468 O O . ALA A 1 999 ? -10.484 23.872 -12.814 1.00 93.69 999 ALA A O 1
ATOM 7469 N N . VAL A 1 1000 ? -11.855 23.385 -14.540 1.00 94.00 1000 VAL A N 1
ATOM 7470 C CA . VAL A 1 1000 ? -12.575 22.295 -13.864 1.00 94.00 1000 VAL A CA 1
ATOM 7471 C C . VAL A 1 1000 ? -12.048 20.944 -14.321 1.00 94.00 1000 VAL A C 1
ATOM 7473 O O . VAL A 1 1000 ? -12.085 20.634 -15.518 1.00 94.00 1000 VAL A O 1
ATOM 7476 N N . SER A 1 1001 ? -11.631 20.126 -13.364 1.00 90.19 1001 SER A N 1
ATOM 7477 C CA . SER A 1 1001 ? -11.161 18.754 -13.565 1.00 90.19 1001 SER A CA 1
ATOM 7478 C C . SER A 1 1001 ? -11.794 17.814 -12.538 1.00 90.19 1001 SER A C 1
ATOM 7480 O O . SER A 1 1001 ? -12.409 18.270 -11.575 1.00 90.19 1001 SER A O 1
ATOM 7482 N N . PHE A 1 1002 ? -11.677 16.509 -12.767 1.00 87.50 1002 PHE A N 1
ATOM 7483 C CA . PHE A 1 1002 ? -12.355 15.488 -11.976 1.00 87.50 1002 PHE A CA 1
ATOM 7484 C C . PHE A 1 1002 ? -11.412 14.352 -11.600 1.00 87.50 1002 PHE A C 1
ATOM 7486 O O . PHE A 1 1002 ? -10.376 14.169 -12.247 1.00 87.50 1002 PHE A O 1
ATOM 7493 N N . GLY A 1 1003 ? -11.764 13.641 -10.531 1.00 79.38 1003 GLY A N 1
ATOM 7494 C CA . GLY A 1 1003 ? -11.100 12.417 -10.090 1.00 79.38 1003 GLY A CA 1
ATOM 7495 C C . GLY A 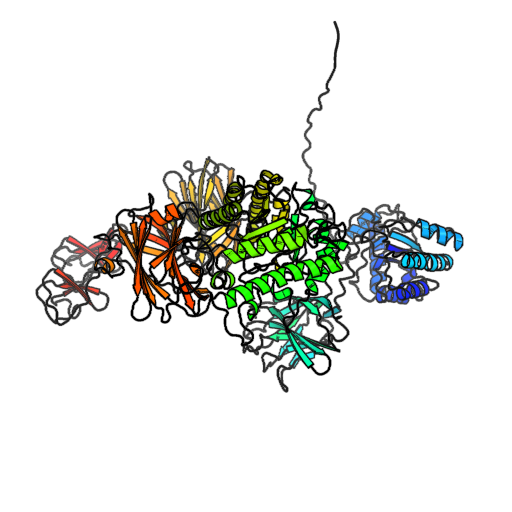1 1003 ? -11.460 11.195 -10.929 1.00 79.38 1003 GLY A C 1
ATOM 7496 O O . GLY A 1 1003 ? -11.568 11.254 -12.152 1.00 79.38 1003 GLY A O 1
ATOM 7497 N N . THR A 1 1004 ? -11.658 10.072 -10.245 1.00 69.00 1004 THR A N 1
ATOM 7498 C CA . THR A 1 1004 ? -12.077 8.814 -10.868 1.00 69.00 1004 THR A CA 1
ATOM 7499 C C . THR A 1 1004 ? -13.549 8.866 -11.315 1.00 69.00 1004 THR A C 1
ATOM 7501 O O . THR A 1 1004 ? -14.373 9.582 -10.740 1.00 69.00 1004 THR A O 1
ATOM 7504 N N . GLY A 1 1005 ? -13.889 8.110 -12.366 1.00 68.25 1005 GLY A N 1
ATOM 7505 C CA . GLY A 1 1005 ? -15.255 7.986 -12.896 1.00 68.25 1005 GLY A CA 1
ATOM 7506 C C . GLY A 1 1005 ? -15.458 8.561 -14.305 1.00 68.25 1005 GLY A C 1
ATOM 7507 O O . GLY A 1 1005 ? -14.504 8.831 -15.035 1.00 68.25 1005 GLY A O 1
ATOM 7508 N N . ASP A 1 1006 ? -16.724 8.695 -14.712 1.00 72.31 1006 ASP A N 1
ATOM 7509 C CA . ASP A 1 1006 ? -17.112 9.259 -16.014 1.00 72.31 1006 ASP A CA 1
ATOM 7510 C C . ASP A 1 1006 ? -17.050 10.793 -15.970 1.00 72.31 1006 ASP A C 1
ATOM 7512 O O . ASP A 1 1006 ? -17.966 11.468 -15.490 1.00 72.31 1006 ASP A O 1
ATOM 7516 N N . GLU A 1 1007 ? -15.965 11.348 -16.510 1.00 79.94 1007 GLU A N 1
ATOM 7517 C CA . GLU A 1 1007 ? -15.728 12.792 -16.540 1.00 79.94 1007 GLU A CA 1
ATOM 7518 C C . GLU A 1 1007 ? -16.844 13.562 -17.266 1.00 79.94 1007 GLU A C 1
ATOM 7520 O O . GLU A 1 1007 ? -17.207 14.665 -16.856 1.00 79.94 1007 GLU A O 1
ATOM 7525 N N . ALA A 1 1008 ? -17.415 13.014 -18.344 1.00 77.94 1008 ALA A N 1
ATOM 7526 C CA . ALA A 1 1008 ? -18.447 13.705 -19.113 1.00 77.94 1008 ALA A CA 1
ATOM 7527 C C . ALA A 1 1008 ? -19.757 13.799 -18.321 1.00 77.94 1008 ALA A C 1
ATOM 7529 O O . ALA A 1 1008 ? -20.403 14.854 -18.317 1.00 77.94 1008 ALA A O 1
ATOM 7530 N N . ALA A 1 1009 ? -20.122 12.721 -17.625 1.00 81.06 1009 ALA A N 1
ATOM 7531 C CA . ALA A 1 1009 ? -21.274 12.696 -16.733 1.00 81.06 1009 ALA A CA 1
ATOM 7532 C C . ALA A 1 1009 ? -21.089 13.650 -15.544 1.00 81.06 1009 ALA A C 1
ATOM 7534 O O . ALA A 1 1009 ? -21.988 14.435 -15.240 1.00 81.06 1009 ALA A O 1
ATOM 7535 N N . GLN A 1 1010 ? -19.913 13.644 -14.913 1.00 88.31 1010 GLN A N 1
ATOM 7536 C CA . GLN A 1 1010 ? -19.600 14.533 -13.792 1.00 88.31 1010 GLN A CA 1
ATOM 7537 C C . GLN A 1 1010 ? -19.580 16.006 -14.229 1.00 88.31 1010 GLN A C 1
ATOM 7539 O O . GLN A 1 1010 ? -20.209 16.856 -13.599 1.00 88.31 1010 GLN A O 1
ATOM 7544 N N . ARG A 1 1011 ? -18.966 16.317 -15.377 1.00 91.12 1011 ARG A N 1
ATOM 7545 C CA . ARG A 1 1011 ? -18.925 17.676 -15.939 1.00 91.12 1011 ARG A CA 1
ATOM 7546 C C . ARG A 1 1011 ? -20.302 18.238 -16.263 1.00 91.12 1011 ARG A C 1
ATOM 7548 O O . ARG A 1 1011 ? -20.511 19.437 -16.105 1.00 91.12 1011 ARG A O 1
ATOM 7555 N N . ALA A 1 1012 ? -21.248 17.401 -16.685 1.00 91.38 1012 ALA A N 1
ATOM 7556 C CA . ALA A 1 1012 ? -22.615 17.833 -16.966 1.00 91.38 1012 ALA A CA 1
ATOM 7557 C C . ALA A 1 1012 ? -23.383 18.308 -15.715 1.00 91.38 1012 ALA A C 1
ATOM 7559 O O . ALA A 1 1012 ? -24.378 19.018 -15.859 1.00 91.38 1012 ALA A O 1
ATOM 7560 N N . ARG A 1 1013 ? -22.921 17.942 -14.510 1.00 92.00 1013 ARG A N 1
ATOM 7561 C CA . ARG A 1 1013 ? -23.552 18.258 -13.216 1.00 92.00 1013 ARG A CA 1
ATOM 7562 C C . ARG A 1 1013 ? -23.002 19.521 -12.552 1.00 92.00 1013 ARG A C 1
ATOM 7564 O O . ARG A 1 1013 ? -23.508 19.913 -11.504 1.00 92.00 1013 ARG A O 1
ATOM 7571 N N . VAL A 1 1014 ? -21.957 20.131 -13.116 1.00 96.38 1014 VAL A N 1
ATOM 7572 C CA . VAL A 1 1014 ? -21.160 21.159 -12.436 1.00 96.38 1014 VAL A CA 1
ATOM 7573 C C . VAL A 1 1014 ? -21.149 22.470 -13.213 1.00 96.38 1014 VAL A C 1
ATOM 7575 O O . VAL A 1 1014 ? -20.891 22.504 -14.414 1.00 96.38 1014 VAL A O 1
ATOM 7578 N N . THR A 1 1015 ? -21.377 23.576 -12.506 1.00 97.81 1015 THR A N 1
ATOM 7579 C CA . THR A 1 1015 ? -21.109 24.937 -12.995 1.00 97.81 1015 THR A CA 1
ATOM 7580 C C . THR A 1 1015 ? -20.244 25.662 -11.976 1.00 97.81 1015 THR A C 1
ATOM 7582 O O . THR A 1 1015 ? -20.566 25.634 -10.793 1.00 97.81 1015 THR A O 1
ATOM 7585 N N . SER A 1 1016 ? -19.169 26.320 -12.415 1.00 98.12 1016 SER A N 1
ATOM 7586 C CA . SER A 1 1016 ? -18.241 27.019 -11.521 1.00 98.12 1016 SER A CA 1
ATOM 7587 C C . SER A 1 1016 ? -17.814 28.386 -12.051 1.00 98.12 1016 SER A C 1
ATOM 7589 O O . SER A 1 1016 ? -17.755 28.625 -13.264 1.00 98.12 1016 SER A O 1
ATOM 7591 N N . ALA A 1 1017 ? -17.446 29.260 -11.122 1.00 98.12 1017 ALA A N 1
ATOM 7592 C CA . ALA A 1 1017 ? -16.755 30.511 -11.374 1.00 98.12 1017 ALA A CA 1
ATOM 7593 C C . ALA A 1 1017 ? -15.638 30.696 -10.339 1.00 98.12 1017 ALA A C 1
ATOM 7595 O O . ALA A 1 1017 ? -15.829 30.404 -9.160 1.00 98.12 1017 ALA A O 1
ATOM 7596 N N . ALA A 1 1018 ? -14.485 31.215 -10.767 1.00 97.75 1018 ALA A N 1
ATOM 7597 C CA . ALA A 1 1018 ? -13.399 31.593 -9.869 1.00 97.75 1018 ALA A CA 1
ATOM 7598 C C . ALA A 1 1018 ? -12.949 33.030 -10.150 1.00 97.75 1018 ALA A C 1
ATOM 7600 O O . ALA A 1 1018 ? -12.839 33.433 -11.311 1.00 97.75 1018 ALA A O 1
ATOM 7601 N N . THR A 1 1019 ? -12.705 33.806 -9.094 1.00 97.50 1019 THR A N 1
ATOM 7602 C CA . THR A 1 1019 ? -12.275 35.208 -9.184 1.00 97.50 1019 THR A CA 1
ATOM 7603 C C . THR A 1 1019 ? -11.137 35.488 -8.196 1.00 97.50 1019 THR A C 1
ATOM 7605 O O . THR A 1 1019 ? -11.267 35.142 -7.023 1.00 97.50 1019 THR A O 1
ATOM 7608 N N . PRO A 1 1020 ? -10.042 36.152 -8.611 1.00 96.19 1020 PRO A N 1
ATOM 7609 C CA . PRO A 1 1020 ? -8.977 36.564 -7.694 1.00 96.19 1020 PRO A CA 1
ATOM 7610 C C . PRO A 1 1020 ? -9.474 37.520 -6.599 1.00 96.19 1020 PRO A C 1
ATOM 7612 O O . PRO A 1 1020 ? -10.305 38.394 -6.861 1.00 96.19 1020 PRO A O 1
ATOM 7615 N N . THR A 1 1021 ? -8.925 37.408 -5.391 1.00 95.31 1021 THR A N 1
ATOM 7616 C CA . THR A 1 1021 ? -9.227 38.282 -4.245 1.00 95.31 1021 THR A CA 1
ATOM 7617 C C . THR A 1 1021 ? -7.957 38.947 -3.702 1.00 95.31 1021 THR A C 1
ATOM 7619 O O . THR A 1 1021 ? -6.837 38.642 -4.118 1.00 95.31 1021 THR A O 1
ATOM 7622 N N . ASP A 1 1022 ? -8.116 39.898 -2.776 1.00 90.81 1022 ASP A N 1
ATOM 7623 C CA . ASP A 1 1022 ? -6.983 40.479 -2.050 1.00 90.81 1022 ASP A CA 1
ATOM 7624 C C . ASP A 1 1022 ? -6.404 39.425 -1.086 1.00 90.81 1022 ASP A C 1
ATOM 7626 O O . ASP A 1 1022 ? -6.860 39.298 0.051 1.00 90.81 1022 ASP A O 1
ATOM 7630 N N . GLY A 1 1023 ? -5.393 38.682 -1.547 1.00 92.56 1023 GLY A N 1
ATOM 7631 C CA . GLY A 1 1023 ? -4.718 37.635 -0.772 1.00 92.56 1023 GLY A CA 1
ATOM 7632 C C . GLY A 1 1023 ? -5.223 36.215 -1.030 1.00 92.56 1023 GLY A C 1
ATOM 7633 O O . GLY A 1 1023 ? -5.176 35.413 -0.103 1.00 92.56 1023 GLY A O 1
ATOM 7634 N N . GLY A 1 1024 ? -5.725 35.930 -2.237 1.00 96.94 1024 GLY A N 1
ATOM 7635 C CA . GLY A 1 1024 ? -6.051 34.579 -2.695 1.00 96.94 1024 GLY A CA 1
ATOM 7636 C C . GLY A 1 1024 ? -7.041 34.578 -3.854 1.00 96.94 1024 GLY A C 1
ATOM 7637 O O . GLY A 1 1024 ? -6.935 35.384 -4.787 1.00 96.94 1024 GLY A O 1
ATOM 7638 N N . TYR A 1 1025 ? -8.024 33.685 -3.795 1.00 98.19 1025 TYR A N 1
ATOM 7639 C CA . TYR A 1 1025 ? -9.073 33.562 -4.803 1.00 98.19 1025 TYR A CA 1
ATOM 7640 C C . TYR A 1 1025 ? -10.388 33.083 -4.187 1.00 98.19 1025 TYR A C 1
ATOM 7642 O O . TYR A 1 1025 ? -10.440 32.546 -3.084 1.00 98.19 1025 TYR A O 1
ATOM 7650 N N . ARG A 1 1026 ? -11.485 33.321 -4.900 1.00 98.19 1026 ARG A N 1
ATOM 7651 C CA . ARG A 1 1026 ? -12.832 32.898 -4.527 1.00 98.19 1026 ARG A CA 1
ATOM 7652 C C . ARG A 1 1026 ? -13.356 31.932 -5.565 1.00 98.19 1026 ARG A C 1
ATOM 7654 O O . ARG A 1 1026 ? -13.247 32.225 -6.753 1.00 98.19 1026 ARG A O 1
ATOM 7661 N N . VAL A 1 1027 ? -13.966 30.845 -5.112 1.00 98.62 1027 VAL A N 1
ATOM 7662 C CA . VAL A 1 1027 ? -14.664 29.875 -5.957 1.00 98.62 1027 VAL A CA 1
ATOM 7663 C C . VAL A 1 1027 ? -16.139 29.863 -5.586 1.00 98.62 1027 VAL A C 1
ATOM 7665 O O . VAL A 1 1027 ? -16.494 29.779 -4.412 1.00 98.62 1027 VAL A O 1
ATOM 7668 N N . GLU A 1 1028 ? -16.992 29.926 -6.598 1.00 98.25 1028 GLU A N 1
ATOM 7669 C CA . GLU A 1 1028 ? -18.421 29.667 -6.490 1.00 98.25 1028 GLU A CA 1
ATOM 7670 C C . GLU A 1 1028 ? -18.769 28.473 -7.381 1.00 98.25 1028 GLU A C 1
ATOM 7672 O O . GLU A 1 1028 ? -18.319 28.386 -8.527 1.00 98.25 1028 GLU A O 1
ATOM 7677 N N . LEU A 1 1029 ? -19.534 27.529 -6.843 1.00 98.25 1029 LEU A N 1
ATOM 7678 C CA . LEU A 1 1029 ? -19.802 26.238 -7.464 1.00 98.25 1029 LEU A CA 1
ATOM 7679 C C . LEU A 1 1029 ? -21.266 25.850 -7.260 1.00 98.25 1029 LEU A C 1
ATOM 7681 O O . LEU A 1 1029 ? -21.789 25.961 -6.153 1.00 98.25 1029 LEU A O 1
ATOM 7685 N N . ALA A 1 1030 ? -21.900 25.340 -8.310 1.00 98.19 1030 ALA A N 1
ATOM 7686 C CA . ALA A 1 1030 ? -23.171 24.631 -8.245 1.00 98.19 1030 ALA A CA 1
ATOM 7687 C C . ALA A 1 1030 ? -22.972 23.177 -8.687 1.00 98.19 1030 ALA A C 1
ATOM 7689 O O . ALA A 1 1030 ? -22.355 22.926 -9.728 1.00 98.19 1030 ALA A O 1
ATOM 7690 N N . VAL A 1 1031 ? -23.512 22.241 -7.904 1.00 97.69 1031 VAL A N 1
ATOM 7691 C CA . VAL A 1 1031 ? -23.423 20.794 -8.129 1.00 97.69 1031 VAL A CA 1
ATOM 7692 C C . VAL A 1 1031 ? -24.816 20.172 -8.060 1.00 97.69 1031 VAL A C 1
ATOM 7694 O O . VAL A 1 1031 ? -25.495 20.276 -7.039 1.00 97.69 1031 VAL A O 1
ATOM 7697 N N . ASP A 1 1032 ? -25.234 19.509 -9.137 1.00 95.69 1032 ASP A N 1
ATOM 7698 C CA . ASP A 1 1032 ? -26.477 18.731 -9.185 1.00 95.69 1032 ASP A CA 1
ATOM 7699 C C . ASP A 1 1032 ? -26.353 17.462 -8.313 1.00 95.69 1032 ASP A C 1
ATOM 7701 O O . ASP A 1 1032 ? -25.516 16.584 -8.575 1.00 95.69 1032 ASP A O 1
ATOM 7705 N N . LEU A 1 1033 ? -27.183 17.372 -7.267 1.00 94.19 1033 LEU A N 1
ATOM 7706 C CA . LEU A 1 1033 ? -27.262 16.245 -6.330 1.00 94.19 1033 LEU A CA 1
ATOM 7707 C C . LEU A 1 1033 ? -28.078 15.066 -6.882 1.00 94.19 1033 LEU A C 1
ATOM 7709 O O . LEU A 1 1033 ? -28.266 14.076 -6.174 1.00 94.19 1033 LEU A O 1
ATOM 7713 N N . LEU A 1 1034 ? -28.518 15.133 -8.141 1.00 91.06 1034 LEU A N 1
ATOM 7714 C CA . LEU A 1 1034 ? -29.312 14.113 -8.818 1.00 91.06 1034 LEU A CA 1
ATOM 7715 C C . LEU A 1 1034 ? -30.623 13.841 -8.063 1.00 91.06 1034 LEU A C 1
ATOM 7717 O O . LEU A 1 1034 ? -31.266 14.749 -7.545 1.00 91.06 1034 LEU A O 1
ATOM 7721 N N . GLU A 1 1035 ? -31.041 12.577 -7.995 1.00 90.69 1035 GLU A N 1
ATOM 7722 C CA . GLU A 1 1035 ? -32.263 12.170 -7.297 1.00 90.69 1035 GLU A CA 1
ATOM 7723 C C . GLU A 1 1035 ? -32.148 12.189 -5.764 1.00 90.69 1035 GLU A C 1
ATOM 7725 O O . GLU A 1 1035 ? -33.126 11.893 -5.078 1.00 90.69 1035 GLU A O 1
ATOM 7730 N N . TYR A 1 1036 ? -30.979 12.544 -5.220 1.00 91.69 1036 TYR A N 1
ATOM 7731 C CA . TYR A 1 1036 ? -30.713 12.533 -3.782 1.00 91.69 1036 TYR A CA 1
ATOM 7732 C C . TYR A 1 1036 ? -31.051 13.855 -3.079 1.00 91.69 1036 TYR A C 1
ATOM 7734 O O . TYR A 1 1036 ? -30.960 13.919 -1.854 1.00 91.69 1036 TYR A O 1
ATOM 7742 N N . GLY A 1 1037 ? -31.395 14.908 -3.825 1.00 91.00 1037 GLY A N 1
ATOM 7743 C CA . GLY A 1 1037 ? -31.716 16.227 -3.280 1.00 91.00 1037 GLY A CA 1
ATOM 7744 C C . GLY A 1 1037 ? -33.002 16.274 -2.442 1.00 91.00 1037 GLY A C 1
ATOM 7745 O O . GLY A 1 1037 ? -33.855 15.385 -2.484 1.00 91.00 1037 GLY A O 1
ATOM 7746 N N . GLY A 1 1038 ? -33.145 17.355 -1.670 1.00 90.50 1038 GLY A N 1
ATOM 7747 C CA . GLY A 1 1038 ? -34.365 17.680 -0.933 1.00 90.50 1038 GLY A CA 1
ATOM 7748 C C . GLY A 1 1038 ? -34.190 17.853 0.576 1.00 90.50 1038 GLY A C 1
ATOM 7749 O O . GLY A 1 1038 ? -33.251 17.385 1.203 1.00 90.50 1038 GLY A O 1
ATOM 7750 N N . GLN A 1 1039 ? -35.136 18.548 1.205 1.00 93.12 1039 GLN A N 1
ATOM 7751 C CA . GLN A 1 1039 ? -35.064 18.820 2.640 1.00 93.12 1039 GLN A CA 1
ATOM 7752 C C . GLN A 1 1039 ? -35.075 17.520 3.467 1.00 93.12 1039 GLN A C 1
ATOM 7754 O O . GLN A 1 1039 ? -35.995 16.711 3.358 1.00 93.12 1039 GLN A O 1
ATOM 7759 N N . GLY A 1 1040 ? -34.113 17.391 4.379 1.00 89.69 1040 GLY A N 1
ATOM 7760 C CA . GLY A 1 1040 ? -33.957 16.272 5.305 1.00 89.69 1040 GLY A CA 1
ATOM 7761 C C . GLY A 1 1040 ? -33.012 15.175 4.816 1.00 89.69 1040 GLY A C 1
ATOM 7762 O O . GLY A 1 1040 ? -32.778 14.234 5.570 1.00 89.69 1040 GLY A O 1
ATOM 7763 N N . THR A 1 1041 ? -32.470 15.282 3.600 1.00 94.44 1041 THR A N 1
ATOM 7764 C CA . THR A 1 1041 ? -31.491 14.327 3.067 1.00 94.44 1041 THR A CA 1
ATOM 7765 C C . THR A 1 1041 ? -30.088 14.597 3.614 1.00 94.44 1041 THR A C 1
ATOM 7767 O O . THR A 1 1041 ? -29.770 15.702 4.070 1.00 94.44 1041 THR A O 1
ATOM 7770 N N . PHE A 1 1042 ? -29.249 13.561 3.576 1.00 95.38 1042 PHE A N 1
ATOM 7771 C CA . PHE A 1 1042 ? -27.855 13.595 4.006 1.00 95.38 1042 PHE A CA 1
ATOM 7772 C C . PHE A 1 1042 ? -26.948 13.256 2.827 1.00 95.38 1042 PHE A C 1
ATOM 7774 O O . PHE A 1 1042 ? -27.234 12.340 2.057 1.00 95.38 1042 PHE A O 1
ATOM 7781 N N . HIS A 1 1043 ? -25.841 13.981 2.714 1.00 95.75 1043 HIS A N 1
ATOM 7782 C CA . HIS A 1 1043 ? -24.864 13.827 1.641 1.00 95.75 1043 HIS A CA 1
ATOM 7783 C C . HIS A 1 1043 ? -23.468 13.741 2.235 1.00 95.75 1043 HIS A C 1
ATOM 7785 O O . HIS A 1 1043 ? -23.145 14.502 3.151 1.00 95.75 1043 HIS A O 1
ATOM 7791 N N . GLY A 1 1044 ? -22.633 12.841 1.722 1.00 96.12 1044 GLY A N 1
ATOM 7792 C CA . GLY A 1 1044 ? -21.218 12.866 2.060 1.00 96.12 1044 GLY A CA 1
ATOM 7793 C C . GLY A 1 1044 ? -20.585 14.082 1.391 1.00 96.12 1044 GLY A C 1
ATOM 7794 O O . GLY A 1 1044 ? -20.718 14.233 0.181 1.00 96.12 1044 GLY A O 1
ATOM 7795 N N . LEU A 1 1045 ? -19.951 14.958 2.171 1.00 97.00 1045 LEU A N 1
ATOM 7796 C CA . LEU A 1 1045 ? -19.332 16.189 1.675 1.00 97.00 1045 LEU A CA 1
ATOM 7797 C C . LEU A 1 1045 ? -17.911 16.322 2.206 1.00 97.00 1045 LEU A C 1
ATOM 7799 O O . LEU A 1 1045 ? -17.669 16.054 3.382 1.00 97.00 1045 LEU A O 1
ATOM 7803 N N . ASP A 1 1046 ? -16.998 16.806 1.373 1.00 97.56 1046 ASP A N 1
ATOM 7804 C CA . ASP A 1 1046 ? -15.689 17.265 1.829 1.00 97.56 1046 ASP A CA 1
ATOM 7805 C C . ASP A 1 1046 ? -15.183 18.453 0.999 1.00 97.56 1046 ASP A C 1
ATOM 7807 O O . ASP A 1 1046 ? -15.616 18.648 -0.141 1.00 97.56 1046 ASP A O 1
ATOM 7811 N N . PHE A 1 1047 ? -14.289 19.254 1.580 1.00 98.06 1047 PHE A N 1
ATOM 7812 C CA . PHE A 1 1047 ? -13.721 20.448 0.953 1.00 98.06 1047 PHE A CA 1
ATOM 7813 C C . PHE A 1 1047 ? -12.215 20.489 1.169 1.00 98.06 1047 PHE A C 1
ATOM 7815 O O . PHE A 1 1047 ? -11.760 20.687 2.295 1.00 98.06 1047 PHE A O 1
ATOM 7822 N N . GLN A 1 1048 ? -11.457 20.383 0.084 1.00 97.94 1048 GLN A N 1
ATOM 7823 C CA . GLN A 1 1048 ? -10.000 20.390 0.113 1.00 97.94 1048 GLN A CA 1
ATOM 7824 C C . GLN A 1 1048 ? -9.452 21.613 -0.619 1.00 97.94 1048 GLN A C 1
ATOM 7826 O O . GLN A 1 1048 ? -10.043 22.084 -1.583 1.00 97.94 1048 GLN A O 1
ATOM 7831 N N . VAL A 1 1049 ? -8.312 22.127 -0.179 1.00 98.00 1049 VAL A N 1
ATOM 7832 C CA . VAL A 1 1049 ? -7.512 23.109 -0.905 1.00 98.00 1049 VAL A CA 1
ATOM 7833 C C . VAL A 1 1049 ? -6.148 22.498 -1.179 1.00 98.00 1049 VAL A C 1
ATOM 7835 O O . VAL A 1 1049 ? -5.494 22.007 -0.256 1.00 98.00 1049 VAL A O 1
ATOM 7838 N N . ASN A 1 1050 ? -5.734 22.541 -2.440 1.00 96.81 1050 ASN A N 1
ATOM 7839 C CA . ASN A 1 1050 ? -4.348 22.313 -2.824 1.00 96.81 1050 ASN A CA 1
ATOM 7840 C C . ASN A 1 1050 ? -3.644 23.666 -2.896 1.00 96.81 1050 ASN A C 1
ATOM 7842 O O . ASN A 1 1050 ? -4.196 24.601 -3.476 1.00 96.81 1050 ASN A O 1
ATOM 7846 N N . ASP A 1 1051 ? -2.457 23.724 -2.305 1.00 96.81 1051 ASP A N 1
ATOM 7847 C CA . ASP A 1 1051 ? -1.544 24.866 -2.291 1.00 96.81 1051 ASP A CA 1
ATOM 7848 C C . ASP A 1 1051 ? -0.316 24.521 -3.138 1.00 96.81 1051 ASP A C 1
ATOM 7850 O O . ASP A 1 1051 ? 0.245 23.430 -2.978 1.00 96.81 1051 ASP A O 1
ATOM 7854 N N . ALA A 1 1052 ? 0.098 25.414 -4.029 1.00 94.81 1052 ALA A N 1
ATOM 7855 C CA . ALA A 1 1052 ? 1.176 25.186 -4.977 1.00 94.81 1052 ALA A CA 1
ATOM 7856 C C . ALA A 1 1052 ? 2.212 26.314 -4.974 1.00 94.81 1052 ALA A C 1
ATOM 7858 O O . ALA A 1 1052 ? 1.937 27.480 -4.704 1.00 94.81 1052 ALA A O 1
ATOM 7859 N N . THR A 1 1053 ? 3.455 25.975 -5.301 1.00 92.81 1053 THR A N 1
ATOM 7860 C CA . THR A 1 1053 ? 4.524 26.950 -5.524 1.00 92.81 1053 THR A CA 1
ATOM 7861 C C . THR A 1 1053 ? 5.546 26.392 -6.506 1.00 92.81 1053 THR A C 1
ATOM 7863 O O . THR A 1 1053 ? 5.977 25.246 -6.394 1.00 92.81 1053 THR A O 1
ATOM 7866 N N . ASP A 1 1054 ? 5.957 27.229 -7.457 1.00 88.38 1054 ASP A N 1
ATOM 7867 C CA . ASP A 1 1054 ? 6.911 26.911 -8.520 1.00 88.38 1054 ASP A CA 1
ATOM 7868 C C . ASP A 1 1054 ? 6.544 25.630 -9.300 1.00 88.38 1054 ASP A C 1
ATOM 7870 O O . ASP A 1 1054 ? 7.402 24.833 -9.681 1.00 88.38 1054 ASP A O 1
ATOM 7874 N N . GLY A 1 1055 ? 5.247 25.442 -9.554 1.00 82.12 1055 GLY A N 1
ATOM 7875 C CA . GLY A 1 1055 ? 4.713 24.334 -10.345 1.00 82.12 1055 GLY A CA 1
ATOM 7876 C C . GLY A 1 1055 ? 4.630 22.990 -9.619 1.00 82.12 1055 GLY A C 1
ATOM 7877 O O . GLY A 1 1055 ? 4.381 21.980 -10.275 1.00 82.12 1055 GLY A O 1
ATOM 7878 N N . ALA A 1 1056 ? 4.810 22.965 -8.296 1.00 85.06 1056 ALA A N 1
ATOM 7879 C CA . ALA A 1 1056 ? 4.645 21.783 -7.455 1.00 85.06 1056 ALA A CA 1
ATOM 7880 C C . ALA A 1 1056 ? 3.651 22.046 -6.317 1.00 85.06 1056 ALA A C 1
ATOM 7882 O O . ALA A 1 1056 ? 3.581 23.157 -5.793 1.00 85.06 1056 ALA A O 1
ATOM 7883 N N . ARG A 1 1057 ? 2.920 21.009 -5.894 1.00 92.81 1057 ARG A N 1
ATOM 7884 C CA . ARG A 1 1057 ? 2.070 21.083 -4.700 1.00 92.81 1057 ARG A CA 1
ATOM 7885 C C . ARG A 1 1057 ? 2.935 21.149 -3.448 1.00 92.81 1057 ARG A C 1
ATOM 7887 O O . ARG A 1 1057 ? 3.831 20.327 -3.276 1.00 92.81 1057 ARG A O 1
ATOM 7894 N N . THR A 1 1058 ? 2.654 22.106 -2.579 1.00 93.44 1058 THR A N 1
ATOM 7895 C CA . THR A 1 1058 ? 3.383 22.345 -1.329 1.00 93.44 1058 THR A CA 1
ATOM 7896 C C . THR A 1 1058 ? 2.578 21.986 -0.094 1.00 93.44 1058 THR A C 1
ATOM 7898 O O . THR A 1 1058 ? 3.173 21.617 0.921 1.00 93.44 1058 THR A O 1
ATOM 7901 N N . ALA A 1 1059 ? 1.249 22.087 -0.157 1.00 95.00 1059 ALA A N 1
ATOM 7902 C CA . ALA A 1 1059 ? 0.389 21.676 0.940 1.00 95.00 1059 ALA A CA 1
ATOM 7903 C C . ALA A 1 1059 ? -1.004 21.233 0.477 1.00 95.00 1059 ALA A C 1
ATOM 7905 O O . ALA A 1 1059 ? -1.497 21.621 -0.583 1.00 95.00 1059 ALA A O 1
ATOM 7906 N N . VAL A 1 1060 ? -1.649 20.432 1.323 1.00 96.56 1060 VAL A N 1
ATOM 7907 C CA . VAL A 1 1060 ? -3.057 20.052 1.197 1.00 96.56 1060 VAL A CA 1
ATOM 7908 C C . VAL A 1 1060 ? -3.758 20.337 2.514 1.00 96.56 1060 VAL A C 1
ATOM 7910 O O . VAL A 1 1060 ? -3.300 19.947 3.595 1.00 96.56 1060 VAL A O 1
ATOM 7913 N N . ARG A 1 1061 ? -4.896 21.017 2.411 1.00 96.56 1061 ARG A N 1
ATOM 7914 C CA . ARG A 1 1061 ? -5.739 21.422 3.530 1.00 96.56 1061 ARG A CA 1
ATOM 7915 C C . ARG A 1 1061 ? -7.141 20.887 3.350 1.00 96.56 1061 ARG A C 1
ATOM 7917 O O . ARG A 1 1061 ? -7.690 21.025 2.267 1.00 96.56 1061 ARG A O 1
ATOM 7924 N N . ASN A 1 1062 ? -7.739 20.311 4.389 1.00 96.50 1062 ASN A N 1
ATOM 7925 C CA . ASN A 1 1062 ? -9.051 19.676 4.260 1.00 96.50 1062 ASN A CA 1
ATOM 7926 C C . ASN A 1 1062 ? -10.020 20.044 5.396 1.00 96.50 1062 ASN A C 1
ATOM 7928 O O . ASN A 1 1062 ? -9.603 20.455 6.483 1.00 96.50 1062 ASN A O 1
ATOM 7932 N N . TRP A 1 1063 ? -11.326 19.936 5.145 1.00 97.56 1063 TRP A N 1
ATOM 7933 C CA . TRP A 1 1063 ? -12.370 20.151 6.151 1.00 97.56 1063 TRP A CA 1
ATOM 7934 C C . TRP A 1 1063 ? -12.707 18.868 6.920 1.00 97.56 1063 TRP A C 1
ATOM 7936 O O . TRP A 1 1063 ? -12.797 18.890 8.154 1.00 97.56 1063 TRP A O 1
ATOM 7946 N N . ALA A 1 1064 ? -12.907 17.748 6.225 1.00 95.62 1064 ALA A N 1
ATOM 7947 C CA . ALA A 1 1064 ? -13.342 16.500 6.833 1.00 95.62 1064 ALA A CA 1
ATOM 7948 C C . ALA A 1 1064 ? -12.255 15.433 6.854 1.00 95.62 1064 ALA A C 1
ATOM 7950 O O . ALA A 1 1064 ? -11.858 15.066 7.958 1.00 95.62 1064 ALA A O 1
ATOM 7951 N N . ASP A 1 1065 ? -11.752 14.963 5.714 1.00 93.19 1065 ASP A N 1
ATOM 7952 C CA . ASP A 1 1065 ? -10.801 13.849 5.690 1.00 93.19 1065 ASP A CA 1
ATOM 7953 C C . ASP A 1 1065 ? -9.358 14.304 6.010 1.00 93.19 1065 ASP A C 1
ATOM 7955 O O . ASP A 1 1065 ? -8.740 15.007 5.207 1.00 93.19 1065 ASP A O 1
ATOM 7959 N N . PRO A 1 1066 ? -8.766 13.898 7.152 1.00 90.00 1066 PRO A N 1
ATOM 7960 C CA . PRO A 1 1066 ? -7.398 14.268 7.496 1.00 90.00 1066 PRO A CA 1
ATOM 7961 C C . PRO A 1 1066 ? -6.330 13.406 6.806 1.00 90.00 1066 PRO A C 1
ATOM 7963 O O . PRO A 1 1066 ? -5.150 13.636 7.045 1.00 90.00 1066 PRO A O 1
ATOM 7966 N N . THR A 1 1067 ? -6.690 12.389 6.012 1.00 83.25 1067 THR A N 1
ATOM 7967 C CA . THR A 1 1067 ? -5.699 11.443 5.464 1.00 83.25 1067 THR A CA 1
ATOM 7968 C C . THR A 1 1067 ? -5.273 11.738 4.036 1.00 83.25 1067 THR A C 1
ATOM 7970 O O . THR A 1 1067 ? -4.371 11.074 3.534 1.00 83.25 1067 THR A O 1
ATOM 7973 N N . GLY A 1 1068 ? -5.960 12.651 3.344 1.00 81.88 1068 GLY A N 1
ATOM 7974 C CA . GLY A 1 1068 ? -5.728 12.899 1.918 1.00 81.88 1068 GLY A CA 1
ATOM 7975 C C . GLY A 1 1068 ? -6.144 11.739 1.017 1.00 81.88 1068 GLY A C 1
ATOM 7976 O O . GLY A 1 1068 ? -5.739 11.693 -0.141 1.00 81.88 1068 GLY A O 1
ATOM 7977 N N . ALA A 1 1069 ? -6.950 10.802 1.528 1.00 82.25 1069 ALA A N 1
ATOM 7978 C CA . ALA A 1 1069 ? -7.448 9.662 0.760 1.00 82.25 1069 ALA A CA 1
ATOM 7979 C C . ALA A 1 1069 ? -8.853 9.920 0.192 1.00 82.25 1069 ALA A C 1
ATOM 7981 O O . ALA A 1 1069 ? -9.423 9.045 -0.462 1.00 82.25 1069 ALA A O 1
ATOM 7982 N N . GLY A 1 1070 ? -9.407 11.117 0.406 1.00 84.31 1070 GLY A N 1
ATOM 7983 C CA . GLY A 1 1070 ? -10.738 11.504 -0.040 1.00 84.31 1070 GLY A CA 1
ATOM 7984 C C . GLY A 1 1070 ? -10.940 11.341 -1.545 1.00 84.31 1070 GLY A C 1
ATOM 7985 O O . GLY A 1 1070 ? -12.019 10.948 -1.972 1.00 84.31 1070 GLY A O 1
ATOM 7986 N N . TYR A 1 1071 ? -9.895 11.511 -2.356 1.00 81.94 1071 TYR A N 1
ATOM 7987 C CA . TYR A 1 1071 ? -9.936 11.257 -3.804 1.00 81.94 1071 TYR A CA 1
ATOM 7988 C C . TYR A 1 1071 ? -10.120 9.781 -4.197 1.00 81.94 1071 TYR A C 1
ATOM 7990 O O . TYR A 1 1071 ? -10.426 9.481 -5.349 1.00 81.94 1071 TYR A O 1
ATOM 7998 N N . GLN A 1 1072 ? -9.953 8.859 -3.249 1.00 73.25 1072 GLN A N 1
ATOM 7999 C CA . GLN A 1 1072 ? -10.102 7.418 -3.454 1.00 73.25 1072 GLN A CA 1
ATOM 8000 C C . GLN A 1 1072 ? -11.271 6.836 -2.666 1.00 73.25 1072 GLN A C 1
ATOM 8002 O O . GLN A 1 1072 ? -11.810 5.810 -3.067 1.00 73.25 1072 GLN A O 1
ATOM 8007 N N . SER A 1 1073 ? -11.644 7.445 -1.536 1.00 82.69 1073 SER A N 1
ATOM 8008 C CA . SER A 1 1073 ? -12.600 6.853 -0.605 1.00 82.69 1073 SER A CA 1
ATOM 8009 C C . SER A 1 1073 ? -13.553 7.864 0.022 1.00 82.69 1073 SER A C 1
ATOM 8011 O O . SER A 1 1073 ? -13.128 8.863 0.597 1.00 82.69 1073 SER A O 1
ATOM 8013 N N . THR A 1 1074 ? -14.846 7.539 0.011 1.00 87.94 1074 THR A N 1
ATOM 8014 C CA . THR A 1 1074 ? -15.921 8.308 0.657 1.00 87.94 1074 THR A CA 1
ATOM 8015 C C . THR A 1 1074 ? -16.019 8.049 2.165 1.00 87.94 1074 THR A C 1
ATOM 8017 O O . THR A 1 1074 ? -16.722 8.759 2.890 1.00 87.94 1074 THR A O 1
ATOM 8020 N N . ALA A 1 1075 ? -15.292 7.045 2.675 1.00 87.62 1075 ALA A N 1
ATOM 8021 C CA . ALA A 1 1075 ? -15.447 6.513 4.032 1.00 87.62 1075 ALA A CA 1
ATOM 8022 C C . ALA A 1 1075 ? -15.132 7.513 5.159 1.00 87.62 1075 ALA A C 1
ATOM 8024 O O . ALA A 1 1075 ? -15.551 7.289 6.297 1.00 87.62 1075 ALA A O 1
ATOM 8025 N N . ARG A 1 1076 ? -14.384 8.587 4.867 1.00 91.12 1076 ARG A N 1
ATOM 8026 C CA . ARG A 1 1076 ? -13.996 9.629 5.838 1.00 91.12 1076 ARG A CA 1
ATOM 8027 C C . ARG A 1 1076 ? -14.485 11.032 5.491 1.00 91.12 1076 ARG A C 1
ATOM 8029 O O . ARG A 1 1076 ? -14.187 11.968 6.226 1.00 91.12 1076 ARG A O 1
ATOM 8036 N N . TRP A 1 1077 ? -15.270 11.187 4.423 1.00 94.25 1077 TRP A N 1
ATOM 8037 C CA . TRP A 1 1077 ? -15.882 12.480 4.118 1.00 94.25 1077 TRP A CA 1
ATOM 8038 C C . TRP A 1 1077 ? -16.806 12.913 5.253 1.00 94.25 1077 TRP A C 1
ATOM 8040 O O . TRP A 1 1077 ? -17.373 12.078 5.965 1.00 94.25 1077 TRP A O 1
ATOM 8050 N N . GLY A 1 1078 ? -17.011 14.216 5.383 1.00 96.38 1078 GLY A N 1
ATOM 8051 C CA . GLY A 1 1078 ? -17.992 14.790 6.289 1.00 96.38 1078 GLY A CA 1
ATOM 8052 C C . GLY A 1 1078 ? -19.416 14.521 5.815 1.00 96.38 1078 GLY A C 1
ATOM 8053 O O . GLY A 1 1078 ? -19.663 13.745 4.885 1.00 96.38 1078 GLY A O 1
ATOM 8054 N N . VAL A 1 1079 ? -20.381 15.146 6.483 1.00 97.31 1079 VAL A N 1
ATOM 8055 C CA . VAL A 1 1079 ? -21.804 14.994 6.171 1.00 97.31 1079 VAL A CA 1
ATOM 8056 C C . VAL A 1 1079 ? -22.480 16.357 6.112 1.00 97.31 1079 VAL A C 1
ATOM 8058 O O . VAL A 1 1079 ? -22.417 17.132 7.066 1.00 97.31 1079 VAL A O 1
ATOM 8061 N N . GLY A 1 1080 ? -23.150 16.634 4.998 1.00 96.31 1080 GLY A N 1
ATOM 8062 C CA . GLY A 1 1080 ? -24.063 17.759 4.837 1.00 96.31 1080 GLY A CA 1
ATOM 8063 C C . GLY A 1 1080 ? -25.513 17.317 4.985 1.00 96.31 1080 GLY A C 1
ATOM 8064 O O . GLY A 1 1080 ? -25.951 16.439 4.243 1.00 96.31 1080 GLY A O 1
ATOM 8065 N N . GLN A 1 1081 ? -26.271 17.932 5.894 1.00 96.12 1081 GLN A N 1
ATOM 8066 C CA . GLN A 1 1081 ? -27.728 17.763 5.952 1.00 96.12 1081 GLN A CA 1
ATOM 8067 C C . GLN A 1 1081 ? -28.421 18.927 5.247 1.00 96.12 1081 GLN A C 1
ATOM 8069 O O . GLN A 1 1081 ? -28.203 20.082 5.613 1.00 96.12 1081 GLN A O 1
ATOM 8074 N N . LEU A 1 1082 ? -29.308 18.643 4.295 1.00 95.06 1082 LEU A N 1
ATOM 8075 C CA . LEU A 1 1082 ? -30.141 19.681 3.689 1.00 95.06 1082 LEU A CA 1
ATOM 8076 C C . LEU A 1 1082 ? -31.271 20.062 4.651 1.00 95.06 1082 LEU A C 1
ATOM 8078 O O . LEU A 1 1082 ? -32.171 19.269 4.926 1.00 95.06 1082 LEU A O 1
ATOM 8082 N N . VAL A 1 1083 ? -31.253 21.286 5.173 1.00 93.94 1083 VAL A N 1
ATOM 8083 C CA . VAL A 1 1083 ? -32.254 21.781 6.132 1.00 93.94 1083 VAL A CA 1
ATOM 8084 C C . VAL A 1 1083 ? -33.130 22.867 5.513 1.00 93.94 1083 VAL A C 1
ATOM 8086 O O . VAL A 1 1083 ? -32.804 23.445 4.479 1.00 93.94 1083 VAL A O 1
ATOM 8089 N N . GLY A 1 1084 ? -34.279 23.149 6.133 1.00 88.56 1084 GLY A N 1
ATOM 8090 C CA . GLY A 1 1084 ? -35.145 24.252 5.704 1.00 88.56 1084 GLY A CA 1
ATOM 8091 C C . GLY A 1 1084 ? -34.447 25.622 5.794 1.00 88.56 1084 GLY A C 1
ATOM 8092 O O . GLY A 1 1084 ? -33.347 25.725 6.339 1.00 88.56 1084 GLY A O 1
ATOM 8093 N N . PRO A 1 1085 ? -35.075 26.697 5.291 1.00 80.44 1085 PRO A N 1
ATOM 8094 C CA . PRO A 1 1085 ? -34.456 28.017 5.259 1.00 80.44 1085 PRO A CA 1
ATOM 8095 C C . PRO A 1 1085 ? -34.123 28.502 6.672 1.00 80.44 1085 PRO A C 1
ATOM 8097 O O . PRO A 1 1085 ? -34.975 28.490 7.569 1.00 80.44 1085 PRO A O 1
ATOM 8100 N N . THR A 1 1086 ? -32.891 28.962 6.870 1.00 66.81 1086 THR A N 1
ATOM 8101 C CA . THR A 1 1086 ? -32.468 29.566 8.133 1.00 66.81 1086 THR A CA 1
ATOM 8102 C C . THR A 1 1086 ? -33.116 30.943 8.263 1.00 66.81 1086 THR A C 1
ATOM 8104 O O . THR A 1 1086 ? -33.147 31.731 7.317 1.00 66.81 1086 THR A O 1
ATOM 8107 N N . ALA A 1 1087 ? -33.676 31.258 9.435 1.00 57.00 1087 ALA A N 1
ATOM 8108 C CA . ALA A 1 1087 ? -34.162 32.612 9.683 1.00 57.00 1087 ALA A CA 1
ATOM 8109 C C . ALA A 1 1087 ? -32.973 33.590 9.595 1.00 57.00 1087 ALA A C 1
ATOM 8111 O O . ALA A 1 1087 ? -31.932 33.301 10.191 1.00 57.00 1087 ALA A O 1
ATOM 8112 N N . PRO A 1 1088 ? -33.098 34.734 8.894 1.00 56.47 1088 PRO A N 1
ATOM 8113 C CA . PRO A 1 1088 ? -31.994 35.675 8.768 1.00 56.47 1088 PRO A CA 1
ATOM 8114 C C . PRO A 1 1088 ? -31.515 36.121 10.159 1.00 56.47 1088 PRO A C 1
ATOM 8116 O O . PRO A 1 1088 ? -32.345 36.312 11.061 1.00 56.47 1088 PRO A O 1
ATOM 8119 N N . PRO A 1 1089 ? -30.197 36.294 10.360 1.00 61.50 1089 PRO A N 1
ATOM 8120 C CA . PRO A 1 1089 ? -29.656 36.683 11.651 1.00 61.50 1089 PRO A CA 1
ATOM 8121 C C . PRO A 1 1089 ? -30.259 38.015 12.101 1.00 61.50 1089 PRO A C 1
ATOM 8123 O O . PRO A 1 1089 ? -30.327 38.989 11.351 1.00 61.50 1089 PRO A O 1
ATOM 8126 N N . VAL A 1 1090 ? -30.698 38.070 13.360 1.00 75.25 1090 VAL A N 1
ATOM 8127 C CA . VAL A 1 1090 ? -31.248 39.300 13.929 1.00 75.25 1090 VAL A CA 1
ATOM 8128 C C . VAL A 1 1090 ? -30.125 40.352 14.023 1.00 75.25 1090 VAL A C 1
ATOM 8130 O O . VAL A 1 1090 ? -29.146 40.132 14.749 1.00 75.25 1090 VAL A O 1
ATOM 8133 N N . PRO A 1 1091 ? -30.244 41.512 13.348 1.00 80.06 1091 PRO A N 1
ATOM 8134 C CA . PRO A 1 1091 ? -29.149 42.472 13.218 1.00 80.06 1091 PRO A CA 1
ATOM 8135 C C . PRO A 1 1091 ? -28.704 43.037 14.572 1.00 80.06 1091 PRO A C 1
ATOM 8137 O O . PRO A 1 1091 ? -29.523 43.280 15.457 1.00 80.06 1091 PRO A O 1
ATOM 8140 N N . ALA A 1 1092 ? -27.407 43.299 14.745 1.00 85.06 1092 ALA A N 1
ATOM 8141 C CA . ALA A 1 1092 ? -26.896 43.895 15.980 1.00 85.06 1092 ALA A CA 1
ATOM 8142 C C . ALA A 1 1092 ? -27.500 45.290 16.231 1.00 85.06 1092 ALA A C 1
ATOM 8144 O O . ALA A 1 1092 ? -27.649 46.110 15.318 1.00 85.06 1092 ALA A O 1
ATOM 8145 N N . TRP A 1 1093 ? -27.838 45.589 17.488 1.00 92.31 1093 TRP A N 1
ATOM 8146 C CA . TRP A 1 1093 ? -28.382 46.895 17.852 1.00 92.31 1093 TRP A CA 1
ATOM 8147 C C . TRP A 1 1093 ? -27.374 48.023 17.595 1.00 92.31 1093 TRP A C 1
ATOM 8149 O O . TRP A 1 1093 ? -26.227 47.973 18.038 1.00 92.31 1093 TRP A O 1
ATOM 8159 N N . SER A 1 1094 ? -27.838 49.096 16.956 1.00 89.81 1094 SER A N 1
ATOM 8160 C CA . SER A 1 1094 ? -27.066 50.302 16.676 1.00 89.81 1094 SER A CA 1
ATOM 8161 C C . SER A 1 1094 ? -27.727 51.530 17.295 1.00 89.81 1094 SER A C 1
ATOM 8163 O O . SER A 1 1094 ? -28.905 51.819 17.075 1.00 89.81 1094 SER A O 1
ATOM 8165 N N . ALA A 1 1095 ? -26.939 52.333 18.013 1.00 89.25 1095 ALA A N 1
ATOM 8166 C CA . ALA A 1 1095 ? -27.418 53.566 18.635 1.00 89.25 1095 ALA A CA 1
ATOM 8167 C C . ALA A 1 1095 ? -27.894 54.625 17.619 1.00 89.25 1095 ALA A C 1
ATOM 8169 O O . ALA A 1 1095 ? -28.668 55.521 17.972 1.00 89.25 1095 ALA A O 1
ATOM 8170 N N . SER A 1 1096 ? -27.420 54.558 16.370 1.00 88.19 1096 SER A N 1
ATOM 8171 C CA . SER A 1 1096 ? -27.727 55.543 15.328 1.00 88.19 1096 SER A CA 1
ATOM 8172 C C . SER A 1 1096 ? -29.004 55.223 14.545 1.00 88.19 1096 SER A C 1
ATOM 8174 O O . SER A 1 1096 ? -29.589 56.157 13.978 1.00 88.19 1096 SER A O 1
ATOM 8176 N N . THR A 1 1097 ? -29.456 53.968 14.572 1.00 91.12 1097 THR A N 1
ATOM 8177 C CA . THR A 1 1097 ? -30.603 53.443 13.822 1.00 91.12 1097 THR A CA 1
ATOM 8178 C C . THR A 1 1097 ? -31.925 53.744 14.530 1.00 91.12 1097 THR A C 1
ATOM 8180 O O . THR A 1 1097 ? -32.008 53.769 15.758 1.00 91.12 1097 THR A O 1
ATOM 8183 N N . VAL A 1 1098 ? -32.962 54.036 13.743 1.00 92.69 1098 VAL A N 1
ATOM 8184 C CA . VAL A 1 1098 ? -34.339 54.173 14.231 1.00 92.69 1098 VAL A CA 1
ATOM 8185 C C . VAL A 1 1098 ? -35.022 52.821 14.107 1.00 92.69 1098 VAL A C 1
ATOM 8187 O O . VAL A 1 1098 ? -35.031 52.261 13.018 1.00 92.69 1098 VAL A O 1
ATOM 8190 N N . TYR A 1 1099 ? -35.625 52.361 15.197 1.00 92.00 1099 TYR A N 1
ATOM 8191 C CA . TYR A 1 1099 ? -36.404 51.129 15.256 1.00 92.00 1099 TYR A CA 1
ATOM 8192 C C . TYR A 1 1099 ? -37.870 51.452 15.543 1.00 92.00 1099 TYR A C 1
ATOM 8194 O O . TYR A 1 1099 ? -38.186 52.412 16.252 1.00 92.00 1099 TYR A O 1
ATOM 8202 N N . THR A 1 1100 ? -38.771 50.662 14.983 1.00 92.69 1100 THR A N 1
ATOM 8203 C CA . THR A 1 1100 ? -40.224 50.745 15.128 1.00 92.69 1100 THR A CA 1
ATOM 8204 C C . THR A 1 1100 ? -40.783 49.454 15.717 1.00 92.69 1100 THR A C 1
ATOM 8206 O O . THR A 1 1100 ? -40.056 48.488 15.914 1.00 92.69 1100 THR A O 1
ATOM 8209 N N 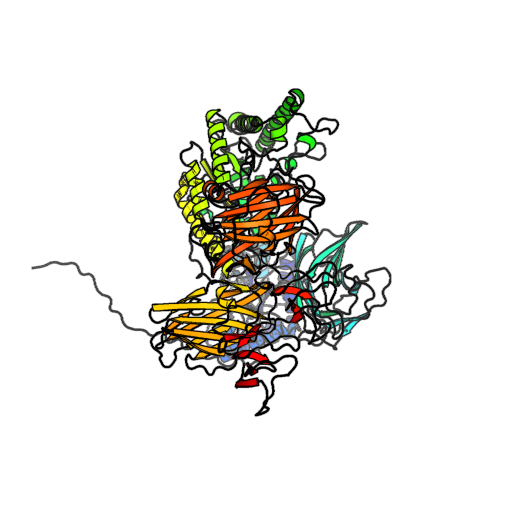. ALA A 1 1101 ? -42.070 49.458 16.080 1.00 91.44 1101 ALA A N 1
ATOM 8210 C CA . ALA A 1 1101 ? -42.689 48.304 16.723 1.00 91.44 1101 ALA A CA 1
ATOM 8211 C C . ALA A 1 1101 ? -42.559 47.044 15.845 1.00 91.44 1101 ALA A C 1
ATOM 8213 O O . ALA A 1 1101 ? -43.003 47.059 14.699 1.00 91.44 1101 ALA A O 1
ATOM 8214 N N . GLY A 1 1102 ? -41.985 45.977 16.397 1.00 84.25 1102 GLY A N 1
ATOM 8215 C CA . GLY A 1 1102 ? -41.730 44.707 15.719 1.00 84.25 1102 GLY A CA 1
ATOM 8216 C C . GLY A 1 1102 ? -40.274 44.494 15.300 1.00 84.25 1102 GLY A C 1
ATOM 8217 O O . GLY A 1 1102 ? -39.856 43.340 15.233 1.00 84.25 1102 GLY A O 1
ATOM 8218 N N . ASP A 1 1103 ? -39.483 45.557 15.103 1.00 90.12 1103 ASP A N 1
ATOM 8219 C CA . ASP A 1 1103 ? -38.081 45.426 14.684 1.00 90.12 1103 ASP A CA 1
ATOM 8220 C C . ASP A 1 1103 ? -37.278 44.646 15.731 1.00 90.12 1103 ASP A C 1
ATOM 8222 O O . ASP A 1 1103 ? -37.351 44.950 16.925 1.00 90.12 1103 ASP A O 1
ATOM 8226 N N . GLN A 1 1104 ? -36.508 43.650 15.291 1.00 91.12 1104 GLN A N 1
ATOM 8227 C CA . GLN A 1 1104 ? -35.680 42.830 16.171 1.00 91.12 1104 GLN A CA 1
ATOM 8228 C C . GLN A 1 1104 ? -34.201 43.195 16.057 1.00 91.12 1104 GLN A C 1
ATOM 8230 O O . GLN A 1 1104 ? -33.708 43.496 14.971 1.00 91.12 1104 GLN A O 1
ATOM 8235 N N . VAL A 1 1105 ? -33.494 43.160 17.187 1.00 90.00 1105 VAL A N 1
ATOM 8236 C CA . VAL A 1 1105 ? -32.045 43.372 17.268 1.00 90.00 1105 VAL A CA 1
ATOM 8237 C C . VAL A 1 1105 ? -31.379 42.379 18.213 1.00 90.00 1105 VAL A C 1
ATOM 8239 O O . VAL A 1 1105 ? -31.968 41.997 19.223 1.00 90.00 1105 VAL A O 1
ATOM 8242 N N . SER A 1 1106 ? -30.131 42.011 17.939 1.00 88.56 1106 SER A N 1
ATOM 8243 C CA . SER A 1 1106 ? -29.278 41.303 18.893 1.00 88.56 1106 SER A CA 1
ATOM 8244 C C . SER A 1 1106 ? -28.466 42.298 19.734 1.00 88.56 1106 SER A C 1
ATOM 8246 O O . SER A 1 1106 ? -27.924 43.290 19.235 1.00 88.56 1106 SER A O 1
ATOM 8248 N N . HIS A 1 1107 ? -28.400 42.075 21.047 1.00 88.56 1107 HIS A N 1
ATOM 8249 C CA . HIS A 1 1107 ? -27.561 42.854 21.958 1.00 88.56 1107 HIS A CA 1
ATOM 8250 C C . HIS A 1 1107 ? -27.159 42.010 23.170 1.00 88.56 1107 HIS A C 1
ATOM 8252 O O . HIS A 1 1107 ? -28.014 41.416 23.817 1.00 88.56 1107 HIS A O 1
ATOM 8258 N N . ALA A 1 1108 ? -25.860 41.972 23.490 1.00 84.62 1108 ALA A N 1
ATOM 8259 C CA . ALA A 1 1108 ? -25.319 41.250 24.649 1.00 84.62 1108 ALA A CA 1
ATOM 8260 C C . ALA A 1 1108 ? -25.760 39.769 24.750 1.00 84.62 1108 ALA A C 1
ATOM 8262 O O . ALA A 1 1108 ? -26.025 39.275 25.842 1.00 84.62 1108 ALA A O 1
ATOM 8263 N N . GLY A 1 1109 ? -25.839 39.068 23.612 1.00 77.88 1109 GLY A N 1
ATOM 8264 C CA . GLY A 1 1109 ? -26.183 37.641 23.554 1.00 77.88 1109 GLY A CA 1
ATOM 8265 C C . GLY A 1 1109 ? -27.683 37.320 23.585 1.00 77.88 1109 GLY A C 1
ATOM 8266 O O . GLY A 1 1109 ? -28.034 36.147 23.545 1.00 77.88 1109 GLY A O 1
ATOM 8267 N N . ALA A 1 1110 ? -28.563 38.327 23.616 1.00 83.88 1110 ALA A N 1
ATOM 8268 C CA . ALA A 1 1110 ? -30.014 38.145 23.570 1.00 83.88 1110 ALA A CA 1
ATOM 8269 C C . ALA A 1 1110 ? -30.654 38.897 22.391 1.00 83.88 1110 ALA A C 1
ATOM 8271 O O . ALA A 1 1110 ? -30.109 39.882 21.881 1.00 83.88 1110 ALA A O 1
ATOM 8272 N N . VAL A 1 1111 ? -31.832 38.432 21.969 1.00 89.19 1111 VAL A N 1
ATOM 8273 C CA . VAL A 1 1111 ? -32.652 39.064 20.928 1.00 89.19 1111 VAL A CA 1
ATOM 8274 C C . VAL A 1 1111 ? -33.707 39.943 21.584 1.00 89.19 1111 VAL A C 1
ATOM 8276 O O . VAL A 1 1111 ? -34.370 39.530 22.529 1.00 89.19 1111 VAL A O 1
ATOM 8279 N N . PHE A 1 1112 ? -33.904 41.152 21.069 1.00 92.19 1112 PHE A N 1
ATOM 8280 C CA . PHE A 1 1112 ? -34.905 42.092 21.554 1.00 92.19 1112 PHE A CA 1
ATOM 8281 C C . PHE A 1 1112 ? -35.793 42.567 20.418 1.00 92.19 1112 PHE A C 1
ATOM 8283 O O . PHE A 1 1112 ? -35.291 42.965 19.375 1.00 92.19 1112 PHE A O 1
ATOM 8290 N N . SER A 1 1113 ? -37.101 42.619 20.648 1.00 93.50 1113 SER A N 1
ATOM 8291 C CA . SER A 1 1113 ? -38.059 43.278 19.767 1.00 93.50 1113 SER A CA 1
ATOM 8292 C C . SER A 1 1113 ? -38.403 44.669 20.303 1.00 93.50 1113 SER A C 1
ATOM 8294 O O . SER A 1 1113 ? -38.685 44.845 21.494 1.00 93.50 1113 SER A O 1
ATOM 8296 N N . ALA A 1 1114 ? -38.360 45.683 19.444 1.00 93.25 1114 ALA A N 1
ATOM 8297 C CA . ALA A 1 1114 ? -38.844 47.014 19.768 1.00 93.25 1114 ALA A CA 1
ATOM 8298 C C . ALA A 1 1114 ? -40.369 46.964 19.906 1.00 93.25 1114 ALA A C 1
ATOM 8300 O O . ALA A 1 1114 ? -41.080 46.572 18.988 1.00 93.25 1114 ALA A O 1
ATOM 8301 N N . MET A 1 1115 ? -40.906 47.394 21.042 1.00 91.81 1115 MET A N 1
ATOM 8302 C CA . MET A 1 1115 ? -42.360 47.451 21.249 1.00 91.81 1115 MET A CA 1
ATOM 8303 C C . MET A 1 1115 ? -42.978 48.734 20.683 1.00 91.81 1115 MET A C 1
ATOM 8305 O O . MET A 1 1115 ? -44.182 48.809 20.451 1.00 91.81 1115 MET A O 1
ATOM 8309 N N . TRP A 1 1116 ? -42.167 49.774 20.495 1.00 90.75 1116 TRP A N 1
ATOM 8310 C CA . TRP A 1 1116 ? -42.553 51.053 19.906 1.00 90.75 1116 TRP A CA 1
ATOM 8311 C C . TRP A 1 1116 ? -41.316 51.782 19.376 1.00 90.75 1116 TRP A C 1
ATOM 8313 O O . TRP A 1 1116 ? -40.191 51.307 19.514 1.00 90.75 1116 TRP A O 1
ATOM 8323 N N . TRP A 1 1117 ? -41.528 52.955 18.777 1.00 95.12 1117 TRP A N 1
ATOM 8324 C CA . TRP A 1 1117 ? -40.459 53.774 18.209 1.00 95.12 1117 TRP A CA 1
ATOM 8325 C C . TRP A 1 1117 ? -39.315 54.018 19.205 1.00 95.12 1117 TRP A C 1
ATOM 8327 O O . TRP A 1 1117 ? -39.544 54.521 20.309 1.00 95.12 1117 TRP A O 1
ATOM 8337 N N . THR A 1 1118 ? -38.080 53.724 18.805 1.00 92.75 1118 THR A N 1
ATOM 8338 C CA . THR A 1 1118 ? -36.895 53.978 19.624 1.00 92.75 1118 THR A CA 1
ATOM 8339 C C . THR A 1 1118 ? -35.655 54.289 18.786 1.00 92.75 1118 THR A C 1
ATOM 8341 O O . THR A 1 1118 ? -35.516 53.862 17.642 1.00 92.75 1118 THR A O 1
ATOM 8344 N N . ARG A 1 1119 ? -34.743 55.077 19.363 1.00 94.75 1119 ARG A N 1
ATOM 8345 C CA . ARG A 1 1119 ? -33.414 55.386 18.823 1.00 94.75 1119 ARG A CA 1
ATOM 8346 C C . ARG A 1 1119 ? -32.460 55.639 19.983 1.00 94.75 1119 ARG A C 1
ATOM 8348 O O . ARG A 1 1119 ? -32.795 56.396 20.893 1.00 94.75 1119 ARG A O 1
ATOM 8355 N N . GLY A 1 1120 ? -31.278 55.029 19.957 1.00 90.81 1120 GLY A N 1
ATOM 8356 C CA . GLY A 1 1120 ? -30.231 55.255 20.962 1.00 90.81 1120 GLY A CA 1
ATOM 8357 C C . GLY A 1 1120 ? -30.522 54.717 22.373 1.00 90.81 1120 GLY A C 1
ATOM 8358 O O . GLY A 1 1120 ? -29.662 54.831 23.241 1.00 90.81 1120 GLY A O 1
ATOM 8359 N N . GLN A 1 1121 ? -31.691 54.113 22.623 1.00 92.94 1121 GLN A N 1
ATOM 8360 C CA . GLN A 1 1121 ? -31.992 53.429 23.884 1.00 92.94 1121 GLN A CA 1
ATOM 8361 C C . GLN A 1 1121 ? -31.484 51.988 23.793 1.00 92.94 1121 GLN A C 1
ATOM 8363 O O . GLN A 1 1121 ? -31.888 51.264 22.890 1.00 92.94 1121 GLN A O 1
ATOM 8368 N N . VAL A 1 1122 ? -30.593 51.600 24.704 1.00 93.19 1122 VAL A N 1
ATOM 8369 C CA . VAL A 1 1122 ? -29.891 50.307 24.684 1.00 93.19 1122 VAL A CA 1
ATOM 8370 C C . VAL A 1 1122 ? -30.852 49.163 25.078 1.00 93.19 1122 VAL A C 1
ATOM 8372 O O . VAL A 1 1122 ? -31.516 49.288 26.116 1.00 93.19 1122 VAL A O 1
ATOM 8375 N N . PRO A 1 1123 ? -30.962 48.069 24.298 1.00 92.75 1123 PRO A N 1
ATOM 8376 C CA . PRO A 1 1123 ? -31.720 46.877 24.683 1.00 92.75 1123 PRO A CA 1
ATOM 8377 C C . PRO A 1 1123 ? -31.195 46.259 25.986 1.00 92.75 1123 PRO A C 1
ATOM 8379 O O . PRO A 1 1123 ? -30.018 46.375 26.304 1.00 92.75 1123 PRO A O 1
ATOM 8382 N N . GLY A 1 1124 ? -32.073 45.671 26.801 1.00 87.38 1124 GLY A N 1
ATOM 8383 C CA . GLY A 1 1124 ? -31.698 45.079 28.096 1.00 87.38 1124 GLY A CA 1
ATOM 8384 C C . GLY A 1 1124 ? -31.379 46.071 29.229 1.00 87.38 1124 GLY A C 1
ATOM 8385 O O . GLY A 1 1124 ? -31.352 45.677 30.391 1.00 87.38 1124 GLY A O 1
ATOM 8386 N N . ALA A 1 1125 ? -31.231 47.376 28.957 1.00 88.50 1125 ALA A N 1
ATOM 8387 C CA . ALA A 1 1125 ? -30.912 48.372 29.993 1.00 88.50 1125 ALA A CA 1
ATOM 8388 C C . ALA A 1 1125 ? -32.023 48.571 31.047 1.00 88.50 1125 ALA A C 1
ATOM 8390 O O . ALA A 1 1125 ? -31.776 49.099 32.132 1.00 88.50 1125 ALA A O 1
ATOM 8391 N N . SER A 1 1126 ? -33.267 48.200 30.729 1.00 87.31 1126 SER A N 1
ATOM 8392 C CA . SER A 1 1126 ? -34.389 48.229 31.667 1.00 87.31 1126 SER A CA 1
ATOM 8393 C C . SER A 1 1126 ? -35.495 47.272 31.224 1.00 87.31 1126 SER A C 1
ATOM 8395 O O . SER A 1 1126 ? -35.882 47.320 30.054 1.00 87.31 1126 SER A O 1
ATOM 8397 N N . PRO A 1 1127 ? -36.113 46.509 32.148 1.00 88.75 1127 PRO A N 1
ATOM 8398 C CA . PRO A 1 1127 ? -37.272 45.681 31.828 1.00 88.75 1127 PRO A CA 1
ATOM 8399 C C . PRO A 1 1127 ? -38.527 46.499 31.502 1.00 88.75 1127 PRO A C 1
ATOM 8401 O O . PRO A 1 1127 ? -39.523 45.923 31.096 1.00 88.75 1127 PRO A O 1
ATOM 8404 N N . TRP A 1 1128 ? -38.490 47.829 31.660 1.00 89.50 1128 TRP A N 1
ATOM 8405 C CA . TRP A 1 1128 ? -39.580 48.754 31.326 1.00 89.50 1128 TRP A CA 1
ATOM 8406 C C . TRP A 1 1128 ? -39.279 49.624 30.097 1.00 89.50 1128 TRP A C 1
ATOM 8408 O O . TRP A 1 1128 ? -40.076 50.496 29.748 1.00 89.50 1128 TRP A O 1
ATOM 8418 N N . GLY A 1 1129 ? -38.126 49.414 29.453 1.00 89.81 1129 GLY A N 1
ATOM 8419 C CA . GLY A 1 1129 ? -37.693 50.155 28.270 1.00 89.81 1129 GLY A CA 1
ATOM 8420 C C . GLY A 1 1129 ? -38.513 49.837 27.011 1.00 89.81 1129 GLY A C 1
ATOM 8421 O O . GLY A 1 1129 ? -39.482 49.082 27.086 1.00 89.81 1129 GLY A O 1
ATOM 8422 N N . PRO A 1 1130 ? -38.128 50.396 25.850 1.00 92.19 1130 PRO A N 1
ATOM 8423 C CA . PRO A 1 1130 ? -38.789 50.158 24.560 1.00 92.19 1130 PRO A CA 1
ATOM 8424 C C . PRO A 1 1130 ? -38.502 48.774 23.963 1.00 92.19 1130 PRO A C 1
ATOM 8426 O O . PRO A 1 1130 ? -39.115 48.416 22.965 1.00 92.19 1130 PRO A O 1
ATOM 8429 N N . TRP A 1 1131 ? -37.587 48.014 24.563 1.00 94.38 1131 TRP A N 1
ATOM 8430 C CA . TRP A 1 1131 ? -37.145 46.705 24.101 1.00 94.38 1131 TRP A CA 1
ATOM 8431 C C . TRP A 1 1131 ? -37.747 45.598 24.966 1.00 94.38 1131 TRP A C 1
ATOM 8433 O O . TRP A 1 1131 ? -37.713 45.689 26.197 1.00 94.38 1131 TRP A O 1
ATOM 8443 N N . ALA A 1 1132 ? -38.285 44.574 24.312 1.00 93.56 1132 ALA A N 1
ATOM 8444 C CA . ALA A 1 1132 ? -38.751 43.331 24.909 1.00 93.56 1132 ALA A CA 1
ATOM 8445 C C . ALA A 1 1132 ? -37.830 42.196 24.458 1.00 93.56 1132 ALA A C 1
ATOM 8447 O O . ALA A 1 1132 ? -37.714 41.935 23.266 1.00 93.56 1132 ALA A O 1
ATOM 8448 N N . GLU A 1 1133 ? -37.156 41.548 25.397 1.00 94.00 1133 GLU A N 1
ATOM 8449 C CA . GLU A 1 1133 ? -36.290 40.404 25.126 1.00 94.00 1133 GLU A CA 1
ATOM 8450 C C . GLU A 1 1133 ? -37.125 39.198 24.701 1.00 94.00 1133 GLU A C 1
ATOM 8452 O O . GLU A 1 1133 ? -38.058 38.800 25.401 1.00 94.00 1133 GLU A O 1
ATOM 8457 N N . VAL A 1 1134 ? -36.783 38.620 23.558 1.00 90.62 1134 VAL A N 1
ATOM 8458 C CA . VAL A 1 1134 ? -37.362 37.378 23.062 1.00 90.62 1134 VAL A CA 1
ATOM 8459 C C . VAL A 1 1134 ? -36.688 36.236 23.811 1.00 90.62 1134 VAL A C 1
ATOM 8461 O O . VAL A 1 1134 ? -35.479 36.046 23.706 1.00 90.62 1134 VAL A O 1
ATOM 8464 N N . GLY A 1 1135 ? -37.468 35.498 24.599 1.00 87.44 1135 GLY A N 1
ATOM 8465 C CA . GLY A 1 1135 ? -36.955 34.372 25.370 1.00 87.44 1135 GLY A CA 1
ATOM 8466 C C . GLY A 1 1135 ? -36.368 33.284 24.483 1.00 87.44 1135 GLY A C 1
ATOM 8467 O O . GLY A 1 1135 ? -36.997 32.890 23.500 1.00 87.44 1135 GLY A O 1
ATOM 8468 N N . ALA A 1 1136 ? -35.194 32.774 24.858 1.00 83.94 1136 ALA A N 1
ATOM 8469 C CA . ALA A 1 1136 ? -34.568 31.656 24.163 1.00 83.94 1136 ALA A CA 1
ATOM 8470 C C . ALA A 1 1136 ? -35.531 30.454 24.115 1.00 83.94 1136 ALA A C 1
ATOM 8472 O O . ALA A 1 1136 ? -36.163 30.155 25.133 1.00 83.94 1136 ALA A O 1
ATOM 8473 N N . PRO A 1 1137 ? -35.680 29.766 22.971 1.00 84.56 1137 PRO A N 1
ATOM 8474 C CA . PRO A 1 1137 ? -36.520 28.580 22.893 1.00 84.56 1137 PRO A CA 1
ATOM 8475 C C . PRO A 1 1137 ? -36.025 27.508 23.873 1.00 84.56 1137 PRO A C 1
ATOM 8477 O O . PRO A 1 1137 ? -34.827 27.285 24.031 1.00 84.56 1137 PRO A O 1
ATOM 8480 N N . GLN A 1 1138 ? -36.961 26.866 24.562 1.00 81.62 1138 GLN A N 1
ATOM 8481 C CA . GLN A 1 1138 ? -36.733 25.761 25.487 1.00 81.62 1138 GLN A CA 1
ATOM 8482 C C . GLN A 1 1138 ? -37.587 24.585 25.018 1.00 81.62 1138 GLN A C 1
ATOM 8484 O O . GLN A 1 1138 ? -38.807 24.717 24.864 1.00 81.62 1138 GLN A O 1
ATOM 8489 N N . VAL A 1 1139 ? -36.940 23.454 24.743 1.00 79.81 1139 VAL A N 1
ATOM 8490 C CA . VAL A 1 1139 ? -37.606 22.234 24.280 1.00 79.81 1139 VAL A CA 1
ATOM 8491 C C . VAL A 1 1139 ? -38.189 21.511 25.490 1.00 79.81 1139 VAL A C 1
ATOM 8493 O O . VAL A 1 1139 ? -37.466 21.184 26.424 1.00 79.81 1139 VAL A O 1
ATOM 8496 N N . CYS A 1 1140 ? -39.497 21.262 25.469 1.00 77.50 1140 CYS A N 1
ATOM 8497 C CA . CYS A 1 1140 ? -40.186 20.431 26.451 1.00 77.50 1140 CYS A CA 1
ATOM 8498 C C . CYS A 1 1140 ? -40.861 19.254 25.734 1.00 77.50 1140 CYS A C 1
ATOM 8500 O O . CYS A 1 1140 ? -41.194 19.349 24.552 1.00 77.50 1140 CYS A O 1
ATOM 8502 N N . ALA A 1 1141 ? -41.216 18.194 26.465 1.00 73.12 1141 ALA A N 1
ATOM 8503 C CA . ALA A 1 1141 ? -41.913 17.029 25.894 1.00 73.12 1141 ALA A CA 1
ATOM 8504 C C . ALA A 1 1141 ? -43.233 17.364 25.155 1.00 73.12 1141 ALA A C 1
ATOM 8506 O O . ALA A 1 1141 ? -43.676 16.622 24.286 1.00 73.12 1141 ALA A O 1
ATOM 8507 N N . ALA A 1 1142 ? -43.886 18.478 25.504 1.00 72.69 1142 ALA A N 1
ATOM 8508 C CA . ALA A 1 1142 ? -45.146 18.921 24.897 1.00 72.69 1142 ALA A CA 1
ATOM 8509 C C . ALA A 1 1142 ? -44.975 19.924 23.735 1.00 72.69 1142 ALA A C 1
ATOM 8511 O O . ALA A 1 1142 ? -45.978 20.393 23.195 1.00 72.69 1142 ALA A O 1
ATOM 8512 N N . GLY A 1 1143 ? -43.736 20.292 23.399 1.00 79.69 1143 GLY A N 1
ATOM 8513 C CA . GLY A 1 1143 ? -43.392 21.291 22.388 1.00 79.69 1143 GLY A CA 1
ATOM 8514 C C . GLY A 1 1143 ? -42.339 22.290 22.874 1.00 79.69 1143 GLY A C 1
ATOM 8515 O O . GLY A 1 1143 ? -41.949 22.294 24.043 1.00 79.69 1143 GLY A O 1
ATOM 8516 N N . THR A 1 1144 ? -41.899 23.161 21.969 1.00 79.81 1144 THR A N 1
ATOM 8517 C CA . THR A 1 1144 ? -40.908 24.212 22.243 1.00 79.81 1144 THR A CA 1
ATOM 8518 C C . THR A 1 1144 ? -41.602 25.508 22.655 1.00 79.81 1144 THR A C 1
ATOM 8520 O O . THR A 1 1144 ? -42.507 25.980 21.966 1.00 79.81 1144 THR A O 1
ATOM 8523 N N . TYR A 1 1145 ? -41.172 26.104 23.768 1.00 88.75 1145 TYR A N 1
ATOM 8524 C CA . TYR A 1 1145 ? -41.728 27.352 24.303 1.00 88.75 1145 TYR A CA 1
ATOM 8525 C C . TYR A 1 1145 ? -40.599 28.337 24.650 1.00 88.75 1145 TYR A C 1
ATOM 8527 O O . TYR A 1 1145 ? -39.516 27.897 25.027 1.00 88.75 1145 TYR A O 1
ATOM 8535 N N . PRO A 1 1146 ? -40.804 29.661 24.555 1.00 91.06 1146 PRO A N 1
ATOM 8536 C CA . PRO A 1 1146 ? -39.772 30.635 24.911 1.00 91.06 1146 PRO A CA 1
ATOM 8537 C C . PRO A 1 1146 ? -39.501 30.658 26.424 1.00 91.06 1146 PRO A C 1
ATOM 8539 O O . PRO A 1 1146 ? -40.420 30.518 27.233 1.00 91.06 1146 PRO A O 1
ATOM 8542 N N . ALA A 1 1147 ? -38.252 30.886 26.826 1.00 93.44 1147 ALA A N 1
ATOM 8543 C CA . ALA A 1 1147 ? -37.901 31.164 28.214 1.00 93.44 1147 ALA A CA 1
ATOM 8544 C C . ALA A 1 1147 ? -38.576 32.459 28.701 1.00 93.44 1147 ALA A C 1
ATOM 8546 O O . ALA A 1 1147 ? -38.736 33.421 27.948 1.00 93.44 1147 ALA A O 1
ATOM 8547 N N . TRP A 1 1148 ? -38.971 32.516 29.970 1.00 95.25 1148 TRP A N 1
ATOM 8548 C CA . TRP A 1 1148 ? -39.489 33.752 30.545 1.00 95.25 1148 TRP A CA 1
ATOM 8549 C C . TRP A 1 1148 ? -38.376 34.795 30.646 1.00 95.25 1148 TRP A C 1
ATOM 8551 O O . TRP A 1 1148 ? -37.331 34.540 31.243 1.00 95.25 1148 TRP A O 1
ATOM 8561 N N . THR A 1 1149 ? -38.632 35.995 30.129 1.00 93.94 1149 THR A N 1
ATOM 8562 C CA . THR A 1 1149 ? -37.758 37.158 30.311 1.00 93.94 1149 THR A CA 1
ATOM 8563 C C . THR A 1 1149 ? -38.482 38.274 31.060 1.00 93.94 1149 THR A C 1
ATOM 8565 O O . THR A 1 1149 ? -39.702 38.451 30.962 1.00 93.94 1149 THR A O 1
ATOM 8568 N N . ALA A 1 1150 ? -37.711 39.065 31.806 1.00 91.12 1150 ALA A N 1
ATOM 8569 C CA . ALA A 1 1150 ? -38.228 40.164 32.615 1.00 91.12 1150 ALA A CA 1
ATOM 8570 C C . ALA A 1 1150 ? -38.782 41.327 31.774 1.00 91.12 1150 ALA A C 1
ATOM 8572 O O . ALA A 1 1150 ? -39.679 42.048 32.217 1.00 91.12 1150 ALA A O 1
ATOM 8573 N N . SER A 1 1151 ? -38.242 41.539 30.571 1.00 92.31 1151 SER A N 1
ATOM 8574 C CA . SER A 1 1151 ? -38.576 42.689 29.726 1.00 92.31 1151 SER A CA 1
ATOM 8575 C C . SER A 1 1151 ? -39.696 42.417 28.716 1.00 92.31 1151 SER A C 1
ATOM 8577 O O . SER A 1 1151 ? -40.308 43.387 28.255 1.00 92.31 1151 SER A O 1
ATOM 8579 N N . ALA A 1 1152 ? -39.995 41.143 28.423 1.00 91.12 1152 ALA A N 1
ATOM 8580 C CA . ALA A 1 1152 ? -41.097 40.729 27.560 1.00 91.12 1152 ALA A CA 1
ATOM 8581 C C . ALA A 1 1152 ? -42.473 41.124 28.110 1.00 91.12 1152 ALA A C 1
ATOM 8583 O O . ALA A 1 1152 ? -42.701 41.196 29.321 1.00 91.12 1152 ALA A O 1
ATOM 8584 N N . VAL A 1 1153 ? -43.394 41.375 27.182 1.00 90.06 1153 VAL A N 1
ATOM 8585 C CA . VAL A 1 1153 ? -44.807 41.632 27.458 1.00 90.06 1153 VAL A CA 1
ATOM 8586 C C . VAL A 1 1153 ? -45.597 40.384 27.101 1.00 90.06 1153 VAL A C 1
ATOM 8588 O O . VAL A 1 1153 ? -45.487 39.886 25.986 1.00 90.06 1153 VAL A O 1
ATOM 8591 N N . TYR A 1 1154 ? -46.416 39.927 28.038 1.00 92.44 1154 TYR A N 1
ATOM 8592 C CA . TYR A 1 1154 ? -47.349 38.821 27.852 1.00 92.44 1154 TYR A CA 1
ATOM 8593 C C . TYR A 1 1154 ? -48.752 39.385 28.033 1.00 92.44 1154 TYR A C 1
ATOM 8595 O O . TYR A 1 1154 ? -48.997 39.997 29.069 1.00 92.44 1154 TYR A O 1
ATOM 8603 N N . GLU A 1 1155 ? -49.655 39.256 27.063 1.00 89.31 1155 GLU A N 1
ATOM 8604 C CA . GLU A 1 1155 ? -51.006 39.837 27.131 1.00 89.31 1155 GLU A CA 1
ATOM 8605 C C . GLU A 1 1155 ? -52.042 38.884 27.759 1.00 89.31 1155 GLU A C 1
ATOM 8607 O O . GLU A 1 1155 ? -53.081 39.333 28.258 1.00 89.31 1155 GLU A O 1
ATOM 8612 N N . GLY A 1 1156 ? -51.731 37.589 27.824 1.00 87.31 1156 GLY A N 1
ATOM 8613 C CA . GLY A 1 1156 ? -52.552 36.518 28.377 1.00 87.31 1156 GLY A CA 1
ATOM 8614 C C . GLY A 1 1156 ? -52.728 35.366 27.379 1.00 87.31 1156 GLY A C 1
ATOM 8615 O O . GLY A 1 1156 ? -53.155 35.564 26.245 1.00 87.31 1156 GLY A O 1
ATOM 8616 N N . GLY A 1 1157 ? -52.482 34.137 27.834 1.00 89.12 1157 GLY A N 1
ATOM 8617 C CA . GLY A 1 1157 ? -52.568 32.898 27.056 1.00 89.12 1157 GLY A CA 1
ATOM 8618 C C . GLY A 1 1157 ? -51.218 32.370 26.565 1.00 89.12 1157 GLY A C 1
ATOM 8619 O O . GLY A 1 1157 ? -51.110 31.181 26.269 1.00 89.12 1157 GLY A O 1
ATOM 8620 N N . GLU A 1 1158 ? -50.178 33.202 26.530 1.00 93.94 1158 GLU A N 1
ATOM 8621 C CA . GLU A 1 1158 ? -48.828 32.791 26.145 1.00 93.94 1158 GLU A CA 1
ATOM 8622 C C . GLU A 1 1158 ? -48.252 31.797 27.160 1.00 93.94 1158 GLU A C 1
ATOM 8624 O O . GLU A 1 1158 ? -48.543 31.882 28.356 1.00 93.94 1158 GLU A O 1
ATOM 8629 N N . THR A 1 1159 ? -47.448 30.842 26.684 1.00 94.19 1159 THR A N 1
ATOM 8630 C CA . THR A 1 1159 ? -46.747 29.856 27.520 1.00 94.19 1159 THR A CA 1
ATOM 8631 C C . THR A 1 1159 ? -45.244 30.092 27.455 1.00 94.19 1159 THR A C 1
ATOM 8633 O O . THR A 1 1159 ? -44.702 30.246 26.364 1.00 94.19 1159 THR A O 1
ATOM 8636 N N . VAL A 1 1160 ? -44.587 30.096 28.613 1.00 95.06 1160 VAL A N 1
ATOM 8637 C CA . VAL A 1 1160 ? -43.137 30.279 28.764 1.00 95.06 1160 VAL A CA 1
ATOM 8638 C C . VAL A 1 1160 ? -42.526 29.196 29.645 1.00 95.06 1160 VAL A C 1
ATOM 8640 O O . VAL A 1 1160 ? -43.233 28.582 30.449 1.00 95.06 1160 VAL A O 1
ATOM 8643 N N . VAL A 1 1161 ? -41.213 29.001 29.545 1.00 94.31 1161 VAL A N 1
ATOM 8644 C CA . VAL A 1 1161 ? -40.440 28.150 30.461 1.00 94.31 1161 VAL A CA 1
ATOM 8645 C C . VAL A 1 1161 ? -39.691 29.005 31.473 1.00 94.31 1161 VAL A C 1
ATOM 8647 O O . VAL A 1 1161 ? -39.004 29.957 31.116 1.00 94.31 1161 VAL A O 1
ATOM 8650 N N . HIS A 1 1162 ? -39.810 28.665 32.751 1.00 93.38 1162 HIS A N 1
ATOM 8651 C CA . HIS A 1 1162 ? -39.045 29.288 33.825 1.00 93.38 1162 HIS A CA 1
ATOM 8652 C C . HIS A 1 1162 ? -38.750 28.243 34.900 1.00 93.38 1162 HIS A C 1
ATOM 8654 O O . HIS A 1 1162 ? -39.665 27.531 35.323 1.00 93.38 1162 HIS A O 1
ATOM 8660 N N . GLU A 1 1163 ? -37.476 28.124 35.286 1.00 91.75 1163 GLU A N 1
ATOM 8661 C CA . GLU A 1 1163 ? -36.974 27.122 36.244 1.00 91.75 1163 GLU A CA 1
ATOM 8662 C C . GLU A 1 1163 ? -37.399 25.675 35.901 1.00 91.75 1163 GLU A C 1
ATOM 8664 O O . GLU A 1 1163 ? -37.860 24.925 36.760 1.00 91.75 1163 GLU A O 1
ATOM 8669 N N . GLY A 1 1164 ? -37.299 25.284 34.621 1.00 88.75 1164 GLY A N 1
ATOM 8670 C CA . GLY A 1 1164 ? -37.651 23.929 34.159 1.00 88.75 1164 GLY A CA 1
ATOM 8671 C C . GLY A 1 1164 ? -39.151 23.610 34.216 1.00 88.75 1164 GLY A C 1
ATOM 8672 O O . GLY A 1 1164 ? -39.556 22.450 34.221 1.00 88.75 1164 GLY A O 1
ATOM 8673 N N . ARG A 1 1165 ? -40.017 24.625 34.307 1.00 92.69 1165 ARG A N 1
ATOM 8674 C CA . ARG A 1 1165 ? -41.477 24.458 34.343 1.00 92.69 1165 ARG A CA 1
ATOM 8675 C C . ARG A 1 1165 ? -42.148 25.333 33.300 1.00 92.69 1165 ARG A C 1
ATOM 8677 O O . ARG A 1 1165 ? -41.687 26.438 33.019 1.00 92.69 1165 ARG A O 1
ATOM 8684 N N . ARG A 1 1166 ? -43.264 24.853 32.755 1.00 95.19 1166 ARG A N 1
ATOM 8685 C CA . ARG A 1 1166 ? -44.104 25.593 31.807 1.00 95.19 1166 ARG A CA 1
ATOM 8686 C C . ARG A 1 1166 ? -45.137 26.426 32.557 1.00 95.19 1166 ARG A C 1
ATOM 8688 O O . ARG A 1 1166 ? -45.843 25.917 33.424 1.00 95.19 1166 ARG A O 1
ATOM 8695 N N . TRP A 1 1167 ? -45.280 27.689 32.178 1.00 95.00 1167 TRP A N 1
ATOM 8696 C CA . TRP A 1 1167 ? -46.198 28.645 32.795 1.00 95.00 1167 TRP A CA 1
ATOM 8697 C C . TRP A 1 1167 ? -47.022 29.351 31.731 1.00 95.00 1167 TRP A C 1
ATOM 8699 O O . TRP A 1 1167 ? -46.463 29.810 30.744 1.00 95.00 1167 TRP A O 1
ATOM 8709 N N . THR A 1 1168 ? -48.329 29.501 31.946 1.00 94.50 1168 THR A N 1
ATOM 8710 C CA . THR A 1 1168 ? -49.187 30.311 31.066 1.00 94.50 1168 THR A CA 1
ATOM 8711 C C . THR A 1 1168 ? -49.527 31.649 31.711 1.00 94.50 1168 THR A C 1
ATOM 8713 O O . THR A 1 1168 ? -49.930 31.679 32.880 1.00 94.50 1168 THR A O 1
ATOM 8716 N N . ALA A 1 1169 ? -49.408 32.746 30.964 1.00 94.25 1169 ALA A N 1
ATOM 8717 C CA . ALA A 1 1169 ? -49.877 34.056 31.399 1.00 94.25 1169 ALA A CA 1
ATOM 8718 C C . ALA A 1 1169 ? -51.412 34.059 31.457 1.00 94.25 1169 ALA A C 1
ATOM 8720 O O . ALA A 1 1169 ? -52.084 33.646 30.517 1.00 94.25 1169 ALA A O 1
ATOM 8721 N N . GLN A 1 1170 ? -52.001 34.506 32.561 1.00 91.19 1170 GLN A N 1
ATOM 8722 C CA . GLN A 1 1170 ? -53.457 34.571 32.729 1.00 91.19 1170 GLN A CA 1
ATOM 8723 C C . GLN A 1 1170 ? -54.042 35.903 32.232 1.00 91.19 1170 GLN A C 1
ATOM 8725 O O . GLN A 1 1170 ? -55.216 35.974 31.872 1.00 91.19 1170 GLN A O 1
ATOM 8730 N N . TRP A 1 1171 ? -53.230 36.956 32.244 1.00 91.44 1171 TRP A N 1
ATOM 8731 C CA . TRP A 1 1171 ? -53.526 38.313 31.789 1.00 91.44 1171 TRP A CA 1
ATOM 8732 C C . TRP A 1 1171 ? -52.202 39.059 31.600 1.00 91.44 1171 TRP A C 1
ATOM 8734 O O . TRP A 1 1171 ? -51.135 38.491 31.840 1.00 91.44 1171 TRP A O 1
ATOM 8744 N N . TYR A 1 1172 ? -52.287 40.345 31.247 1.00 92.75 1172 TYR A N 1
ATOM 8745 C CA . TYR A 1 1172 ? -51.125 41.205 31.049 1.00 92.75 1172 TYR A CA 1
ATOM 8746 C C . TYR A 1 1172 ? -50.071 41.070 32.163 1.00 92.75 1172 TYR A C 1
ATOM 8748 O O . TYR A 1 1172 ? -50.347 41.365 33.331 1.00 92.75 1172 TYR A O 1
ATOM 8756 N N . SER A 1 1173 ? -48.850 40.699 31.791 1.00 90.56 1173 SER A N 1
ATOM 8757 C CA . SER A 1 1173 ? -47.710 40.592 32.691 1.00 90.56 1173 SER A CA 1
ATOM 8758 C C . SER A 1 1173 ? -46.436 41.113 32.032 1.00 90.56 1173 SER A C 1
ATOM 8760 O O . SER A 1 1173 ? -46.209 40.931 30.839 1.00 90.56 1173 SER A O 1
ATOM 8762 N N . ARG A 1 1174 ? -45.604 41.786 32.827 1.00 92.19 1174 ARG A N 1
ATOM 8763 C CA . ARG A 1 1174 ? -44.263 42.251 32.454 1.00 92.19 1174 ARG A CA 1
ATOM 8764 C C . ARG A 1 1174 ? -43.444 42.412 33.723 1.00 92.19 1174 ARG A C 1
ATOM 8766 O O . ARG A 1 1174 ? -43.941 43.007 34.681 1.00 92.19 1174 ARG A O 1
ATOM 8773 N N . ASN A 1 1175 ? -42.217 41.895 33.739 1.00 92.88 1175 ASN A N 1
ATOM 8774 C CA . ASN A 1 1175 ? -41.330 41.930 34.907 1.00 92.88 1175 ASN A CA 1
ATOM 8775 C C . ASN A 1 1175 ? -41.986 41.395 36.202 1.00 92.88 1175 ASN A C 1
ATOM 8777 O O . ASN A 1 1175 ? -41.721 41.880 37.302 1.00 92.88 1175 ASN A O 1
ATOM 8781 N N . GLN A 1 1176 ? -42.900 40.433 36.065 1.00 91.00 1176 GLN A N 1
ATOM 8782 C CA . GLN A 1 1176 ? -43.480 39.679 37.171 1.00 91.00 1176 GLN A CA 1
ATOM 8783 C C . GLN A 1 1176 ? -43.125 38.220 36.931 1.00 91.00 1176 GLN A C 1
ATOM 8785 O O . GLN A 1 1176 ? -43.610 37.620 35.976 1.00 91.00 1176 GLN A O 1
ATOM 8790 N N . GLU A 1 1177 ? -42.241 37.693 37.762 1.00 92.38 1177 GLU A N 1
ATOM 8791 C CA . GLU A 1 1177 ? -41.679 36.356 37.612 1.00 92.38 1177 GLU A CA 1
ATOM 8792 C C . GLU A 1 1177 ? -42.748 35.264 37.823 1.00 92.38 1177 GLU A C 1
ATOM 8794 O O . GLU A 1 1177 ? -43.607 35.410 38.713 1.00 92.38 1177 GLU A O 1
ATOM 8799 N N . PRO A 1 1178 ? -42.752 34.190 37.009 1.00 92.81 1178 PRO A N 1
ATOM 8800 C CA . PRO A 1 1178 ? -43.625 33.047 37.219 1.00 92.81 1178 PRO A CA 1
ATOM 8801 C C . PRO A 1 1178 ? -43.422 32.451 38.607 1.00 92.81 1178 PRO A C 1
ATOM 8803 O O . PRO A 1 1178 ? -42.319 32.117 39.014 1.00 92.81 1178 PRO A O 1
ATOM 8806 N N . SER A 1 1179 ? -44.510 32.344 39.366 1.00 84.00 1179 SER A N 1
ATOM 8807 C CA . SER A 1 1179 ? -44.491 31.792 40.718 1.00 84.00 1179 SER A CA 1
ATOM 8808 C C . SER A 1 1179 ? -45.795 31.060 41.005 1.00 84.00 1179 SER A C 1
ATOM 8810 O O . SER A 1 1179 ? -46.848 31.401 40.464 1.00 84.00 1179 SER A O 1
ATOM 8812 N N . GLY A 1 1180 ? -45.756 30.083 41.916 1.00 75.44 1180 GLY A N 1
ATOM 8813 C CA . GLY A 1 1180 ? -46.931 29.315 42.353 1.00 75.44 1180 GLY A CA 1
ATOM 8814 C C . GLY A 1 1180 ? -47.959 30.115 43.171 1.00 75.44 1180 GLY A C 1
ATOM 8815 O O . GLY A 1 1180 ? -48.748 29.531 43.914 1.00 75.44 1180 GLY A O 1
ATOM 8816 N N . ALA A 1 1181 ? -47.939 31.449 43.100 1.00 80.56 1181 ALA A N 1
ATOM 8817 C CA . ALA A 1 1181 ? -48.857 32.313 43.824 1.00 80.56 1181 ALA A CA 1
ATOM 8818 C C . ALA A 1 1181 ? -50.298 32.131 43.293 1.00 80.56 1181 ALA A C 1
ATOM 8820 O O . ALA A 1 1181 ? -50.545 32.396 42.118 1.00 80.56 1181 ALA A O 1
ATOM 8821 N N . PRO A 1 1182 ? -51.291 31.780 44.140 1.00 76.69 1182 PRO A N 1
ATOM 8822 C CA . PRO A 1 1182 ? -52.664 31.492 43.694 1.00 76.69 1182 PRO A CA 1
ATOM 8823 C C . PRO A 1 1182 ? -53.379 32.656 42.992 1.00 76.69 1182 PRO A C 1
ATOM 8825 O O . PRO A 1 1182 ? -54.373 32.448 42.304 1.00 76.69 1182 PRO A O 1
ATOM 8828 N N . TRP A 1 1183 ? -52.895 33.881 43.205 1.00 81.25 1183 TRP A N 1
ATOM 8829 C CA . TRP A 1 1183 ? -53.447 35.124 42.658 1.00 81.25 1183 TRP A CA 1
ATOM 8830 C C . TRP A 1 1183 ? -52.450 35.848 41.738 1.00 81.25 1183 TRP A C 1
ATOM 8832 O O . TRP A 1 1183 ? -52.604 37.042 41.482 1.00 81.25 1183 TRP A O 1
ATOM 8842 N N . GLY A 1 1184 ? -51.392 35.154 41.308 1.00 86.50 1184 GLY A N 1
ATOM 8843 C CA . GLY A 1 1184 ? -50.365 35.688 40.419 1.00 86.50 1184 GLY A CA 1
ATOM 8844 C C . GLY A 1 1184 ? -50.787 35.677 38.944 1.00 86.50 1184 GLY A C 1
ATOM 8845 O O . GLY A 1 1184 ? -51.736 34.983 38.580 1.00 86.50 1184 GLY A O 1
ATOM 8846 N N . PRO A 1 1185 ? -50.074 36.422 38.081 1.00 91.19 1185 PRO A N 1
ATOM 8847 C CA . PRO A 1 1185 ? -50.358 36.497 36.645 1.00 91.19 1185 PRO A CA 1
ATOM 8848 C C . PRO A 1 1185 ? -50.024 35.208 35.884 1.00 91.19 1185 PRO A C 1
ATOM 8850 O O . PRO A 1 1185 ? -50.364 35.102 34.712 1.00 91.19 1185 PRO A O 1
ATOM 8853 N N . TRP A 1 1186 ? -49.394 34.226 36.530 1.00 94.56 1186 TRP A N 1
ATOM 8854 C CA . TRP A 1 1186 ? -48.937 32.984 35.913 1.00 94.56 1186 TRP A CA 1
ATOM 8855 C C . TRP A 1 1186 ? -49.694 31.779 36.462 1.00 94.56 1186 TRP A C 1
ATOM 8857 O O . TRP A 1 1186 ? -50.037 31.726 37.643 1.00 94.56 1186 TRP A O 1
ATOM 8867 N N . ARG A 1 1187 ? -49.969 30.804 35.598 1.00 93.06 1187 ARG A N 1
ATOM 8868 C CA . ARG A 1 1187 ? -50.512 29.493 35.966 1.00 93.06 1187 ARG A CA 1
ATOM 8869 C C . ARG A 1 1187 ? -49.520 28.412 35.564 1.00 93.06 1187 ARG A C 1
ATOM 8871 O O . ARG A 1 1187 ? -49.187 28.305 34.389 1.00 93.06 1187 ARG A O 1
ATOM 8878 N N . ASP A 1 1188 ? -49.106 27.608 36.532 1.00 93.00 1188 ASP A N 1
ATOM 8879 C CA . ASP A 1 1188 ? -48.223 26.458 36.329 1.00 93.00 1188 ASP A CA 1
ATOM 8880 C C . ASP A 1 1188 ? -48.912 25.378 35.472 1.00 93.00 1188 ASP A C 1
ATOM 8882 O O . ASP A 1 1188 ? -50.070 25.026 35.724 1.00 93.00 1188 ASP A O 1
ATOM 8886 N N . LEU A 1 1189 ? -48.214 24.875 34.452 1.00 91.50 1189 LEU A N 1
ATOM 8887 C CA . LEU A 1 1189 ? -48.651 23.805 33.549 1.00 91.50 1189 LEU A CA 1
ATOM 8888 C C . LEU A 1 1189 ? -47.862 22.496 33.747 1.00 91.50 1189 LEU A C 1
ATOM 8890 O O . LEU A 1 1189 ? -48.128 21.516 33.049 1.00 91.50 1189 LEU A O 1
ATOM 8894 N N . GLY A 1 1190 ? -46.927 22.454 34.699 1.00 89.56 1190 GLY A N 1
ATOM 8895 C CA . GLY A 1 1190 ? -46.081 21.302 34.999 1.00 89.56 1190 GLY A CA 1
ATOM 8896 C C . GLY A 1 1190 ? -44.659 21.424 34.452 1.00 89.56 1190 GLY A C 1
ATOM 8897 O O . GLY A 1 1190 ? -44.238 22.474 33.972 1.00 89.56 1190 GLY A O 1
ATOM 8898 N N . VAL A 1 1191 ? -43.909 20.328 34.565 1.00 88.88 1191 VAL A N 1
ATOM 8899 C CA . VAL A 1 1191 ? -42.499 20.248 34.160 1.00 88.88 1191 VAL A CA 1
ATOM 8900 C C . VAL A 1 1191 ? -42.373 20.475 32.644 1.00 88.88 1191 VAL A C 1
ATOM 8902 O O . VAL A 1 1191 ? -43.239 20.046 31.863 1.00 88.88 1191 VAL A O 1
ATOM 8905 N N . CYS A 1 1192 ? -41.366 21.271 32.284 1.00 74.62 1192 CYS A N 1
ATOM 8906 C CA . CYS A 1 1192 ? -40.727 21.238 30.978 1.00 74.62 1192 CYS A CA 1
ATOM 8907 C C . CYS A 1 1192 ? -39.698 20.103 31.067 1.00 74.62 1192 CYS A C 1
ATOM 8909 O O . CYS A 1 1192 ? -39.895 19.144 30.303 1.00 74.62 1192 CYS A O 1
#

Mean predicted aligned error: 18.43 Å

Radius of gyration: 39.2 Å; Cα contacts (8 Å, |Δi|>4): 2859; chains: 1; bounding box: 94×121×83 Å